Protein 6L8O (pdb70)

Solvent-accessible surface area: 43091 Å² total; per-residue (Å²): 231,105,68,85,30,7,8,31,21,115,27,60,0,76,11,44,123,62,25,126,172,52,13,93,104,60,14,100,2,14,29,103,98,92,128,70,84,0,56,0,43,23,82,108,97,116,134,53,8,0,108,2,35,60,116,24,0,122,38,0,84,20,0,28,75,30,65,114,28,2,35,21,42,0,63,7,68,91,42,129,62,122,117,18,35,129,41,43,66,0,85,1,66,0,4,0,39,1,17,18,53,4,2,82,160,138,213,72,99,19,103,185,73,12,80,30,0,8,8,0,6,13,0,4,72,42,22,104,29,122,18,54,78,87,96,146,160,108,131,18,87,41,8,79,37,94,108,64,33,104,49,69,153,160,64,102,8,48,23,71,54,102,53,6,121,43,6,24,162,78,15,54,72,58,83,84,25,62,113,38,35,80,18,89,19,84,124,78,60,1,103,62,143,16,133,151,13,8,47,14,0,0,3,17,1,0,81,1,2,64,18,138,96,58,29,83,173,136,164,40,70,26,39,27,71,2,130,16,44,110,112,124,131,84,51,0,33,2,5,13,5,19,0,56,1,12,78,134,108,22,77,111,174,62,130,24,46,0,0,0,1,0,1,40,45,46,2,22,23,29,50,2,1,0,0,0,0,3,26,5,13,72,23,64,69,39,63,131,151,112,131,96,152,140,46,38,1,35,62,0,0,0,0,0,0,8,105,40,12,9,115,73,0,33,39,38,6,101,119,0,19,111,37,164,179,19,107,19,62,33,4,98,51,80,75,19,188,80,0,94,55,51,1,52,16,118,105,17,0,12,0,0,0,0,13,11,24,22,0,34,14,2,79,44,110,109,13,97,40,0,0,41,39,0,36,0,0,0,0,0,0,6,18,0,16,58,0,69,78,104,81,51,134,30,0,100,0,0,46,43,2,118,18,45,23,30,0,0,2,0,13,25,3,0,5,53,99,0,23,5,0,0,1,0,0,48,0,6,71,25,108,25,9,14,59,51,56,1,2,96,72,4,0,5,40,12,4,59,34,18,35,117,56,10,0,11,53,0,1,36,9,10,0,86,52,4,18,11,17,2,12,10,72,52,131,35,93,117,56,147,70,29,23,101,53,65,76,60,78,61,86,67,40,108,13,129,16,44,92,43,0,111,170,45,23,104,61,23,37,104,64,0,69,70,3,25,132,100,0,122,80,142,76,76,22,29,146,29,48,106,73,0,60,62,22,1,61,102,1,20,26,0,0,0,6,33,84,23,59,229,155,111,42,92,21,36,90,54,104,21,77,53,16,7,45,81,0,82,113,110,44,73,110,79,189,137,159,74,60,2,103,3,33,73,57,105,49,128,62,4,129,78,53,67,22,2,3,0,0,54,45,16,46,18,0,22,56,73,26,3,34,116,52,10,110,110,25,79,133,121,189,95,90,32,44,1,44,132,36,167,106,101,5,58,63,13,4,6,2,73,11,93,135,111,68,61,107,65,123,22,26,47,5,59,37,62,78,112,85,61,52,0,20,0,0,114,1,0,7,131,42,0,101,70,10,28,58,43,6,24,2,4,4,0,0,0,0,0,4,24,74,60,0,5,59,25,0,38,87,15,0,98,30,52,3,41,118,109,77,1,36,8,26,37,20,67,56,216,59,98,126,160,63,62,62,114,19,19,120,84,0,60,81,67,52,21,40,8,2,12,0,0,0,2,22,0,102,99,6,1,104,72,17,84,0,58,29,5,9,30,0,3,2,0,4,3,57,54,12,10,38,61,4,41,99,0,5,60,68,0,37,117,182,81,33,104,47,20,0,68,1,19,25,0,2,2,41,120,5,5,2,23,30,0,19,89,1,1,108,79,27,127,153,107,31,78,138,111,138,35,106,112,73,104,114,132,118,86,99,42,54,45,5,105,22,11,50,136

Organism: Kluyveromyces lactis (strain ATCC 8585 / CBS 2359 / DSM 70799 / NBRC 1267 / NRRL Y-1140 / WM37) (NCBI:txid284590)

Secondary structure (DSSP, 8-state):
--EEEEEEEEEEEEE-S--SS---TT-B-EEE------EEE-SSS-SEEEE--HHHHHHHHHHGGGTTTEEEEEEE----SS---TT-EEEEEEEEEEETTTTT-----HHHHHHHHHHHHHHHHHHT---B--SSS--PPPP--TT-TT--S---SB--HHHHHHHHHHHTS-S--TTPPPPPPPTTTB-S---HHHHHHHHHHHHHTT-GGGSS----TT-EEEE-------EEEEETTTTEEESS---PPP-SSEEEEEE-TTS-HHHHHHHHHHH--S-HHHHHHHHH---B-TT-EEEEE-GGGHHHHHHHHHHHB--TTS-EEE--TT-STTHHHHHHSTT--SEEEEEHHHHHHHHHTT-TTSSSSSBEEEEEEETGGGGGSTTSHHHHHHHH--EEEEEEE-S-S-SSBTTHHHHHHHHHT-TTTTSHHHHIIIIIHHHHTT-HHHHHHHHHHHHTTTEEEE-TT-B-SSS-BSS---SEEEEEEEE---HHHHHHHHHHHHHHHHHHHHHHHTT-GGGGHHHHHHHHHHHHHHHH-GGG--------HHHHHHHHHHHHHHS---SSPP----TTT--SS-SSGGGEEE-TT--EEEHHHHHHHHHHHHTTT---B-TTT--B--GGG-EEE-SS-BTTTB--EEESS-----HHHHHHHHHHHHHHHHSTT-EEEEEES-HHHHHHHHHHHHHHS-TTTEEEEE--SSS-HHHHHHHHHHHSS--TTSEEEEEEETTTTTTT---TTEEEEEE-S--S-HHHHHHHHHTT--SS-SS-EEEEEEEETTSHHHHHHHHHHHHHHH-S-----HHHHHHHHHHHHHHHH-

InterPro domains:
  IPR000330 SNF2, N-terminal domain [PF00176] (399-792)
  IPR001650 Helicase, C-terminal domain-like [PF00271] (940-1060)
  IPR001650 Helicase, C-terminal domain-like [PS51194] (943-1114)
  IPR001650 Helicase, C-terminal domain-like [SM00490] (971-1060)
  IPR001841 Zinc finger, RING-type [PS50089] (858-906)
  IPR001841 Zinc finger, RING-type [SM00184] (858-905)
  IPR013083 Zinc finger, RING/FYVE/PHD-type [G3DSA:3.30.40.10] (852-929)
  IPR014001 Helicase superfamily 1/2, ATP-binding domain [PS51192] (471-676)
  IPR014001 Helicase superfamily 1/2, ATP-binding domain [SM00487] (392-688)
  IPR014905 HIRAN domain [PF08797] (179-283)
  IPR014905 HIRAN domain [SM00910] (179-287)
  IPR017907 Zinc finger, RING-type, conserved site [PS00518] (877-886)
  IPR018957 Zinc finger, C3HC4 RING-type [PF00097] (858-905)
  IPR027417 P-loop containing nucleoside triphosphate hydrolase [G3DSA:3.40.50.300] (731-851)
  IPR027417 P-loop containing nucleoside triphosphate hydrolase [G3DSA:3.40.50.300] (931-1114)
  IPR027417 P-loop containing nucleoside triphosphate hydrolase [SSF52540] (378-715)
  IPR027417 P-loop containing nucleoside triphosphate hydrolase [SSF52540] (725-1114)
  IPR038718 SNF2-like, N-terminal domain superfamily [G3DSA:3.40.50.10810] (474-728)
  IPR049730 SNF2/RAD5-like, C-terminal helicase domain [cd18793] (938-1071)

Nearest PDB structures (foldseek):
  6l8o-assembly1_A  TM=1.001E+00  e=0.000E+00  Kluyveromyces lactis NRRL Y-1140
  6l8n-assembly1_A  TM=9.981E-01  e=0.000E+00  Kluyveromyces lactis NRRL Y-1140
  7vdt-assembly1_A  TM=4.102E-01  e=1.085E-23  Homo sapiens
  1z3i-assembly1_X  TM=4.005E-01  e=1.436E-23  Danio rerio
  5jxt-assembly1_J  TM=7.830E-01  e=7.182E-11  Thermothelomyces thermophilus ATCC 42464

Radius of gyration: 36.18 Å; Cα contacts (8 Å, |Δi|>4): 1440; chains: 1; bounding box: 103×102×75 Å

B-factor: mean 124.77, std 42.02, range [57.2, 302.4]

GO terms:
  GO:0061630 ubiquitin protein ligase activity (F, IDA)
  GO:0003690 double-stranded DNA binding (F, IDA)
  GO:0003697 single-stranded DNA binding (F, IDA)
  GO:0016887 ATP hydrolysis activity (F, IDA)

Sequence (838 aa):
RWSRYIGSIHTMGFATRPTVKPVPIGSRLGFKKSSHLVRLIDTSQDRELGRMPEDVARILYPLLDYSEQVSLEPYLLINNGKRFSVGDNIYIRIDCYLTSQAFVRIHGMDTRQLHRAGAIMALFDAINIQPVYGDTKNEMIPNYQENTVSSSQFQDEALNINQLKSFYRITQSAASLQNLPETTPDESLFKLQLRRYQKQSLSWMLKREYEYSHLSEKMNPLWKKFRWPSNSDCFFYANLYTGEFSIEKPVIKTIINGGILADEMGLGKTISALALICTASYDEAHEKKIESTDTYAYRTTLIVVPMSLLNQWQSEFEKANKDLKKRCEIYYGNNIKDLRAYVLGPNAPSVIITTYGIIQSEYGRTSTSGLFNVVFFRIILDEGHTIRNRSTRTSKAVIALRSSRKWILTGTPIINRLDDLFSLVQFLNLEPWSHINYWKRYVSVPFEKGNYAQAFDVINAVLEPVLLRRTKNMKDVDGKPLVSLPPKEVIVEKLQLSSSEKRVYQSMLEDAENSVKEGLAKGDLLKNYTNILVHILRLRQVCCHLDLLKPKSSISQDKLDALSANFRDIHSASEQLPSFECAICTTECIEPLSAVSITECLHTFCEPCLAEYIEFQQNKKLSINCPYCRMPISEANVLKLKEPIDAERGYELISFHSHFQSTKIKALLRHLKQIQETSPGEQIIVFSQFSSFLDILEIELRSHLPRDQVIIYKFDGRLDMKERTRILEQFHDKDLSCIKLLLLSLKTGGVGLNLTCASRAFMMDPWWSPGMEDQAIDRIHRIGQQQTVKVVRFIIDNSVEEKMLRIQERKRMLGDIVEGDEAERRQKRIEEIQMLFQ

Structure (mmCIF, N/CA/C/O backbone):
data_6L8O
#
_entry.id   6L8O
#
_cell.length_a   187.635
_cell.length_b   187.635
_cell.length_c   197.544
_cell.angle_alpha   90.00
_cell.angle_beta   90.00
_cell.angle_gamma   120.00
#
_symmetry.space_group_name_H-M   'P 62 2 2'
#
loop_
_entity.id
_entity.type
_entity.pdbx_description
1 polymer 'DNA repair protein RAD5'
2 non-polymer 'MERCURY (II) ION'
3 non-polymer 2-AMINO-2-HYDROXYMETHYL-PROPANE-1,3-DIOL
#
loop_
_atom_site.group_PDB
_atom_site.id
_atom_site.type_symbol
_atom_site.label_atom_id
_atom_site.label_alt_id
_atom_site.label_comp_id
_atom_site.label_asym_id
_atom_site.label_entity_id
_atom_site.label_seq_id
_atom_site.pdbx_PDB_ins_code
_atom_site.Cartn_x
_atom_site.Cartn_y
_atom_site.Cartn_z
_atom_site.occupancy
_atom_site.B_iso_or_equiv
_atom_site.auth_seq_id
_atom_site.auth_comp_id
_atom_site.auth_asym_id
_atom_site.auth_atom_id
_atom_site.pdbx_PDB_model_num
ATOM 1 N N . ARG A 1 12 ? 54.471 129.672 102.789 1.00 178.04 174 ARG A N 1
ATOM 2 C CA . ARG A 1 12 ? 55.248 129.190 101.653 1.00 181.91 174 ARG A CA 1
ATOM 3 C C . ARG A 1 12 ? 56.644 128.752 102.085 1.00 182.20 174 ARG A C 1
ATOM 4 O O . ARG A 1 12 ? 57.319 129.445 102.846 1.00 167.99 174 ARG A O 1
ATOM 12 N N . TRP A 1 13 ? 57.063 127.589 101.595 1.00 189.82 175 TRP A N 1
ATOM 13 C CA . TRP A 1 13 ? 58.391 127.059 101.872 1.00 181.59 175 TRP A CA 1
ATOM 14 C C . TRP A 1 13 ? 58.766 126.105 100.748 1.00 178.22 175 TRP A C 1
ATOM 15 O O . TRP A 1 13 ? 57.938 125.749 99.906 1.00 179.64 175 TRP A O 1
ATOM 26 N N . SER A 1 14 ? 60.028 125.686 100.753 1.00 173.23 176 SER A N 1
ATOM 27 C CA . SER A 1 14 ? 60.538 124.714 99.799 1.00 162.34 176 SER A CA 1
ATOM 28 C C . SER A 1 14 ? 61.353 123.665 100.540 1.00 148.17 176 SER A C 1
ATOM 29 O O . SER A 1 14 ? 61.768 123.868 101.685 1.00 158.30 176 SER A O 1
ATOM 32 N N . ARG A 1 15 ? 61.576 122.533 99.874 1.00 128.74 177 ARG A N 1
ATOM 33 C CA . ARG A 1 15 ? 62.329 121.446 100.482 1.00 139.03 177 ARG A CA 1
ATOM 34 C C . ARG A 1 15 ? 62.761 120.458 99.407 1.00 138.76 177 ARG A C 1
ATOM 35 O O . ARG A 1 15 ? 61.981 120.123 98.513 1.00 123.79 177 ARG A O 1
ATOM 43 N N . TYR A 1 16 ? 64.003 119.990 99.524 1.00 153.58 178 TYR A N 1
ATOM 44 C CA . TYR A 1 16 ? 64.621 119.071 98.578 1.00 157.77 178 TYR A CA 1
ATOM 45 C C . TYR A 1 16 ? 64.249 117.630 98.909 1.00 136.42 178 TYR A C 1
ATOM 46 O O . TYR A 1 16 ? 64.155 117.259 100.083 1.00 108.65 178 TYR A O 1
ATOM 55 N N . ILE A 1 17 ? 64.033 116.822 97.872 1.00 148.15 179 ILE A N 1
ATOM 56 C CA . ILE A 1 17 ? 63.676 115.417 98.070 1.00 137.54 179 ILE A CA 1
ATOM 57 C C . ILE A 1 17 ? 64.591 114.443 97.346 1.00 136.77 179 ILE A C 1
ATOM 58 O O . ILE A 1 17 ? 64.620 113.252 97.712 1.00 128.88 179 ILE A O 1
ATOM 63 N N . GLY A 1 18 ? 65.335 114.849 96.326 1.00 136.85 180 GLY A N 1
ATOM 64 C CA . GLY A 1 18 ? 66.170 113.908 95.604 1.00 126.15 180 GLY A CA 1
ATOM 65 C C . GLY A 1 18 ? 66.836 114.578 94.425 1.00 117.26 180 GLY A C 1
ATOM 66 O O . GLY A 1 18 ? 66.462 115.680 94.011 1.00 138.75 180 GLY A O 1
ATOM 67 N N . SER A 1 19 ? 67.839 113.889 93.884 1.00 101.88 181 SER A N 1
ATOM 68 C CA . SER A 1 19 ? 68.619 114.406 92.772 1.00 111.45 181 SER A CA 1
ATOM 69 C C . SER A 1 19 ? 68.776 113.339 91.696 1.00 112.92 181 SER A C 1
ATOM 70 O O . SER A 1 19 ? 68.685 112.137 91.962 1.00 102.17 181 SER A O 1
ATOM 73 N N . ILE A 1 20 ? 69.010 113.801 90.468 1.00 96.98 182 ILE A N 1
ATOM 74 C CA . ILE A 1 20 ? 69.160 112.939 89.300 1.00 84.91 182 ILE A CA 1
ATOM 75 C C . ILE A 1 20 ? 70.442 113.324 88.574 1.00 105.86 182 ILE A C 1
ATOM 76 O O . ILE A 1 20 ? 70.694 114.512 88.341 1.00 137.07 182 ILE A O 1
ATOM 81 N N . HIS A 1 21 ? 71.245 112.326 88.213 1.00 91.17 183 HIS A N 1
ATOM 82 C CA . HIS A 1 21 ? 72.493 112.532 87.488 1.00 107.13 183 HIS A CA 1
ATOM 83 C C . HIS A 1 21 ? 72.320 112.077 86.047 1.00 114.71 183 HIS A C 1
ATOM 84 O O . HIS A 1 21 ? 71.886 110.948 85.800 1.00 136.01 183 HIS A O 1
ATOM 91 N N . THR A 1 22 ? 72.660 112.953 85.103 1.00 108.25 184 THR A N 1
ATOM 92 C CA . THR A 1 22 ? 72.458 112.675 83.687 1.00 109.46 184 THR A CA 1
ATOM 93 C C . THR A 1 22 ? 73.377 113.575 82.871 1.00 113.88 184 THR A C 1
ATOM 94 O O . THR A 1 22 ? 73.721 114.678 83.299 1.00 119.01 184 THR A O 1
ATOM 98 N N . MET A 1 23 ? 73.775 113.085 81.698 1.00 128.76 185 MET A N 1
ATOM 99 C CA . MET A 1 23 ? 74.546 113.857 80.736 1.00 137.88 185 MET A CA 1
ATOM 100 C C . MET A 1 23 ? 73.622 114.529 79.725 1.00 138.43 185 MET A C 1
ATOM 101 O O . MET A 1 23 ? 72.558 114.007 79.382 1.00 135.77 185 MET A O 1
ATOM 106 N N . GLY A 1 24 ? 74.042 115.702 79.254 1.00 134.21 186 GLY A N 1
ATOM 107 C CA . GLY A 1 24 ? 73.317 116.425 78.227 1.00 109.31 186 GLY A CA 1
ATOM 108 C 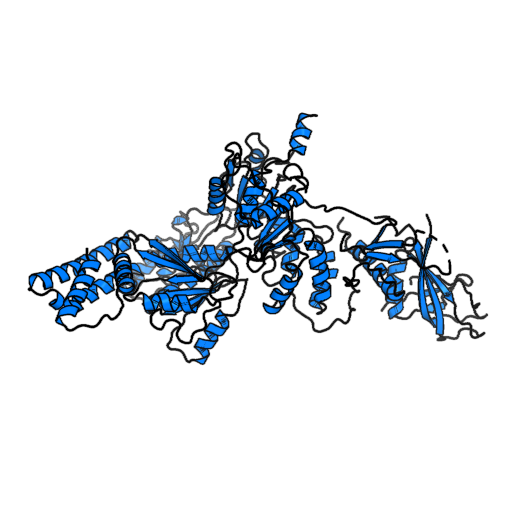C . GLY A 1 24 ? 74.167 116.695 77.001 1.00 131.25 186 GLY A C 1
ATOM 109 O O . GLY A 1 24 ? 75.399 116.730 77.093 1.00 150.78 186 GLY A O 1
ATOM 110 N N . PHE A 1 25 ? 73.531 116.891 75.850 1.00 137.48 187 PHE A N 1
ATOM 111 C CA . PHE A 1 25 ? 74.231 117.085 74.585 1.00 150.86 187 PHE A CA 1
ATOM 112 C C . PHE A 1 25 ? 74.322 118.570 74.263 1.00 159.42 187 PHE A C 1
ATOM 113 O O . PHE A 1 25 ? 73.303 119.264 74.236 1.00 166.58 187 PHE A O 1
ATOM 121 N N . ALA A 1 26 ? 75.537 119.044 73.996 1.00 149.98 188 ALA A N 1
ATOM 122 C CA . ALA A 1 26 ? 75.764 120.467 73.788 1.00 144.16 188 ALA A CA 1
ATOM 123 C C . ALA A 1 26 ? 75.076 120.957 72.520 1.00 156.71 188 ALA A C 1
ATOM 124 O O . ALA A 1 26 ? 75.097 120.290 71.482 1.00 164.69 188 ALA A O 1
ATOM 126 N N . THR A 1 27 ? 74.466 122.139 72.615 1.00 155.79 189 THR A N 1
ATOM 127 C CA . THR A 1 27 ? 73.839 122.801 71.477 1.00 156.73 189 THR A CA 1
ATOM 128 C C . THR A 1 27 ? 74.657 123.982 70.969 1.00 166.17 189 THR A C 1
ATOM 129 O O . THR A 1 27 ? 74.985 124.044 69.781 1.00 158.42 189 THR A O 1
ATOM 133 N N . ARG A 1 28 ? 74.991 124.925 71.850 1.00 170.45 190 ARG A N 1
ATOM 134 C CA . ARG A 1 28 ? 75.748 126.105 71.472 1.00 169.35 190 ARG A CA 1
ATOM 135 C C . ARG A 1 28 ? 77.126 126.088 72.119 1.00 173.37 190 ARG A C 1
ATOM 136 O O . ARG A 1 28 ? 77.252 125.757 73.304 1.00 171.05 190 ARG A O 1
ATOM 144 N N . PRO A 1 29 ? 78.170 126.441 71.374 1.00 180.19 191 PRO A N 1
ATOM 145 C CA . PRO A 1 29 ? 79.511 126.477 71.963 1.00 180.98 191 PRO A CA 1
ATOM 146 C C . PRO A 1 29 ? 79.649 127.607 72.968 1.00 186.32 191 PRO A C 1
ATOM 147 O O . PRO A 1 29 ? 78.959 128.627 72.898 1.00 198.57 191 PRO A O 1
ATOM 151 N N . THR A 1 30 ? 80.558 127.409 73.916 1.00 173.96 192 THR A N 1
ATOM 152 C CA . THR A 1 30 ? 80.840 128.381 74.961 1.00 177.33 192 THR A CA 1
ATOM 153 C C . THR A 1 30 ? 82.235 128.946 74.744 1.00 185.19 192 THR A C 1
ATOM 154 O O . THR A 1 30 ? 83.198 128.187 74.623 1.00 191.43 192 THR A O 1
ATOM 158 N N . VAL A 1 31 ? 82.341 130.274 74.691 1.00 181.06 193 VAL A N 1
ATOM 159 C CA . VAL A 1 31 ? 83.646 130.901 74.498 1.00 197.58 193 VAL A CA 1
ATOM 160 C C . VAL A 1 31 ? 84.527 130.682 75.722 1.00 201.23 193 VAL A C 1
ATOM 161 O O . VAL A 1 31 ? 85.665 130.212 75.613 1.00 181.87 193 VAL A O 1
ATOM 165 N N . LYS A 1 32 ? 84.016 131.016 76.905 1.00 205.49 194 LYS A N 1
ATOM 166 C CA . LYS A 1 32 ? 84.766 130.834 78.143 1.00 201.10 194 LYS A CA 1
ATOM 167 C C . LYS A 1 32 ? 84.152 129.698 78.948 1.00 180.08 194 LYS A C 1
ATOM 168 O O . LYS A 1 32 ? 83.008 129.829 79.416 1.00 170.08 194 LYS A O 1
ATOM 174 N N . PRO A 1 33 ? 84.880 128.578 79.156 1.00 175.27 195 PRO A N 1
ATOM 175 C CA . PRO A 1 33 ? 84.289 127.381 79.781 1.00 158.38 195 PRO A CA 1
ATOM 176 C C . PRO A 1 33 ? 83.431 127.662 81.005 1.00 159.51 195 PRO A C 1
ATOM 177 O O . PRO A 1 33 ? 83.755 128.528 81.823 1.00 162.45 195 PRO A O 1
ATOM 181 N N . VAL A 1 34 ? 82.330 126.933 81.124 1.00 152.93 196 VAL A N 1
ATOM 182 C CA . VAL A 1 34 ? 81.342 127.209 82.172 1.00 148.87 196 VAL A CA 1
ATOM 183 C C . VAL A 1 34 ? 81.913 126.812 83.527 1.00 151.79 196 VAL A C 1
ATOM 184 O O . VAL A 1 34 ? 82.651 125.819 83.610 1.00 128.10 196 VAL A O 1
ATOM 188 N N . PRO A 1 35 ? 81.621 127.554 84.597 1.00 178.27 197 PRO A N 1
ATOM 189 C CA . PRO A 1 35 ? 82.119 127.160 85.920 1.00 183.33 197 PRO A CA 1
ATOM 190 C C . PRO A 1 35 ? 81.563 125.807 86.333 1.00 165.50 197 PRO A C 1
ATOM 191 O O . PRO A 1 35 ? 80.473 125.409 85.918 1.00 168.98 197 PRO A O 1
ATOM 195 N N . ILE A 1 36 ? 82.338 125.093 87.157 1.00 148.02 198 ILE A N 1
ATOM 196 C CA . ILE A 1 36 ? 81.923 123.766 87.607 1.00 147.49 198 ILE A CA 1
ATOM 197 C C . ILE A 1 36 ? 80.605 123.847 88.364 1.00 174.38 198 ILE A C 1
ATOM 198 O O . ILE A 1 36 ? 79.702 123.032 88.152 1.00 185.09 198 ILE A O 1
ATOM 203 N N . GLY A 1 37 ? 80.463 124.833 89.246 1.00 199.75 199 GLY A N 1
ATOM 204 C CA . GLY A 1 37 ? 79.253 124.952 90.036 1.00 208.81 199 GLY A CA 1
ATOM 205 C C . GLY A 1 37 ? 78.194 125.833 89.407 1.00 215.47 199 GLY A C 1
ATOM 206 O O . GLY A 1 37 ? 77.484 126.557 90.112 1.00 225.49 199 GLY A O 1
ATOM 207 N N . SER A 1 38 ? 78.068 125.765 88.082 1.00 208.06 200 SER A N 1
ATOM 208 C CA . SER A 1 38 ? 77.155 126.643 87.360 1.00 199.59 200 SER A CA 1
ATOM 209 C C . SER A 1 38 ? 75.713 126.416 87.793 1.00 195.75 200 SER A C 1
ATOM 210 O O . SER A 1 38 ? 75.233 125.279 87.843 1.00 175.30 200 SER A O 1
ATOM 213 N N . ARG A 1 39 ? 75.023 127.513 88.099 1.00 209.97 201 ARG A N 1
ATOM 214 C CA . ARG A 1 39 ? 73.616 127.481 88.492 1.00 203.55 201 ARG A CA 1
ATOM 215 C C . ARG A 1 39 ? 72.768 127.478 87.221 1.00 175.06 201 ARG A C 1
ATOM 216 O O . ARG A 1 39 ? 72.244 128.502 86.774 1.00 190.63 201 ARG A O 1
ATOM 224 N N . LEU A 1 40 ? 72.641 126.294 86.626 1.00 143.33 202 LEU A N 1
ATOM 225 C CA . LEU A 1 40 ? 71.966 126.147 85.345 1.00 150.17 202 LEU A CA 1
ATOM 226 C C . LEU A 1 40 ? 70.450 126.235 85.515 1.00 156.79 202 LEU A C 1
ATOM 227 O O . LEU A 1 40 ? 69.926 126.496 86.602 1.00 158.68 202 LEU A O 1
ATOM 232 N N . GLY A 1 41 ? 69.735 126.015 84.413 1.00 151.65 203 GLY A N 1
ATOM 233 C CA . GLY A 1 41 ? 68.285 126.074 84.409 1.00 142.42 203 GLY A CA 1
ATOM 234 C C . GLY A 1 41 ? 67.722 125.270 83.259 1.00 130.47 203 GLY A C 1
ATOM 235 O O . GLY A 1 41 ? 68.439 124.855 82.345 1.00 124.64 203 GLY A O 1
ATOM 236 N N . PHE A 1 42 ? 66.409 125.056 83.313 1.00 113.50 204 PHE A N 1
ATOM 237 C CA . PHE A 1 42 ? 65.704 124.241 82.332 1.00 110.29 204 PHE A CA 1
ATOM 238 C C . PHE A 1 42 ? 64.674 125.094 81.606 1.00 137.57 204 PHE A C 1
ATOM 239 O O . PHE A 1 42 ? 63.767 125.652 82.235 1.00 134.10 204 PHE A O 1
ATOM 247 N N . LYS A 1 43 ? 64.814 125.188 80.287 1.00 165.10 205 LYS A N 1
ATOM 248 C CA . LYS A 1 43 ? 63.875 125.902 79.435 1.00 167.08 205 LYS A CA 1
ATOM 249 C C . LYS A 1 43 ? 62.980 124.904 78.713 1.00 149.84 205 LYS A C 1
ATOM 250 O O . LYS A 1 43 ? 63.446 123.861 78.244 1.00 131.66 205 LYS A O 1
ATOM 256 N N . LYS A 1 44 ? 61.691 125.228 78.629 1.00 151.55 206 LYS A N 1
ATOM 257 C CA . LYS A 1 44 ? 60.702 124.372 77.974 1.00 154.00 206 LYS A CA 1
ATOM 258 C C . LYS A 1 44 ? 60.535 124.861 76.539 1.00 168.66 206 LYS A C 1
ATOM 259 O O . LYS A 1 44 ? 59.742 125.761 76.258 1.00 176.69 206 LYS A O 1
ATOM 265 N N . SER A 1 45 ? 61.295 124.255 75.630 1.00 171.08 207 SER A N 1
ATOM 266 C CA . SER A 1 45 ? 61.235 124.567 74.203 1.00 169.50 207 SER A CA 1
ATOM 267 C C . SER A 1 45 ? 61.488 126.048 73.928 1.00 182.34 207 SER A C 1
ATOM 268 O O . SER A 1 45 ? 60.696 126.709 73.257 1.00 181.30 207 SER A O 1
ATOM 271 N N . SER A 1 62 ? 59.019 111.856 70.830 1.00 177.79 224 SER A N 1
ATOM 272 C CA . SER A 1 62 ? 60.129 112.771 70.594 1.00 185.48 224 SER A CA 1
ATOM 273 C C . SER A 1 62 ? 59.875 114.118 71.261 1.00 194.88 224 SER A C 1
ATOM 274 O O . SER A 1 62 ? 59.105 114.935 70.757 1.00 190.89 224 SER A O 1
ATOM 277 N N . HIS A 1 63 ? 60.529 114.344 72.398 1.00 205.15 225 HIS A N 1
ATOM 278 C CA . HIS A 1 63 ? 60.373 115.570 73.166 1.00 207.88 225 HIS A CA 1
ATOM 279 C C . HIS A 1 63 ? 61.739 116.192 73.408 1.00 202.82 225 HIS A C 1
ATOM 280 O O . HIS A 1 63 ? 62.703 115.489 73.730 1.00 200.68 225 HIS A O 1
ATOM 287 N N . LEU A 1 64 ? 61.819 117.511 73.254 1.00 196.15 226 LEU A N 1
ATOM 288 C CA . LEU A 1 64 ? 63.072 118.247 73.404 1.00 180.28 226 LEU A CA 1
ATOM 289 C C . LEU A 1 64 ? 62.879 119.353 74.436 1.00 159.36 226 LEU A C 1
ATOM 290 O O . LEU A 1 64 ? 62.292 120.399 74.137 1.00 119.46 226 LEU A O 1
ATOM 295 N N . VAL A 1 65 ? 63.370 119.114 75.650 1.00 164.61 227 VAL A N 1
ATOM 296 C CA . VAL A 1 65 ? 63.447 120.136 76.687 1.00 162.30 227 VAL A CA 1
ATOM 297 C C . VAL A 1 65 ? 64.860 120.706 76.682 1.00 169.14 227 VAL A C 1
ATOM 298 O O . VAL A 1 65 ? 65.841 119.965 76.536 1.00 163.58 227 VAL A O 1
ATOM 302 N N . ARG A 1 66 ? 64.969 122.023 76.824 1.00 168.18 228 ARG A N 1
ATOM 303 C CA . ARG A 1 66 ? 66.228 122.722 76.615 1.00 157.82 228 ARG A CA 1
ATOM 304 C C . ARG A 1 66 ? 66.949 122.976 77.933 1.00 145.80 228 ARG A C 1
ATOM 305 O O . ARG A 1 66 ? 66.321 123.245 78.962 1.00 143.57 228 ARG A O 1
ATOM 313 N N . LEU A 1 67 ? 68.276 122.893 77.886 1.00 139.48 229 LEU A N 1
ATOM 314 C CA . LEU A 1 67 ? 69.143 123.153 79.030 1.00 128.38 229 LEU A CA 1
ATOM 315 C C . LEU A 1 67 ? 69.833 124.492 78.806 1.00 128.03 229 LEU A C 1
ATOM 316 O O . LEU A 1 67 ? 70.697 124.611 77.931 1.00 121.74 229 LEU A O 1
ATOM 321 N N . ILE A 1 68 ? 69.456 125.491 79.599 1.00 149.20 230 ILE A N 1
ATOM 322 C CA . ILE A 1 68 ? 70.011 126.832 79.494 1.00 159.50 230 ILE A CA 1
ATOM 323 C C . ILE A 1 68 ? 70.761 127.155 80.779 1.00 164.02 230 ILE A C 1
ATOM 324 O O . ILE A 1 68 ? 70.611 126.484 81.803 1.00 177.42 230 ILE A O 1
ATOM 329 N N . ASP A 1 69 ? 71.581 128.198 80.715 1.00 149.60 231 ASP A N 1
ATOM 330 C CA . ASP A 1 69 ? 72.255 128.715 81.894 1.00 160.23 231 ASP A CA 1
ATOM 331 C C . ASP A 1 69 ? 71.587 130.006 82.353 1.00 180.36 231 ASP A C 1
ATOM 332 O O . ASP A 1 69 ? 70.714 130.560 81.683 1.00 179.24 231 ASP A O 1
ATOM 337 N N . THR A 1 70 ? 72.004 130.478 83.526 1.00 189.98 232 THR A N 1
ATOM 338 C CA . THR A 1 70 ? 71.448 131.698 84.094 1.00 191.76 232 THR A CA 1
ATOM 339 C C . THR A 1 70 ? 72.295 132.931 83.824 1.00 185.69 232 THR A C 1
ATOM 340 O O . THR A 1 70 ? 71.781 134.049 83.925 1.00 195.09 232 THR A O 1
ATOM 344 N N . SER A 1 71 ? 73.569 132.757 83.479 1.00 196.03 233 SER A N 1
ATOM 345 C CA . SER A 1 71 ? 74.465 133.888 83.267 1.00 222.42 233 SER A CA 1
ATOM 346 C C . SER A 1 71 ? 74.440 134.362 81.817 1.00 230.39 233 SER A C 1
ATOM 347 O O . SER A 1 71 ? 74.114 135.520 81.539 1.00 238.96 233 SER A O 1
ATOM 350 N N . GLN A 1 72 ? 74.781 133.472 80.883 1.00 219.85 234 GLN A N 1
ATOM 351 C CA . GLN A 1 72 ? 74.864 133.857 79.480 1.00 219.40 234 GLN A CA 1
ATOM 352 C C . GLN A 1 72 ? 73.491 134.095 78.860 1.00 224.46 234 GLN A C 1
ATOM 353 O O . GLN A 1 72 ? 73.402 134.773 77.830 1.00 247.71 234 GLN A O 1
ATOM 359 N N . ASP A 1 73 ? 72.426 133.566 79.469 1.00 206.75 235 ASP A N 1
ATOM 360 C CA . ASP A 1 73 ? 71.062 133.696 78.949 1.00 201.45 235 ASP A CA 1
ATOM 361 C C . ASP A 1 73 ? 70.958 133.160 77.522 1.00 181.14 235 ASP A C 1
ATOM 362 O O . ASP A 1 73 ? 70.282 133.737 76.669 1.00 196.00 235 ASP A O 1
ATOM 367 N N . ARG A 1 74 ? 71.637 132.044 77.264 1.00 154.21 236 ARG A N 1
ATOM 368 C CA . ARG A 1 74 ? 71.600 131.373 75.974 1.00 153.39 236 ARG A CA 1
ATOM 369 C C . ARG A 1 74 ? 71.346 129.886 76.184 1.00 165.04 236 ARG A C 1
ATOM 370 O O . ARG A 1 74 ? 71.401 129.370 77.304 1.00 156.14 236 ARG A O 1
ATOM 378 N N . GLU A 1 75 ? 71.059 129.196 75.084 1.00 184.98 237 GLU A N 1
ATOM 379 C CA . GLU A 1 75 ? 70.784 127.766 75.108 1.00 176.83 237 GLU A CA 1
ATOM 380 C C . GLU A 1 75 ? 72.090 126.986 75.090 1.00 159.40 237 GLU A C 1
ATOM 381 O O . GLU A 1 75 ? 73.029 127.344 74.374 1.00 152.76 237 GLU A O 1
ATOM 387 N N . LEU A 1 76 ? 72.148 125.921 75.880 1.00 159.32 238 LEU A N 1
ATOM 388 C CA . LEU A 1 76 ? 73.365 125.126 75.973 1.00 148.81 238 LEU A CA 1
ATOM 389 C C . LEU A 1 76 ? 73.201 123.693 75.496 1.00 133.95 238 LEU A C 1
ATOM 390 O O . LEU A 1 76 ? 74.115 123.158 74.859 1.00 119.13 238 LEU A O 1
ATOM 395 N N . GLY A 1 77 ? 72.070 123.047 75.777 1.00 123.69 239 GLY A N 1
ATOM 396 C CA . GLY A 1 77 ? 71.966 121.640 75.445 1.00 121.39 239 GLY A CA 1
ATOM 397 C C . GLY A 1 77 ? 70.549 121.129 75.352 1.00 121.34 239 GLY A C 1
ATOM 398 O O . GLY A 1 77 ? 69.604 121.739 75.861 1.00 120.70 239 GLY A O 1
ATOM 399 N N . ARG A 1 78 ? 70.417 119.988 74.677 1.00 128.75 240 ARG A N 1
ATOM 400 C CA . ARG A 1 78 ? 69.183 119.217 74.624 1.00 136.22 240 ARG A CA 1
ATOM 401 C C . ARG A 1 78 ? 69.369 117.945 75.440 1.00 126.89 240 ARG A C 1
ATOM 402 O O . ARG A 1 78 ? 70.372 117.241 75.284 1.00 138.13 240 ARG A O 1
ATOM 410 N N . MET A 1 79 ? 68.416 117.665 76.319 1.00 117.27 241 MET A N 1
ATOM 411 C CA . MET A 1 79 ? 68.501 116.507 77.190 1.00 114.19 241 MET A CA 1
ATOM 412 C C . MET A 1 79 ? 68.147 115.234 76.425 1.00 108.02 241 MET A C 1
ATOM 413 O O . MET A 1 79 ? 67.514 115.289 75.367 1.00 108.87 241 MET A O 1
ATOM 418 N N . PRO A 1 80 ? 68.565 114.072 76.927 1.00 115.20 242 PRO A N 1
ATOM 419 C CA . PRO A 1 80 ? 68.188 112.813 76.277 1.00 109.07 242 PRO A CA 1
ATOM 420 C C . PRO A 1 80 ? 66.690 112.565 76.357 1.00 113.47 242 PRO A C 1
ATOM 421 O O . PRO A 1 80 ? 65.971 113.152 77.169 1.00 107.22 242 PRO A O 1
ATOM 425 N N . GLU A 1 81 ? 66.225 111.665 75.487 1.00 120.30 243 GLU A N 1
ATOM 426 C CA . GLU A 1 81 ? 64.792 111.408 75.368 1.00 121.50 243 GLU A CA 1
ATOM 427 C C . GLU A 1 81 ? 64.217 110.852 76.666 1.00 113.68 243 GLU A C 1
ATOM 428 O O . GLU A 1 81 ? 63.194 111.338 77.162 1.00 120.63 243 GLU A O 1
ATOM 434 N N . ASP A 1 82 ? 64.867 109.835 77.236 1.00 103.65 244 ASP A N 1
ATOM 435 C CA . ASP A 1 82 ? 64.354 109.209 78.450 1.00 107.78 244 ASP A CA 1
ATOM 436 C C . ASP A 1 82 ? 64.358 110.157 79.641 1.00 111.99 244 ASP A C 1
ATOM 437 O O . ASP A 1 82 ? 63.688 109.881 80.642 1.00 107.01 244 ASP A O 1
ATOM 442 N N . VAL A 1 83 ? 65.094 111.263 79.559 1.00 98.28 245 VAL A N 1
ATOM 443 C CA . VAL A 1 83 ? 65.142 112.246 80.634 1.00 100.10 245 VAL A CA 1
ATOM 444 C C . VAL A 1 83 ? 64.217 113.406 80.291 1.00 118.97 245 VAL A C 1
ATOM 445 O O . VAL A 1 83 ? 63.610 114.015 81.179 1.00 128.32 245 VAL A O 1
ATOM 449 N N . ALA A 1 84 ? 64.096 113.715 78.996 1.00 122.21 246 ALA A N 1
ATOM 450 C CA . ALA A 1 84 ? 63.154 114.745 78.573 1.00 124.24 246 ALA A CA 1
ATOM 451 C C . ALA A 1 84 ? 61.720 114.356 78.900 1.00 127.01 246 ALA A C 1
ATOM 452 O O . ALA A 1 84 ? 60.900 115.222 79.225 1.00 127.69 246 ALA A O 1
ATOM 454 N N . ARG A 1 85 ? 61.402 113.061 78.828 1.00 117.75 247 ARG A N 1
ATOM 455 C CA . ARG A 1 85 ? 60.058 112.610 79.166 1.00 113.50 247 ARG A CA 1
ATOM 456 C C . ARG A 1 85 ? 59.752 112.816 80.643 1.00 108.85 247 ARG A C 1
ATOM 457 O O . ARG A 1 85 ? 58.584 112.977 81.016 1.00 109.75 247 ARG A O 1
ATOM 465 N N . ILE A 1 86 ? 60.779 112.815 81.494 1.00 107.68 248 ILE A N 1
ATOM 466 C CA . ILE A 1 86 ? 60.569 113.076 82.913 1.00 96.76 248 ILE A CA 1
ATOM 467 C C . ILE A 1 86 ? 60.462 114.574 83.175 1.00 115.05 248 ILE A C 1
ATOM 468 O O . ILE A 1 86 ? 59.662 115.013 84.008 1.00 127.03 248 ILE A O 1
ATOM 473 N N . LEU A 1 87 ? 61.252 115.383 82.463 1.00 122.08 249 LEU A N 1
ATOM 474 C CA . LEU A 1 87 ? 61.345 116.806 82.774 1.00 132.22 249 LEU A CA 1
ATOM 475 C C . LEU A 1 87 ? 60.222 117.614 82.133 1.00 131.04 249 LEU A C 1
ATOM 476 O O . LEU A 1 87 ? 59.666 118.514 82.774 1.00 132.13 249 LEU A O 1
ATOM 481 N N . TYR A 1 88 ? 59.881 117.312 80.878 1.00 111.26 250 TYR A N 1
ATOM 482 C CA . TYR A 1 88 ? 58.954 118.147 80.113 1.00 119.17 250 TYR A CA 1
ATOM 483 C C . TYR A 1 88 ? 57.621 118.393 80.811 1.00 125.07 250 TYR A C 1
ATOM 484 O O . TYR A 1 88 ? 57.218 119.562 80.916 1.00 136.10 250 TYR A O 1
ATOM 493 N N . PRO A 1 89 ? 56.892 117.382 81.299 1.00 118.59 251 PRO A N 1
ATOM 494 C CA . PRO A 1 89 ? 55.615 117.680 81.963 1.00 119.67 251 PRO A CA 1
ATOM 495 C C . PRO A 1 89 ? 55.777 118.316 83.330 1.00 121.75 251 PRO A C 1
ATOM 496 O O . PRO A 1 89 ? 54.842 118.977 83.798 1.00 141.48 251 PRO A O 1
ATOM 500 N N . LEU A 1 90 ? 56.927 118.142 83.983 1.00 100.88 252 LEU A N 1
ATOM 501 C CA . LEU A 1 90 ? 57.115 118.717 85.311 1.00 106.73 252 LEU A CA 1
ATOM 502 C C . LEU A 1 90 ? 57.295 120.227 85.258 1.00 116.64 252 LEU A C 1
ATOM 503 O O . LEU A 1 90 ? 56.960 120.919 86.226 1.00 125.24 252 LEU A O 1
ATOM 508 N N . LEU A 1 91 ? 57.815 120.754 84.147 1.00 121.40 253 LEU A N 1
ATOM 509 C CA . LEU A 1 91 ? 57.994 122.196 84.011 1.00 130.65 253 LEU A CA 1
ATOM 510 C C . LEU A 1 91 ? 56.671 122.952 84.053 1.00 143.69 253 LEU A C 1
ATOM 511 O O . LEU A 1 91 ? 56.661 124.145 84.375 1.00 163.05 253 LEU A O 1
ATOM 516 N N . ASP A 1 92 ? 55.556 122.285 83.742 1.00 147.70 254 ASP A N 1
ATOM 517 C CA . ASP A 1 92 ? 54.247 122.920 83.864 1.00 152.27 254 ASP A CA 1
ATOM 518 C C . ASP A 1 92 ? 53.890 123.197 85.320 1.00 151.15 254 ASP A C 1
ATOM 519 O O . ASP A 1 92 ? 53.168 124.159 85.609 1.00 182.46 254 ASP A O 1
ATOM 524 N N . TYR A 1 93 ? 54.381 122.374 86.239 1.00 121.75 255 TYR A N 1
ATOM 525 C CA . TYR A 1 93 ? 54.115 122.526 87.669 1.00 122.60 255 TYR A CA 1
ATOM 526 C C . TYR A 1 93 ? 55.294 123.184 88.374 1.00 135.25 255 TYR A C 1
ATOM 527 O O . TYR A 1 93 ? 55.805 122.694 89.383 1.00 128.27 255 TYR A O 1
ATOM 536 N N . SER A 1 94 ? 55.713 124.330 87.826 1.00 150.16 256 SER A N 1
ATOM 537 C CA . SER A 1 94 ? 56.918 125.012 88.290 1.00 147.72 256 SER A CA 1
ATOM 538 C C . SER A 1 94 ? 56.798 125.429 89.749 1.00 136.01 256 SER A C 1
ATOM 539 O O . SER A 1 94 ? 57.708 125.193 90.549 1.00 116.62 256 SER A O 1
ATOM 542 N N . GLU A 1 95 ? 55.684 126.066 90.111 1.00 147.82 257 GLU A N 1
ATOM 543 C CA . GLU A 1 95 ? 55.469 126.436 91.503 1.00 167.29 257 GLU A CA 1
ATOM 544 C C . GLU A 1 95 ? 55.356 125.217 92.403 1.00 146.53 257 GLU A C 1
ATOM 545 O O . GLU A 1 95 ? 55.597 125.321 93.609 1.00 136.91 257 GLU A O 1
ATOM 551 N N . GLN A 1 96 ? 55.012 124.064 91.838 1.00 145.97 258 GLN A N 1
ATOM 552 C CA . GLN A 1 96 ? 54.743 122.863 92.613 1.00 142.74 258 GLN A CA 1
ATOM 553 C C . GLN A 1 96 ? 56.002 122.031 92.830 1.00 145.35 258 GLN A C 1
ATOM 554 O O . GLN A 1 96 ? 56.300 121.632 93.962 1.00 133.27 258 GLN A O 1
ATOM 560 N N . VAL A 1 97 ? 56.751 121.772 91.761 1.00 146.81 259 VAL A N 1
ATOM 561 C CA . VAL A 1 97 ? 58.019 121.051 91.822 1.00 128.84 259 VAL A CA 1
ATOM 562 C C . VAL A 1 97 ? 59.014 121.829 90.973 1.00 116.47 259 VAL A C 1
ATOM 563 O O . VAL A 1 97 ? 58.859 121.909 89.748 1.00 111.97 259 VAL A O 1
ATOM 567 N N . SER A 1 98 ? 60.031 122.399 91.611 1.00 119.62 260 SER A N 1
ATOM 568 C CA . SER A 1 98 ? 61.087 123.110 90.906 1.00 137.56 260 SER A CA 1
ATOM 569 C C . SER A 1 98 ? 62.280 122.188 90.701 1.00 133.66 260 SER A C 1
ATOM 570 O O . SER A 1 98 ? 62.608 121.374 91.570 1.00 113.68 260 SER A O 1
ATOM 573 N N . LEU A 1 99 ? 62.916 122.314 89.542 1.00 130.46 261 LEU A N 1
ATOM 574 C CA . LEU A 1 99 ? 64.090 121.530 89.183 1.00 109.26 261 LEU A CA 1
ATOM 575 C C . LEU A 1 99 ? 65.284 122.468 89.087 1.00 127.62 261 LEU A C 1
ATOM 576 O O . LEU A 1 99 ? 65.308 123.359 88.232 1.00 164.04 261 LEU A O 1
ATOM 581 N N . GLU A 1 100 ? 66.268 122.271 89.966 1.00 111.30 262 GLU A N 1
ATOM 582 C CA . GLU A 1 100 ? 67.469 123.101 90.005 1.00 126.66 262 GLU A CA 1
ATOM 583 C C . GLU A 1 100 ? 68.659 122.275 89.539 1.00 123.32 262 GLU A C 1
ATOM 584 O O . GLU A 1 100 ? 69.314 121.603 90.350 1.00 134.46 262 GLU A O 1
ATOM 590 N N . PRO A 1 101 ? 68.974 122.277 88.246 1.00 112.48 263 PRO A N 1
ATOM 591 C CA . PRO A 1 101 ? 70.120 121.502 87.765 1.00 112.60 263 PRO A CA 1
ATOM 592 C C . PRO A 1 101 ? 71.428 122.256 87.946 1.00 124.88 263 PRO A C 1
ATOM 593 O O . PRO A 1 101 ? 71.530 123.454 87.669 1.00 131.35 263 PRO A O 1
ATOM 597 N N . TYR A 1 102 ? 72.434 121.532 88.423 1.00 122.61 264 TYR A N 1
ATOM 598 C CA . TYR A 1 102 ? 73.773 122.062 88.608 1.00 107.94 264 TYR A CA 1
ATOM 599 C C . TYR A 1 102 ? 74.742 121.289 87.721 1.00 115.12 264 TYR A C 1
ATOM 600 O O . TYR A 1 102 ? 74.519 120.117 87.407 1.00 104.91 264 TYR A O 1
ATOM 609 N N . LEU A 1 103 ? 75.820 121.955 87.318 1.00 132.83 265 LEU A N 1
ATOM 610 C CA . LEU A 1 103 ? 76.836 121.348 86.471 1.00 134.21 265 LEU A CA 1
ATOM 611 C C . LEU A 1 103 ? 77.833 120.544 87.303 1.00 141.43 265 LEU A C 1
ATOM 612 O O . LEU A 1 103 ? 78.183 120.914 88.429 1.00 145.91 265 LEU A O 1
ATOM 617 N N . LEU A 1 104 ? 78.289 119.432 86.726 1.00 140.90 266 LEU A N 1
ATOM 618 C CA . LEU A 1 104 ? 79.067 118.428 87.441 1.00 133.90 266 LEU A CA 1
ATOM 619 C C . LEU A 1 104 ? 80.531 118.349 87.038 1.00 131.11 266 LEU A C 1
ATOM 620 O O . LEU A 1 104 ? 81.387 118.157 87.910 1.00 137.81 266 LEU A O 1
ATOM 625 N N . ILE A 1 105 ? 80.855 118.469 85.751 1.00 123.81 267 ILE A N 1
ATOM 626 C CA . ILE A 1 105 ? 82.229 118.288 85.293 1.00 126.67 267 ILE A CA 1
ATOM 627 C C . ILE A 1 105 ? 82.557 119.341 84.248 1.00 138.74 267 ILE A C 1
ATOM 628 O O . ILE A 1 105 ? 81.814 119.515 83.277 1.00 136.09 267 ILE A O 1
ATOM 633 N N . ASN A 1 106 ? 83.675 120.040 84.451 1.00 150.85 268 ASN A N 1
ATOM 634 C CA . ASN A 1 106 ? 84.205 121.024 83.512 1.00 162.87 268 ASN A CA 1
ATOM 635 C C . ASN A 1 106 ? 85.588 120.547 83.084 1.00 163.53 268 ASN A C 1
ATOM 636 O O . ASN A 1 106 ? 86.537 120.590 83.873 1.00 177.13 268 ASN A O 1
ATOM 641 N N . ASN A 1 107 ? 85.706 120.101 81.838 1.00 158.32 269 ASN A N 1
ATOM 642 C CA . ASN A 1 107 ? 86.981 119.677 81.280 1.00 158.67 269 ASN A CA 1
ATOM 643 C C . ASN A 1 107 ? 87.918 120.846 80.974 1.00 166.92 269 ASN A C 1
ATOM 644 O O . ASN A 1 107 ? 88.887 120.652 80.239 1.00 160.06 269 ASN A O 1
ATOM 649 N N . GLY A 1 108 ? 87.656 122.033 81.522 1.00 184.34 270 GLY A N 1
ATOM 650 C CA . GLY A 1 108 ? 88.493 123.176 81.244 1.00 193.00 270 GLY A CA 1
ATOM 651 C C . GLY A 1 108 ? 88.613 123.465 79.762 1.00 189.77 270 GLY A C 1
ATOM 652 O O . GLY A 1 108 ? 89.718 123.648 79.239 1.00 205.78 270 GLY A O 1
ATOM 653 N N . LYS A 1 109 ? 87.476 123.513 79.074 1.00 181.65 271 LYS A N 1
ATOM 654 C CA . LYS A 1 109 ? 87.487 123.584 77.622 1.00 176.34 271 LYS A CA 1
ATOM 655 C C . LYS A 1 109 ? 86.188 124.204 77.138 1.00 177.78 271 LYS A C 1
ATOM 656 O O . LYS A 1 109 ? 85.146 124.088 77.788 1.00 166.68 271 LYS A O 1
ATOM 662 N N . ARG A 1 110 ? 86.269 124.873 75.991 1.00 208.83 272 ARG A N 1
ATOM 663 C CA . ARG A 1 110 ? 85.077 125.393 75.343 1.00 219.84 272 ARG A CA 1
ATOM 664 C C . ARG A 1 110 ? 84.217 124.235 74.853 1.00 205.33 272 ARG A C 1
ATOM 665 O O . ARG A 1 110 ? 84.703 123.330 74.168 1.00 208.61 272 ARG A O 1
ATOM 673 N N . PHE A 1 111 ? 82.942 124.245 75.238 1.00 180.09 273 PHE A N 1
ATOM 674 C CA . PHE A 1 111 ? 82.025 123.188 74.830 1.00 163.31 273 PHE A CA 1
ATOM 675 C C . PHE A 1 111 ? 81.914 123.141 73.313 1.00 175.53 273 PHE A C 1
ATOM 676 O O . PHE A 1 111 ? 81.463 124.103 72.684 1.00 172.29 273 PHE A O 1
ATOM 684 N N . SER A 1 112 ? 82.331 122.024 72.726 1.00 190.05 274 SER A N 1
ATOM 685 C CA . SER A 1 112 ? 82.250 121.854 71.287 1.00 203.60 274 SER A CA 1
ATOM 686 C C . SER A 1 112 ? 80.828 121.474 70.887 1.00 205.72 274 SER A C 1
ATOM 687 O O . SER A 1 112 ? 79.945 121.273 71.727 1.00 192.50 274 SER A O 1
ATOM 690 N N . VAL A 1 113 ? 80.602 121.374 69.579 1.00 214.06 275 VAL A N 1
ATOM 691 C CA . VAL A 1 113 ? 79.307 120.960 69.049 1.00 202.32 275 VAL A CA 1
ATOM 692 C C . VAL A 1 113 ? 79.207 119.449 69.239 1.00 181.93 275 VAL A C 1
ATOM 693 O O . VAL A 1 113 ? 79.712 118.673 68.426 1.00 189.93 275 VAL A O 1
ATOM 697 N N . GLY A 1 114 ? 78.565 119.029 70.324 1.00 159.98 276 GLY A N 1
ATOM 698 C CA . GLY A 1 114 ? 78.373 117.620 70.618 1.00 164.39 276 GLY A CA 1
ATOM 699 C C . GLY A 1 114 ? 78.999 117.147 71.912 1.00 160.33 276 GLY A C 1
ATOM 700 O O . GLY A 1 114 ? 78.803 115.978 72.278 1.00 134.92 276 GLY A O 1
ATOM 701 N N . ASP A 1 115 ? 79.745 117.993 72.620 1.00 175.54 277 ASP A N 1
ATOM 702 C CA . ASP A 1 115 ? 80.326 117.596 73.894 1.00 168.68 277 ASP A CA 1
ATOM 703 C C . ASP A 1 115 ? 79.232 117.215 74.889 1.00 151.81 277 ASP A C 1
ATOM 704 O O . ASP A 1 115 ? 78.071 117.613 74.766 1.00 131.40 277 ASP A O 1
ATOM 709 N N . ASN A 1 116 ? 79.621 116.431 75.888 1.00 145.44 278 ASN A N 1
ATOM 710 C CA . ASN A 1 116 ? 78.683 115.935 76.882 1.00 132.61 278 ASN A CA 1
ATOM 711 C C . ASN A 1 116 ? 78.660 116.861 78.092 1.00 130.54 278 ASN A C 1
ATOM 712 O O . ASN A 1 116 ? 79.708 117.304 78.573 1.00 140.76 278 ASN A O 1
ATOM 717 N N . ILE A 1 117 ? 77.456 117.152 78.576 1.00 101.93 279 ILE A N 1
ATOM 718 C CA . ILE A 1 117 ? 77.235 118.096 79.666 1.00 112.47 279 ILE A CA 1
ATOM 719 C C . ILE A 1 117 ? 76.705 117.298 80.849 1.00 108.91 279 ILE A C 1
ATOM 720 O O . ILE A 1 117 ? 75.531 116.916 80.876 1.00 120.20 279 ILE A O 1
ATOM 725 N N . TYR A 1 118 ? 77.562 117.056 81.836 1.00 103.82 280 TYR A N 1
ATOM 726 C CA . TYR A 1 118 ? 77.211 116.232 82.985 1.00 102.76 280 TYR A CA 1
ATOM 727 C C . TYR A 1 118 ? 76.529 117.091 84.044 1.00 108.25 280 TYR A C 1
ATOM 728 O O . TYR A 1 118 ? 77.098 118.082 84.513 1.00 130.73 280 TYR A O 1
ATOM 737 N N . ILE A 1 119 ? 75.310 116.705 84.416 1.00 97.77 281 ILE A N 1
ATOM 738 C CA . ILE A 1 119 ? 74.422 117.523 85.229 1.00 92.42 281 ILE A CA 1
ATOM 739 C C . ILE A 1 119 ? 73.913 116.706 86.407 1.00 96.31 281 ILE A C 1
ATOM 740 O O . ILE A 1 119 ? 73.705 115.493 86.304 1.00 87.75 281 ILE A O 1
ATOM 745 N N . ARG A 1 120 ? 73.709 117.383 87.535 1.00 99.71 282 ARG A N 1
ATOM 746 C CA . ARG A 1 120 ? 73.025 116.817 88.694 1.00 103.45 282 ARG A CA 1
ATOM 747 C C . ARG A 1 120 ? 71.772 117.648 88.940 1.00 114.83 282 ARG A C 1
ATOM 748 O O . ARG A 1 120 ? 71.865 118.826 89.303 1.00 137.74 282 ARG A O 1
ATOM 756 N N . ILE A 1 121 ? 70.607 117.038 88.741 1.00 110.37 283 ILE A N 1
ATOM 757 C CA . ILE A 1 121 ? 69.327 117.736 88.822 1.00 100.59 283 ILE A CA 1
ATOM 758 C C . ILE A 1 121 ? 68.801 117.614 90.247 1.00 97.40 283 ILE A C 1
ATOM 759 O O . ILE A 1 121 ? 68.298 116.560 90.638 1.00 103.88 283 ILE A O 1
ATOM 764 N N . ASP A 1 122 ? 68.894 118.695 91.016 1.00 95.70 284 ASP A N 1
ATOM 765 C CA . ASP A 1 122 ? 68.352 118.716 92.370 1.00 102.12 284 ASP A CA 1
ATOM 766 C C . ASP A 1 122 ? 66.863 119.040 92.321 1.00 119.86 284 ASP A C 1
ATOM 767 O O . ASP A 1 122 ? 66.465 120.083 91.789 1.00 133.60 284 ASP A O 1
ATOM 772 N N . CYS A 1 123 ? 66.044 118.151 92.877 1.00 130.01 285 CYS A N 1
ATOM 773 C CA . CYS A 1 123 ? 64.593 118.266 92.826 1.00 126.87 285 CYS A CA 1
ATOM 774 C C . CYS A 1 123 ? 64.060 118.676 94.192 1.00 126.45 285 CYS A C 1
ATOM 775 O O . CYS A 1 123 ? 64.351 118.022 95.200 1.00 128.48 285 CYS A O 1
ATOM 778 N N . TYR A 1 124 ? 63.276 119.750 94.219 1.00 118.09 286 TYR A N 1
ATOM 779 C CA . TYR A 1 124 ? 62.693 120.275 95.443 1.00 119.79 286 TYR A CA 1
ATOM 780 C C . TYR A 1 124 ? 61.175 120.226 95.351 1.00 133.40 286 TYR A C 1
ATOM 781 O O . TYR A 1 124 ? 60.599 120.313 94.262 1.00 122.00 286 TYR A O 1
ATOM 790 N N . LEU A 1 125 ? 60.529 120.090 96.506 1.00 148.91 287 LEU A N 1
ATOM 791 C CA . LEU A 1 125 ? 59.079 120.176 96.615 1.00 139.52 287 LEU A CA 1
ATOM 792 C C . LEU A 1 125 ? 58.706 121.484 97.297 1.00 173.75 287 LEU A C 1
ATOM 793 O O . LEU A 1 125 ? 59.203 121.784 98.388 1.00 197.37 287 LEU A O 1
ATOM 798 N N . THR A 1 126 ? 57.843 122.258 96.651 1.00 176.89 288 THR A N 1
ATOM 799 C CA . THR A 1 126 ? 57.315 123.488 97.218 1.00 164.04 288 THR A CA 1
ATOM 800 C C . THR A 1 126 ? 55.923 123.225 97.777 1.00 154.64 288 THR A C 1
ATOM 801 O O . THR A 1 126 ? 55.194 122.358 97.290 1.00 174.52 288 THR A O 1
ATOM 805 N N . SER A 1 127 ? 55.564 123.975 98.821 1.00 151.90 289 SER A N 1
ATOM 806 C CA . SER A 1 127 ? 54.239 123.864 99.418 1.00 153.77 289 SER A CA 1
ATOM 807 C C . SER A 1 127 ? 53.114 124.182 98.439 1.00 157.13 289 SER A C 1
ATOM 808 O O . SER A 1 127 ? 51.946 124.017 98.799 1.00 149.73 289 SER A O 1
ATOM 811 N N . GLN A 1 128 ? 53.425 124.636 97.222 1.00 172.69 290 GLN A N 1
ATOM 812 C CA . GLN A 1 128 ? 52.381 124.902 96.240 1.00 184.01 290 GLN A CA 1
ATOM 813 C C . GLN A 1 128 ? 51.861 123.630 95.578 1.00 178.95 290 GLN A C 1
ATOM 814 O O . GLN A 1 128 ? 50.751 123.638 95.037 1.00 199.58 290 GLN A O 1
ATOM 820 N N . ALA A 1 129 ? 52.635 122.545 95.602 1.00 159.33 291 ALA A N 1
ATOM 821 C CA . ALA A 1 129 ? 52.105 121.215 95.326 1.00 147.17 291 ALA A CA 1
ATOM 822 C C . ALA A 1 129 ? 51.569 120.571 96.588 1.00 142.46 291 ALA A C 1
ATOM 823 O O . ALA A 1 129 ? 50.516 119.923 96.574 1.00 148.81 291 ALA A O 1
ATOM 825 N N . PHE A 1 130 ? 52.295 120.759 97.678 1.00 146.22 292 PHE A N 1
ATOM 826 C CA . PHE A 1 130 ? 52.025 120.057 98.915 1.00 161.91 292 PHE A CA 1
ATOM 827 C C . PHE A 1 130 ? 50.792 120.644 99.594 1.00 191.21 292 PHE A C 1
ATOM 828 O O . PHE A 1 130 ? 50.638 121.865 99.671 1.00 198.68 292 PHE A O 1
ATOM 836 N N . VAL A 1 131 ? 49.907 119.761 100.063 1.00 219.72 293 VAL A N 1
ATOM 837 C CA . VAL A 1 131 ? 48.682 120.089 100.793 1.00 236.58 293 VAL A CA 1
ATOM 838 C C . VAL A 1 131 ? 47.994 121.328 100.208 1.00 238.44 293 VAL A C 1
ATOM 839 O O . VAL A 1 131 ? 47.623 122.262 100.931 1.00 253.96 293 VAL A O 1
ATOM 843 N N . ARG A 1 132 ? 47.806 121.333 98.881 1.00 217.81 294 ARG A N 1
ATOM 844 C CA . ARG A 1 132 ? 46.984 122.331 98.201 1.00 206.30 294 ARG A CA 1
ATOM 845 C C . ARG A 1 132 ? 45.795 121.675 97.501 1.00 214.13 294 ARG A C 1
ATOM 846 O O . ARG A 1 132 ? 45.256 122.209 96.529 1.00 217.73 294 ARG A O 1
ATOM 854 N N . ILE A 1 133 ? 45.377 120.518 98.001 1.00 211.24 295 ILE A N 1
ATOM 855 C CA . ILE A 1 133 ? 44.308 119.734 97.390 1.00 208.30 295 ILE A CA 1
ATOM 856 C C . ILE A 1 133 ? 42.963 120.453 97.463 1.00 196.45 295 ILE A C 1
ATOM 857 O O . ILE A 1 133 ? 42.744 121.298 98.329 1.00 187.95 295 ILE A O 1
ATOM 862 N N . HIS A 1 147 ? 34.946 119.804 87.107 1.00 204.28 309 HIS A N 1
ATOM 863 C CA . HIS A 1 147 ? 34.529 120.233 85.781 1.00 207.02 309 HIS A CA 1
ATOM 864 C C . HIS A 1 147 ? 34.992 119.240 84.714 1.00 215.13 309 HIS A C 1
ATOM 865 O O . HIS A 1 147 ? 35.148 119.593 83.546 1.00 214.92 309 HIS A O 1
ATOM 872 N N . GLY A 1 148 ? 35.200 117.992 85.130 1.00 218.38 310 GLY A N 1
ATOM 873 C CA . GLY A 1 148 ? 35.718 116.983 84.222 1.00 212.38 310 GLY A CA 1
ATOM 874 C C . GLY A 1 148 ? 37.152 117.276 83.836 1.00 206.74 310 GLY A C 1
ATOM 875 O O . GLY A 1 148 ? 37.490 117.328 82.650 1.00 211.33 310 GLY A O 1
ATOM 876 N N . MET A 1 149 ? 38.002 117.474 84.843 1.00 187.14 311 MET A N 1
ATOM 877 C CA . MET A 1 149 ? 39.392 117.867 84.653 1.00 162.92 311 MET A CA 1
ATOM 878 C C . MET A 1 149 ? 40.348 116.710 84.932 1.00 151.39 311 MET A C 1
ATOM 879 O O . MET A 1 149 ? 41.512 116.930 85.276 1.00 157.08 311 MET A O 1
ATOM 884 N N . ASP A 1 150 ? 39.865 115.474 84.779 1.00 139.97 312 ASP A N 1
ATOM 885 C CA . ASP A 1 150 ? 40.667 114.306 85.131 1.00 114.83 312 ASP A CA 1
ATOM 886 C C . ASP A 1 150 ? 41.989 114.288 84.376 1.00 123.02 312 ASP A C 1
ATOM 887 O O . ASP A 1 150 ? 43.023 113.896 84.931 1.00 124.64 312 ASP A O 1
ATOM 892 N N . THR A 1 151 ? 41.979 114.716 83.112 1.00 140.56 313 THR A N 1
ATOM 893 C CA . THR A 1 151 ? 43.208 114.726 82.327 1.00 154.33 313 THR A CA 1
ATOM 894 C C . THR A 1 151 ? 44.232 115.690 82.916 1.00 153.83 313 THR A C 1
ATOM 895 O O . THR A 1 151 ? 45.424 115.370 82.993 1.00 145.38 313 THR A O 1
ATOM 899 N N . ARG A 1 152 ? 43.784 116.874 83.343 1.00 161.68 314 ARG A N 1
ATOM 900 C CA . ARG A 1 152 ? 44.692 117.819 83.986 1.00 164.06 314 ARG A CA 1
ATOM 901 C C . ARG A 1 152 ? 45.224 117.276 85.306 1.00 156.69 314 ARG A C 1
ATOM 902 O O . ARG A 1 152 ? 46.358 117.582 85.690 1.00 166.61 314 ARG A O 1
ATOM 910 N N . GLN A 1 153 ? 44.428 116.471 86.008 1.00 134.19 315 GLN A N 1
ATOM 911 C CA . GLN A 1 153 ? 44.822 115.952 87.311 1.00 122.35 315 GLN A CA 1
ATOM 912 C C . GLN A 1 153 ? 45.642 114.673 87.213 1.00 114.66 315 GLN A C 1
ATOM 913 O O . GLN A 1 153 ? 46.523 114.449 88.051 1.00 108.78 315 GLN A O 1
ATOM 919 N N . LEU A 1 154 ? 45.374 113.829 86.212 1.00 110.48 316 LEU A N 1
ATOM 920 C CA . LEU A 1 154 ? 46.186 112.633 86.008 1.00 96.81 316 LEU A CA 1
ATOM 921 C C . LEU A 1 154 ? 47.553 112.979 85.432 1.00 101.46 316 LEU A C 1
ATOM 922 O O . LEU A 1 154 ? 48.553 112.340 85.777 1.00 103.86 316 LEU A O 1
ATOM 927 N N . HIS A 1 155 ? 47.610 113.976 84.545 1.00 114.34 317 HIS A N 1
ATOM 928 C CA . HIS A 1 155 ? 48.891 114.416 84.002 1.00 107.56 317 HIS A CA 1
ATOM 929 C C . HIS A 1 155 ? 49.834 114.853 85.115 1.00 103.70 317 HIS A C 1
ATOM 930 O O . HIS A 1 155 ? 51.035 114.560 85.075 1.00 117.98 317 HIS A O 1
ATOM 937 N N . ARG A 1 156 ? 49.304 115.551 86.121 1.00 102.64 318 ARG A N 1
ATOM 938 C CA . ARG A 1 156 ? 50.107 115.928 87.278 1.00 118.00 318 ARG A CA 1
ATOM 939 C C . ARG A 1 156 ? 50.490 114.706 88.100 1.00 120.12 318 ARG A C 1
ATOM 940 O O . ARG A 1 156 ? 51.668 114.506 88.422 1.00 115.07 318 ARG A O 1
ATOM 948 N N . ALA A 1 157 ? 49.502 113.879 88.454 1.00 123.53 319 ALA A N 1
ATOM 949 C CA . ALA A 1 157 ? 49.776 112.712 89.286 1.00 126.06 319 ALA A CA 1
ATOM 950 C C . ALA A 1 157 ? 50.751 111.757 88.611 1.00 115.78 319 ALA A C 1
ATOM 951 O O . ALA A 1 157 ? 51.440 110.991 89.293 1.00 109.56 319 ALA A O 1
ATOM 953 N N . GLY A 1 158 ? 50.825 111.789 87.283 1.00 107.76 320 GLY A N 1
ATOM 954 C CA . GLY A 1 158 ? 51.712 110.908 86.553 1.00 101.83 320 GLY A CA 1
ATOM 955 C C . GLY A 1 158 ? 53.117 111.448 86.409 1.00 104.96 320 GLY A C 1
ATOM 956 O O . GLY A 1 158 ? 54.093 110.725 86.630 1.00 105.91 320 GLY A O 1
ATOM 957 N N . ALA A 1 159 ? 53.232 112.723 86.033 1.00 120.83 321 ALA A N 1
ATOM 958 C CA . ALA A 1 159 ? 54.546 113.349 85.951 1.00 120.17 321 ALA A CA 1
ATOM 959 C C . ALA A 1 159 ? 55.243 113.333 87.305 1.00 104.48 321 ALA A C 1
ATOM 960 O O . ALA A 1 159 ? 56.441 113.039 87.391 1.00 98.23 321 ALA A O 1
ATOM 962 N N . ILE A 1 160 ? 54.504 113.640 88.375 1.00 95.70 322 ILE A N 1
ATOM 963 C CA . ILE A 1 160 ? 55.071 113.578 89.720 1.00 95.51 322 ILE A CA 1
ATOM 964 C C . ILE A 1 160 ? 55.502 112.156 90.047 1.00 92.42 322 ILE A C 1
ATOM 965 O O . ILE A 1 160 ? 56.561 111.931 90.646 1.00 96.83 322 ILE A O 1
ATOM 970 N N . MET A 1 161 ? 54.694 111.175 89.647 1.00 108.76 323 MET A N 1
ATOM 971 C CA . MET A 1 161 ? 55.030 109.780 89.907 1.00 118.30 323 MET A CA 1
ATOM 972 C C . MET A 1 161 ? 56.281 109.361 89.144 1.00 97.38 323 MET A C 1
ATOM 973 O O . MET A 1 161 ? 57.114 108.613 89.668 1.00 92.55 323 MET A O 1
ATOM 978 N N . ALA A 1 162 ? 56.435 109.840 87.906 1.00 106.18 324 ALA A N 1
ATOM 979 C CA . ALA A 1 162 ? 57.651 109.560 87.151 1.00 94.28 324 ALA A CA 1
ATOM 980 C C . ALA A 1 162 ? 58.867 110.232 87.777 1.00 89.27 324 ALA A C 1
ATOM 981 O O . ALA A 1 162 ? 59.974 109.685 87.716 1.00 82.83 324 ALA A O 1
ATOM 983 N N . LEU A 1 163 ? 58.682 111.409 88.380 1.00 107.64 325 LEU A N 1
ATOM 984 C CA . LEU A 1 163 ? 59.789 112.082 89.054 1.00 100.71 325 LEU A CA 1
ATOM 985 C C . LEU A 1 163 ? 60.308 111.247 90.217 1.00 109.69 325 LEU A C 1
ATOM 986 O O . LEU A 1 163 ? 61.522 111.095 90.401 1.00 138.24 325 LEU A O 1
ATOM 991 N N . PHE A 1 164 ? 59.390 110.700 91.018 1.00 87.03 326 PHE A N 1
ATOM 992 C CA . PHE A 1 164 ? 59.780 109.859 92.144 1.00 94.27 326 PHE A CA 1
ATOM 993 C C . PHE A 1 164 ? 60.559 108.637 91.679 1.00 112.32 326 PHE A C 1
ATOM 994 O O . PHE A 1 164 ? 61.535 108.231 92.321 1.00 132.09 326 PHE A O 1
ATOM 1002 N N . ASP A 1 165 ? 60.142 108.036 90.563 1.00 121.72 327 ASP A N 1
ATOM 1003 C CA . ASP A 1 165 ? 60.849 106.873 90.041 1.00 121.23 327 ASP A CA 1
ATOM 1004 C C . ASP A 1 165 ? 62.276 107.230 89.650 1.00 128.62 327 ASP A C 1
ATOM 1005 O O . ASP A 1 165 ? 63.202 106.439 89.862 1.00 155.69 327 ASP A O 1
ATOM 1010 N N . ALA A 1 166 ? 62.476 108.426 89.092 1.00 104.24 328 ALA A N 1
ATOM 1011 C CA . ALA A 1 166 ? 63.813 108.831 88.671 1.00 105.63 328 ALA A CA 1
ATOM 1012 C C . ALA A 1 166 ? 64.734 109.023 89.869 1.00 94.67 328 ALA A C 1
ATOM 1013 O O . ALA A 1 166 ? 65.827 108.451 89.923 1.00 107.78 328 ALA A O 1
ATOM 1015 N N . ILE A 1 167 ? 64.304 109.822 90.848 1.00 103.60 329 ILE A N 1
ATOM 1016 C CA . ILE A 1 167 ? 65.084 109.995 92.067 1.00 103.32 329 ILE A CA 1
ATOM 1017 C C . ILE A 1 167 ? 65.062 108.761 92.956 1.00 93.90 329 ILE A C 1
ATOM 1018 O O . ILE A 1 167 ? 65.793 108.718 93.951 1.00 123.54 329 ILE A O 1
ATOM 1023 N N . ASN A 1 168 ? 64.233 107.767 92.630 1.00 138.10 330 ASN A N 1
ATOM 1024 C CA . ASN A 1 168 ? 64.248 106.462 93.293 1.00 139.24 330 ASN A CA 1
ATOM 1025 C C . ASN A 1 168 ? 63.966 106.591 94.791 1.00 137.44 330 ASN A C 1
ATOM 1026 O O . ASN A 1 168 ? 64.673 106.035 95.635 1.00 137.05 330 ASN A O 1
ATOM 1031 N N . ILE A 1 169 ? 62.917 107.336 95.116 1.00 147.10 331 ILE A N 1
ATOM 1032 C CA . ILE A 1 169 ? 62.459 107.485 96.491 1.00 138.71 331 ILE A CA 1
ATOM 1033 C C . ILE A 1 169 ? 61.374 106.451 96.753 1.00 137.42 331 ILE A C 1
ATOM 1034 O O . ILE A 1 169 ? 60.465 106.263 95.935 1.00 139.11 331 ILE A O 1
ATOM 1039 N N . GLN A 1 170 ? 61.470 105.774 97.893 1.00 140.19 332 GLN A N 1
ATOM 1040 C CA . GLN A 1 170 ? 60.575 104.674 98.203 1.00 140.22 332 GLN A CA 1
ATOM 1041 C C . GLN A 1 170 ? 59.849 104.926 99.517 1.00 139.11 332 GLN A C 1
ATOM 1042 O O . GLN A 1 170 ? 60.373 105.608 100.403 1.00 137.06 332 GLN A O 1
ATOM 1048 N N . PRO A 1 171 ? 58.640 104.393 99.668 1.00 140.93 333 PRO A N 1
ATOM 1049 C CA . PRO A 1 171 ? 57.906 104.569 100.923 1.00 140.74 333 PRO A CA 1
ATOM 1050 C C . PRO A 1 171 ? 58.488 103.712 102.035 1.00 141.32 333 PRO A C 1
ATOM 1051 O O . PRO A 1 171 ? 59.400 102.907 101.841 1.00 143.07 333 PRO A O 1
ATOM 1055 N N . VAL A 1 172 ? 57.929 103.902 103.227 1.00 145.32 334 VAL A N 1
ATOM 1056 C CA . VAL A 1 172 ? 58.299 103.146 104.414 1.00 142.14 334 VAL A CA 1
ATOM 1057 C C . VAL A 1 172 ? 57.161 102.192 104.749 1.00 166.51 334 VAL A C 1
ATOM 1058 O O . VAL A 1 172 ? 55.980 102.553 104.653 1.00 177.97 334 VAL A O 1
ATOM 1062 N N . TYR A 1 173 ? 57.518 100.973 105.148 1.00 168.57 335 TYR A N 1
ATOM 1063 C CA . TYR A 1 173 ? 56.557 99.945 105.519 1.00 181.21 335 TYR A CA 1
ATOM 1064 C C . TYR A 1 173 ? 56.746 99.582 106.985 1.00 178.20 335 TYR A C 1
ATOM 1065 O O . TYR A 1 173 ? 57.861 99.639 107.514 1.00 189.71 335 TYR A O 1
ATOM 1074 N N . GLY A 1 174 ? 55.649 99.202 107.639 1.00 165.20 336 GLY A N 1
ATOM 1075 C CA . GLY A 1 174 ? 55.681 98.976 109.072 1.00 163.95 336 GLY A CA 1
ATOM 1076 C C . GLY A 1 174 ? 55.203 97.613 109.528 1.00 190.99 336 GLY A C 1
ATOM 1077 O O . GLY A 1 174 ? 55.159 97.344 110.732 1.00 199.55 336 GLY A O 1
ATOM 1078 N N . ASP A 1 175 ? 54.850 96.741 108.590 1.00 207.74 337 ASP A N 1
ATOM 1079 C CA . ASP A 1 175 ? 54.351 95.414 108.919 1.00 220.08 337 ASP A CA 1
ATOM 1080 C C . ASP A 1 175 ? 55.445 94.368 108.716 1.00 229.27 337 ASP A C 1
ATOM 1081 O O . ASP A 1 175 ? 56.502 94.637 108.140 1.00 230.17 337 ASP A O 1
ATOM 1086 N N . THR A 1 176 ? 55.177 93.154 109.208 1.00 239.38 338 THR A N 1
ATOM 1087 C CA . THR A 1 176 ? 56.152 92.075 109.074 1.00 234.55 338 THR A CA 1
ATOM 1088 C C . THR A 1 176 ? 56.278 91.620 107.624 1.00 242.97 338 THR A C 1
ATOM 1089 O O . THR A 1 176 ? 57.375 91.274 107.170 1.00 241.77 338 THR A O 1
ATOM 1093 N N . LYS A 1 177 ? 55.171 91.604 106.888 1.00 246.01 339 LYS A N 1
ATOM 1094 C CA . LYS A 1 177 ? 55.177 91.347 105.454 1.00 238.50 339 LYS A CA 1
ATOM 1095 C C . LYS A 1 177 ? 54.848 92.644 104.728 1.00 239.92 339 LYS A C 1
ATOM 1096 O O . LYS A 1 177 ? 53.899 93.345 105.096 1.00 238.30 339 LYS A O 1
ATOM 1102 N N . ASN A 1 178 ? 55.642 92.969 103.712 1.00 243.65 340 ASN A N 1
ATOM 1103 C CA . ASN A 1 178 ? 55.522 94.259 103.048 1.00 234.21 340 ASN A CA 1
ATOM 1104 C C . ASN A 1 178 ? 54.356 94.267 102.065 1.00 227.02 340 ASN A C 1
ATOM 1105 O O . ASN A 1 178 ? 53.997 93.242 101.479 1.00 217.73 340 ASN A O 1
ATOM 1110 N N . GLU A 1 179 ? 53.768 95.449 101.888 1.00 226.62 341 GLU A N 1
ATOM 1111 C CA . GLU A 1 179 ? 52.559 95.598 101.090 1.00 228.83 341 GLU A CA 1
ATOM 1112 C C . GLU A 1 179 ? 52.843 96.012 99.651 1.00 237.98 341 GLU A C 1
ATOM 1113 O O . GLU A 1 179 ? 53.914 95.723 99.105 1.00 235.57 341 GLU A O 1
ATOM 1119 N N . MET A 1 180 ? 51.879 96.695 99.039 1.00 251.74 342 MET A N 1
ATOM 1120 C CA . MET A 1 180 ? 51.893 96.958 97.608 1.00 255.36 342 MET A CA 1
ATOM 1121 C C . MET A 1 180 ? 53.034 97.896 97.221 1.00 261.89 342 MET A C 1
ATOM 1122 O O . MET A 1 180 ? 53.529 98.694 98.022 1.00 262.13 342 MET A O 1
ATOM 1127 N N . ILE A 1 181 ? 53.445 97.783 95.962 1.00 260.66 343 ILE A N 1
ATOM 1128 C CA . ILE A 1 181 ? 54.480 98.626 95.373 1.00 258.71 343 ILE A CA 1
ATOM 1129 C C . ILE A 1 181 ? 53.804 99.808 94.687 1.00 257.60 343 ILE A C 1
ATOM 1130 O O . ILE A 1 181 ? 52.604 99.738 94.380 1.00 267.37 343 ILE A O 1
ATOM 1135 N N . PRO A 1 182 ? 54.515 100.909 94.439 1.00 231.91 344 PRO A N 1
ATOM 1136 C CA . PRO A 1 182 ? 53.909 102.014 93.689 1.00 226.98 344 PRO A CA 1
ATOM 1137 C C . PRO A 1 182 ? 53.607 101.610 92.254 1.00 230.90 344 PRO A C 1
ATOM 1138 O O . PRO A 1 182 ? 54.427 100.984 91.578 1.00 225.13 344 PRO A O 1
ATOM 1142 N N . ASN A 1 183 ? 52.409 101.968 91.797 1.00 234.48 345 ASN A N 1
ATOM 1143 C CA . ASN A 1 183 ? 52.025 101.711 90.416 1.00 235.00 345 ASN A CA 1
ATOM 1144 C C . ASN A 1 183 ? 52.922 102.506 89.476 1.00 238.14 345 ASN A C 1
ATOM 1145 O O . ASN A 1 183 ? 53.262 103.659 89.747 1.00 235.75 345 ASN A O 1
ATOM 1150 N N . TYR A 1 184 ? 53.310 101.881 88.367 1.00 248.57 346 TYR A N 1
ATOM 1151 C CA . TYR A 1 184 ? 54.303 102.459 87.477 1.00 257.26 346 TYR A CA 1
ATOM 1152 C C . TYR A 1 184 ? 53.633 103.287 86.380 1.00 262.36 346 TYR A C 1
ATOM 1153 O O . TYR A 1 184 ? 52.407 103.388 86.294 1.00 259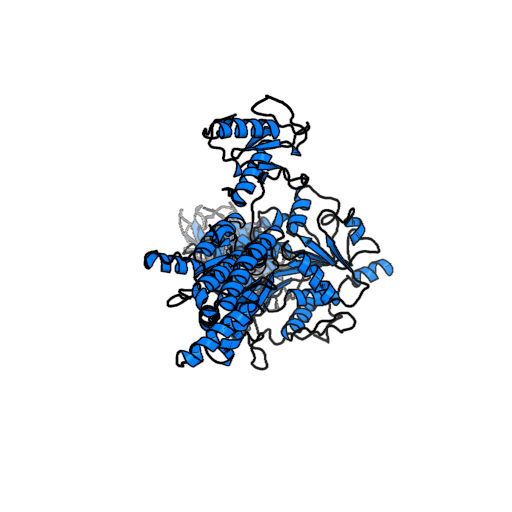.34 346 TYR A O 1
ATOM 1162 N N . GLN A 1 185 ? 54.458 103.878 85.518 1.00 257.93 347 GLN A N 1
ATOM 1163 C CA . GLN A 1 185 ? 53.993 104.823 84.515 1.00 246.47 347 GLN A CA 1
ATOM 1164 C C . GLN A 1 185 ? 53.469 104.089 83.281 1.00 252.22 347 GLN A C 1
ATOM 1165 O O . GLN A 1 185 ? 53.507 102.859 83.187 1.00 262.78 347 GLN A O 1
ATOM 1171 N N . GLU A 1 186 ? 52.971 104.863 82.320 1.00 246.64 348 GLU A N 1
ATOM 1172 C CA . GLU A 1 186 ? 52.457 104.294 81.082 1.00 248.60 348 GLU A CA 1
ATOM 1173 C C . GLU A 1 186 ? 53.600 103.776 80.216 1.00 258.05 348 GLU A C 1
ATOM 1174 O O . GLU A 1 186 ? 54.650 104.415 80.101 1.00 259.14 348 GLU A O 1
ATOM 1180 N N . ASN A 1 187 ? 53.387 102.605 79.606 1.00 252.51 349 ASN A N 1
ATOM 1181 C CA . ASN A 1 187 ? 54.381 101.951 78.753 1.00 242.82 349 ASN A CA 1
ATOM 1182 C C . ASN A 1 187 ? 55.667 101.669 79.532 1.00 247.14 349 ASN A C 1
ATOM 1183 O O . ASN A 1 187 ? 56.779 101.933 79.066 1.00 235.45 349 ASN A O 1
ATOM 1188 N N . THR A 1 188 ? 55.503 101.128 80.733 1.00 278.51 350 THR A N 1
ATOM 1189 C CA . THR A 1 188 ? 56.622 100.747 81.587 1.00 287.05 350 THR A CA 1
ATOM 1190 C C . THR A 1 188 ? 56.204 99.479 82.341 1.00 292.22 350 THR A C 1
ATOM 1191 O O . THR A 1 188 ? 55.357 98.715 81.864 1.00 302.40 350 THR A O 1
ATOM 1195 N N . VAL A 1 189 ? 56.810 99.251 83.511 1.00 277.69 351 VAL A N 1
ATOM 1196 C CA . VAL A 1 189 ? 56.643 98.081 84.381 1.00 258.74 351 VAL A CA 1
ATOM 1197 C C . VAL A 1 189 ? 56.621 96.773 83.587 1.00 253.43 351 VAL A C 1
ATOM 1198 O O . VAL A 1 189 ? 55.781 95.892 83.815 1.00 250.69 351 VAL A O 1
ATOM 1202 N N . SER A 1 190 ? 57.585 96.626 82.679 1.00 247.17 352 SER A N 1
ATOM 1203 C CA . SER A 1 190 ? 57.834 95.366 81.979 1.00 243.17 352 SER A CA 1
ATOM 1204 C C . SER A 1 190 ? 56.578 94.877 81.268 1.00 247.46 352 SER A C 1
ATOM 1205 O O . SER A 1 190 ? 56.162 93.725 81.405 1.00 253.98 352 SER A O 1
ATOM 1208 N N . SER A 1 191 ? 55.963 95.780 80.513 1.00 240.14 353 SER A N 1
ATOM 1209 C CA . SER A 1 191 ? 54.730 95.454 79.814 1.00 230.09 353 SER A CA 1
ATOM 1210 C C . SER A 1 191 ? 54.995 94.389 78.758 1.00 240.84 353 SER A C 1
ATOM 1211 O O . SER A 1 191 ? 55.776 94.603 77.827 1.00 248.48 353 SER A O 1
ATOM 1214 N N . SER A 1 192 ? 54.354 93.235 78.921 1.00 244.32 354 SER A N 1
ATOM 1215 C CA . SER A 1 192 ? 54.502 92.126 77.990 1.00 245.92 354 SER A CA 1
ATOM 1216 C C . SER A 1 192 ? 53.298 91.210 78.140 1.00 240.92 354 SER A C 1
ATOM 1217 O O . SER A 1 192 ? 52.526 91.318 79.097 1.00 239.41 354 SER A O 1
ATOM 1220 N N . GLN A 1 193 ? 53.161 90.295 77.182 1.00 237.83 355 GLN A N 1
ATOM 1221 C CA . GLN A 1 193 ? 52.078 89.316 77.155 1.00 234.20 355 GLN A CA 1
ATOM 1222 C C . GLN A 1 193 ? 50.717 90.004 77.278 1.00 226.01 355 GLN A C 1
ATOM 1223 O O . GLN A 1 193 ? 50.023 89.914 78.291 1.00 210.71 355 GLN A O 1
ATOM 1229 N N . PHE A 1 194 ? 50.371 90.709 76.201 1.00 231.32 356 PHE A N 1
ATOM 1230 C CA . PHE A 1 194 ? 49.112 91.438 76.134 1.00 226.31 356 PHE A CA 1
ATOM 1231 C C . PHE A 1 194 ? 47.940 90.526 76.467 1.00 229.29 356 PHE A C 1
ATOM 1232 O O . PHE A 1 194 ? 47.805 89.435 75.907 1.00 235.59 356 PHE A O 1
ATOM 1240 N N . GLN A 1 195 ? 47.097 90.978 77.390 1.00 222.56 357 GLN A N 1
ATOM 1241 C CA . GLN A 1 195 ? 45.922 90.234 77.817 1.00 213.03 357 GLN A CA 1
ATOM 1242 C C . GLN A 1 195 ? 44.669 91.040 77.508 1.00 217.00 357 GLN A C 1
ATOM 1243 O O . GLN A 1 195 ? 44.670 92.271 77.605 1.00 220.46 357 GLN A O 1
ATOM 1249 N N . ASP A 1 196 ? 43.605 90.337 77.129 1.00 212.06 358 ASP A N 1
ATOM 1250 C CA . ASP A 1 196 ? 42.337 90.969 76.811 1.00 205.28 358 ASP A CA 1
ATOM 1251 C C . ASP A 1 196 ? 41.608 91.370 78.094 1.00 202.09 358 ASP A C 1
ATOM 1252 O O . ASP A 1 196 ? 41.959 90.952 79.200 1.00 204.64 358 ASP A O 1
ATOM 1257 N N . GLU A 1 197 ? 40.579 92.206 77.934 1.00 203.42 359 GLU A N 1
ATOM 1258 C CA . GLU A 1 197 ? 39.757 92.585 79.077 1.00 193.13 359 GLU A CA 1
ATOM 1259 C C . GLU A 1 197 ? 38.884 91.427 79.545 1.00 194.54 359 GLU A C 1
ATOM 1260 O O . GLU A 1 197 ? 38.497 91.379 80.718 1.00 193.34 359 GLU A O 1
ATOM 1266 N N . ALA A 1 198 ? 38.568 90.491 78.652 1.00 201.05 360 ALA A N 1
ATOM 1267 C CA . ALA A 1 198 ? 37.784 89.324 79.028 1.00 198.79 360 ALA A CA 1
ATOM 1268 C C . ALA A 1 198 ? 38.611 88.385 79.899 1.00 198.44 360 ALA A C 1
ATOM 1269 O O . ALA A 1 198 ? 39.828 88.259 79.737 1.00 199.08 360 ALA A O 1
ATOM 1271 N N . LEU A 1 199 ? 37.936 87.719 80.830 1.00 198.75 361 LEU A N 1
ATOM 1272 C CA . LEU A 1 199 ? 38.595 86.916 81.846 1.00 198.45 361 LEU A CA 1
ATOM 1273 C C . LEU A 1 199 ? 38.315 85.432 81.652 1.00 246.25 361 LEU A C 1
ATOM 1274 O O . LEU A 1 199 ? 37.234 85.031 81.211 1.00 203.05 361 LEU A O 1
ATOM 1279 N N . ASN A 1 200 ? 39.318 84.626 81.990 1.00 161.66 362 ASN A N 1
ATOM 1280 C CA . ASN A 1 200 ? 39.218 83.177 82.041 1.00 165.62 362 ASN A CA 1
ATOM 1281 C C . ASN A 1 200 ? 38.588 82.751 83.364 1.00 162.86 362 ASN A C 1
ATOM 1282 O O . ASN A 1 200 ? 38.598 83.490 84.352 1.00 169.41 362 ASN A O 1
ATOM 1287 N N . ILE A 1 201 ? 38.027 81.540 83.373 1.00 157.77 363 ILE A N 1
ATOM 1288 C CA . ILE A 1 201 ? 37.522 80.993 84.627 1.00 154.90 363 ILE A CA 1
ATOM 1289 C C . ILE A 1 201 ? 38.673 80.751 85.598 1.00 158.02 363 ILE A C 1
ATOM 1290 O O . ILE A 1 201 ? 38.491 80.827 86.819 1.00 146.55 363 ILE A O 1
ATOM 1295 N N . ASN A 1 202 ? 39.874 80.474 85.082 1.00 164.99 364 ASN A N 1
ATOM 1296 C CA . ASN A 1 202 ? 41.055 80.438 85.939 1.00 160.14 364 ASN A CA 1
ATOM 1297 C C . ASN A 1 202 ? 41.445 81.842 86.380 1.00 136.00 364 ASN A C 1
ATOM 1298 O O . ASN A 1 202 ? 41.739 82.076 87.558 1.00 133.09 364 ASN A O 1
ATOM 1303 N N . GLN A 1 203 ? 41.457 82.791 85.438 1.00 123.02 365 GLN A N 1
ATOM 1304 C CA . GLN A 1 203 ? 41.756 84.178 85.778 1.00 131.31 365 GLN A CA 1
ATOM 1305 C C . GLN A 1 203 ? 40.764 84.723 86.797 1.00 136.17 365 GLN A C 1
ATOM 1306 O O . GLN A 1 203 ? 41.133 85.513 87.675 1.00 132.23 365 GLN A O 1
ATOM 1312 N N . LEU A 1 204 ? 39.499 84.310 86.699 1.00 134.96 366 LEU A N 1
ATOM 1313 C CA . LEU A 1 204 ? 38.482 84.828 87.607 1.00 117.14 366 LEU A CA 1
ATOM 1314 C C . LEU A 1 204 ? 38.631 84.238 89.003 1.00 122.89 366 LEU A C 1
ATOM 1315 O O . LEU A 1 204 ? 38.512 84.957 90.002 1.00 109.98 366 LEU A O 1
ATOM 1320 N N . LYS A 1 205 ? 38.890 82.931 89.095 1.00 125.99 367 LYS A N 1
ATOM 1321 C CA . LYS A 1 205 ? 39.102 82.319 90.401 1.00 112.33 367 LYS A CA 1
ATOM 1322 C C . LYS A 1 205 ? 40.337 82.874 91.096 1.00 121.00 367 LYS A C 1
ATOM 1323 O O . LYS A 1 205 ? 40.444 82.770 92.323 1.00 125.11 367 LYS A O 1
ATOM 1329 N N . SER A 1 206 ? 41.264 83.470 90.343 1.00 133.79 368 SER A N 1
ATOM 1330 C CA . SER A 1 206 ? 42.410 84.133 90.953 1.00 131.75 368 SER A CA 1
ATOM 1331 C C . SER A 1 206 ? 42.051 85.515 91.486 1.00 142.59 368 SER A C 1
ATOM 1332 O O . SER A 1 206 ? 42.636 85.959 92.479 1.00 158.56 368 SER A O 1
ATOM 1335 N N . PHE A 1 207 ? 41.103 86.206 90.846 1.00 147.08 369 PHE A N 1
ATOM 1336 C CA . PHE A 1 207 ? 40.660 87.497 91.365 1.00 159.10 369 PHE A CA 1
ATOM 1337 C C . PHE A 1 207 ? 39.953 87.333 92.703 1.00 163.97 369 PHE A C 1
ATOM 1338 O O . PHE A 1 207 ? 40.238 88.062 93.661 1.00 172.93 369 PHE A O 1
ATOM 1346 N N . TYR A 1 208 ? 39.008 86.391 92.777 1.00 152.39 370 TYR A N 1
ATOM 1347 C CA . TYR A 1 208 ? 38.306 86.143 94.032 1.00 150.47 370 TYR A CA 1
ATOM 1348 C C . TYR A 1 208 ? 39.281 85.780 95.144 1.00 163.27 370 TYR A C 1
ATOM 1349 O O . TYR A 1 208 ? 39.101 86.191 96.295 1.00 191.53 370 TYR A O 1
ATOM 1358 N N . ARG A 1 209 ? 40.345 85.051 94.807 1.00 146.79 371 ARG A N 1
ATOM 1359 C CA . ARG A 1 209 ? 41.303 84.541 95.781 1.00 155.59 371 ARG A CA 1
ATOM 1360 C C . ARG A 1 209 ? 42.042 85.658 96.512 1.00 173.12 371 ARG A C 1
ATOM 1361 O O . ARG A 1 209 ? 42.889 85.388 97.370 1.00 179.38 371 ARG A O 1
ATOM 1369 N N . ILE A 1 210 ? 41.740 86.916 96.188 1.00 179.45 372 ILE A N 1
ATOM 1370 C CA . ILE A 1 210 ? 42.462 88.035 96.783 1.00 179.87 372 ILE A CA 1
ATOM 1371 C C . ILE A 1 210 ? 41.501 89.044 97.401 1.00 164.59 372 ILE A C 1
ATOM 1372 O O . ILE A 1 210 ? 41.808 89.641 98.439 1.00 149.33 372 ILE A O 1
ATOM 1377 N N . THR A 1 211 ? 40.328 89.238 96.792 1.00 187.41 373 THR A N 1
ATOM 1378 C CA . THR A 1 211 ? 39.373 90.163 97.401 1.00 205.12 373 THR A CA 1
ATOM 1379 C C . THR A 1 211 ? 38.507 89.474 98.453 1.00 221.43 373 THR A C 1
ATOM 1380 O O . THR A 1 211 ? 38.168 90.084 99.472 1.00 223.79 373 THR A O 1
ATOM 1384 N N . GLN A 1 212 ? 38.151 88.206 98.235 1.00 227.98 374 GLN A N 1
ATOM 1385 C CA . GLN A 1 212 ? 37.479 87.426 99.265 1.00 219.46 374 GLN A CA 1
ATOM 1386 C C . GLN A 1 212 ? 38.447 86.942 100.334 1.00 218.33 374 GLN A C 1
ATOM 1387 O O . GLN A 1 21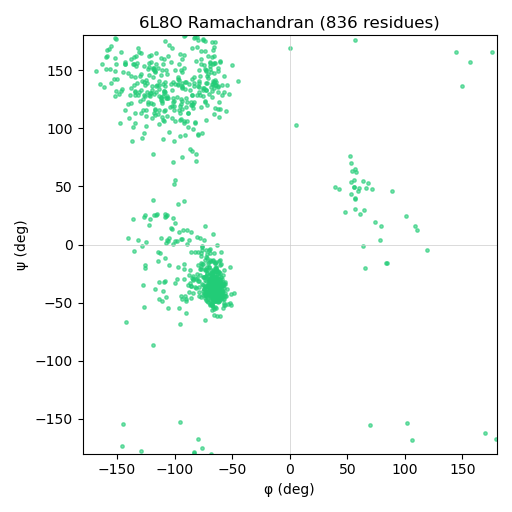2 ? 38.005 86.528 101.412 1.00 221.74 374 GLN A O 1
ATOM 1393 N N . SER A 1 213 ? 39.747 86.990 100.060 1.00 209.63 375 SER A N 1
ATOM 1394 C CA . SER A 1 213 ? 40.772 86.597 101.023 1.00 200.83 375 SER A CA 1
ATOM 1395 C C . SER A 1 213 ? 41.370 87.830 101.697 1.00 209.32 375 SER A C 1
ATOM 1396 O O . SER A 1 213 ? 42.576 88.070 101.675 1.00 217.20 375 SER A O 1
ATOM 1399 N N . ALA A 1 214 ? 40.492 88.627 102.297 1.00 202.64 376 ALA A N 1
ATOM 1400 C CA . ALA A 1 214 ? 40.924 89.769 103.089 1.00 186.87 376 ALA A CA 1
ATOM 1401 C C . ALA A 1 214 ? 41.371 89.268 104.460 1.00 207.55 376 ALA A C 1
ATOM 1402 O O . ALA A 1 214 ? 41.557 88.067 104.678 1.00 214.51 376 ALA A O 1
ATOM 1404 N N . ALA A 1 215 ? 41.548 90.186 105.406 1.00 212.52 377 ALA A N 1
ATOM 1405 C CA . ALA A 1 215 ? 41.918 89.797 106.756 1.00 214.44 377 ALA A CA 1
ATOM 1406 C C . ALA A 1 215 ? 40.795 88.981 107.397 1.00 217.85 377 ALA A C 1
ATOM 1407 O O . ALA A 1 215 ? 39.712 88.805 106.831 1.00 227.06 377 ALA A O 1
ATOM 1409 N N . SER A 1 216 ? 41.071 88.474 108.597 1.00 205.38 378 SER A N 1
ATOM 1410 C CA . SER A 1 216 ? 40.090 87.683 109.330 1.00 184.34 378 SER A CA 1
ATOM 1411 C C . SER A 1 216 ? 38.794 88.462 109.508 1.00 167.73 378 SER A C 1
ATOM 1412 O O . SER A 1 216 ? 38.764 89.495 110.183 1.00 157.78 378 SER A O 1
ATOM 1415 N N . LEU A 1 217 ? 37.724 87.967 108.886 1.00 158.71 379 LEU A N 1
ATOM 1416 C CA . LEU A 1 217 ? 36.409 88.584 108.969 1.00 156.79 379 LEU A CA 1
ATOM 1417 C C . LEU A 1 217 ? 35.481 87.868 109.939 1.00 167.94 379 LEU A C 1
ATOM 1418 O O . LEU A 1 217 ? 34.326 88.281 110.091 1.00 175.77 379 LEU A O 1
ATOM 1423 N N . GLN A 1 218 ? 35.951 86.805 110.592 1.00 163.14 380 GLN A N 1
ATOM 1424 C CA . GLN A 1 218 ? 35.125 86.038 111.516 1.00 163.66 380 GLN A CA 1
ATOM 1425 C C . GLN A 1 218 ? 34.867 86.766 112.828 1.00 159.54 380 GLN A C 1
ATOM 1426 O O . GLN A 1 218 ? 34.114 86.254 113.662 1.00 151.83 380 GLN A O 1
ATOM 1432 N N . ASN A 1 219 ? 35.478 87.931 113.034 1.00 159.68 381 ASN A N 1
ATOM 1433 C CA . ASN A 1 219 ? 35.331 88.687 114.268 1.00 148.19 381 ASN A CA 1
ATOM 1434 C C . ASN A 1 219 ? 34.395 89.877 114.118 1.00 139.98 381 ASN A C 1
ATOM 1435 O O . ASN A 1 219 ? 34.385 90.759 114.983 1.00 143.76 381 ASN A O 1
ATOM 1440 N N . LEU A 1 220 ? 33.619 89.928 113.043 1.00 123.83 382 LEU A N 1
ATOM 1441 C CA . LEU A 1 220 ? 32.629 90.984 112.905 1.00 112.23 382 LEU A CA 1
ATOM 1442 C C . LEU A 1 220 ? 31.536 90.795 113.948 1.00 116.44 382 LEU A C 1
ATOM 1443 O O . LEU A 1 220 ? 31.024 89.679 114.108 1.00 119.01 382 LEU A O 1
ATOM 1448 N N . PRO A 1 221 ? 31.164 91.843 114.678 1.00 116.91 383 PRO A N 1
ATOM 1449 C CA . PRO A 1 221 ? 30.153 91.695 115.727 1.00 114.40 383 PRO A CA 1
ATOM 1450 C C . PRO A 1 221 ? 28.794 91.319 115.160 1.00 115.73 383 PRO A C 1
ATOM 1451 O O . PRO A 1 221 ? 28.472 91.578 113.999 1.00 115.35 383 PRO A O 1
ATOM 1455 N N . GLU A 1 222 ? 27.990 90.693 116.015 1.00 122.63 384 GLU A N 1
ATOM 1456 C CA . GLU A 1 222 ? 26.667 90.210 115.648 1.00 127.73 384 GLU A CA 1
ATOM 1457 C C . GLU A 1 222 ? 25.615 91.171 116.188 1.00 141.81 384 GLU A C 1
ATOM 1458 O O . GLU A 1 222 ? 25.515 91.372 117.404 1.00 153.28 384 GLU A O 1
ATOM 1464 N N . THR A 1 223 ? 24.838 91.762 115.285 1.00 127.54 385 THR A N 1
ATOM 1465 C CA . THR A 1 223 ? 23.720 92.621 115.648 1.00 121.50 385 THR A CA 1
ATOM 1466 C C . THR A 1 223 ? 22.425 91.848 115.440 1.00 117.95 385 THR A C 1
ATOM 1467 O O . THR A 1 223 ? 22.112 91.447 114.314 1.00 102.92 385 THR A O 1
ATOM 1471 N N . THR A 1 224 ? 21.678 91.640 116.524 1.00 128.04 386 THR A N 1
ATOM 1472 C CA . THR A 1 224 ? 20.435 90.889 116.460 1.00 135.46 386 THR A CA 1
ATOM 1473 C C . THR A 1 224 ? 19.261 91.851 116.438 1.00 141.77 386 THR A C 1
ATOM 1474 O O . THR A 1 224 ? 19.095 92.630 117.391 1.00 156.65 386 THR A O 1
ATOM 1478 N N . PRO A 1 225 ? 18.433 91.846 115.392 1.00 127.22 387 PRO A N 1
ATOM 1479 C CA . PRO A 1 225 ? 17.271 92.743 115.362 1.00 126.01 387 PRO A CA 1
ATOM 1480 C C . PRO A 1 225 ? 16.174 92.222 116.280 1.00 130.32 387 PRO A C 1
ATOM 1481 O O . PRO A 1 225 ? 15.844 91.034 116.260 1.00 115.37 387 PRO A O 1
ATOM 1485 N N . ASP A 1 226 ? 15.615 93.117 117.090 1.00 152.99 388 ASP A N 1
ATOM 1486 C CA . ASP A 1 226 ? 14.591 92.721 118.045 1.00 167.26 388 ASP A CA 1
ATOM 1487 C C . ASP A 1 226 ? 13.333 92.251 117.324 1.00 143.10 388 ASP A C 1
ATOM 1488 O O . ASP A 1 226 ? 12.986 92.740 116.245 1.00 145.08 388 ASP A O 1
ATOM 1493 N N . GLU A 1 227 ? 12.645 91.288 117.938 1.00 123.75 389 GLU A N 1
ATOM 1494 C CA . GLU A 1 227 ? 11.459 90.689 117.338 1.00 130.30 389 GLU A CA 1
ATOM 1495 C C . GLU A 1 227 ? 10.274 91.641 117.272 1.00 135.66 389 GLU A C 1
ATOM 1496 O O . GLU A 1 227 ? 9.238 91.267 116.711 1.00 136.43 389 GLU A O 1
ATOM 1502 N N . SER A 1 228 ? 10.393 92.852 117.822 1.00 135.42 390 SER A N 1
ATOM 1503 C CA . SER A 1 228 ? 9.314 93.825 117.703 1.00 144.50 390 SER A CA 1
ATOM 1504 C C . SER A 1 228 ? 9.175 94.339 116.274 1.00 139.92 390 SER A C 1
ATOM 1505 O O . SER A 1 228 ? 8.066 94.676 115.845 1.00 141.01 390 SER A O 1
ATOM 1508 N N . LEU A 1 229 ? 10.282 94.405 115.526 1.00 126.83 391 LEU A N 1
ATOM 1509 C CA . LEU A 1 229 ? 10.275 94.917 114.163 1.00 111.64 391 LEU A CA 1
ATOM 1510 C C . LEU A 1 229 ? 10.619 93.878 113.106 1.00 119.29 391 LEU A C 1
ATOM 1511 O O . LEU A 1 229 ? 10.522 94.185 111.912 1.00 117.39 391 LEU A O 1
ATOM 1516 N N . PHE A 1 230 ? 11.012 92.669 113.500 1.00 83.74 392 PHE A N 1
ATOM 1517 C CA . PHE A 1 230 ? 11.561 91.695 112.565 1.00 95.26 392 PHE A CA 1
ATOM 1518 C C . PHE A 1 230 ? 11.257 90.301 113.091 1.00 106.51 392 PHE A C 1
ATOM 1519 O O . PHE A 1 230 ? 11.557 90.002 114.250 1.00 134.15 392 PHE A O 1
ATOM 1527 N N . LYS A 1 231 ? 10.671 89.452 112.248 1.00 102.03 393 LYS A N 1
ATOM 1528 C CA . LYS A 1 231 ? 10.152 88.160 112.683 1.00 135.88 393 LYS A CA 1
ATOM 1529 C C . LYS A 1 231 ? 10.848 86.995 111.984 1.00 134.16 393 LYS A C 1
ATOM 1530 O O . LYS A 1 231 ? 10.224 85.985 111.652 1.00 151.06 393 LYS A O 1
ATOM 1536 N N . LEU A 1 232 ? 12.155 87.110 111.772 1.00 121.92 394 LEU A N 1
ATOM 1537 C CA . LEU A 1 232 ? 12.960 86.011 111.262 1.00 120.91 394 LEU A CA 1
ATOM 1538 C C . LEU A 1 232 ? 14.172 85.818 112.163 1.00 127.31 394 LEU A C 1
ATOM 1539 O O . LEU A 1 232 ? 14.517 86.682 112.974 1.00 118.95 394 LEU A O 1
ATOM 1544 N N . GLN A 1 233 ? 14.816 84.663 112.015 1.00 132.46 395 GLN A N 1
ATOM 1545 C CA . GLN A 1 233 ? 15.975 84.289 112.819 1.00 134.30 395 GLN A CA 1
ATOM 1546 C C . GLN A 1 233 ? 17.213 84.326 111.932 1.00 125.53 395 GLN A C 1
ATOM 1547 O O . GLN A 1 233 ? 17.408 83.443 111.089 1.00 125.97 395 GLN A O 1
ATOM 1553 N N . LEU A 1 234 ? 18.046 85.344 112.124 1.00 121.71 396 LEU A N 1
ATOM 1554 C CA . LEU A 1 234 ? 19.264 85.469 111.341 1.00 109.24 396 LEU A CA 1
ATOM 1555 C C . LEU A 1 234 ? 20.296 84.438 111.781 1.00 119.47 396 LEU A C 1
ATOM 1556 O O . LEU A 1 234 ? 20.346 84.031 112.945 1.00 113.10 396 LEU A O 1
ATOM 1561 N N . ARG A 1 235 ? 21.125 84.014 110.832 1.00 116.60 397 ARG A N 1
ATOM 1562 C CA . ARG A 1 235 ? 22.247 83.144 111.144 1.00 117.08 397 ARG A CA 1
ATOM 1563 C C . ARG A 1 235 ? 23.361 83.946 111.813 1.00 131.07 397 ARG A C 1
ATOM 1564 O O . ARG A 1 235 ? 23.287 85.171 111.953 1.00 118.43 397 ARG A O 1
ATOM 1572 N N . ARG A 1 236 ? 24.412 83.236 112.227 1.00 149.00 398 ARG A N 1
ATOM 1573 C CA . ARG A 1 236 ? 25.556 83.906 112.837 1.00 146.04 398 ARG A CA 1
ATOM 1574 C C . ARG A 1 236 ? 26.221 84.860 111.854 1.00 131.02 398 ARG A C 1
ATOM 1575 O O . ARG A 1 236 ? 26.589 85.983 112.220 1.00 129.79 398 ARG A O 1
ATOM 1583 N N . TYR A 1 237 ? 26.374 84.436 110.598 1.00 125.73 399 TYR A N 1
ATOM 1584 C CA . TYR A 1 237 ? 26.978 85.307 109.596 1.00 115.34 399 TYR A CA 1
ATOM 1585 C C . TYR A 1 237 ? 26.023 86.409 109.157 1.00 115.41 399 TYR A C 1
ATOM 1586 O O . TYR A 1 237 ? 26.471 87.492 108.763 1.00 105.90 399 TYR A O 1
ATOM 1595 N N . GLN A 1 238 ? 24.712 86.163 109.223 1.00 119.63 400 GLN A N 1
ATOM 1596 C CA . GLN A 1 238 ? 23.753 87.194 108.837 1.00 107.56 400 GLN A CA 1
ATOM 1597 C C . GLN A 1 238 ? 23.720 88.327 109.855 1.00 109.86 400 GLN A C 1
ATOM 1598 O O . GLN A 1 238 ? 23.542 89.494 109.487 1.00 118.53 400 GLN A O 1
ATOM 1604 N N . LYS A 1 239 ? 23.889 88.006 111.139 1.00 103.47 401 LYS A N 1
ATOM 1605 C CA . LYS A 1 239 ? 24.008 89.049 112.150 1.00 108.28 401 LYS A CA 1
ATOM 1606 C C . LYS A 1 239 ? 25.302 89.839 112.002 1.00 114.20 401 LYS A C 1
ATOM 1607 O O . LYS A 1 239 ? 25.365 90.992 112.443 1.00 121.90 401 LYS A O 1
ATOM 1613 N N . GLN A 1 240 ? 26.329 89.246 111.389 1.00 118.62 402 GLN A N 1
ATOM 1614 C CA . GLN A 1 240 ? 27.570 89.966 111.132 1.00 119.40 402 GLN A CA 1
ATOM 1615 C C . GLN A 1 240 ? 27.420 90.936 109.967 1.00 113.73 402 GLN A C 1
ATOM 1616 O O . GLN A 1 240 ? 27.892 92.076 110.039 1.00 116.94 402 GLN A O 1
ATOM 1622 N N . SER A 1 241 ? 26.770 90.500 108.885 1.00 91.62 403 SER A N 1
ATOM 1623 C CA . SER A 1 241 ? 26.574 91.381 107.737 1.00 91.78 403 SER A CA 1
ATOM 1624 C C . SER A 1 241 ? 25.666 92.553 108.087 1.00 100.00 403 SER A C 1
ATOM 1625 O O . SER A 1 241 ? 25.861 93.666 107.586 1.00 105.11 403 SER A O 1
ATOM 1628 N N . LEU A 1 242 ? 24.666 92.322 108.941 1.00 91.34 404 LEU A N 1
ATOM 1629 C CA . LEU A 1 242 ? 23.811 93.414 109.392 1.00 92.37 404 LEU A CA 1
ATOM 1630 C C . LEU A 1 242 ? 24.622 94.462 110.144 1.00 106.99 404 LEU A C 1
ATOM 1631 O O . LEU A 1 242 ? 24.519 95.662 109.866 1.00 86.91 404 LEU A O 1
ATOM 1636 N N . SER A 1 243 ? 25.444 94.020 111.100 1.00 116.45 405 SER A N 1
ATOM 1637 C CA . SER A 1 243 ? 26.289 94.950 111.841 1.00 126.90 405 SER A CA 1
ATOM 1638 C C . SER A 1 243 ? 27.255 95.675 110.914 1.00 119.76 405 SER A C 1
ATOM 1639 O O . SER A 1 243 ? 27.536 96.865 111.101 1.00 120.13 405 SER A O 1
ATOM 1642 N N . TRP A 1 244 ? 27.776 94.972 109.907 1.00 103.63 406 TRP A N 1
ATOM 1643 C CA . TRP A 1 244 ? 28.677 95.612 108.955 1.00 107.52 406 TRP A CA 1
ATOM 1644 C C . TRP A 1 244 ? 27.924 96.578 108.050 1.00 112.56 406 TRP A C 1
ATOM 1645 O O . TRP A 1 244 ? 28.403 97.687 107.784 1.00 98.08 406 TRP A O 1
ATOM 1656 N N . MET A 1 245 ? 26.744 96.177 107.570 1.00 106.06 407 MET A N 1
ATOM 1657 C CA . MET A 1 245 ? 25.953 97.070 106.730 1.00 89.64 407 MET A CA 1
ATOM 1658 C C . MET A 1 245 ? 25.525 98.312 107.500 1.00 100.98 407 MET A C 1
ATOM 1659 O O . MET A 1 245 ? 25.561 99.427 106.964 1.00 99.36 407 MET A O 1
ATOM 1664 N N . LEU A 1 246 ? 25.115 98.141 108.759 1.00 93.31 408 LEU A N 1
ATOM 1665 C CA . LEU A 1 246 ? 24.804 99.296 109.593 1.00 87.26 408 LEU A CA 1
ATOM 1666 C C . LEU A 1 246 ? 26.034 100.171 109.790 1.00 96.23 408 LEU A C 1
ATOM 1667 O O . LEU A 1 246 ? 25.937 101.404 109.779 1.00 109.52 408 LEU A O 1
ATOM 1672 N N . LYS A 1 247 ? 27.203 99.550 109.966 1.00 93.03 409 LYS A N 1
ATOM 1673 C CA . LYS A 1 247 ? 28.439 100.319 110.056 1.00 99.21 409 LYS A CA 1
ATOM 1674 C C . LYS A 1 247 ? 28.700 101.082 108.764 1.00 96.61 409 LYS A C 1
ATOM 1675 O O . LYS A 1 247 ? 29.182 102.220 108.792 1.00 113.05 409 LYS A O 1
ATOM 1681 N N . ARG A 1 248 ? 28.384 100.470 107.620 1.00 87.73 410 ARG A N 1
ATOM 1682 C CA . ARG A 1 248 ? 28.628 101.133 106.344 1.00 91.95 410 ARG A CA 1
ATOM 1683 C C . ARG A 1 248 ? 27.710 102.330 106.149 1.00 99.25 410 ARG A C 1
ATOM 1684 O O . ARG A 1 248 ? 28.102 103.310 105.505 1.00 123.30 410 ARG A O 1
ATOM 1692 N N . GLU A 1 249 ? 26.497 102.276 106.694 1.00 98.66 411 GLU A N 1
ATOM 1693 C CA . GLU A 1 249 ? 25.601 103.422 106.693 1.00 112.45 411 GLU A CA 1
ATOM 1694 C C . GLU A 1 249 ? 25.826 104.336 107.891 1.00 119.90 411 GLU A C 1
ATOM 1695 O O . GLU A 1 249 ? 25.076 105.302 108.064 1.00 130.31 411 GLU A O 1
ATOM 1701 N N . TYR A 1 250 ? 26.834 104.043 108.718 1.00 99.76 412 TYR A N 1
ATOM 1702 C CA . TYR A 1 250 ? 27.171 104.847 109.891 1.00 84.71 412 TYR A CA 1
ATOM 1703 C C . TYR A 1 250 ? 26.018 104.902 110.885 1.00 94.18 412 TYR A C 1
ATOM 1704 O O . TYR A 1 250 ? 25.884 105.861 111.654 1.00 103.20 412 TYR A O 1
ATOM 1713 N N . GLU A 1 251 ? 25.176 103.871 110.860 1.00 98.34 413 GLU A N 1
ATOM 1714 C CA . GLU A 1 251 ? 24.066 103.745 111.801 1.00 117.02 413 GLU A CA 1
ATOM 1715 C C . GLU A 1 251 ? 24.626 103.168 113.099 1.00 137.66 413 GLU A C 1
ATOM 1716 O O . GLU A 1 251 ? 24.494 101.979 113.404 1.00 158.32 413 GLU A O 1
ATOM 1722 N N . TYR A 1 252 ? 25.276 104.035 113.868 1.00 123.15 414 TYR A N 1
ATOM 1723 C CA . TYR A 1 252 ? 25.851 103.629 115.137 1.00 113.42 414 TYR A CA 1
ATOM 1724 C C . TYR A 1 252 ? 24.813 103.498 116.243 1.00 113.84 414 TYR A C 1
ATOM 1725 O O . TYR A 1 252 ? 25.138 102.972 117.314 1.00 111.58 414 TYR A O 1
ATOM 1734 N N . SER A 1 253 ? 23.580 103.946 116.009 1.00 117.01 415 SER A N 1
ATOM 1735 C CA . SER A 1 253 ? 22.531 103.860 117.013 1.00 119.74 415 SER A CA 1
ATOM 1736 C C . SER A 1 253 ? 21.963 102.456 117.161 1.00 122.11 415 SER A C 1
ATOM 1737 O O . SER A 1 253 ? 21.133 102.237 118.049 1.00 129.88 415 SER A O 1
ATOM 1740 N N . HIS A 1 254 ? 22.387 101.505 116.324 1.00 118.50 416 HIS A N 1
ATOM 1741 C CA . HIS A 1 254 ? 21.890 100.134 116.380 1.00 128.77 416 HIS A CA 1
ATOM 1742 C C . HIS A 1 254 ? 23.008 99.125 116.619 1.00 127.43 416 HIS A C 1
ATOM 1743 O O . HIS A 1 254 ? 22.851 97.943 116.291 1.00 119.72 416 HIS A O 1
ATOM 1750 N N . LEU A 1 255 ? 24.131 99.565 117.181 1.00 128.04 417 LEU A N 1
ATOM 1751 C CA . LEU A 1 255 ? 25.264 98.700 117.468 1.00 132.76 417 LEU A CA 1
ATOM 1752 C C . LEU A 1 255 ? 25.587 98.756 118.955 1.00 135.90 417 LEU A C 1
ATOM 1753 O O . LEU A 1 255 ? 25.317 99.757 119.626 1.00 154.36 417 LEU A O 1
ATOM 1758 N N . SER A 1 256 ? 26.170 97.673 119.469 1.00 134.30 418 SER A N 1
ATOM 1759 C CA . SER A 1 256 ? 26.433 97.550 120.903 1.00 162.81 418 SER A CA 1
ATOM 1760 C C . SER A 1 256 ? 27.903 97.847 121.192 1.00 173.44 418 SER A C 1
ATOM 1761 O O . SER A 1 256 ? 28.699 96.965 121.531 1.00 173.90 418 SER A O 1
ATOM 1764 N N . GLU A 1 257 ? 28.239 99.132 121.060 1.00 184.51 419 GLU A N 1
ATOM 1765 C CA . GLU A 1 257 ? 29.598 99.635 121.252 1.00 175.08 419 GLU A CA 1
ATOM 1766 C C . GLU A 1 257 ? 30.600 98.868 120.379 1.00 173.16 419 GLU A C 1
ATOM 1767 O O . GLU A 1 257 ? 31.510 98.184 120.864 1.00 161.58 419 GLU A O 1
ATOM 1773 N N . LYS A 1 258 ? 30.413 98.997 119.066 1.00 173.93 420 LYS A N 1
ATOM 1774 C CA . LYS A 1 258 ? 31.246 98.282 118.097 1.00 154.86 420 LYS A CA 1
ATOM 1775 C C . LYS A 1 258 ? 32.189 99.214 117.331 1.00 145.78 420 LYS A C 1
ATOM 1776 O O . LYS A 1 258 ? 31.911 100.414 117.192 1.00 147.40 420 LYS A O 1
ATOM 1782 N N . MET A 1 269 ? 46.394 102.318 107.723 1.00 213.14 431 MET A N 1
ATOM 1783 C CA . MET A 1 269 ? 45.301 103.242 107.444 1.00 218.38 431 MET A CA 1
ATOM 1784 C C . MET A 1 269 ? 45.381 103.779 106.020 1.00 208.16 431 MET A C 1
ATOM 1785 O O . MET A 1 269 ? 46.468 104.042 105.502 1.00 217.37 431 MET A O 1
ATOM 1790 N N . ASN A 1 270 ? 44.212 103.932 105.403 1.00 192.72 432 ASN A N 1
ATOM 1791 C CA . ASN A 1 270 ? 44.063 104.448 104.045 1.00 184.81 432 ASN A CA 1
ATOM 1792 C C . ASN A 1 270 ? 44.946 103.671 103.076 1.00 190.36 432 ASN A C 1
ATOM 1793 O O . ASN A 1 270 ? 45.989 104.176 102.646 1.00 190.58 432 ASN A O 1
ATOM 1798 N N . PRO A 1 271 ? 44.546 102.447 102.693 1.00 204.77 433 PRO A N 1
ATOM 1799 C CA . PRO A 1 271 ? 45.434 101.568 101.915 1.00 206.83 433 PRO A CA 1
ATOM 1800 C C . PRO A 1 271 ? 46.051 102.180 100.665 1.00 187.39 433 PRO A C 1
ATOM 1801 O O . PRO A 1 271 ? 47.052 101.659 100.162 1.00 170.74 433 PRO A O 1
ATOM 1805 N N . LEU A 1 272 ? 45.481 103.265 100.141 1.00 170.61 434 LEU A N 1
ATOM 1806 C CA . LEU A 1 272 ? 46.029 103.831 98.914 1.00 148.42 434 LEU A CA 1
ATOM 1807 C C . LEU A 1 272 ? 47.167 104.803 99.194 1.00 137.60 434 LEU A C 1
ATOM 1808 O O . LEU A 1 272 ? 48.125 104.874 98.418 1.00 131.44 434 LEU A O 1
ATOM 1813 N N . TRP A 1 273 ? 47.079 105.557 100.286 1.00 137.68 435 TRP A N 1
ATOM 1814 C CA . TRP A 1 273 ? 48.164 106.445 100.668 1.00 135.54 435 TRP A CA 1
ATOM 1815 C C . TRP A 1 273 ? 49.330 105.644 101.241 1.00 134.66 435 TRP A C 1
ATOM 1816 O O . TRP A 1 273 ? 49.166 104.533 101.755 1.00 154.45 435 TRP A O 1
ATOM 1827 N N . LYS A 1 274 ? 50.526 106.219 101.139 1.00 122.95 436 LYS A N 1
ATOM 1828 C CA . LYS A 1 274 ? 51.724 105.585 101.666 1.00 131.32 436 LYS A CA 1
ATOM 1829 C C . LYS A 1 274 ? 52.647 106.645 102.249 1.00 130.64 436 LYS A C 1
ATOM 1830 O O . LYS A 1 274 ? 52.603 107.819 101.873 1.00 119.26 436 LYS A O 1
ATOM 1836 N N . LYS A 1 275 ? 53.488 106.204 103.180 1.00 122.85 437 LYS A N 1
ATOM 1837 C CA . LYS A 1 275 ? 54.306 107.087 104.000 1.00 124.28 437 LYS A CA 1
ATOM 1838 C C . LYS A 1 275 ? 55.724 107.132 103.447 1.00 127.16 437 LYS A C 1
ATOM 1839 O O . LYS A 1 275 ? 56.381 106.093 103.321 1.00 135.43 437 LYS A O 1
ATOM 1845 N N . PHE A 1 276 ? 56.193 108.334 103.131 1.00 120.19 438 PHE A N 1
ATOM 1846 C CA . PHE A 1 276 ? 57.519 108.565 102.579 1.00 116.43 438 PHE A CA 1
ATOM 1847 C C . PHE A 1 276 ? 58.403 109.221 103.636 1.00 127.00 438 PHE A C 1
ATOM 1848 O O . PHE A 1 276 ? 57.954 109.554 104.736 1.00 152.09 438 PHE A O 1
ATOM 1856 N N . ARG A 1 277 ? 59.678 109.405 103.297 1.00 115.29 439 ARG A N 1
ATOM 1857 C CA . ARG A 1 277 ? 60.637 109.999 104.219 1.00 134.13 439 ARG A CA 1
ATOM 1858 C C . ARG A 1 277 ? 61.473 111.048 103.502 1.00 142.88 439 ARG A C 1
ATOM 1859 O O . ARG A 1 277 ? 61.992 110.796 102.409 1.00 153.08 439 ARG A O 1
ATOM 1867 N N . TRP A 1 278 ? 61.605 112.216 104.126 1.00 136.89 440 TRP A N 1
ATOM 1868 C CA . TRP A 1 278 ? 62.397 113.292 103.560 1.00 135.26 440 TRP A CA 1
ATOM 1869 C C . TRP A 1 278 ? 63.878 112.934 103.586 1.00 136.73 440 TRP A C 1
ATOM 1870 O O . TRP A 1 278 ? 64.310 112.102 104.386 1.00 139.40 440 TRP A O 1
ATOM 1881 N N . PRO A 1 279 ? 64.679 113.548 102.713 1.00 142.23 441 PRO A N 1
ATOM 1882 C CA . PRO A 1 279 ? 66.132 113.374 102.806 1.00 154.08 441 PRO A CA 1
ATOM 1883 C C . PRO A 1 279 ? 66.766 114.439 103.684 1.00 157.74 441 PRO A C 1
ATOM 1884 O O . PRO A 1 279 ? 66.075 115.321 104.202 1.00 159.22 441 PRO A O 1
ATOM 1888 N N . SER A 1 280 ? 68.090 114.380 103.844 1.00 160.85 442 SER A N 1
ATOM 1889 C CA . SER A 1 280 ? 68.743 115.257 104.808 1.00 181.75 442 SER A CA 1
ATOM 1890 C C . SER A 1 280 ? 70.025 115.894 104.277 1.00 201.35 442 SER A C 1
ATOM 1891 O O . SER A 1 280 ? 70.866 116.316 105.079 1.00 209.80 442 SER A O 1
ATOM 1894 N N . ASN A 1 281 ? 70.199 115.993 102.961 1.00 232.15 443 ASN A N 1
ATOM 1895 C CA . ASN A 1 281 ? 71.399 116.579 102.378 1.00 250.45 443 ASN A CA 1
ATOM 1896 C C . ASN A 1 281 ? 71.035 117.796 101.535 1.00 250.13 443 ASN A C 1
ATOM 1897 O O . ASN A 1 281 ? 70.100 117.746 100.730 1.00 249.23 443 ASN A O 1
ATOM 1902 N N . SER A 1 282 ? 71.777 118.888 101.726 1.00 238.43 444 SER A N 1
ATOM 1903 C CA . SER A 1 282 ? 71.582 120.135 100.971 1.00 212.88 444 SER A CA 1
ATOM 1904 C C . SER A 1 282 ? 70.116 120.580 100.921 1.00 199.51 444 SER A C 1
ATOM 1905 O O . SER A 1 282 ? 69.554 121.017 101.928 1.00 194.55 444 SER A O 1
ATOM 1908 N N . ASP A 1 292 ? 59.236 117.958 110.957 1.00 186.81 454 ASP A N 1
ATOM 1909 C CA . ASP A 1 292 ? 59.041 116.518 111.074 1.00 179.04 454 ASP A CA 1
ATOM 1910 C C . ASP A 1 292 ? 60.004 115.770 110.153 1.00 174.50 454 ASP A C 1
ATOM 1911 O O . ASP A 1 292 ? 60.660 116.375 109.304 1.00 179.05 454 ASP A O 1
ATOM 1916 N N . CYS A 1 293 ? 60.088 114.453 110.329 1.00 160.71 455 CYS A N 1
ATOM 1917 C CA . CYS A 1 293 ? 60.974 113.609 109.540 1.00 159.06 455 CYS A CA 1
ATOM 1918 C C . CYS A 1 293 ? 60.235 112.795 108.484 1.00 147.38 455 CYS A C 1
ATOM 1919 O O . CYS A 1 293 ? 60.856 111.962 107.816 1.00 154.42 455 CYS A O 1
ATOM 1922 N N . PHE A 1 294 ? 58.934 113.015 108.310 1.00 148.84 456 PHE A N 1
ATOM 1923 C CA . PHE A 1 294 ? 58.146 112.223 107.377 1.00 144.01 456 PHE A CA 1
ATOM 1924 C C . PHE A 1 294 ? 57.103 113.096 106.693 1.00 140.41 456 PHE A C 1
ATOM 1925 O O . PHE A 1 294 ? 56.689 114.136 107.212 1.00 142.70 456 PHE A O 1
ATOM 1933 N N . PHE A 1 295 ? 56.686 112.650 105.508 1.00 136.12 457 PHE A N 1
ATOM 1934 C CA . PHE A 1 295 ? 55.545 113.220 104.807 1.00 119.86 457 PHE A CA 1
ATOM 1935 C C . PHE A 1 295 ? 54.789 112.096 104.115 1.00 111.91 457 PHE A C 1
ATOM 1936 O O . PHE A 1 295 ? 55.341 111.028 103.836 1.00 114.12 457 PHE A O 1
ATOM 1944 N N . TYR A 1 296 ? 53.513 112.349 103.839 1.00 111.37 458 TYR A N 1
ATOM 1945 C CA . TYR A 1 296 ? 52.619 111.362 103.254 1.00 114.53 458 TYR A CA 1
ATOM 1946 C C . TYR A 1 296 ? 52.138 111.840 101.891 1.00 125.28 458 TYR A C 1
ATOM 1947 O O . TYR A 1 296 ? 51.994 113.042 101.652 1.00 132.61 458 TYR A O 1
ATOM 1956 N N . ALA A 1 297 ? 51.882 110.884 101.001 1.00 123.90 459 ALA A N 1
ATOM 1957 C CA . ALA A 1 297 ? 51.447 111.201 99.649 1.00 123.91 459 ALA A CA 1
ATOM 1958 C C . ALA A 1 297 ? 50.591 110.066 99.109 1.00 128.17 459 ALA A C 1
ATOM 1959 O O . ALA A 1 297 ? 50.621 108.940 99.614 1.00 124.19 459 ALA A O 1
ATOM 1961 N N . ASN A 1 298 ? 49.815 110.386 98.075 1.00 127.70 460 ASN A N 1
ATOM 1962 C CA . ASN A 1 298 ? 49.051 109.405 97.305 1.00 114.23 460 ASN A CA 1
ATOM 1963 C C . ASN A 1 298 ? 49.437 109.621 95.847 1.00 113.80 460 ASN A C 1
ATOM 1964 O O . ASN A 1 298 ? 48.876 110.488 95.172 1.00 112.02 460 ASN A O 1
ATOM 1969 N N . LEU A 1 299 ? 50.398 108.828 95.368 1.00 109.69 461 LEU A N 1
ATOM 1970 C CA . LEU A 1 299 ? 50.885 108.965 94.000 1.00 101.75 461 LEU A CA 1
ATOM 1971 C C . LEU A 1 299 ? 49.798 108.728 92.962 1.00 97.65 461 LEU A C 1
ATOM 1972 O O . LEU A 1 299 ? 49.995 109.077 91.793 1.00 97.00 461 LEU A O 1
ATOM 1977 N N . TYR A 1 300 ? 48.661 108.158 93.360 1.00 83.91 462 TYR A N 1
ATOM 1978 C CA . TYR A 1 300 ? 47.590 107.894 92.410 1.00 82.01 462 TYR A CA 1
ATOM 1979 C C . TYR A 1 300 ? 46.883 109.180 91.993 1.00 106.15 462 TYR A C 1
ATOM 1980 O O . TYR A 1 300 ? 46.481 109.323 90.833 1.00 95.73 462 TYR A O 1
ATOM 1989 N N . THR A 1 301 ? 46.739 110.136 92.912 1.00 110.79 463 THR A N 1
ATOM 1990 C CA . THR A 1 301 ? 46.071 111.394 92.614 1.00 105.62 463 THR A CA 1
ATOM 1991 C C . THR A 1 301 ? 47.002 112.597 92.639 1.00 113.10 463 THR A C 1
ATOM 1992 O O . THR A 1 301 ? 46.577 113.692 92.254 1.00 127.35 463 THR A O 1
ATOM 1996 N N . GLY A 1 302 ? 48.252 112.426 93.061 1.00 125.71 464 GLY A N 1
ATOM 1997 C CA . GLY A 1 302 ? 49.172 113.537 93.181 1.00 133.61 464 GLY A CA 1
ATOM 1998 C C . GLY A 1 302 ? 48.985 114.382 94.419 1.00 121.30 464 GLY A C 1
ATOM 1999 O O . GLY A 1 302 ? 49.504 115.502 94.470 1.00 115.81 464 GLY A O 1
ATOM 2000 N N . GLU A 1 303 ? 48.265 113.882 95.419 1.00 99.69 465 GLU A N 1
ATOM 2001 C CA . GLU A 1 303 ? 47.964 114.653 96.615 1.00 116.65 465 GLU A CA 1
ATOM 2002 C C . GLU A 1 303 ? 48.995 114.380 97.703 1.00 136.36 465 GLU A C 1
ATOM 2003 O O . GLU A 1 303 ? 49.417 113.238 97.908 1.00 155.03 465 GLU A O 1
ATOM 2009 N N . PHE A 1 304 ? 49.397 115.441 98.399 1.00 132.49 466 PHE A N 1
ATOM 2010 C CA . PHE A 1 304 ? 50.384 115.367 99.465 1.00 127.41 466 PHE A CA 1
ATOM 2011 C C . PHE A 1 304 ? 49.810 116.001 100.726 1.00 145.01 466 PHE A C 1
ATOM 2012 O O . PHE A 1 304 ? 48.933 116.866 100.660 1.00 173.90 466 PHE A O 1
ATOM 2020 N N . SER A 1 305 ? 50.306 115.561 101.882 1.00 139.07 467 SER A N 1
ATOM 2021 C CA . SER A 1 305 ? 49.803 116.059 103.157 1.00 146.21 467 SER A CA 1
ATOM 2022 C C . SER A 1 305 ? 50.907 116.001 104.202 1.00 146.53 467 SER A C 1
ATOM 2023 O O . SER A 1 305 ? 51.581 114.976 104.337 1.00 134.50 467 SER A O 1
ATOM 2026 N N . ILE A 1 306 ? 51.086 117.103 104.935 1.00 149.87 468 ILE A N 1
ATOM 2027 C CA . ILE A 1 306 ? 52.174 117.183 105.905 1.00 144.15 468 ILE A CA 1
ATOM 2028 C C . ILE A 1 306 ? 51.900 116.273 107.093 1.00 142.05 468 ILE A C 1
ATOM 2029 O O . ILE A 1 306 ? 52.830 115.704 107.680 1.00 126.98 468 ILE A O 1
ATOM 2034 N N . GLU A 1 307 ? 50.634 116.106 107.457 1.00 141.11 469 GLU A N 1
ATOM 2035 C CA . GLU A 1 307 ? 50.223 115.198 108.513 1.00 145.36 469 GLU A CA 1
ATOM 2036 C C . GLU A 1 307 ? 49.575 113.963 107.902 1.00 142.42 469 GLU A C 1
ATOM 2037 O O . GLU A 1 307 ? 49.169 113.960 106.737 1.00 138.50 469 GLU A O 1
ATOM 2043 N N . LYS A 1 308 ? 49.487 112.912 108.702 1.00 150.09 470 LYS A N 1
ATOM 2044 C CA . LYS A 1 308 ? 48.921 111.645 108.258 1.00 144.38 470 LYS A CA 1
ATOM 2045 C C . LYS A 1 308 ? 47.439 111.806 107.942 1.00 152.89 470 LYS A C 1
ATOM 2046 O O . LYS A 1 308 ? 46.644 112.032 108.864 1.00 152.25 470 LYS A O 1
ATOM 2052 N N . PRO A 1 309 ? 47.021 111.700 106.678 1.00 158.96 471 PRO A N 1
ATOM 2053 C CA . PRO A 1 309 ? 45.610 111.931 106.347 1.00 170.00 471 PRO A CA 1
ATOM 2054 C C . PRO A 1 309 ? 44.732 110.731 106.663 1.00 186.31 471 PRO A C 1
ATOM 2055 O O . PRO A 1 309 ? 44.603 109.810 105.850 1.00 200.50 471 PRO A O 1
ATOM 2059 N N . VAL A 1 310 ? 44.123 110.731 107.845 1.00 197.53 472 VAL A N 1
ATOM 2060 C CA . VAL A 1 310 ? 43.216 109.641 108.243 1.00 211.69 472 VAL A CA 1
ATOM 2061 C C . VAL A 1 310 ? 41.813 110.103 107.865 1.00 223.14 472 VAL A C 1
ATOM 2062 O O . VAL A 1 310 ? 40.999 110.511 108.698 1.00 224.23 472 VAL A O 1
ATOM 2066 N N . ILE A 1 311 ? 41.529 110.050 106.568 1.00 230.98 473 ILE A N 1
ATOM 2067 C CA . ILE A 1 311 ? 40.200 110.370 106.059 1.00 219.17 473 ILE A CA 1
ATOM 2068 C C . ILE A 1 311 ? 39.335 109.120 106.165 1.00 203.31 473 ILE A C 1
ATOM 2069 O O . ILE A 1 311 ? 39.632 108.094 105.544 1.00 181.37 473 ILE A O 1
ATOM 2074 N N . LYS A 1 312 ? 38.269 109.204 106.957 1.00 203.89 474 LYS A N 1
ATOM 2075 C CA . LYS A 1 312 ? 37.395 108.062 107.162 1.00 213.57 474 LYS A CA 1
ATOM 2076 C C . LYS A 1 312 ? 36.680 107.695 105.862 1.00 220.32 474 LYS A C 1
ATOM 2077 O O . LYS A 1 312 ? 36.733 108.414 104.861 1.00 223.32 474 LYS A O 1
ATOM 2083 N N . THR A 1 313 ? 36.011 106.544 105.888 1.00 214.67 475 THR A N 1
ATOM 2084 C CA . THR A 1 313 ? 35.168 106.149 104.769 1.00 185.17 475 THR A CA 1
ATOM 2085 C C . THR A 1 313 ? 34.125 107.225 104.503 1.00 174.04 475 THR A C 1
ATOM 2086 O O . THR A 1 313 ? 33.628 107.873 105.428 1.00 182.58 475 THR A O 1
ATOM 2090 N N . ILE A 1 314 ? 33.793 107.414 103.232 1.00 153.01 476 ILE A N 1
ATOM 2091 C CA . ILE A 1 314 ? 33.010 108.556 102.784 1.00 140.02 476 ILE A CA 1
ATOM 2092 C C . ILE A 1 314 ? 31.641 108.134 102.257 1.00 134.92 476 ILE A C 1
ATOM 2093 O O . ILE A 1 314 ? 30.622 108.722 102.621 1.00 132.62 476 ILE A O 1
ATOM 2098 N N . ILE A 1 315 ? 31.592 107.115 101.404 1.00 118.83 477 ILE A N 1
ATOM 2099 C CA . ILE A 1 315 ? 30.330 106.748 100.769 1.00 107.36 477 ILE A CA 1
ATOM 2100 C C . ILE A 1 315 ? 29.463 105.967 101.750 1.00 107.28 477 ILE A C 1
ATOM 2101 O O . ILE A 1 315 ? 29.966 105.192 102.570 1.00 82.53 477 ILE A O 1
ATOM 2106 N N . ASN A 1 316 ? 28.149 106.173 101.669 1.00 123.92 478 ASN A N 1
ATOM 2107 C CA . ASN A 1 316 ? 27.194 105.459 102.508 1.00 112.85 478 ASN A CA 1
ATOM 2108 C C . ASN A 1 316 ? 26.768 104.180 101.802 1.00 93.44 478 ASN A C 1
ATOM 2109 O O . ASN A 1 316 ? 26.315 104.221 100.654 1.00 102.97 478 ASN A O 1
ATOM 2114 N N . GLY A 1 317 ? 26.906 103.055 102.488 1.00 93.41 479 GLY A N 1
ATOM 2115 C CA . GLY A 1 317 ? 26.573 101.765 101.926 1.00 95.58 479 GLY A CA 1
ATOM 2116 C C . GLY A 1 317 ? 27.796 100.993 101.472 1.00 89.98 479 GLY A C 1
ATOM 2117 O O . GLY A 1 317 ? 28.913 101.182 101.966 1.00 95.65 479 GLY A O 1
ATOM 2118 N N . GLY A 1 318 ? 27.575 100.116 100.497 1.00 80.63 480 GLY A N 1
ATOM 2119 C CA . GLY A 1 318 ? 28.679 99.356 99.938 1.00 71.38 480 GLY A CA 1
ATOM 2120 C C . GLY A 1 318 ? 28.176 98.245 99.036 1.00 82.57 480 GLY A C 1
ATOM 2121 O O . GLY A 1 318 ? 27.032 98.266 98.574 1.00 110.74 480 GLY A O 1
ATOM 2122 N N . ILE A 1 319 ? 29.060 97.283 98.787 1.00 90.50 481 ILE A N 1
ATOM 2123 C CA . ILE A 1 319 ? 28.760 96.100 97.985 1.00 81.33 481 ILE A CA 1
ATOM 2124 C C . ILE A 1 319 ? 28.776 94.892 98.907 1.00 77.57 481 ILE A C 1
ATOM 2125 O O . ILE A 1 319 ? 29.771 94.647 99.599 1.00 86.90 481 ILE A O 1
ATOM 2130 N N . LEU A 1 320 ? 27.678 94.145 98.928 1.00 70.58 482 LEU A N 1
ATOM 2131 C CA . LEU A 1 320 ? 27.600 92.894 99.676 1.00 77.29 482 LEU A CA 1
ATOM 2132 C C . LEU A 1 320 ? 27.680 91.758 98.664 1.00 80.12 482 LEU A C 1
ATOM 2133 O O . LEU A 1 320 ? 26.679 91.389 98.046 1.00 87.14 482 LEU A O 1
ATOM 2138 N N . ALA A 1 321 ? 28.879 91.216 98.486 1.00 80.57 483 ALA A N 1
ATOM 2139 C CA . ALA A 1 321 ? 29.099 90.071 97.617 1.00 83.96 483 ALA A CA 1
ATOM 2140 C C . ALA A 1 321 ? 29.221 88.824 98.476 1.00 89.69 483 ALA A C 1
ATOM 2141 O O . ALA A 1 321 ? 30.015 88.792 99.416 1.00 113.37 483 ALA A O 1
ATOM 2143 N N . ASP A 1 322 ? 28.420 87.812 98.170 1.00 92.60 484 ASP A N 1
ATOM 2144 C CA . ASP A 1 322 ? 28.434 86.584 98.947 1.00 88.91 484 ASP A CA 1
ATOM 2145 C C . ASP A 1 322 ? 28.063 85.433 98.031 1.00 120.22 484 ASP A C 1
ATOM 2146 O O . ASP A 1 322 ? 27.220 85.589 97.144 1.00 154.37 484 ASP A O 1
ATOM 2151 N N . GLU A 1 323 ? 28.706 84.288 98.242 1.00 103.34 485 GLU A N 1
ATOM 2152 C CA . GLU A 1 323 ? 28.298 83.079 97.545 1.00 113.25 485 GLU A CA 1
ATOM 2153 C C . GLU A 1 323 ? 26.818 82.821 97.786 1.00 134.14 485 GLU A C 1
ATOM 2154 O O . GLU A 1 323 ? 26.318 82.985 98.903 1.00 132.63 485 GLU A O 1
ATOM 2160 N N . MET A 1 324 ? 26.112 82.443 96.722 1.00 141.60 486 MET A N 1
ATOM 2161 C CA . MET A 1 324 ? 24.689 82.158 96.839 1.00 138.99 486 MET A CA 1
ATOM 2162 C C . MET A 1 324 ? 24.462 81.074 97.882 1.00 127.91 486 MET A C 1
ATOM 2163 O O . MET A 1 324 ? 25.122 80.031 97.868 1.00 114.93 486 MET A O 1
ATOM 2168 N N . GLY A 1 325 ? 23.533 81.331 98.794 1.00 118.54 487 GLY A N 1
ATOM 2169 C CA . GLY A 1 325 ? 23.301 80.458 99.923 1.00 120.93 487 GLY A CA 1
ATOM 2170 C C . GLY A 1 325 ? 23.709 81.028 101.262 1.00 122.36 487 GLY A C 1
ATOM 2171 O O . GLY A 1 325 ? 23.776 80.275 102.240 1.00 129.32 487 GLY A O 1
ATOM 2172 N N . LEU A 1 326 ? 23.995 82.326 101.336 1.00 122.09 488 LEU A N 1
ATOM 2173 C CA . LEU A 1 326 ? 24.320 82.992 102.588 1.00 127.55 488 LEU A CA 1
ATOM 2174 C C . LEU A 1 326 ? 23.243 83.972 103.028 1.00 137.53 488 LEU A C 1
ATOM 2175 O O . LEU A 1 326 ? 23.438 84.683 104.018 1.00 150.92 488 LEU A O 1
ATOM 2180 N N . GLY A 1 327 ? 22.117 84.033 102.322 1.00 134.45 489 GLY A N 1
ATOM 2181 C CA . GLY A 1 327 ? 21.011 84.870 102.741 1.00 142.04 489 GLY A CA 1
ATOM 2182 C C . GLY A 1 327 ? 21.253 86.356 102.580 1.00 139.70 489 GLY A C 1
ATOM 2183 O O . GLY A 1 327 ? 20.992 87.131 103.506 1.00 151.92 489 GLY A O 1
ATOM 2184 N N . LYS A 1 328 ? 21.748 86.769 101.410 1.00 120.72 490 LYS A N 1
ATOM 2185 C CA . LYS A 1 328 ? 21.928 88.194 101.150 1.00 103.86 490 LYS A CA 1
ATOM 2186 C C . LYS A 1 328 ? 20.600 88.936 101.212 1.00 99.11 490 LYS A C 1
ATOM 2187 O O . LYS A 1 328 ? 20.517 90.033 101.778 1.00 97.34 490 LYS A O 1
ATOM 2193 N N . THR A 1 329 ? 19.547 88.347 100.639 1.00 102.60 491 THR A N 1
ATOM 2194 C CA . THR A 1 329 ? 18.237 88.989 100.636 1.00 95.16 491 THR A CA 1
ATOM 2195 C C . THR A 1 329 ? 17.730 89.224 102.053 1.00 103.88 491 THR A C 1
ATOM 2196 O O . THR A 1 329 ? 17.186 90.292 102.357 1.00 100.26 491 THR A O 1
ATOM 2200 N N . ILE A 1 330 ? 17.902 88.237 102.934 1.00 117.43 492 ILE A N 1
ATOM 2201 C CA . ILE A 1 330 ? 17.415 88.370 104.303 1.00 115.26 492 ILE A CA 1
ATOM 2202 C C . ILE A 1 330 ? 18.224 89.416 105.061 1.00 115.62 492 ILE A C 1
ATOM 2203 O O . ILE A 1 330 ? 17.685 90.151 105.897 1.00 102.22 492 ILE A O 1
ATOM 2208 N N . SER A 1 331 ? 19.526 89.504 104.780 1.00 112.80 493 SER A N 1
ATOM 2209 C CA . SER A 1 331 ? 20.355 90.510 105.436 1.00 94.36 493 SER A CA 1
ATOM 2210 C C . SER A 1 331 ? 19.933 91.918 105.036 1.00 91.80 493 SER A C 1
ATOM 2211 O O . SER A 1 331 ? 19.870 92.818 105.881 1.00 101.04 493 SER A O 1
ATOM 2214 N N . ALA A 1 332 ? 19.634 92.126 103.750 1.00 87.09 494 ALA A N 1
ATOM 2215 C CA . ALA A 1 332 ? 19.177 93.436 103.300 1.00 83.63 494 ALA A CA 1
ATOM 2216 C C . ALA A 1 332 ? 17.859 93.815 103.961 1.00 83.40 494 ALA A C 1
ATOM 2217 O O . ALA A 1 332 ? 17.655 94.976 104.333 1.00 90.46 494 ALA A O 1
ATOM 2219 N N . LEU A 1 333 ? 16.953 92.847 104.117 1.00 79.73 495 LEU A N 1
ATOM 2220 C CA . LEU A 1 333 ? 15.677 93.132 104.765 1.00 75.75 495 LEU A CA 1
ATOM 2221 C C . LEU A 1 333 ? 15.874 93.503 106.229 1.00 83.98 495 LEU A C 1
ATOM 2222 O O . LEU A 1 333 ? 15.210 94.412 106.740 1.00 88.59 495 LEU A O 1
ATOM 2227 N N . ALA A 1 334 ? 16.784 92.811 106.919 1.00 88.52 496 ALA A N 1
ATOM 2228 C CA . ALA A 1 334 ? 17.092 93.169 108.300 1.00 94.68 496 ALA A CA 1
ATOM 2229 C C . ALA A 1 334 ? 17.648 94.585 108.389 1.00 88.53 496 ALA A C 1
ATOM 2230 O O . ALA A 1 334 ? 17.378 95.306 109.357 1.00 77.10 496 ALA A O 1
ATOM 2232 N N . LEU A 1 335 ? 18.428 94.998 107.388 1.00 86.08 497 LEU A N 1
ATOM 2233 C CA . LEU A 1 335 ? 18.913 96.373 107.339 1.00 83.29 497 LEU A CA 1
ATOM 2234 C C . LEU A 1 335 ? 17.760 97.361 107.228 1.00 95.47 497 LEU A C 1
ATOM 2235 O O . LEU A 1 335 ? 17.747 98.393 107.910 1.00 97.75 497 LEU A O 1
ATOM 2240 N N . ILE A 1 336 ? 16.778 97.060 106.376 1.00 94.76 498 ILE A N 1
ATOM 2241 C CA . ILE A 1 336 ? 15.663 97.979 106.173 1.00 94.02 498 ILE A CA 1
ATOM 2242 C C . ILE A 1 336 ? 14.796 98.058 107.422 1.00 95.52 498 ILE A C 1
ATOM 2243 O O . ILE A 1 336 ? 14.400 99.149 107.850 1.00 90.92 498 ILE A O 1
ATOM 2248 N N . CYS A 1 337 ? 14.490 96.910 108.031 1.00 98.99 499 CYS A N 1
ATOM 2249 C CA . CYS A 1 337 ? 13.671 96.891 109.237 1.00 98.16 499 CYS A CA 1
ATOM 2250 C C . CYS A 1 337 ? 14.375 97.508 110.437 1.00 104.48 499 CYS A C 1
ATOM 2251 O O . CYS A 1 337 ? 13.714 97.793 111.442 1.00 118.64 499 CYS A O 1
ATOM 2254 N N . THR A 1 338 ? 15.689 97.719 110.360 1.00 86.16 500 THR A N 1
ATOM 2255 C CA . THR A 1 338 ? 16.431 98.379 111.426 1.00 83.27 500 THR A CA 1
ATOM 2256 C C . THR A 1 338 ? 16.502 99.888 111.218 1.00 90.60 500 THR A C 1
ATOM 2257 O O . THR A 1 338 ? 16.289 100.655 112.165 1.00 121.22 500 THR A O 1
ATOM 2261 N N . ALA A 1 339 ? 16.781 100.329 109.991 1.00 83.64 501 ALA A N 1
ATOM 2262 C CA . ALA A 1 339 ? 16.843 101.753 109.661 1.00 105.12 501 ALA A CA 1
ATOM 2263 C C . ALA A 1 339 ? 16.115 101.951 108.335 1.00 98.64 501 ALA A C 1
ATOM 2264 O O . ALA A 1 339 ? 16.671 101.670 107.269 1.00 90.27 501 ALA A O 1
ATOM 2266 N N . SER A 1 340 ? 14.875 102.433 108.406 1.00 89.33 502 SER A N 1
ATOM 2267 C CA . SER A 1 340 ? 14.058 102.654 107.222 1.00 101.93 502 SER A CA 1
ATOM 2268 C C . SER A 1 340 ? 13.897 104.125 106.870 1.00 107.25 502 SER A C 1
ATOM 2269 O O . SER A 1 340 ? 13.168 104.441 105.924 1.00 124.57 502 SER A O 1
ATOM 2272 N N . TYR A 1 341 ? 14.547 105.031 107.598 1.00 96.08 503 TYR A N 1
ATOM 2273 C CA . TYR A 1 341 ? 14.439 106.448 107.280 1.00 92.16 503 TYR A CA 1
ATOM 2274 C C . TYR A 1 341 ? 15.630 107.195 107.862 1.00 98.46 503 TYR A C 1
ATOM 2275 O O . TYR A 1 341 ? 16.332 106.700 108.748 1.00 97.33 503 TYR A O 1
ATOM 2284 N N . ASP A 1 342 ? 15.845 108.402 107.341 1.00 102.43 504 ASP A N 1
ATOM 2285 C CA . ASP A 1 342 ? 16.945 109.268 107.760 1.00 95.87 504 ASP A CA 1
ATOM 2286 C C . ASP A 1 342 ? 16.503 110.037 108.999 1.00 106.27 504 ASP A C 1
ATOM 2287 O O . ASP A 1 342 ? 15.792 111.039 108.902 1.00 114.42 504 ASP A O 1
ATOM 2292 N N . GLU A 1 343 ? 16.923 109.562 110.174 1.00 104.04 505 GLU A N 1
ATOM 2293 C CA . GLU A 1 343 ? 16.528 110.214 111.418 1.00 116.42 505 GLU A CA 1
ATOM 2294 C C . GLU A 1 343 ? 17.088 111.628 111.507 1.00 124.14 505 GLU A C 1
ATOM 2295 O O . GLU A 1 343 ? 16.412 112.541 111.996 1.00 130.91 505 GLU A O 1
ATOM 2301 N N . ALA A 1 344 ? 18.325 111.827 111.042 1.00 112.47 506 ALA A N 1
ATOM 2302 C CA . ALA A 1 344 ? 18.937 113.150 111.103 1.00 114.16 506 ALA A CA 1
ATOM 2303 C C . ALA A 1 344 ? 18.162 114.166 110.276 1.00 131.40 506 ALA A C 1
ATOM 2304 O O . ALA A 1 344 ? 18.071 115.338 110.658 1.00 163.61 506 ALA A O 1
ATOM 2306 N N . HIS A 1 345 ? 17.594 113.737 109.146 1.00 113.47 507 HIS A N 1
ATOM 2307 C CA . HIS A 1 345 ? 16.811 114.651 108.321 1.00 107.18 507 HIS A CA 1
ATOM 2308 C C . HIS A 1 345 ? 15.475 114.978 108.976 1.00 119.69 507 HIS A C 1
ATOM 2309 O O . HIS A 1 345 ? 15.005 116.120 108.904 1.00 136.38 507 HIS A O 1
ATOM 2316 N N . GLU A 1 346 ? 14.851 113.989 109.619 1.00 116.78 508 GLU A N 1
ATOM 2317 C CA . GLU A 1 346 ? 13.559 114.214 110.260 1.00 117.06 508 GLU A CA 1
ATOM 2318 C C . GLU A 1 346 ? 13.673 115.253 111.368 1.00 144.75 508 GLU A C 1
ATOM 2319 O O . GLU A 1 346 ? 12.841 116.161 111.475 1.00 157.00 508 GLU A O 1
ATOM 2325 N N . LYS A 1 347 ? 14.705 115.135 112.207 1.00 147.27 509 LYS A N 1
ATOM 2326 C CA . LYS A 1 347 ? 14.913 116.125 113.256 1.00 150.01 509 LYS A CA 1
ATOM 2327 C C . LYS A 1 347 ? 15.288 117.483 112.676 1.00 150.60 509 LYS A C 1
ATOM 2328 O O . LYS A 1 347 ? 14.917 118.517 113.240 1.00 173.42 509 LYS A O 1
ATOM 2334 N N . LYS A 1 348 ? 16.009 117.499 111.552 1.00 132.19 510 LYS A N 1
ATOM 2335 C CA . LYS A 1 348 ? 16.435 118.764 110.960 1.00 141.88 510 LYS A CA 1
ATOM 2336 C C . LYS A 1 348 ? 15.247 119.580 110.465 1.00 147.70 510 LYS A C 1
ATOM 2337 O O . LYS A 1 348 ? 15.236 120.810 110.595 1.00 157.08 510 LYS A O 1
ATOM 2343 N N . ILE A 1 349 ? 14.237 118.917 109.899 1.00 136.42 511 ILE A N 1
ATOM 2344 C CA . ILE A 1 349 ? 13.146 119.649 109.263 1.00 146.22 511 ILE A CA 1
ATOM 2345 C C . ILE A 1 349 ? 12.138 120.162 110.291 1.00 160.70 511 ILE A C 1
ATOM 2346 O O . ILE A 1 349 ? 11.458 121.167 110.045 1.00 173.96 511 ILE A O 1
ATOM 2351 N N . GLU A 1 350 ? 12.027 119.513 111.451 1.00 170.34 512 GLU A N 1
ATOM 2352 C CA . GLU A 1 350 ? 11.064 119.930 112.465 1.00 186.13 512 GLU A CA 1
ATOM 2353 C C . GLU A 1 350 ? 11.672 120.793 113.563 1.00 198.10 512 GLU A C 1
ATOM 2354 O O . GLU A 1 350 ? 10.964 121.629 114.135 1.00 197.44 512 GLU A O 1
ATOM 2360 N N . SER A 1 351 ? 12.959 120.616 113.875 1.00 217.30 513 SER A N 1
ATOM 2361 C CA . SER A 1 351 ? 13.587 121.458 114.889 1.00 223.44 513 SER A CA 1
ATOM 2362 C C . SER A 1 351 ? 13.680 122.907 114.429 1.00 230.86 513 SER A C 1
ATOM 2363 O O . SER A 1 351 ? 13.672 123.822 115.260 1.00 241.95 513 SER A O 1
ATOM 2366 N N . THR A 1 352 ? 13.763 123.132 113.122 1.00 218.38 514 THR A N 1
ATOM 2367 C CA . THR A 1 352 ? 13.821 124.480 112.576 1.00 210.83 514 THR A CA 1
ATOM 2368 C C . THR A 1 352 ? 13.031 124.569 111.275 1.00 199.15 514 THR A C 1
ATOM 2369 O O . THR A 1 352 ? 12.184 125.447 111.111 1.00 203.03 514 THR A O 1
ATOM 2373 N N . ASP A 1 377 ? 11.784 120.748 98.047 1.00 112.85 539 ASP A N 1
ATOM 2374 C CA . ASP A 1 377 ? 12.547 119.606 98.542 1.00 133.82 539 ASP A CA 1
ATOM 2375 C C . ASP A 1 377 ? 12.201 118.342 97.763 1.00 122.61 539 ASP A C 1
ATOM 2376 O O . ASP A 1 377 ? 11.031 118.066 97.500 1.00 122.78 539 ASP A O 1
ATOM 2381 N N . THR A 1 378 ? 13.231 117.569 97.403 1.00 115.00 540 THR A N 1
ATOM 2382 C CA . THR A 1 378 ? 13.052 116.349 96.622 1.00 115.46 540 THR A CA 1
ATOM 2383 C C . THR A 1 378 ? 13.697 115.139 97.290 1.00 109.14 540 THR A C 1
ATOM 2384 O O . THR A 1 378 ? 14.022 114.162 96.607 1.00 95.35 540 THR A O 1
ATOM 2388 N N . TYR A 1 379 ? 13.888 115.178 98.604 1.00 102.24 541 TYR A N 1
ATOM 2389 C CA . TYR A 1 379 ? 14.508 114.076 99.329 1.00 81.86 541 TYR A CA 1
ATOM 2390 C C . TYR A 1 379 ? 13.427 113.151 99.874 1.00 83.53 541 TYR A C 1
ATOM 2391 O O . TYR A 1 379 ? 12.612 113.564 100.705 1.00 112.42 541 TYR A O 1
ATOM 2400 N N . ALA A 1 380 ? 13.421 111.905 99.400 1.00 86.41 542 ALA A N 1
ATOM 2401 C CA . ALA A 1 380 ? 12.567 110.855 99.957 1.00 86.27 542 ALA A CA 1
ATOM 2402 C C . ALA A 1 380 ? 13.313 110.221 101.122 1.00 93.77 542 ALA A C 1
ATOM 2403 O O . ALA A 1 380 ? 13.941 109.171 100.987 1.00 103.27 542 ALA A O 1
ATOM 2405 N N . TYR A 1 381 ? 13.234 110.862 102.287 1.00 78.10 543 TYR A N 1
ATOM 2406 C CA . TYR A 1 381 ? 13.987 110.449 103.464 1.00 69.77 543 TYR A CA 1
ATOM 2407 C C . TYR A 1 381 ? 13.385 109.240 104.174 1.00 109.69 543 TYR A C 1
ATOM 2408 O O . TYR A 1 381 ? 13.878 108.867 105.244 1.00 103.35 543 TYR A O 1
ATOM 2417 N N . ARG A 1 382 ? 12.345 108.620 103.613 1.00 104.33 544 ARG A N 1
ATOM 2418 C CA . ARG A 1 382 ? 11.671 107.507 104.264 1.00 102.62 544 ARG A CA 1
ATOM 2419 C C . ARG A 1 382 ? 11.452 106.304 103.359 1.00 99.38 544 ARG A C 1
ATOM 2420 O O . ARG A 1 382 ? 10.822 105.335 103.798 1.00 86.23 544 ARG A O 1
ATOM 2428 N N . THR A 1 383 ? 11.942 106.330 102.123 1.00 88.34 545 THR A N 1
ATOM 2429 C CA . THR A 1 383 ? 11.660 105.287 101.150 1.00 76.20 545 THR A CA 1
ATOM 2430 C C . THR A 1 383 ? 12.953 104.620 100.703 1.00 85.91 545 THR A C 1
ATOM 2431 O O . THR A 1 383 ? 13.954 105.295 100.441 1.00 101.50 545 THR A O 1
ATOM 2435 N N . THR A 1 384 ? 12.924 103.292 100.611 1.00 88.93 546 THR A N 1
ATOM 2436 C CA . THR A 1 384 ? 14.064 102.497 100.164 1.00 79.21 546 THR A CA 1
ATOM 2437 C C . THR A 1 384 ? 13.699 101.829 98.845 1.00 80.47 546 THR A C 1
ATOM 2438 O O . THR A 1 384 ? 12.833 100.948 98.808 1.00 83.21 546 THR A O 1
ATOM 2442 N N . LEU A 1 385 ? 14.354 102.248 97.765 1.00 82.89 547 LEU A N 1
ATOM 2443 C CA . LEU A 1 385 ? 14.108 101.673 96.450 1.00 74.97 547 LEU A CA 1
ATOM 2444 C C . LEU A 1 385 ? 14.951 100.418 96.265 1.00 71.75 547 LEU A C 1
ATOM 2445 O O . LEU A 1 385 ? 16.164 100.437 96.494 1.00 94.21 547 LEU A O 1
ATOM 2450 N N . ILE A 1 386 ? 14.308 99.329 95.857 1.00 62.01 548 ILE A N 1
ATOM 2451 C CA . ILE A 1 386 ? 14.981 98.066 95.574 1.00 65.48 548 ILE A CA 1
ATOM 2452 C C . ILE A 1 386 ? 14.781 97.764 94.096 1.00 73.68 548 ILE A C 1
ATOM 2453 O O . ILE A 1 386 ? 13.657 97.479 93.660 1.00 70.41 548 ILE A O 1
ATOM 2458 N N . VAL A 1 387 ? 15.860 97.829 93.324 1.00 67.91 549 VAL A N 1
ATOM 2459 C CA . VAL A 1 387 ? 15.828 97.470 91.911 1.00 58.57 549 VAL A CA 1
ATOM 2460 C C . VAL A 1 387 ? 16.249 96.010 91.795 1.00 66.95 549 VAL A C 1
ATOM 2461 O O . VAL A 1 387 ? 17.322 95.625 92.271 1.00 74.13 549 VAL A O 1
ATOM 2465 N N . VAL A 1 388 ? 15.403 95.200 91.163 1.00 66.90 550 VAL A N 1
ATOM 2466 C CA . VAL A 1 388 ? 15.541 93.742 91.202 1.00 68.09 550 VAL A CA 1
ATOM 2467 C C . VAL A 1 388 ? 15.121 93.165 89.862 1.00 71.83 550 VAL A C 1
ATOM 2468 O O . VAL A 1 388 ? 14.289 93.741 89.147 1.00 80.08 550 VAL A O 1
ATOM 2472 N N . PRO A 1 389 ? 15.737 92.046 89.460 1.00 71.50 551 PRO A N 1
ATOM 2473 C CA . PRO A 1 389 ? 15.289 91.352 88.248 1.00 60.12 551 PRO A CA 1
ATOM 2474 C C . PRO A 1 389 ? 13.786 91.112 88.221 1.00 85.85 551 PRO A C 1
ATOM 2475 O O . PRO A 1 389 ? 13.126 91.037 89.259 1.00 108.17 551 PRO A O 1
ATOM 2479 N N . MET A 1 390 ? 13.249 90.998 87.003 1.00 81.07 552 MET A N 1
ATOM 2480 C CA . MET A 1 390 ? 11.821 90.746 86.827 1.00 76.03 552 MET A CA 1
ATOM 2481 C C . MET A 1 390 ? 11.412 89.416 87.443 1.00 82.21 552 MET A C 1
ATOM 2482 O O . MET A 1 390 ? 10.376 89.324 88.111 1.00 95.31 552 MET A O 1
ATOM 2487 N N . SER A 1 391 ? 12.218 88.374 87.233 1.00 95.31 553 SER A N 1
ATOM 2488 C CA . SER A 1 391 ? 11.902 87.038 87.720 1.00 78.49 553 SER A CA 1
ATOM 2489 C C . SER A 1 391 ? 11.898 86.946 89.238 1.00 77.70 553 SER A C 1
ATOM 2490 O O . SER A 1 391 ? 11.522 85.898 89.774 1.00 95.77 553 SER A O 1
ATOM 2493 N N . LEU A 1 392 ? 12.313 88.003 89.940 1.00 82.08 554 LEU A N 1
ATOM 2494 C CA . LEU A 1 392 ? 12.337 88.024 91.398 1.00 83.85 554 LEU A CA 1
ATOM 2495 C C . LEU A 1 392 ? 11.500 89.167 91.962 1.00 95.40 554 LEU A C 1
ATOM 2496 O O . LEU A 1 392 ? 11.651 89.520 93.137 1.00 84.40 554 LEU A O 1
ATOM 2501 N N . LEU A 1 393 ? 10.619 89.752 91.146 1.00 105.00 555 LEU A N 1
ATOM 2502 C CA . LEU A 1 393 ? 9.860 90.920 91.584 1.00 84.93 555 LEU A CA 1
ATOM 2503 C C . LEU A 1 393 ? 8.852 90.555 92.666 1.00 88.69 555 LEU A C 1
ATOM 2504 O O . LEU A 1 393 ? 8.654 91.318 93.619 1.00 86.59 555 LEU A O 1
ATOM 2509 N N . ASN A 1 394 ? 8.215 89.390 92.545 1.00 99.56 556 ASN A N 1
ATOM 2510 C CA . ASN A 1 394 ? 7.210 88.993 93.524 1.00 91.05 556 ASN A CA 1
ATOM 2511 C C . ASN A 1 394 ? 7.827 88.331 94.750 1.00 88.39 556 ASN A C 1
ATOM 2512 O O . ASN A 1 394 ? 7.238 88.386 95.836 1.00 107.37 556 ASN A O 1
ATOM 2517 N N . GLN A 1 395 ? 8.998 87.703 94.606 1.00 77.65 557 GLN A N 1
ATOM 2518 C CA . GLN A 1 395 ? 9.648 87.100 95.766 1.00 82.54 557 GLN A CA 1
ATOM 2519 C C . GLN A 1 395 ? 10.076 88.162 96.771 1.00 85.10 557 GLN A C 1
ATOM 2520 O O . GLN A 1 395 ? 9.994 87.944 97.986 1.00 104.15 557 GLN A O 1
ATOM 2526 N N . TRP A 1 396 ? 10.532 89.317 96.285 1.00 68.79 558 TRP A N 1
ATOM 2527 C CA . TRP A 1 396 ? 10.982 90.368 97.191 1.00 76.19 558 TRP A CA 1
ATOM 2528 C C . TRP A 1 396 ? 9.821 90.932 97.998 1.00 85.80 558 TRP A C 1
ATOM 2529 O O . TRP A 1 396 ? 9.928 91.107 99.217 1.00 89.18 558 TRP A O 1
ATOM 2540 N N . GLN A 1 397 ? 8.702 91.225 97.332 1.00 87.38 559 GLN A N 1
ATOM 2541 C CA . GLN A 1 397 ? 7.499 91.618 98.054 1.00 81.91 559 GLN A CA 1
ATOM 2542 C C . GLN A 1 397 ? 7.105 90.551 99.065 1.00 80.03 559 GLN A C 1
ATOM 2543 O O . GLN A 1 397 ? 6.733 90.864 100.202 1.00 83.92 559 GLN A O 1
ATOM 2549 N N . SER A 1 398 ? 7.201 89.281 98.669 1.00 82.78 560 SER A N 1
ATOM 2550 C CA . SER A 1 398 ? 6.875 88.182 99.571 1.00 90.82 560 SER A CA 1
ATOM 2551 C C . SER A 1 398 ? 7.827 88.145 100.760 1.00 92.83 560 SER A C 1
ATOM 2552 O O . SER A 1 398 ? 7.397 88.173 101.918 1.00 86.64 560 SER A O 1
ATOM 2555 N N . GLU A 1 399 ? 9.133 88.089 100.486 1.00 98.90 561 GLU A N 1
ATOM 2556 C CA . GLU A 1 399 ? 10.112 87.948 101.559 1.00 93.51 561 GLU A CA 1
ATOM 2557 C C . GLU A 1 399 ? 10.081 89.130 102.516 1.00 88.61 561 GLU A C 1
ATOM 2558 O O . GLU A 1 399 ? 10.383 88.970 103.704 1.00 89.94 561 GLU A O 1
ATOM 2564 N N . PHE A 1 400 ? 9.720 90.319 102.027 1.00 83.21 562 PHE A N 1
ATOM 2565 C CA . PHE A 1 400 ? 9.583 91.457 102.930 1.00 81.65 562 PHE A CA 1
ATOM 2566 C C . PHE A 1 400 ? 8.419 91.254 103.888 1.00 82.00 562 PHE A C 1
ATOM 2567 O O . PHE A 1 400 ? 8.542 91.519 105.090 1.00 100.77 562 PHE A O 1
ATOM 2575 N N . GLU A 1 401 ? 7.278 90.791 103.373 1.00 76.02 563 GLU A N 1
ATOM 2576 C CA . GLU A 1 401 ? 6.115 90.578 104.226 1.00 90.11 563 GLU A CA 1
ATOM 2577 C C . GLU A 1 401 ? 6.354 89.458 105.229 1.00 101.47 563 GLU A C 1
ATOM 2578 O O . GLU A 1 401 ? 5.844 89.517 106.354 1.00 113.50 563 GLU A O 1
ATOM 2584 N N . LYS A 1 402 ? 7.131 88.439 104.850 1.00 97.52 564 LYS A N 1
ATOM 2585 C CA . LYS A 1 402 ? 7.445 87.353 105.770 1.00 93.98 564 LYS A CA 1
ATOM 2586 C C . LYS A 1 402 ? 8.384 87.788 106.885 1.00 100.36 564 LYS A C 1
ATOM 2587 O O . LYS A 1 402 ? 8.454 87.112 107.916 1.00 128.14 564 LYS A O 1
ATOM 2593 N N . ALA A 1 403 ? 9.108 88.892 106.704 1.00 88.81 565 ALA A N 1
ATOM 2594 C CA . ALA A 1 403 ? 10.103 89.332 107.673 1.00 93.79 565 ALA A CA 1
ATOM 2595 C C . ALA A 1 403 ? 9.703 90.572 108.455 1.00 107.73 565 ALA A C 1
ATOM 2596 O O . ALA A 1 403 ? 10.100 90.703 109.615 1.00 124.96 565 ALA A O 1
ATOM 2598 N N . ASN A 1 404 ? 8.937 91.481 107.860 1.00 108.09 566 ASN A N 1
ATOM 2599 C CA . ASN A 1 404 ? 8.593 92.729 108.527 1.00 104.64 566 ASN A CA 1
ATOM 2600 C C . ASN A 1 404 ? 7.472 92.512 109.533 1.00 98.58 566 ASN A C 1
ATOM 2601 O O . ASN A 1 404 ? 6.480 91.836 109.248 1.00 100.21 566 ASN A O 1
ATOM 2606 N N . LYS A 1 405 ? 7.640 93.095 110.719 1.00 107.91 567 LYS A N 1
ATOM 2607 C CA . LYS A 1 405 ? 6.627 93.075 111.765 1.00 115.10 567 LYS A CA 1
ATOM 2608 C C . LYS A 1 405 ? 5.979 94.430 111.993 1.00 114.24 567 LYS A C 1
ATOM 2609 O O . LYS A 1 405 ? 4.796 94.486 112.334 1.00 140.70 567 LYS A O 1
ATOM 2615 N N . ASP A 1 406 ? 6.720 95.518 111.799 1.00 111.95 568 ASP A N 1
ATOM 2616 C CA . ASP A 1 406 ? 6.183 96.862 111.978 1.00 123.19 568 ASP A CA 1
ATOM 2617 C C . ASP A 1 406 ? 5.233 97.180 110.831 1.00 107.62 568 ASP A C 1
ATOM 2618 O O . ASP A 1 406 ? 5.668 97.406 109.698 1.00 105.42 568 ASP A O 1
ATOM 2623 N N . LEU A 1 407 ? 3.931 97.199 111.126 1.00 110.08 569 LEU A N 1
ATOM 2624 C CA . LEU A 1 407 ? 2.931 97.501 110.109 1.00 103.82 569 LEU A CA 1
ATOM 2625 C C . LEU A 1 407 ? 3.036 98.930 109.598 1.00 110.78 569 LEU A C 1
ATOM 2626 O O . LEU A 1 407 ? 2.580 99.212 108.485 1.00 113.64 569 LEU A O 1
ATOM 2631 N N . LYS A 1 408 ? 3.630 99.834 110.384 1.00 108.69 570 LYS A N 1
ATOM 2632 C CA . LYS A 1 408 ? 3.680 101.241 110.002 1.00 103.79 570 LYS A CA 1
ATOM 2633 C C . LYS A 1 408 ? 4.485 101.455 108.727 1.00 103.91 570 LYS A C 1
ATOM 2634 O O . LYS A 1 408 ? 4.228 102.411 107.987 1.00 122.89 570 LYS A O 1
ATOM 2640 N N . LYS A 1 409 ? 5.456 100.585 108.448 1.00 77.65 571 LYS A N 1
ATOM 2641 C CA . LYS A 1 409 ? 6.284 100.701 107.252 1.00 107.60 571 LYS A CA 1
ATOM 2642 C C . LYS A 1 409 ? 5.777 99.718 106.202 1.00 102.45 571 LYS A C 1
ATOM 2643 O O . LYS A 1 409 ? 5.839 98.501 106.397 1.00 85.98 571 LYS A O 1
ATOM 2649 N N . ARG A 1 410 ? 5.283 100.255 105.090 1.00 113.35 572 ARG A N 1
ATOM 2650 C CA . ARG A 1 410 ? 4.648 99.482 104.033 1.00 72.57 572 ARG A CA 1
ATOM 2651 C C . ARG A 1 410 ? 5.590 99.304 102.845 1.00 89.23 572 ARG A C 1
ATOM 2652 O O . ARG A 1 410 ? 6.525 100.081 102.634 1.00 105.61 572 ARG A O 1
ATOM 2660 N N . CYS A 1 411 ? 5.318 98.263 102.060 1.00 71.03 573 CYS A N 1
ATOM 2661 C CA . CYS A 1 411 ? 6.150 97.885 100.924 1.00 78.51 573 CYS A CA 1
ATOM 2662 C C . CYS A 1 411 ? 5.265 97.600 99.722 1.00 78.93 573 CYS A C 1
ATOM 2663 O O . CYS A 1 411 ? 4.324 96.806 99.815 1.00 79.11 573 CYS A O 1
ATOM 2666 N N . GLU A 1 412 ? 5.581 98.229 98.592 1.00 73.10 574 GLU A N 1
ATOM 2667 C CA . GLU A 1 412 ? 4.747 98.157 97.403 1.00 78.76 574 GLU A CA 1
ATOM 2668 C C . GLU A 1 412 ? 5.631 97.950 96.179 1.00 89.41 574 GLU A C 1
ATOM 2669 O O . GLU A 1 412 ? 6.811 98.307 96.172 1.00 96.01 574 GLU A O 1
ATOM 2675 N N . ILE A 1 413 ? 5.043 97.367 95.138 1.00 81.65 575 ILE A N 1
ATOM 2676 C CA . ILE A 1 413 ? 5.738 97.088 93.887 1.00 64.03 575 ILE A CA 1
ATOM 2677 C C . ILE A 1 413 ? 5.342 98.145 92.867 1.00 78.38 575 ILE A C 1
ATOM 2678 O O . ILE A 1 413 ? 4.154 98.315 92.566 1.00 93.72 575 ILE A O 1
ATOM 2683 N N . TYR A 1 414 ? 6.331 98.855 92.330 1.00 92.97 576 TYR A N 1
ATOM 2684 C CA . TYR A 1 414 ? 6.104 99.822 91.261 1.00 80.19 576 TYR A CA 1
ATOM 2685 C C . TYR A 1 414 ? 6.287 99.107 89.929 1.00 87.12 576 TYR A C 1
ATOM 2686 O O . TYR A 1 414 ? 7.416 98.803 89.531 1.00 94.20 576 TYR A O 1
ATOM 2695 N N . TYR A 1 415 ? 5.178 98.836 89.244 1.00 89.76 577 TYR A N 1
ATOM 2696 C CA . TYR A 1 415 ? 5.214 98.085 87.999 1.00 81.86 577 TYR A CA 1
ATOM 2697 C C . TYR A 1 415 ? 3.994 98.448 87.167 1.00 94.90 577 TYR A C 1
ATOM 2698 O O . TYR A 1 415 ? 2.890 98.579 87.702 1.00 110.35 577 TYR A O 1
ATOM 2707 N N . GLY A 1 416 ? 4.201 98.606 85.861 1.00 103.95 578 GLY A N 1
ATOM 2708 C CA . GLY A 1 416 ? 3.104 98.906 84.958 1.00 102.33 578 GLY A CA 1
ATOM 2709 C C . GLY A 1 416 ? 2.436 100.243 85.188 1.00 103.60 578 GLY A C 1
ATOM 2710 O O . GLY A 1 416 ? 1.238 100.379 84.919 1.00 93.07 578 GLY A O 1
ATOM 2711 N N . ASN A 1 417 ? 3.181 101.234 85.684 1.00 111.43 579 ASN A N 1
ATOM 2712 C CA . ASN A 1 417 ? 2.663 102.586 85.911 1.00 96.94 579 ASN A CA 1
ATOM 2713 C C . ASN A 1 417 ? 1.445 102.572 86.833 1.00 86.85 579 ASN A C 1
ATOM 2714 O O . ASN A 1 417 ? 0.484 103.316 86.634 1.00 95.23 579 ASN A O 1
ATOM 2719 N N . ASN A 1 418 ? 1.491 101.719 87.860 1.00 86.75 580 ASN A N 1
ATOM 2720 C CA . ASN A 1 418 ? 0.377 101.617 88.796 1.00 82.21 580 ASN A CA 1
ATOM 2721 C C . ASN A 1 418 ? 0.290 102.831 89.712 1.00 82.79 580 ASN A C 1
ATOM 2722 O O . ASN A 1 418 ? -0.810 103.214 90.128 1.00 97.68 580 ASN A O 1
ATOM 2727 N N . ILE A 1 419 ? 1.425 103.439 90.041 1.00 70.00 581 ILE A N 1
ATOM 2728 C CA . ILE A 1 419 ? 1.474 104.636 90.873 1.00 80.86 581 ILE A CA 1
ATOM 2729 C C . ILE A 1 419 ? 1.545 105.837 89.939 1.00 97.15 581 ILE A C 1
ATOM 2730 O O . ILE A 1 419 ? 2.526 106.013 89.207 1.00 115.13 581 ILE A O 1
ATOM 2735 N N . LYS A 1 420 ? 0.503 106.671 89.969 1.00 83.58 582 LYS A N 1
ATOM 2736 C CA . LYS A 1 420 ? 0.369 107.748 88.993 1.00 86.33 582 LYS A CA 1
ATOM 2737 C C . LYS A 1 420 ? 1.479 108.782 89.150 1.00 96.55 582 LYS A C 1
ATOM 2738 O O . LYS A 1 420 ? 2.215 109.075 88.201 1.00 120.83 582 LYS A O 1
ATOM 2744 N N . ASP A 1 421 ? 1.617 109.343 90.348 1.00 70.06 583 ASP A N 1
ATOM 2745 C CA . ASP A 1 421 ? 2.612 110.374 90.641 1.00 90.26 583 ASP A CA 1
ATOM 2746 C C . ASP A 1 421 ? 3.538 109.836 91.727 1.00 89.77 583 ASP A C 1
ATOM 2747 O O . ASP A 1 421 ? 3.412 110.196 92.899 1.00 90.57 583 ASP A O 1
ATOM 2752 N N . LEU A 1 422 ? 4.476 108.969 91.329 1.00 82.00 584 LEU A N 1
ATOM 2753 C CA . LEU A 1 422 ? 5.380 108.369 92.308 1.00 86.54 584 LEU A CA 1
ATOM 2754 C C . LEU A 1 422 ? 6.260 109.415 92.980 1.00 89.77 584 LEU A C 1
ATOM 2755 O O . LEU A 1 422 ? 6.648 109.239 94.141 1.00 79.61 584 LEU A O 1
ATOM 2760 N N . ARG A 1 423 ? 6.596 110.496 92.271 1.00 90.70 585 ARG A N 1
ATOM 2761 C CA . ARG A 1 423 ? 7.344 111.585 92.891 1.00 86.69 585 ARG A CA 1
ATOM 2762 C C . ARG A 1 423 ? 6.614 112.114 94.118 1.00 99.92 585 ARG A C 1
ATOM 2763 O O . ARG A 1 423 ? 7.190 112.208 95.207 1.00 101.97 585 ARG A O 1
ATOM 2771 N N . ALA A 1 424 ? 5.333 112.454 93.960 1.00 95.09 586 ALA A N 1
ATOM 2772 C CA . ALA A 1 424 ? 4.555 112.945 95.090 1.00 88.23 586 ALA A CA 1
ATOM 2773 C C . ALA A 1 424 ? 4.331 111.860 96.132 1.00 88.33 586 ALA A C 1
ATOM 2774 O O . ALA A 1 424 ? 4.181 112.166 97.320 1.00 106.36 586 ALA A O 1
ATOM 2776 N N . TYR A 1 425 ? 4.311 110.593 95.711 1.00 84.44 587 TYR A N 1
ATOM 2777 C CA . TYR A 1 425 ? 4.055 109.499 96.643 1.00 84.26 587 TYR A CA 1
ATOM 2778 C C . TYR A 1 425 ? 5.193 109.352 97.646 1.00 92.21 587 TYR A C 1
ATOM 2779 O O . TYR A 1 425 ? 4.967 109.359 98.860 1.00 96.13 587 TYR A O 1
ATOM 2788 N N . VAL A 1 426 ? 6.428 109.228 97.156 1.00 97.73 588 VAL A N 1
ATOM 2789 C CA . VAL A 1 426 ? 7.561 108.998 98.045 1.00 92.81 588 VAL A CA 1
ATOM 2790 C C . VAL A 1 426 ? 7.938 110.249 98.825 1.00 96.70 588 VAL A C 1
ATOM 2791 O O . VAL A 1 426 ? 8.586 110.148 99.873 1.00 112.99 588 VAL A O 1
ATOM 2795 N N . LEU A 1 427 ? 7.564 111.431 98.340 1.00 87.88 589 LEU A N 1
ATOM 2796 C CA . LEU A 1 427 ? 7.797 112.655 99.091 1.00 71.47 589 LEU A CA 1
ATOM 2797 C C . LEU A 1 427 ? 6.624 113.027 99.983 1.00 83.08 589 LEU A C 1
ATOM 2798 O O . LEU A 1 427 ? 6.796 113.831 100.907 1.00 102.53 589 LEU A O 1
ATOM 2803 N N . GLY A 1 428 ? 5.446 112.452 99.738 1.00 93.23 590 GLY A N 1
ATOM 2804 C CA . GLY A 1 428 ? 4.260 112.801 100.480 1.00 84.95 590 GLY A CA 1
ATOM 2805 C C . GLY A 1 428 ? 4.247 112.209 101.872 1.00 93.85 590 GLY A C 1
ATOM 2806 O O . GLY A 1 428 ? 5.133 111.444 102.279 1.00 102.30 590 GLY A O 1
ATOM 2807 N N . PRO A 1 429 ? 3.204 112.562 102.630 1.00 91.65 591 PRO A N 1
ATOM 2808 C CA . PRO A 1 429 ? 3.125 112.116 104.030 1.00 88.11 591 PRO A CA 1
ATOM 2809 C C . PRO A 1 429 ? 2.893 110.625 104.186 1.00 93.44 591 PRO A C 1
ATOM 2810 O O . PRO A 1 429 ? 3.266 110.066 105.224 1.00 102.66 591 PRO A O 1
ATOM 2814 N N . ASN A 1 430 ? 2.286 109.965 103.199 1.00 100.71 592 ASN A N 1
ATOM 2815 C CA . ASN A 1 430 ? 2.088 108.521 103.216 1.00 104.87 592 ASN A CA 1
ATOM 2816 C C . ASN A 1 430 ? 3.162 107.790 102.422 1.00 103.48 592 ASN A C 1
ATOM 2817 O O . ASN A 1 430 ? 2.875 106.769 101.785 1.00 93.36 592 ASN A O 1
ATOM 2822 N N . ALA A 1 431 ? 4.389 108.301 102.443 1.00 102.38 593 ALA A N 1
ATOM 2823 C CA . ALA A 1 431 ? 5.477 107.693 101.692 1.00 78.07 593 ALA A CA 1
ATOM 2824 C C . ALA A 1 431 ? 5.684 106.252 102.145 1.00 84.55 593 ALA A C 1
ATOM 2825 O O . ALA A 1 431 ? 5.800 105.999 103.352 1.00 89.65 593 ALA A O 1
ATOM 2827 N N . PRO A 1 432 ? 5.723 105.287 101.228 1.00 89.38 594 PRO A N 1
ATOM 2828 C CA . PRO A 1 432 ? 5.997 103.906 101.632 1.00 89.57 594 PRO A CA 1
ATOM 2829 C C . PRO A 1 432 ? 7.462 103.726 101.987 1.00 78.90 594 PRO A C 1
ATOM 2830 O O . PRO A 1 432 ? 8.340 104.420 101.469 1.00 87.02 594 PRO A O 1
ATOM 2834 N N . SER A 1 433 ? 7.724 102.785 102.896 1.00 80.95 595 SER A N 1
ATOM 2835 C CA . SER A 1 433 ? 9.098 102.583 103.341 1.00 95.25 595 SER A CA 1
ATOM 2836 C C . SER A 1 433 ? 9.933 101.846 102.304 1.00 98.36 595 SER A C 1
ATOM 2837 O O . SER A 1 433 ? 11.154 102.031 102.254 1.00 101.28 595 SER A O 1
ATOM 2840 N N . VAL A 1 434 ? 9.307 101.014 101.477 1.00 94.71 596 VAL A N 1
ATOM 2841 C CA . VAL A 1 434 ? 10.017 100.209 100.490 1.00 88.47 596 VAL A CA 1
ATOM 2842 C C . VAL A 1 434 ? 9.239 100.239 99.182 1.00 91.78 596 VAL A C 1
ATOM 2843 O O . VAL A 1 434 ? 8.014 100.078 99.178 1.00 96.46 596 VAL A O 1
ATOM 2847 N N . ILE A 1 435 ? 9.948 100.445 98.074 1.00 76.67 597 ILE A N 1
ATOM 2848 C CA . ILE A 1 435 ? 9.379 100.322 96.738 1.00 80.10 597 ILE A CA 1
ATOM 2849 C C . ILE A 1 435 ? 10.264 99.389 95.927 1.00 87.23 597 ILE A C 1
ATOM 2850 O O . ILE A 1 435 ? 11.477 99.606 95.825 1.00 85.14 597 ILE A O 1
ATOM 2855 N N . ILE A 1 436 ? 9.660 98.349 95.360 1.00 93.45 598 ILE A N 1
ATOM 2856 C CA . ILE A 1 436 ? 10.363 97.346 94.572 1.00 78.22 598 ILE A CA 1
ATOM 2857 C C . ILE A 1 436 ? 9.987 97.535 93.111 1.00 81.95 598 ILE A C 1
ATOM 2858 O O . ILE A 1 436 ? 8.814 97.751 92.787 1.00 100.86 598 ILE A O 1
ATOM 2863 N N . THR A 1 437 ? 10.981 97.466 92.228 1.00 67.03 599 THR A N 1
ATOM 2864 C CA . THR A 1 437 ? 10.739 97.655 90.804 1.00 59.75 599 THR A CA 1
ATOM 2865 C C . THR A 1 437 ? 11.787 96.881 90.012 1.00 60.11 599 THR A C 1
ATOM 2866 O O . THR A 1 437 ? 12.687 96.254 90.576 1.00 76.23 599 THR A O 1
ATOM 2870 N N . THR A 1 438 ? 11.657 96.930 88.689 1.00 74.14 600 THR A N 1
ATOM 2871 C CA . THR A 1 438 ? 12.474 96.163 87.762 1.00 72.70 600 THR A CA 1
ATOM 2872 C C . THR A 1 438 ? 13.477 97.073 87.064 1.00 90.42 600 THR A C 1
ATOM 2873 O O . THR A 1 438 ? 13.207 98.255 86.832 1.00 97.51 600 THR A O 1
ATOM 2877 N N . TYR A 1 439 ? 14.654 96.515 86.759 1.00 82.86 601 TYR A N 1
ATOM 2878 C CA . TYR A 1 439 ? 15.608 97.206 85.897 1.00 70.86 601 TYR A CA 1
ATOM 2879 C C . TYR A 1 439 ? 14.940 97.680 84.614 1.00 67.58 601 TYR A C 1
ATOM 2880 O O . TYR A 1 439 ? 15.170 98.808 84.162 1.00 80.32 601 TYR A O 1
ATOM 2889 N N . GLY A 1 440 ? 14.102 96.829 84.018 1.00 74.81 602 GLY A N 1
ATOM 2890 C CA . GLY A 1 440 ? 13.388 97.219 82.816 1.00 85.78 602 GLY A CA 1
ATOM 2891 C C . GLY A 1 440 ? 12.485 98.418 83.020 1.00 79.43 602 GLY A C 1
ATOM 2892 O O . GLY A 1 440 ? 12.248 99.185 82.084 1.00 107.12 602 GLY A O 1
ATOM 2893 N N . ILE A 1 441 ? 11.963 98.593 84.236 1.00 82.98 603 ILE A N 1
ATOM 2894 C CA . ILE A 1 441 ? 11.209 99.805 84.542 1.00 78.05 603 ILE A CA 1
ATOM 2895 C C . ILE A 1 441 ? 12.156 100.992 84.664 1.00 86.63 603 ILE A C 1
ATOM 2896 O O . ILE A 1 441 ? 11.888 102.076 84.130 1.00 77.94 603 ILE A O 1
ATOM 2901 N N . ILE A 1 442 ? 13.279 100.806 85.366 1.00 76.87 604 ILE A N 1
ATOM 2902 C CA . ILE A 1 442 ? 14.294 101.852 85.455 1.00 63.73 604 ILE A CA 1
ATOM 2903 C C . ILE A 1 442 ? 14.806 102.210 84.066 1.00 75.19 604 ILE A C 1
ATOM 2904 O O . ILE A 1 442 ? 15.019 103.387 83.748 1.00 82.58 604 ILE A O 1
ATOM 2909 N N . GLN A 1 443 ? 15.003 101.200 83.217 1.00 75.04 605 GLN A N 1
ATOM 2910 C CA . GLN A 1 443 ? 15.485 101.444 81.862 1.00 62.80 605 GLN A CA 1
ATOM 2911 C C . GLN A 1 443 ? 14.439 102.176 81.031 1.00 72.50 605 GLN A C 1
ATOM 2912 O O . GLN A 1 443 ? 14.760 103.134 80.318 1.00 90.79 605 GLN A O 1
ATOM 2918 N N . SER A 1 444 ? 13.178 101.742 81.119 1.00 87.99 606 SER A N 1
ATOM 2919 C CA . SER A 1 444 ? 12.131 102.317 80.281 1.00 62.37 606 SER A CA 1
ATOM 2920 C C . SER A 1 444 ? 11.885 103.781 80.616 1.00 76.59 606 SER A C 1
ATOM 2921 O O . SER A 1 444 ? 11.701 104.607 79.715 1.00 102.99 606 SER A O 1
ATOM 2924 N N . GLU A 1 445 ? 11.874 104.125 81.905 1.00 65.18 607 GLU A N 1
ATOM 2925 C CA . GLU A 1 445 ? 11.586 105.504 82.281 1.00 70.09 607 GLU A CA 1
ATOM 2926 C C . GLU A 1 445 ? 12.765 106.426 81.998 1.00 87.05 607 GLU A C 1
ATOM 2927 O O . GLU A 1 445 ? 12.571 107.621 81.755 1.00 104.80 607 GLU A O 1
ATOM 2933 N N . TYR A 1 446 ? 13.987 105.892 82.017 1.00 84.81 608 TYR A N 1
ATOM 2934 C CA . TYR A 1 446 ? 15.159 106.695 81.682 1.00 67.14 608 TYR A CA 1
ATOM 2935 C C . TYR A 1 446 ? 15.163 107.085 80.209 1.00 76.30 608 TYR A C 1
ATOM 2936 O O . TYR A 1 446 ? 15.559 108.202 79.858 1.00 86.84 608 TYR A O 1
ATOM 2945 N N . GLY A 1 447 ? 14.717 106.182 79.336 1.00 80.80 609 GLY A N 1
ATOM 2946 C CA . GLY A 1 447 ? 14.814 106.434 77.907 1.00 78.54 609 GLY A CA 1
ATOM 2947 C C . GLY A 1 447 ? 13.863 107.512 77.420 1.00 92.63 609 GLY A C 1
ATOM 2948 O O . GLY A 1 447 ? 14.244 108.369 76.618 1.00 113.18 609 GLY A O 1
ATOM 2949 N N . ARG A 1 448 ? 12.616 107.481 77.882 1.00 91.96 610 ARG A N 1
ATOM 2950 C CA . ARG A 1 448 ? 11.603 108.418 77.419 1.00 110.76 610 ARG A CA 1
ATOM 2951 C C . ARG A 1 448 ? 11.506 109.666 78.288 1.00 105.49 610 ARG A C 1
ATOM 2952 O O . ARG A 1 448 ? 10.548 110.433 78.142 1.00 102.62 610 ARG A O 1
ATOM 2960 N N . THR A 1 449 ? 12.477 109.885 79.178 1.00 91.88 611 THR A N 1
ATOM 2961 C CA . THR A 1 449 ? 12.518 111.058 80.052 1.00 90.94 611 THR A CA 1
ATOM 2962 C C . THR A 1 449 ? 11.238 111.156 80.888 1.00 77.25 611 THR A C 1
ATOM 2963 O O . THR A 1 449 ? 10.437 112.082 80.752 1.00 92.05 611 THR A O 1
ATOM 2967 N N . SER A 1 450 ? 11.059 110.166 81.761 1.00 74.41 612 SER A N 1
ATOM 2968 C CA . SER A 1 450 ? 9.855 110.064 82.583 1.00 67.90 612 SER A CA 1
ATOM 2969 C C . SER A 1 450 ? 10.008 110.964 83.802 1.00 87.93 612 SER A C 1
ATOM 2970 O O . SER A 1 450 ? 10.730 110.638 84.747 1.00 87.53 612 SER A O 1
ATOM 2973 N N . THR A 1 451 ? 9.318 112.100 83.782 1.00 84.38 613 THR A N 1
ATOM 2974 C CA . THR A 1 451 ? 9.321 113.045 84.888 1.00 92.21 613 THR A CA 1
ATOM 2975 C C . THR A 1 451 ? 8.286 112.709 85.956 1.00 119.39 613 THR A C 1
ATOM 2976 O O . THR A 1 451 ? 8.049 113.528 86.850 1.00 125.87 613 THR A O 1
ATOM 2980 N N . SER A 1 452 ? 7.670 111.526 85.884 1.00 125.16 614 SER A N 1
ATOM 2981 C CA . SER A 1 452 ? 6.673 111.145 86.880 1.00 119.17 614 SER A CA 1
ATOM 2982 C C . SER A 1 452 ? 7.324 110.790 88.211 1.00 104.97 614 SER A C 1
ATOM 2983 O O . SER A 1 452 ? 6.765 111.068 89.277 1.00 111.16 614 SER A O 1
ATOM 2986 N N . GLY A 1 453 ? 8.497 110.175 88.167 1.00 106.94 615 GLY A N 1
ATOM 2987 C CA . GLY A 1 453 ? 9.184 109.792 89.382 1.00 113.82 615 GLY A CA 1
ATOM 2988 C C . GLY A 1 453 ? 10.485 109.097 89.053 1.00 127.68 615 GLY A C 1
ATOM 2989 O O . GLY A 1 453 ? 10.961 109.138 87.917 1.00 161.47 615 GLY A O 1
ATOM 2990 N N . LEU A 1 454 ? 11.066 108.474 90.081 1.00 83.97 616 LEU A N 1
ATOM 2991 C CA . LEU A 1 454 ? 12.293 107.686 89.972 1.00 80.40 616 LEU A CA 1
ATOM 2992 C C . LEU A 1 454 ? 13.518 108.513 89.596 1.00 82.58 616 LEU A C 1
ATOM 2993 O O . LEU A 1 454 ? 14.649 108.076 89.826 1.00 95.98 616 LEU A O 1
ATOM 2998 N N . PHE A 1 455 ? 13.319 109.701 89.020 1.00 86.79 617 PHE A N 1
ATOM 2999 C CA . PHE A 1 455 ? 14.437 110.519 88.564 1.00 89.88 617 PHE A CA 1
ATOM 3000 C C . PHE A 1 455 ? 14.329 111.991 88.929 1.00 106.48 617 PHE A C 1
ATOM 3001 O O . PHE A 1 455 ? 15.279 112.736 88.668 1.00 121.34 617 PHE A O 1
ATOM 3009 N N . ASN A 1 456 ? 13.217 112.435 89.512 1.00 90.75 618 ASN A N 1
ATOM 3010 C CA . ASN A 1 456 ? 13.109 113.763 90.099 1.00 86.78 618 ASN A CA 1
ATOM 3011 C C . ASN A 1 456 ? 13.071 113.685 91.622 1.00 95.45 618 ASN A C 1
ATOM 3012 O O . ASN A 1 456 ? 12.558 114.587 92.286 1.00 127.61 618 ASN A O 1
ATOM 3017 N N . VAL A 1 457 ? 13.610 112.602 92.178 1.00 75.04 619 VAL A N 1
ATOM 3018 C CA . VAL A 1 457 ? 13.568 112.335 93.612 1.00 74.16 619 VAL A CA 1
ATOM 3019 C C . VAL A 1 457 ? 14.863 111.636 94.008 1.00 81.22 619 VAL A C 1
ATOM 3020 O O . VAL A 1 457 ? 15.311 110.708 93.327 1.00 103.03 619 VAL A O 1
ATOM 3024 N N . VAL A 1 458 ? 15.472 112.094 95.098 1.00 85.45 620 VAL A N 1
ATOM 3025 C CA . VAL A 1 458 ? 16.656 111.462 95.670 1.00 82.35 620 VAL A CA 1
ATOM 3026 C C . VAL A 1 458 ? 16.179 110.518 96.765 1.00 88.43 620 VAL A C 1
ATOM 3027 O O . VAL A 1 458 ? 15.664 110.961 97.798 1.00 90.57 620 VAL A O 1
ATOM 3031 N N . PHE A 1 459 ? 16.350 109.217 96.545 1.00 84.90 621 PHE A N 1
ATOM 3032 C CA . PHE A 1 459 ? 15.856 108.226 97.486 1.00 81.42 621 PHE A CA 1
ATOM 3033 C C . PHE A 1 459 ? 16.722 108.192 98.745 1.00 88.40 621 PHE A C 1
ATOM 3034 O O . PHE A 1 459 ? 17.821 108.750 98.803 1.00 94.37 621 PHE A O 1
ATOM 3042 N N . PHE A 1 460 ? 16.195 107.529 99.775 1.00 78.11 622 PHE A N 1
ATOM 3043 C CA . PHE A 1 460 ? 16.959 107.332 101.000 1.00 69.47 622 PHE A CA 1
ATOM 3044 C C . PHE A 1 460 ? 17.971 106.207 100.843 1.00 74.26 622 PHE A C 1
ATOM 3045 O O . PHE A 1 460 ? 19.130 106.350 101.245 1.00 109.39 622 PHE A O 1
ATOM 3053 N N . ARG A 1 461 ? 17.556 105.088 100.254 1.00 86.53 623 ARG A N 1
ATOM 3054 C CA . ARG A 1 461 ? 18.445 103.953 100.054 1.00 85.27 623 ARG A CA 1
ATOM 3055 C C . ARG A 1 461 ? 18.045 103.219 98.784 1.00 84.03 623 ARG A C 1
ATOM 3056 O O . ARG A 1 461 ? 16.870 102.892 98.601 1.00 98.41 623 ARG A O 1
ATOM 3064 N N . ILE A 1 462 ? 19.018 102.962 97.914 1.00 68.56 624 ILE A N 1
ATOM 3065 C CA . ILE A 1 462 ? 18.826 102.123 96.737 1.00 62.69 624 ILE A CA 1
ATOM 3066 C C . ILE A 1 462 ? 19.568 100.815 96.959 1.00 69.22 624 ILE A C 1
ATOM 3067 O O . ILE A 1 462 ? 20.735 100.816 97.370 1.00 83.61 624 ILE A O 1
ATOM 3072 N N . ILE A 1 463 ? 18.890 99.701 96.698 1.00 69.62 625 ILE A N 1
ATOM 3073 C CA . ILE A 1 463 ? 19.467 98.370 96.834 1.00 68.07 625 ILE A CA 1
ATOM 3074 C C . ILE A 1 463 ? 19.297 97.650 95.507 1.00 73.66 625 ILE A C 1
ATOM 3075 O O . ILE A 1 463 ? 18.167 97.389 95.080 1.00 82.05 625 ILE A O 1
ATOM 3080 N N . LEU A 1 464 ? 20.411 97.332 94.857 1.00 72.34 626 LEU A N 1
ATOM 3081 C CA . LEU A 1 464 ? 20.409 96.599 93.598 1.00 61.67 626 LEU A CA 1
ATOM 3082 C C . LEU A 1 464 ? 20.618 95.118 93.886 1.00 63.15 626 LEU A C 1
ATOM 3083 O O . LEU A 1 464 ? 21.652 94.732 94.441 1.00 83.81 626 LEU A O 1
ATOM 3088 N N . ASP A 1 465 ? 19.643 94.294 93.515 1.00 65.06 627 ASP A N 1
ATOM 3089 C CA . ASP A 1 465 ? 19.763 92.849 93.633 1.00 66.63 627 ASP A CA 1
ATOM 3090 C C . ASP A 1 465 ? 20.269 92.279 92.317 1.00 70.08 627 ASP A C 1
ATOM 3091 O O . ASP A 1 465 ? 19.786 92.653 91.244 1.00 76.33 627 ASP A O 1
ATOM 3096 N N . GLU A 1 466 ? 21.233 91.362 92.409 1.00 81.39 628 GLU A N 1
ATOM 3097 C CA . GLU A 1 466 ? 21.969 90.873 91.246 1.00 79.93 628 GLU A CA 1
ATOM 3098 C C . GLU A 1 466 ? 22.544 92.048 90.458 1.00 85.56 628 GLU A C 1
ATOM 3099 O O . GLU A 1 466 ? 22.331 92.192 89.252 1.00 73.72 628 GLU A O 1
ATOM 3105 N N . GLY A 1 467 ? 23.285 92.898 91.171 1.00 94.23 629 GLY A N 1
ATOM 3106 C CA . GLY A 1 467 ? 23.794 94.151 90.637 1.00 83.16 629 GLY A CA 1
ATOM 3107 C C . GLY A 1 467 ? 24.711 94.008 89.441 1.00 71.19 629 GLY A C 1
ATOM 3108 O O . GLY A 1 467 ? 24.986 95.013 88.774 1.00 66.31 629 GLY A O 1
ATOM 3109 N N . HIS A 1 468 ? 25.185 92.798 89.145 1.00 69.58 630 HIS A N 1
ATOM 3110 C CA . HIS A 1 468 ? 25.986 92.588 87.940 1.00 81.39 630 HIS A CA 1
ATOM 3111 C C . HIS A 1 468 ? 25.186 92.785 86.646 1.00 81.42 630 HIS A C 1
ATOM 3112 O O . HIS A 1 468 ? 25.704 92.455 85.571 1.00 85.93 630 HIS A O 1
ATOM 3119 N N . THR A 1 469 ? 23.953 93.294 86.727 1.00 68.54 631 THR A N 1
ATOM 3120 C CA . THR A 1 469 ? 23.200 93.626 85.523 1.00 78.42 631 THR A CA 1
ATOM 3121 C C . THR A 1 469 ? 23.739 94.886 84.862 1.00 88.32 631 THR A C 1
ATOM 3122 O O . THR A 1 469 ? 23.677 95.017 83.633 1.00 95.27 631 THR A O 1
ATOM 3126 N N . ILE A 1 470 ? 24.277 95.811 85.655 1.00 61.95 632 ILE A N 1
ATOM 3127 C CA . ILE A 1 470 ? 24.729 97.104 85.154 1.00 80.28 632 ILE A CA 1
ATOM 3128 C C . ILE A 1 470 ? 26.186 97.014 84.723 1.00 97.00 632 ILE A C 1
ATOM 3129 O O . ILE A 1 470 ? 26.830 98.037 84.464 1.00 100.13 632 ILE A O 1
ATOM 3134 N N . ARG A 1 471 ? 26.710 95.790 84.624 1.00 90.88 633 ARG A N 1
ATOM 3135 C CA . ARG A 1 471 ? 28.135 95.601 84.378 1.00 89.60 633 ARG A CA 1
ATOM 3136 C C . ARG A 1 471 ? 28.570 96.094 83.003 1.00 89.95 633 ARG A C 1
ATOM 3137 O O . ARG A 1 471 ? 29.759 96.374 82.812 1.00 103.90 633 ARG A O 1
ATOM 3145 N N . ASN A 1 472 ? 27.652 96.205 82.044 1.00 77.99 634 ASN A N 1
ATOM 3146 C CA . ASN A 1 472 ? 27.966 96.793 80.746 1.00 84.83 634 ASN A CA 1
ATOM 3147 C C . ASN A 1 472 ? 27.726 98.294 80.841 1.00 96.59 634 ASN A C 1
ATOM 3148 O O . ASN A 1 472 ? 26.577 98.747 80.859 1.00 121.67 634 ASN A O 1
ATOM 3153 N N . ARG A 1 473 ? 28.817 99.061 80.893 1.00 92.31 635 ARG A N 1
ATOM 3154 C CA . ARG A 1 473 ? 28.734 100.507 81.074 1.00 74.10 635 ARG A CA 1
ATOM 3155 C C . ARG A 1 473 ? 27.905 101.178 79.983 1.00 91.19 635 ARG A C 1
ATOM 3156 O O . ARG A 1 473 ? 27.311 102.237 80.218 1.00 114.69 635 ARG A O 1
ATOM 3164 N N . SER A 1 474 ? 27.825 100.570 78.800 1.00 85.47 636 SER A N 1
ATOM 3165 C CA . SER A 1 474 ? 27.295 101.234 77.617 1.00 104.91 636 SER A CA 1
ATOM 3166 C C . SER A 1 474 ? 25.835 100.909 77.322 1.00 100.80 636 SER A C 1
ATOM 3167 O O . SER A 1 474 ? 25.310 101.376 76.307 1.00 110.40 636 SER A O 1
ATOM 3170 N N . THR A 1 475 ? 25.165 100.129 78.164 1.00 99.87 637 THR A N 1
ATOM 3171 C CA . THR A 1 475 ? 23.775 99.783 77.910 1.00 89.05 637 THR A CA 1
ATOM 3172 C C . THR A 1 475 ? 22.841 100.777 78.592 1.00 95.53 637 THR A C 1
ATOM 3173 O O . THR A 1 475 ? 23.177 101.376 79.618 1.00 99.20 637 THR A O 1
ATOM 3177 N N . ARG A 1 476 ? 21.652 100.944 78.004 1.00 92.01 638 ARG A N 1
ATOM 3178 C CA . ARG A 1 476 ? 20.673 101.880 78.550 1.00 84.38 638 ARG A CA 1
ATOM 3179 C C . ARG A 1 476 ? 20.302 101.530 79.987 1.00 79.04 638 ARG A C 1
ATOM 3180 O O . ARG A 1 476 ? 19.983 102.423 80.781 1.00 77.80 638 ARG A O 1
ATOM 3188 N N . THR A 1 477 ? 20.360 100.246 80.346 1.00 85.33 639 THR A N 1
ATOM 3189 C CA . THR A 1 477 ? 20.013 99.840 81.704 1.00 69.81 639 THR A CA 1
ATOM 3190 C C . THR A 1 477 ? 21.039 100.344 82.715 1.00 75.45 639 THR A C 1
ATOM 3191 O O . THR A 1 477 ? 20.669 100.824 83.793 1.00 81.31 639 THR A O 1
ATOM 3195 N N . SER A 1 478 ? 22.330 100.245 82.388 1.00 72.69 640 SER A N 1
ATOM 3196 C CA . SER A 1 478 ? 23.362 100.754 83.287 1.00 78.83 640 SER A CA 1
ATOM 3197 C C . SER A 1 478 ? 23.260 102.266 83.432 1.00 92.02 640 SER A C 1
ATOM 3198 O O . SER A 1 478 ? 23.290 102.797 84.549 1.00 95.72 640 SER A O 1
ATOM 3201 N N . LYS A 1 479 ? 23.148 102.975 82.305 1.00 81.05 641 LYS A N 1
ATOM 3202 C CA . LYS A 1 479 ? 23.029 104.429 82.344 1.00 84.53 641 LYS A CA 1
ATOM 3203 C C . LYS A 1 479 ? 21.835 104.862 83.185 1.00 88.21 641 LYS A C 1
ATOM 3204 O O . LYS A 1 479 ? 21.883 105.899 83.856 1.00 101.11 641 LYS A O 1
ATOM 3210 N N . ALA A 1 480 ? 20.756 104.077 83.160 1.00 94.19 642 ALA A N 1
ATOM 3211 C CA . ALA A 1 480 ? 19.583 104.392 83.967 1.00 84.38 642 ALA A CA 1
ATOM 3212 C C . ALA A 1 480 ? 19.890 104.261 85.453 1.00 99.89 642 ALA A C 1
ATOM 3213 O O . ALA A 1 480 ? 19.589 105.164 86.243 1.00 109.78 642 ALA A O 1
ATOM 3215 N N . VAL A 1 481 ? 20.492 103.136 85.850 1.00 76.03 643 VAL A N 1
ATOM 3216 C CA . VAL A 1 481 ? 20.755 102.885 87.264 1.00 72.07 643 VAL A CA 1
ATOM 3217 C C . VAL A 1 481 ? 21.714 103.927 87.825 1.00 91.15 643 VAL A C 1
ATOM 3218 O O . VAL A 1 481 ? 21.520 104.438 88.935 1.00 90.65 643 VAL A O 1
ATOM 3222 N N . ILE A 1 482 ? 22.758 104.265 87.065 1.00 90.97 644 ILE A N 1
ATOM 3223 C CA . ILE A 1 482 ? 23.735 105.245 87.529 1.00 94.66 644 ILE A CA 1
ATOM 3224 C C . ILE A 1 482 ? 23.092 106.617 87.690 1.00 97.73 644 ILE A C 1
ATOM 3225 O O . ILE A 1 482 ? 23.521 107.421 88.529 1.00 100.35 644 ILE A O 1
ATOM 3230 N N . ALA A 1 483 ? 22.044 106.902 86.916 1.00 81.42 645 ALA A N 1
ATOM 3231 C CA . ALA A 1 483 ? 21.340 108.173 87.030 1.00 84.32 645 ALA A CA 1
ATOM 3232 C C . ALA A 1 483 ? 20.481 108.271 88.283 1.00 88.01 645 ALA A C 1
ATOM 3233 O O . ALA A 1 483 ? 20.033 109.373 88.621 1.00 82.48 645 ALA A O 1
ATOM 3235 N N . LEU A 1 484 ? 20.241 107.162 88.977 1.00 74.80 646 LEU A N 1
ATOM 3236 C CA . LEU A 1 484 ? 19.440 107.199 90.193 1.00 83.81 646 LEU A CA 1
ATOM 3237 C C . LEU A 1 484 ? 20.223 107.850 91.327 1.00 86.85 646 LEU A C 1
ATOM 3238 O O . LEU A 1 484 ? 21.391 107.521 91.558 1.00 113.03 646 LEU A O 1
ATOM 3243 N N . ARG A 1 485 ? 19.579 108.772 92.036 1.00 82.72 647 ARG A N 1
ATOM 3244 C CA . ARG A 1 485 ? 20.174 109.441 93.184 1.00 82.87 647 ARG A CA 1
ATOM 3245 C C . ARG A 1 485 ? 19.652 108.825 94.476 1.00 78.09 647 ARG A C 1
ATOM 3246 O O . ARG A 1 485 ? 18.465 108.501 94.584 1.00 87.42 647 ARG A O 1
ATOM 3254 N N . SER A 1 486 ? 20.541 108.667 95.454 1.00 82.77 648 SER A N 1
ATOM 3255 C CA . SER A 1 486 ? 20.128 108.234 96.782 1.00 89.16 648 SER A CA 1
ATOM 3256 C C . SER A 1 486 ? 21.231 108.547 97.779 1.00 93.81 648 SER A C 1
ATOM 3257 O O . SER A 1 486 ? 22.407 108.657 97.425 1.00 107.67 648 SER A O 1
ATOM 3260 N N . SER A 1 487 ? 20.824 108.683 99.042 1.00 87.64 649 SER A N 1
ATOM 3261 C CA . SER A 1 487 ? 21.777 108.953 100.112 1.00 88.37 649 SER A CA 1
ATOM 3262 C C . SER A 1 487 ? 22.638 107.737 100.418 1.00 81.22 649 SER A C 1
ATOM 3263 O O . SER A 1 487 ? 23.814 107.884 100.770 1.00 113.48 649 SER A O 1
ATOM 3266 N N . ARG A 1 488 ? 22.078 106.537 100.296 1.00 82.32 650 ARG A N 1
ATOM 3267 C CA . ARG A 1 488 ? 22.772 105.303 100.639 1.00 85.84 650 ARG A CA 1
ATOM 3268 C C . ARG A 1 488 ? 22.555 104.289 99.528 1.00 85.14 650 ARG A C 1
ATOM 3269 O O . ARG A 1 488 ? 21.421 104.084 99.086 1.00 102.24 650 ARG A O 1
ATOM 3277 N N . LYS A 1 489 ? 23.636 103.661 99.076 1.00 65.58 651 LYS A N 1
ATOM 3278 C CA . LYS A 1 489 ? 23.589 102.740 97.951 1.00 69.79 651 LYS A CA 1
ATOM 3279 C C . LYS A 1 489 ? 24.142 101.380 98.351 1.00 76.13 651 LYS A C 1
ATOM 3280 O O . LYS A 1 489 ? 25.145 101.289 99.066 1.00 68.77 651 LYS A O 1
ATOM 3286 N N . TRP A 1 490 ? 23.481 100.325 97.883 1.00 73.21 652 TRP A N 1
ATOM 3287 C CA . TRP A 1 490 ? 23.894 98.959 98.163 1.00 61.70 652 TRP A CA 1
ATOM 3288 C C . TRP A 1 490 ? 23.848 98.142 96.884 1.00 78.56 652 TRP A C 1
ATOM 3289 O O . TRP A 1 490 ? 22.971 98.342 96.039 1.00 90.83 652 TRP A O 1
ATOM 3300 N N . ILE A 1 491 ? 24.801 97.225 96.745 1.00 88.72 653 ILE A N 1
ATOM 3301 C CA . ILE A 1 491 ? 24.867 96.317 95.607 1.00 70.54 653 ILE A CA 1
ATOM 3302 C C . ILE A 1 491 ? 24.910 94.900 96.157 1.00 77.65 653 ILE A C 1
ATOM 3303 O O . ILE A 1 491 ? 25.907 94.497 96.769 1.00 95.14 653 ILE A O 1
ATOM 3308 N N . LEU A 1 492 ? 23.833 94.151 95.953 1.00 77.96 654 LEU A N 1
ATOM 3309 C CA . LEU A 1 492 ? 23.758 92.748 96.342 1.00 70.83 654 LEU A CA 1
ATOM 3310 C C . LEU A 1 492 ? 24.009 91.902 95.098 1.00 78.51 654 LEU A C 1
ATOM 3311 O O . LEU A 1 492 ? 23.142 91.800 94.225 1.00 93.58 654 LEU A O 1
ATOM 3316 N N . THR A 1 493 ? 25.191 91.299 95.012 1.00 69.75 655 THR A N 1
ATOM 3317 C CA . THR A 1 493 ? 25.499 90.414 93.895 1.00 98.94 655 THR A CA 1
ATOM 3318 C C . THR A 1 493 ? 26.408 89.299 94.383 1.00 94.38 655 THR A C 1
ATOM 3319 O O . THR A 1 493 ? 27.378 89.552 95.101 1.00 67.61 655 THR A O 1
ATOM 3323 N N . GLY A 1 494 ? 26.067 88.060 94.021 1.00 105.47 656 GLY A N 1
ATOM 3324 C CA . GLY A 1 494 ? 26.942 86.944 94.331 1.00 102.54 656 GLY A CA 1
ATOM 3325 C C . GLY A 1 494 ? 28.140 86.845 93.418 1.00 95.38 656 GLY A C 1
ATOM 3326 O O . GLY A 1 494 ? 29.129 86.198 93.771 1.00 87.40 656 GLY A O 1
ATOM 3327 N N . THR A 1 495 ? 28.076 87.482 92.250 1.00 80.47 657 THR A N 1
ATOM 3328 C CA . THR A 1 495 ? 29.160 87.448 91.272 1.00 91.78 657 THR A CA 1
ATOM 3329 C C . THR A 1 495 ? 29.358 88.852 90.726 1.00 85.98 657 THR A C 1
ATOM 3330 O O . THR A 1 495 ? 28.745 89.234 89.722 1.00 89.87 657 THR A O 1
ATOM 3334 N N . PRO A 1 496 ? 30.207 89.658 91.371 1.00 85.16 658 PRO A N 1
ATOM 3335 C CA . PRO A 1 496 ? 30.433 91.023 90.870 1.00 90.23 658 PRO A CA 1
ATOM 3336 C C . PRO A 1 496 ? 31.124 91.059 89.519 1.00 97.12 658 PRO A C 1
ATOM 3337 O O . PRO A 1 496 ? 30.893 91.994 88.740 1.00 117.01 658 PRO A O 1
ATOM 3341 N N . ILE A 1 497 ? 31.970 90.077 89.223 1.00 76.38 659 ILE A N 1
ATOM 3342 C CA . ILE A 1 497 ? 32.661 89.974 87.944 1.00 85.61 659 ILE A CA 1
ATOM 3343 C C . ILE A 1 497 ? 32.081 88.778 87.205 1.00 87.41 659 ILE A C 1
ATOM 3344 O O . ILE A 1 497 ? 32.081 87.656 87.728 1.00 89.75 659 ILE A O 1
ATOM 3349 N N . ILE A 1 498 ? 31.583 89.011 85.994 1.00 64.64 660 ILE A N 1
ATOM 3350 C CA . ILE A 1 498 ? 31.013 87.926 85.204 1.00 81.03 660 ILE A CA 1
ATOM 3351 C C . ILE A 1 498 ? 32.076 87.382 84.261 1.00 84.07 660 ILE A C 1
ATOM 3352 O O . ILE A 1 498 ? 32.543 86.249 84.423 1.00 106.81 660 ILE A O 1
ATOM 3357 N N . ASN A 1 499 ? 32.473 88.185 83.272 1.00 69.82 661 ASN A N 1
ATOM 3358 C CA . ASN A 1 499 ? 33.479 87.744 82.315 1.00 68.99 661 ASN A CA 1
ATOM 3359 C C . ASN A 1 499 ? 34.463 88.842 81.934 1.00 80.36 661 ASN A C 1
ATOM 3360 O O . ASN A 1 499 ? 35.289 88.622 81.040 1.00 109.36 661 ASN A O 1
ATOM 3365 N N . ARG A 1 500 ? 34.400 90.012 82.566 1.00 84.28 662 ARG A N 1
ATOM 3366 C CA . ARG A 1 500 ? 35.320 91.101 82.277 1.00 80.44 662 ARG A CA 1
ATOM 3367 C C . ARG A 1 500 ? 35.705 91.786 83.580 1.00 90.91 662 ARG A C 1
ATOM 3368 O O . ARG A 1 500 ? 34.908 91.863 84.519 1.00 114.76 662 ARG A O 1
ATOM 3376 N N . LEU A 1 501 ? 36.942 92.284 83.627 1.00 92.82 663 LEU A N 1
ATOM 3377 C CA . LEU A 1 501 ? 37.426 92.926 84.844 1.00 92.23 663 LEU A CA 1
ATOM 3378 C C . LEU A 1 501 ? 36.720 94.254 85.086 1.00 96.47 663 LEU A C 1
ATOM 3379 O O . LEU A 1 501 ? 36.417 94.601 86.234 1.00 99.96 663 LEU A O 1
ATOM 3384 N N . ASP A 1 502 ? 36.438 95.004 84.020 1.00 94.05 664 ASP A N 1
ATOM 3385 C CA . ASP A 1 502 ? 35.788 96.302 84.146 1.00 94.23 664 ASP A CA 1
ATOM 3386 C C . ASP A 1 502 ? 34.302 96.195 84.469 1.00 102.70 664 ASP A C 1
ATOM 3387 O O . ASP A 1 502 ? 33.623 97.227 84.521 1.00 115.92 664 ASP A O 1
ATOM 3392 N N . ASP A 1 503 ? 33.778 94.985 84.682 1.00 96.59 665 ASP A N 1
ATOM 3393 C CA . ASP A 1 503 ? 32.430 94.861 85.224 1.00 91.26 665 ASP A CA 1
ATOM 3394 C C . ASP A 1 503 ? 32.337 95.487 86.608 1.00 92.05 665 ASP A C 1
ATOM 3395 O O . ASP A 1 503 ? 31.249 95.880 87.040 1.00 106.19 665 ASP A O 1
ATOM 3400 N N . LEU A 1 504 ? 33.468 95.587 87.311 1.00 79.05 666 LEU A N 1
ATOM 3401 C CA . LEU A 1 504 ? 33.504 96.259 88.603 1.00 82.74 666 LEU A CA 1
ATOM 3402 C C . LEU A 1 504 ? 33.367 97.769 88.481 1.00 91.03 666 LEU A C 1
ATOM 3403 O O . LEU A 1 504 ? 32.982 98.421 89.457 1.00 90.82 666 LEU A O 1
ATOM 3408 N N . PHE A 1 505 ? 33.677 98.338 87.314 1.00 93.95 667 PHE A N 1
ATOM 3409 C CA . PHE A 1 505 ? 33.708 99.792 87.194 1.00 100.24 667 PHE A CA 1
ATOM 3410 C C . PHE A 1 505 ? 32.329 100.395 87.417 1.00 105.47 667 PHE A C 1
ATOM 3411 O O . PHE A 1 505 ? 32.175 101.356 88.180 1.00 104.30 667 PHE A O 1
ATOM 3419 N N . SER A 1 506 ? 31.309 99.845 86.754 1.00 94.42 668 SER A N 1
ATOM 3420 C CA . SER A 1 506 ? 29.956 100.354 86.944 1.00 83.09 668 SER A CA 1
ATOM 3421 C C . SER A 1 506 ? 29.475 100.143 88.373 1.00 79.03 668 SER A C 1
ATOM 3422 O O . SER A 1 506 ? 28.692 100.951 88.886 1.00 113.12 668 SER A O 1
ATOM 3425 N N . LEU A 1 507 ? 29.924 99.070 89.030 1.00 71.54 669 LEU A N 1
ATOM 3426 C CA . LEU A 1 507 ? 29.667 98.924 90.459 1.00 75.66 669 LEU A CA 1
ATOM 3427 C C . LEU A 1 507 ? 30.282 100.082 91.238 1.00 88.36 669 LEU A C 1
ATOM 3428 O O . LEU A 1 507 ? 29.675 100.602 92.182 1.00 79.29 669 LEU A O 1
ATOM 3433 N N . VAL A 1 508 ? 31.490 100.501 90.852 1.00 85.19 670 VAL A N 1
ATOM 3434 C CA . VAL A 1 508 ? 32.114 101.658 91.483 1.00 84.67 670 VAL A CA 1
ATOM 3435 C C . VAL A 1 508 ? 31.413 102.938 91.053 1.00 90.25 670 VAL A C 1
ATOM 3436 O O . VAL A 1 508 ? 31.179 103.840 91.868 1.00 96.25 670 VAL A O 1
ATOM 3440 N N . GLN A 1 509 ? 31.064 103.033 89.768 1.00 91.66 671 GLN A N 1
ATOM 3441 C CA . GLN A 1 509 ? 30.394 104.225 89.259 1.00 93.24 671 GLN A CA 1
ATOM 3442 C C . GLN A 1 509 ? 29.038 104.422 89.925 1.00 83.07 671 GLN A C 1
ATOM 3443 O O . GLN A 1 509 ? 28.614 105.559 90.164 1.00 78.08 671 GLN A O 1
ATOM 3449 N N . PHE A 1 510 ? 28.346 103.323 90.234 1.00 84.78 672 PHE A N 1
ATOM 3450 C CA . PHE A 1 510 ? 27.099 103.417 90.984 1.00 85.24 672 PHE A CA 1
ATOM 3451 C C . PHE A 1 510 ? 27.351 103.958 92.386 1.00 79.44 672 PHE A C 1
ATOM 3452 O O . PHE A 1 510 ? 26.739 104.948 92.800 1.00 92.78 672 PHE A O 1
ATOM 3460 N N . LEU A 1 511 ? 28.268 103.328 93.125 1.00 72.02 673 LEU A N 1
ATOM 3461 C CA . LEU A 1 511 ? 28.621 103.805 94.457 1.00 76.07 673 LEU A CA 1
ATOM 3462 C C . LEU A 1 511 ? 29.289 105.173 94.431 1.00 90.21 673 LEU A C 1
ATOM 3463 O O . LEU A 1 511 ? 29.382 105.821 95.480 1.00 80.55 673 LEU A O 1
ATOM 3468 N N . ASN A 1 512 ? 29.762 105.617 93.265 1.00 100.14 674 ASN A N 1
ATOM 3469 C CA . ASN A 1 512 ? 30.396 106.924 93.095 1.00 107.56 674 ASN A CA 1
ATOM 3470 C C . ASN A 1 512 ? 31.604 107.068 94.024 1.00 110.30 674 ASN A C 1
ATOM 3471 O O . ASN A 1 512 ? 31.653 107.923 94.910 1.00 106.93 674 ASN A O 1
ATOM 3476 N N . LEU A 1 513 ? 32.586 106.196 93.805 1.00 118.58 675 LEU A N 1
ATOM 3477 C CA . LEU A 1 513 ? 33.821 106.196 94.587 1.00 113.80 675 LEU A CA 1
ATOM 3478 C C . LEU A 1 513 ? 34.832 107.084 93.876 1.00 119.10 675 LEU A C 1
ATOM 3479 O O . LEU A 1 513 ? 35.547 106.649 92.973 1.00 120.63 675 LEU A O 1
ATOM 3484 N N . GLU A 1 514 ? 34.880 108.348 94.281 1.00 118.35 676 GLU A N 1
ATOM 3485 C CA . GLU A 1 514 ? 35.889 109.255 93.761 1.00 111.01 676 GLU A CA 1
ATOM 3486 C C . GLU A 1 514 ? 37.276 108.747 94.145 1.00 104.82 676 GLU A C 1
ATOM 3487 O O . GLU A 1 514 ? 37.484 108.315 95.285 1.00 110.81 676 GLU A O 1
ATOM 3493 N N . PRO A 1 515 ? 38.250 108.774 93.224 1.00 97.57 677 PRO A N 1
ATOM 3494 C CA . PRO A 1 515 ? 38.120 109.207 91.832 1.00 96.40 677 PRO A CA 1
ATOM 3495 C C . PRO A 1 515 ? 37.898 108.038 90.884 1.00 105.55 677 PRO A C 1
ATOM 3496 O O . PRO A 1 515 ? 37.967 108.202 89.667 1.00 96.82 677 PRO A O 1
ATOM 3500 N N . TRP A 1 516 ? 37.639 106.859 91.449 1.00 104.81 678 TRP A N 1
ATOM 3501 C CA . TRP A 1 516 ? 37.516 105.647 90.652 1.00 95.56 678 TRP A CA 1
ATOM 3502 C C . TRP A 1 516 ? 36.190 105.562 89.915 1.00 97.73 678 TRP A C 1
ATOM 3503 O O . TRP A 1 516 ? 36.071 104.773 88.972 1.00 86.45 678 TRP A O 1
ATOM 3514 N N . SER A 1 517 ? 35.195 106.353 90.324 1.00 99.89 679 SER A N 1
ATOM 3515 C CA . SER A 1 517 ? 34.008 106.525 89.497 1.00 80.92 679 SER A CA 1
ATOM 3516 C C . SER A 1 517 ? 34.376 107.104 88.136 1.00 86.20 679 SER A C 1
ATOM 3517 O O . SER A 1 517 ? 33.744 106.782 87.123 1.00 102.79 679 SER A O 1
ATOM 3520 N N . HIS A 1 518 ? 35.402 107.951 88.093 1.00 81.21 680 HIS A N 1
ATOM 3521 C CA . HIS A 1 518 ? 35.848 108.538 86.838 1.00 95.26 680 HIS A CA 1
ATOM 3522 C C . HIS A 1 518 ? 36.566 107.491 85.996 1.00 81.73 680 HIS A C 1
ATOM 3523 O O . HIS A 1 518 ? 37.436 106.770 86.492 1.00 73.81 680 HIS A O 1
ATOM 3530 N N . ILE A 1 519 ? 36.203 107.417 84.713 1.00 90.07 681 ILE A N 1
ATOM 3531 C CA . ILE A 1 519 ? 36.686 106.333 83.862 1.00 80.50 681 ILE A CA 1
ATOM 3532 C C . ILE A 1 519 ? 38.179 106.481 83.583 1.00 98.79 681 ILE A C 1
ATOM 3533 O O . ILE A 1 519 ? 38.911 105.485 83.517 1.00 89.88 681 ILE A O 1
ATOM 3538 N N . ASN A 1 520 ? 38.657 107.718 83.424 1.00 111.29 682 ASN A N 1
ATOM 3539 C CA . ASN A 1 520 ? 40.073 107.930 83.141 1.00 110.80 682 ASN A CA 1
ATOM 3540 C C . ASN A 1 520 ? 40.947 107.383 84.261 1.00 103.44 682 ASN A C 1
ATOM 3541 O O . ASN A 1 520 ? 41.992 106.775 84.003 1.00 113.68 682 ASN A O 1
ATOM 3546 N N . TYR A 1 521 ? 40.532 107.588 85.515 1.00 92.86 683 TYR A N 1
ATOM 3547 C CA . TYR A 1 521 ? 41.259 107.011 86.640 1.00 91.37 683 TYR A CA 1
ATOM 3548 C C . TYR A 1 521 ? 41.234 105.490 86.603 1.00 93.80 683 TYR A C 1
ATOM 3549 O O . TYR A 1 521 ? 42.190 104.842 87.045 1.00 107.27 683 TYR A O 1
ATOM 3558 N N . TRP A 1 522 ? 40.157 104.901 86.082 1.00 79.91 684 TRP A N 1
ATOM 3559 C CA . TRP A 1 522 ? 40.070 103.446 86.037 1.00 93.41 684 TRP A CA 1
ATOM 3560 C C . TRP A 1 522 ? 40.921 102.868 84.916 1.00 99.04 684 TRP A C 1
ATOM 3561 O O . TRP A 1 522 ? 41.644 101.887 85.124 1.00 96.62 684 TRP A O 1
ATOM 3572 N N . LYS A 1 523 ? 40.847 103.455 83.720 1.00 99.70 685 LYS A N 1
ATOM 3573 C CA . LYS A 1 523 ? 41.589 102.908 82.592 1.00 99.02 685 LYS A CA 1
ATOM 3574 C C . LYS A 1 523 ? 43.081 103.176 82.688 1.00 108.19 685 LYS A C 1
ATOM 3575 O O . LYS A 1 523 ? 43.862 102.466 82.050 1.00 130.99 685 LYS A O 1
ATOM 3581 N N . ARG A 1 524 ? 43.498 104.175 83.460 1.00 109.09 686 ARG A N 1
ATOM 3582 C CA . ARG A 1 524 ? 44.917 104.472 83.578 1.00 121.51 686 ARG A CA 1
ATOM 3583 C C . ARG A 1 524 ? 45.600 103.659 84.672 1.00 102.96 686 ARG A C 1
ATOM 3584 O O . ARG A 1 524 ? 46.802 103.389 84.566 1.00 113.96 686 ARG A O 1
ATOM 3592 N N . TYR A 1 525 ? 44.863 103.222 85.695 1.00 90.70 687 TYR A N 1
ATOM 3593 C CA . TYR A 1 525 ? 45.467 102.532 86.826 1.00 105.13 687 TYR A CA 1
ATOM 3594 C C . TYR A 1 525 ? 45.059 101.074 86.975 1.00 115.69 687 TYR A C 1
ATOM 3595 O O . TYR A 1 525 ? 45.711 100.353 87.738 1.00 103.35 687 TYR A O 1
ATOM 3604 N N . VAL A 1 526 ? 44.015 100.617 86.282 1.00 113.66 688 VAL A N 1
ATOM 3605 C CA . VAL A 1 526 ? 43.536 99.243 86.381 1.00 87.07 688 VAL A CA 1
ATOM 3606 C C . VAL A 1 526 ? 43.431 98.584 85.010 1.00 76.95 688 VAL A C 1
ATOM 3607 O O . VAL A 1 526 ? 43.988 97.505 84.785 1.00 89.58 688 VAL A O 1
ATOM 3611 N N . SER A 1 527 ? 42.715 99.218 84.080 1.00 74.17 689 SER A N 1
ATOM 3612 C CA . SER A 1 527 ? 42.490 98.604 82.774 1.00 93.21 689 SER A CA 1
ATOM 3613 C C . SER A 1 527 ? 43.795 98.460 81.996 1.00 102.67 689 SER A C 1
ATOM 3614 O O . SER A 1 527 ? 44.212 97.346 81.664 1.00 94.18 689 SER A O 1
ATOM 3617 N N . VAL A 1 528 ? 44.459 99.583 81.706 1.00 106.82 690 VAL A N 1
ATOM 3618 C CA . VAL A 1 528 ? 45.688 99.530 80.906 1.00 104.59 690 VAL A CA 1
ATOM 3619 C C . VAL A 1 528 ? 46.750 98.637 81.533 1.00 95.01 690 VAL A C 1
ATOM 3620 O O . VAL A 1 528 ? 47.342 97.820 80.798 1.00 106.65 690 VAL A O 1
ATOM 3624 N N . PRO A 1 529 ? 47.054 98.716 82.834 1.00 91.95 691 PRO A N 1
ATOM 3625 C CA . PRO A 1 529 ? 48.032 97.766 83.394 1.00 102.91 691 PRO A CA 1
ATOM 3626 C C . PRO A 1 529 ? 47.599 96.317 83.268 1.00 111.88 691 PRO A C 1
ATOM 3627 O O . PRO A 1 529 ? 48.441 95.440 83.040 1.00 129.01 691 PRO A O 1
ATOM 3631 N N . PHE A 1 530 ? 46.303 96.037 83.411 1.00 108.87 692 PHE A N 1
ATOM 3632 C CA . PHE A 1 530 ? 45.818 94.676 83.211 1.00 112.57 692 PHE A CA 1
ATOM 3633 C C . PHE A 1 530 ? 45.909 94.276 81.744 1.00 112.77 692 PHE A C 1
ATOM 3634 O O . PHE A 1 530 ? 46.380 93.181 81.418 1.00 114.97 692 PHE A O 1
ATOM 3642 N N . GLU A 1 531 ? 45.465 95.158 80.844 1.00 110.20 693 GLU A N 1
ATOM 3643 C CA . GLU A 1 531 ? 45.485 94.852 79.418 1.00 114.66 693 GLU A CA 1
ATOM 3644 C C . GLU A 1 531 ? 46.898 94.668 78.881 1.00 121.37 693 GLU A C 1
ATOM 3645 O O . GLU A 1 531 ? 47.071 94.066 77.816 1.00 125.07 693 GLU A O 1
ATOM 3651 N N . LYS A 1 532 ? 47.911 95.172 79.586 1.00 137.99 694 LYS A N 1
ATOM 3652 C CA . LYS A 1 532 ? 49.302 94.960 79.213 1.00 142.41 694 LYS A CA 1
ATOM 3653 C C . LYS A 1 532 ? 49.969 93.875 80.053 1.00 140.18 694 LYS A C 1
ATOM 3654 O O . LYS A 1 532 ? 51.198 93.861 80.177 1.00 179.58 694 LYS A O 1
ATOM 3660 N N . GLY A 1 533 ? 49.183 92.969 80.635 1.00 97.35 695 GLY A N 1
ATOM 3661 C CA . GLY A 1 533 ? 49.718 91.807 81.306 1.00 108.28 695 GLY A CA 1
ATOM 3662 C C . GLY A 1 533 ? 50.161 92.017 82.735 1.00 125.61 695 GLY A C 1
ATOM 3663 O O . GLY A 1 533 ? 50.361 91.028 83.453 1.00 136.47 695 GLY A O 1
ATOM 3664 N N . ASN A 1 534 ? 50.333 93.261 83.178 1.00 134.04 696 ASN A N 1
ATOM 3665 C CA . ASN A 1 534 ? 50.711 93.538 84.563 1.00 154.79 696 ASN A CA 1
ATOM 3666 C C . ASN A 1 534 ? 49.452 93.483 85.428 1.00 159.83 696 ASN A C 1
ATOM 3667 O O . ASN A 1 534 ? 48.931 94.492 85.905 1.00 175.29 696 ASN A O 1
ATOM 3672 N N . TYR A 1 535 ? 48.960 92.256 85.620 1.00 148.02 697 TYR A N 1
ATOM 3673 C CA . TYR A 1 535 ? 47.660 92.052 86.251 1.00 144.65 697 TYR A CA 1
ATOM 3674 C C . TYR A 1 535 ? 47.723 92.194 87.769 1.00 133.52 697 TYR A C 1
ATOM 3675 O O . TYR A 1 535 ? 46.818 92.783 88.371 1.00 132.97 697 TYR A O 1
ATOM 3684 N N . ALA A 1 536 ? 48.770 91.660 88.405 1.00 124.20 698 ALA A N 1
ATOM 3685 C CA . ALA A 1 536 ? 48.904 91.806 89.852 1.00 118.58 698 ALA A CA 1
ATOM 3686 C C . ALA A 1 536 ? 48.920 93.271 90.260 1.00 121.59 698 ALA A C 1
ATOM 3687 O O . ALA A 1 536 ? 48.445 93.621 91.347 1.00 106.58 698 ALA A O 1
ATOM 3689 N N . GLN A 1 537 ? 49.454 94.137 89.398 1.00 136.11 699 GLN A N 1
ATOM 3690 C CA . GLN A 1 537 ? 49.405 95.571 89.650 1.00 131.57 699 GLN A CA 1
ATOM 3691 C C . GLN A 1 537 ? 47.966 96.063 89.725 1.00 136.25 699 GLN A C 1
ATOM 3692 O O . GLN A 1 537 ? 47.599 96.814 90.635 1.00 157.37 699 GLN A O 1
ATOM 3698 N N . ALA A 1 538 ? 47.132 95.641 88.770 1.00 132.90 700 ALA A N 1
ATOM 3699 C CA . ALA A 1 538 ? 45.748 96.103 88.739 1.00 117.82 700 ALA A CA 1
ATOM 3700 C C . ALA A 1 538 ? 44.933 95.493 89.871 1.00 121.87 700 ALA A C 1
ATOM 3701 O O . ALA A 1 538 ? 44.043 96.149 90.424 1.00 121.95 700 ALA A O 1
ATOM 3703 N N . PHE A 1 539 ? 45.224 94.242 90.234 1.00 117.00 701 PHE A N 1
ATOM 3704 C CA . PHE A 1 539 ? 44.458 93.583 91.287 1.00 100.94 701 PHE A CA 1
ATOM 3705 C C . PHE A 1 539 ? 44.708 94.225 92.645 1.00 116.53 701 PHE A C 1
ATOM 3706 O O . PHE A 1 539 ? 43.803 94.261 93.485 1.00 130.43 701 PHE A O 1
ATOM 3714 N N . ASP A 1 540 ? 45.920 94.735 92.878 1.00 120.63 702 ASP A N 1
ATOM 3715 C CA . ASP A 1 540 ? 46.187 95.457 94.117 1.00 132.61 702 ASP A CA 1
ATOM 3716 C C . ASP A 1 540 ? 45.403 96.762 94.173 1.00 112.98 702 ASP A C 1
ATOM 3717 O O . ASP A 1 540 ? 44.905 97.146 95.237 1.00 107.09 702 ASP A O 1
ATOM 3722 N N . VAL A 1 541 ? 45.281 97.457 93.040 1.00 100.57 703 VAL A N 1
ATOM 3723 C CA . VAL A 1 541 ? 44.497 98.689 93.005 1.00 86.18 703 VAL A CA 1
ATOM 3724 C C . VAL A 1 541 ? 43.021 98.385 93.229 1.00 93.34 703 VAL A C 1
ATOM 3725 O O . VAL A 1 541 ? 42.348 99.045 94.029 1.00 89.55 703 VAL A O 1
ATOM 3729 N N . ILE A 1 542 ? 42.497 97.382 92.521 1.00 95.26 704 ILE A N 1
ATOM 3730 C CA . ILE A 1 542 ? 41.110 96.967 92.713 1.00 76.50 704 ILE A CA 1
ATOM 3731 C C . ILE A 1 542 ? 40.868 96.583 94.167 1.00 77.01 704 ILE A C 1
ATOM 3732 O O . ILE A 1 542 ? 39.937 97.078 94.813 1.00 86.62 704 ILE A O 1
ATOM 3737 N N . ASN A 1 543 ? 41.712 95.698 94.703 1.00 95.26 705 ASN A N 1
ATOM 3738 C CA . ASN A 1 543 ? 41.556 95.256 96.083 1.00 114.72 705 ASN A CA 1
ATOM 3739 C C . ASN A 1 543 ? 41.715 96.399 97.075 1.00 105.44 705 ASN A C 1
ATOM 3740 O O . ASN A 1 543 ? 41.213 96.301 98.199 1.00 112.50 705 ASN A O 1
ATOM 3745 N N . ALA A 1 544 ? 42.392 97.480 96.687 1.00 89.59 706 ALA A N 1
ATOM 3746 C CA . ALA A 1 544 ? 42.588 98.593 97.609 1.00 105.11 706 ALA A CA 1
ATOM 3747 C C . ALA A 1 544 ? 41.343 99.464 97.717 1.00 107.65 706 ALA A C 1
ATOM 3748 O O . ALA A 1 544 ? 41.031 99.970 98.801 1.00 114.61 706 ALA A O 1
ATOM 3750 N N . VAL A 1 545 ? 40.617 99.650 96.613 1.00 106.27 707 VAL A N 1
ATOM 3751 C CA . VAL A 1 545 ? 39.465 100.544 96.650 1.00 107.35 707 VAL A CA 1
ATOM 3752 C C . VAL A 1 545 ? 38.221 99.827 97.167 1.00 102.20 707 VAL A C 1
ATOM 3753 O O . VAL A 1 545 ? 37.362 100.453 97.797 1.00 120.60 707 VAL A O 1
ATOM 3757 N N . LEU A 1 546 ? 38.104 98.519 96.937 1.00 90.59 708 LEU A N 1
ATOM 3758 C CA . LEU A 1 546 ? 36.897 97.791 97.302 1.00 90.22 708 LEU A CA 1
ATOM 3759 C C . LEU A 1 546 ? 36.956 97.188 98.699 1.00 97.64 708 LEU A C 1
ATOM 3760 O O . LEU A 1 546 ? 35.900 96.906 99.277 1.00 107.36 708 LEU A O 1
ATOM 3765 N N . GLU A 1 547 ? 38.155 96.988 99.249 1.00 95.44 709 GLU A N 1
ATOM 3766 C CA . GLU A 1 547 ? 38.295 96.444 100.601 1.00 103.47 709 GLU A CA 1
ATOM 3767 C C . GLU A 1 547 ? 37.465 97.182 101.644 1.00 99.09 709 GLU A C 1
ATOM 3768 O O . GLU A 1 547 ? 36.708 96.520 102.374 1.00 97.18 709 GLU A O 1
ATOM 3774 N N . PRO A 1 548 ? 37.534 98.513 101.772 1.00 102.44 710 PRO A N 1
ATOM 3775 C CA . PRO A 1 548 ? 36.731 99.174 102.812 1.00 114.65 710 PRO A CA 1
ATOM 3776 C C . PRO A 1 548 ? 35.244 99.137 102.539 1.00 103.76 710 PRO A C 1
ATOM 3777 O O . PRO A 1 548 ? 34.450 99.411 103.448 1.00 114.08 710 PRO A O 1
ATOM 3781 N N . VAL A 1 549 ? 34.840 98.792 101.321 1.00 99.55 711 VAL A N 1
ATOM 3782 C CA . VAL A 1 549 ? 33.454 98.910 100.910 1.00 89.97 711 VAL A CA 1
ATOM 3783 C C . VAL A 1 549 ? 32.799 97.554 100.653 1.00 92.66 711 VAL A C 1
ATOM 3784 O O . VAL A 1 549 ? 31.603 97.394 100.926 1.00 87.95 711 VAL A O 1
ATOM 3788 N N . LEU A 1 550 ? 33.552 96.566 100.186 1.00 93.87 712 LEU A N 1
ATOM 3789 C CA . LEU A 1 550 ? 33.012 95.252 99.870 1.00 73.44 712 LEU A CA 1
ATOM 3790 C C . LEU A 1 550 ? 33.233 94.285 101.027 1.00 82.41 712 LEU A C 1
ATOM 3791 O O . LEU A 1 550 ? 34.312 94.248 101.625 1.00 106.45 712 LEU A O 1
ATOM 3796 N N . LEU A 1 551 ? 32.201 93.500 101.332 1.00 80.97 713 LEU A N 1
ATOM 3797 C CA . LEU A 1 551 ? 32.282 92.388 102.271 1.00 90.47 713 LEU A CA 1
ATOM 3798 C C . LEU A 1 551 ? 31.903 91.112 101.537 1.00 87.77 713 LEU A C 1
ATOM 3799 O O . LEU A 1 551 ? 30.871 91.067 100.860 1.00 100.55 713 LEU A O 1
ATOM 3804 N N . ARG A 1 552 ? 32.737 90.081 101.664 1.00 87.42 714 ARG A N 1
ATOM 3805 C CA . ARG A 1 552 ? 32.526 88.834 100.941 1.00 74.75 714 ARG A CA 1
ATOM 3806 C C . ARG A 1 552 ? 32.854 87.653 101.834 1.00 91.42 714 ARG A C 1
ATOM 3807 O O . ARG A 1 552 ? 33.984 87.529 102.314 1.00 119.06 714 ARG A O 1
ATOM 3815 N N . ARG A 1 553 ? 31.868 86.787 102.042 1.00 90.57 715 ARG A N 1
ATOM 3816 C CA . ARG A 1 553 ? 32.043 85.544 102.773 1.00 99.07 715 ARG A CA 1
ATOM 3817 C C . ARG A 1 553 ? 31.695 84.375 101.864 1.00 111.78 715 ARG A C 1
ATOM 3818 O O . ARG A 1 553 ? 30.961 84.519 100.884 1.00 127.18 715 ARG A O 1
ATOM 3826 N N . THR A 1 554 ? 32.233 83.210 102.207 1.00 117.21 716 THR A N 1
ATOM 3827 C CA . THR A 1 554 ? 32.116 82.018 101.385 1.00 118.38 716 THR A CA 1
ATOM 3828 C C . THR A 1 554 ? 31.593 80.873 102.238 1.00 135.99 716 THR A C 1
ATOM 3829 O O . THR A 1 554 ? 31.968 80.739 103.406 1.00 154.61 716 THR A O 1
ATOM 3833 N N . LYS A 1 555 ? 30.714 80.055 101.651 1.00 127.86 717 LYS A N 1
ATOM 3834 C CA . LYS A 1 555 ? 30.186 78.893 102.356 1.00 129.42 717 LYS A CA 1
ATOM 3835 C C . LYS A 1 555 ? 31.280 77.910 102.758 1.00 148.38 717 LYS A C 1
ATOM 3836 O O . LYS A 1 555 ? 31.044 77.059 103.623 1.00 146.56 717 LYS A O 1
ATOM 3842 N N . ASN A 1 556 ? 32.464 78.005 102.152 1.00 166.92 718 ASN A N 1
ATOM 3843 C CA . ASN A 1 556 ? 33.601 77.167 102.512 1.00 156.20 718 ASN A CA 1
ATOM 3844 C C . ASN A 1 556 ? 34.417 77.728 103.668 1.00 135.33 718 ASN A C 1
ATOM 3845 O O . ASN A 1 556 ? 35.340 77.054 104.137 1.00 132.66 718 ASN A O 1
ATOM 3850 N N . MET A 1 557 ? 34.108 78.933 104.135 1.00 133.35 719 MET A N 1
ATOM 3851 C CA . MET A 1 557 ? 34.884 79.537 105.207 1.00 127.34 719 MET A CA 1
ATOM 3852 C C . MET A 1 557 ? 34.589 78.861 106.541 1.00 139.53 719 MET A C 1
ATOM 3853 O O . MET A 1 557 ? 33.493 78.348 106.777 1.00 137.41 719 MET A O 1
ATOM 3858 N N . LYS A 1 558 ? 35.590 78.865 107.416 1.00 160.26 720 LYS A N 1
ATOM 3859 C CA . LYS A 1 558 ? 35.476 78.283 108.745 1.00 168.15 720 LYS A CA 1
ATOM 3860 C C . LYS A 1 558 ? 35.140 79.368 109.759 1.00 168.30 720 LYS A C 1
ATOM 3861 O O . LYS A 1 558 ? 35.644 80.491 109.671 1.00 161.70 720 LYS A O 1
ATOM 3867 N N . ASP A 1 559 ? 34.290 79.026 110.723 1.00 178.09 721 ASP A N 1
ATOM 3868 C CA . ASP A 1 559 ? 33.959 79.942 111.801 1.00 178.89 721 ASP A CA 1
ATOM 3869 C C . ASP A 1 559 ? 35.034 79.869 112.887 1.00 185.70 721 ASP A C 1
ATOM 3870 O O . ASP A 1 559 ? 36.015 79.128 112.779 1.00 183.13 721 ASP A O 1
ATOM 3875 N N . VAL A 1 560 ? 34.854 80.655 113.950 1.00 185.83 722 VAL A N 1
ATOM 3876 C CA . VAL A 1 560 ? 35.821 80.638 115.044 1.00 187.40 722 VAL A CA 1
ATOM 3877 C C . VAL A 1 560 ? 35.735 79.323 115.809 1.00 193.08 722 VAL A C 1
ATOM 3878 O O . VAL A 1 560 ? 36.751 78.788 116.269 1.00 202.40 722 VAL A O 1
ATOM 3882 N N . ASP A 1 561 ? 34.523 78.779 115.952 1.00 197.59 723 ASP A N 1
ATOM 3883 C CA . ASP A 1 561 ? 34.352 77.500 116.630 1.00 203.03 723 ASP A CA 1
ATOM 3884 C C . ASP A 1 561 ? 35.009 76.352 115.876 1.00 197.89 723 ASP A C 1
ATOM 3885 O O . ASP A 1 561 ? 35.330 75.328 116.489 1.00 208.72 723 ASP A O 1
ATOM 3890 N N . GLY A 1 562 ? 35.217 76.496 114.577 1.00 174.23 724 GLY A N 1
ATOM 3891 C CA . GLY A 1 562 ? 35.777 75.450 113.757 1.00 169.59 724 GLY A CA 1
ATOM 3892 C C . GLY A 1 562 ? 34.810 74.788 112.795 1.00 165.58 724 GLY A C 1
ATOM 3893 O O . GLY A 1 562 ? 35.120 73.700 112.290 1.00 172.67 724 GLY A O 1
ATOM 3894 N N . LYS A 1 563 ? 33.660 75.399 112.529 1.00 159.06 725 LYS A N 1
ATOM 3895 C CA . LYS A 1 563 ? 32.667 74.849 111.626 1.00 161.92 725 LYS A CA 1
ATOM 3896 C C . LYS A 1 563 ? 32.570 75.687 110.357 1.00 160.23 725 LYS A C 1
ATOM 3897 O O . LYS A 1 563 ? 32.828 76.894 110.381 1.00 168.49 725 LYS A O 1
ATOM 3903 N N . PRO A 1 564 ? 32.212 75.075 109.230 1.00 150.51 726 PRO A N 1
ATOM 3904 C CA . PRO A 1 564 ? 31.901 75.868 108.038 1.00 146.15 726 PRO A CA 1
ATOM 3905 C C . PRO A 1 564 ? 30.698 76.761 108.296 1.00 138.31 726 PRO A C 1
ATOM 3906 O O . PRO A 1 564 ? 29.811 76.428 109.085 1.00 136.87 726 PRO A O 1
ATOM 3910 N N . LEU A 1 565 ? 30.685 77.919 107.630 1.00 127.79 727 LEU A N 1
ATOM 3911 C CA . LEU A 1 565 ? 29.563 78.840 107.784 1.00 115.38 727 LEU A CA 1
ATOM 3912 C C . LEU A 1 565 ? 28.245 78.162 107.439 1.00 122.76 727 LEU A C 1
ATOM 3913 O O . LEU A 1 565 ? 27.256 78.302 108.168 1.00 132.16 727 LEU A O 1
ATOM 3918 N N . VAL A 1 566 ? 28.216 77.412 106.341 1.00 125.31 728 VAL A N 1
ATOM 3919 C CA . VAL A 1 566 ? 27.028 76.695 105.898 1.00 125.88 728 VAL A CA 1
ATOM 3920 C C . VAL A 1 566 ? 27.363 75.212 105.824 1.00 132.61 728 VAL A C 1
ATOM 3921 O O . VAL A 1 566 ? 28.358 74.826 105.199 1.00 120.53 728 VAL A O 1
ATOM 3925 N N . SER A 1 567 ? 26.538 74.388 106.465 1.00 148.20 729 SER A N 1
ATOM 3926 C CA . SER A 1 567 ? 26.652 72.939 106.349 1.00 159.09 729 SER A CA 1
ATOM 3927 C C . SER A 1 567 ? 25.949 72.509 105.068 1.00 144.63 729 SER A C 1
ATOM 3928 O O . SER A 1 567 ? 24.716 72.497 105.000 1.00 129.92 729 SER A O 1
ATOM 3931 N N . LEU A 1 568 ? 26.732 72.163 104.048 1.00 157.87 730 LEU A N 1
ATOM 3932 C CA . LEU A 1 568 ? 26.185 71.838 102.738 1.00 147.80 730 LEU A CA 1
ATOM 3933 C C . LEU A 1 568 ? 25.841 70.356 102.683 1.00 131.66 730 LEU A C 1
ATOM 3934 O O . LEU A 1 568 ? 26.756 69.519 102.714 1.00 154.93 730 LEU A O 1
ATOM 3939 N N . PRO A 1 569 ? 24.568 69.983 102.594 1.00 117.43 731 PRO A N 1
ATOM 3940 C CA . PRO A 1 569 ? 24.219 68.574 102.414 1.00 109.80 731 PRO A CA 1
ATOM 3941 C C . PRO A 1 569 ? 24.586 68.108 101.018 1.00 108.94 731 PRO A C 1
ATOM 3942 O O . PRO A 1 569 ? 24.800 68.934 100.118 1.00 131.83 731 PRO A O 1
ATOM 3946 N N . PRO A 1 570 ? 24.686 66.795 100.795 1.00 102.67 732 PRO A N 1
ATOM 3947 C CA . PRO A 1 570 ? 24.987 66.323 99.435 1.00 94.66 732 PRO A CA 1
ATOM 3948 C C . PRO A 1 570 ? 23.912 66.682 98.425 1.00 97.70 732 PRO A C 1
ATOM 3949 O O . PRO A 1 570 ? 24.235 67.140 97.322 1.00 97.43 732 PRO A O 1
ATOM 3953 N N . LYS A 1 571 ? 22.639 66.503 98.772 1.00 99.48 733 LYS A N 1
ATOM 3954 C CA . LYS A 1 571 ? 21.560 66.810 97.846 1.00 97.44 733 LYS A CA 1
ATOM 3955 C C . LYS A 1 571 ? 20.312 67.214 98.617 1.00 103.83 733 LYS A C 1
ATOM 3956 O O . LYS A 1 571 ? 20.126 66.850 99.781 1.00 117.03 733 LYS A O 1
ATOM 3962 N N . GLU A 1 572 ? 19.459 67.979 97.939 1.00 77.29 734 GLU A N 1
ATOM 3963 C CA . GLU A 1 572 ? 18.135 68.348 98.427 1.00 82.71 734 GLU A CA 1
ATOM 3964 C C . GLU A 1 572 ? 17.146 68.032 97.314 1.00 79.22 734 GLU A C 1
ATOM 3965 O O . GLU A 1 572 ? 17.187 68.659 96.251 1.00 95.39 734 GLU A O 1
ATOM 3971 N N . VAL A 1 573 ? 16.270 67.058 97.549 1.00 86.83 735 VAL A N 1
ATOM 3972 C CA . VAL A 1 573 ? 15.314 66.596 96.549 1.00 88.23 735 VAL A CA 1
ATOM 3973 C C . VAL A 1 573 ? 13.924 67.065 96.955 1.00 83.34 735 VAL A C 1
ATOM 3974 O O . VAL A 1 573 ? 13.509 66.884 98.106 1.00 83.65 735 VAL A O 1
ATOM 3978 N N . ILE A 1 574 ? 13.207 67.664 96.007 1.00 77.20 736 ILE A N 1
ATOM 3979 C CA . ILE A 1 574 ? 11.908 68.275 96.257 1.00 77.28 736 ILE A CA 1
ATOM 3980 C C . ILE A 1 574 ? 10.934 67.786 95.196 1.00 84.93 736 ILE A C 1
ATOM 3981 O O . ILE A 1 574 ? 11.248 67.807 94.001 1.00 79.61 736 ILE A O 1
ATOM 3986 N N . VAL A 1 575 ? 9.760 67.341 95.632 1.00 79.87 737 VAL A N 1
ATOM 3987 C CA . VAL A 1 575 ? 8.698 66.928 94.723 1.00 63.82 737 VAL A CA 1
ATOM 3988 C C . VAL A 1 575 ? 7.789 68.125 94.481 1.00 81.13 737 VAL A C 1
ATOM 3989 O O . VAL A 1 575 ? 7.251 68.709 95.428 1.00 106.24 737 VAL A O 1
ATOM 3993 N N . GLU A 1 576 ? 7.620 68.496 93.215 1.00 67.13 738 GLU A N 1
ATOM 3994 C CA . GLU A 1 576 ? 6.748 69.600 92.829 1.00 76.50 738 GLU A CA 1
ATOM 3995 C C . GLU A 1 576 ? 5.536 69.018 92.112 1.00 87.48 738 GLU A C 1
ATOM 3996 O O . GLU A 1 576 ? 5.644 68.557 90.970 1.00 77.53 738 GLU A O 1
ATOM 4002 N N . LYS A 1 577 ? 4.389 69.033 92.786 1.00 82.61 739 LYS A N 1
ATOM 4003 C CA . LYS A 1 577 ? 3.163 68.509 92.201 1.00 75.50 739 LYS A CA 1
ATOM 4004 C C . LYS A 1 577 ? 2.564 69.527 91.240 1.00 72.52 739 LYS A C 1
ATOM 4005 O O . LYS A 1 577 ? 2.417 70.705 91.579 1.00 80.46 739 LYS A O 1
ATOM 4011 N N . LEU A 1 578 ? 2.218 69.066 90.041 1.00 74.75 740 LEU A N 1
ATOM 4012 C CA . LEU A 1 578 ? 1.605 69.897 89.018 1.00 81.97 740 LEU A CA 1
ATOM 4013 C C . LEU A 1 578 ? 0.229 69.346 88.670 1.00 102.19 740 LEU A C 1
ATOM 4014 O O . LEU A 1 578 ? -0.026 68.144 88.795 1.00 113.42 740 LEU A O 1
ATOM 4019 N N . GLN A 1 579 ? -0.656 70.235 88.234 1.00 90.77 741 GLN A N 1
ATOM 4020 C CA . GLN A 1 579 ? -1.988 69.863 87.782 1.00 86.31 741 GLN A CA 1
ATOM 4021 C C . GLN A 1 579 ? -2.080 70.051 86.274 1.00 87.60 741 GLN A C 1
ATOM 4022 O O . GLN A 1 579 ? -1.577 71.040 85.732 1.00 108.11 741 GLN A O 1
ATOM 4028 N N . LEU A 1 580 ? -2.718 69.096 85.605 1.00 79.62 742 LEU A N 1
ATOM 4029 C CA . LEU A 1 580 ? -2.788 69.113 84.153 1.00 82.13 742 LEU A CA 1
ATOM 4030 C C . LEU A 1 580 ? -3.667 70.258 83.661 1.00 106.26 742 LEU A C 1
ATOM 4031 O O . LEU A 1 580 ? -4.548 70.757 84.367 1.00 102.92 742 LEU A O 1
ATOM 4036 N N . SER A 1 581 ? -3.414 70.672 82.422 1.00 111.09 743 SER A N 1
ATOM 4037 C CA . SER A 1 581 ? -4.230 71.692 81.790 1.00 105.48 743 SER A CA 1
ATOM 4038 C C . SER A 1 581 ? -5.641 71.161 81.547 1.00 118.63 743 SER A C 1
ATOM 4039 O O . SER A 1 581 ? -5.916 69.963 81.660 1.00 104.76 743 SER A O 1
ATOM 4042 N N . SER A 1 582 ? -6.548 72.084 81.219 1.00 141.28 744 SER A N 1
ATOM 4043 C CA . SER A 1 582 ? -7.917 71.700 80.890 1.00 135.41 744 SER A CA 1
ATOM 4044 C C . SER A 1 582 ? -7.939 70.672 79.766 1.00 124.00 744 SER A C 1
ATOM 4045 O O . SER A 1 582 ? -8.662 69.671 79.834 1.00 113.11 744 SER A O 1
ATOM 4048 N N . SER A 1 583 ? -7.137 70.900 78.725 1.00 143.52 745 SER A N 1
ATOM 4049 C CA . SER A 1 583 ? -7.094 69.963 77.607 1.00 133.45 745 SER A CA 1
ATOM 4050 C C . SER A 1 583 ? -6.404 68.663 77.996 1.00 118.83 745 SER A C 1
ATOM 4051 O O . SER A 1 583 ? -6.803 67.585 77.542 1.00 117.36 745 SER A O 1
ATOM 4054 N N . GLU A 1 584 ? -5.372 68.741 78.841 1.00 120.01 746 GLU A N 1
ATOM 4055 C CA . GLU A 1 584 ? -4.619 67.543 79.200 1.00 108.22 746 GLU A CA 1
ATOM 4056 C C . GLU A 1 584 ? -5.432 66.598 80.075 1.00 110.12 746 GLU A C 1
ATOM 4057 O O . GLU A 1 584 ? -5.215 65.382 80.032 1.00 98.79 746 GLU A O 1
ATOM 4063 N N . LYS A 1 585 ? -6.357 67.129 80.879 1.00 108.94 747 LYS A N 1
ATOM 4064 C CA . LYS A 1 585 ? -7.158 66.267 81.743 1.00 103.52 747 LYS A CA 1
ATOM 4065 C C . LYS A 1 585 ? -8.129 65.423 80.931 1.00 116.52 747 LYS A C 1
ATOM 4066 O O . LYS A 1 585 ? -8.326 64.238 81.224 1.00 121.10 747 LYS A O 1
ATOM 4072 N N . ARG A 1 586 ? -8.751 66.019 79.911 1.00 125.07 748 ARG A N 1
ATOM 4073 C CA . ARG A 1 586 ? -9.695 65.279 79.082 1.00 133.97 748 ARG A CA 1
ATOM 4074 C C . ARG A 1 586 ? -9.014 64.120 78.366 1.00 119.43 748 ARG A C 1
ATOM 4075 O O . ARG A 1 586 ? -9.618 63.059 78.174 1.00 120.04 748 ARG A O 1
ATOM 4083 N N . VAL A 1 587 ? -7.751 64.297 77.979 1.00 110.25 749 VAL A N 1
ATOM 4084 C CA . VAL A 1 587 ? -7.005 63.205 77.362 1.00 105.58 749 VAL A CA 1
ATOM 4085 C C . VAL A 1 587 ? -6.654 62.148 78.403 1.00 115.25 749 VAL A C 1
ATOM 4086 O O . VAL A 1 587 ? -6.856 60.948 78.186 1.00 107.71 749 VAL A O 1
ATOM 4090 N N . TYR A 1 588 ? -6.117 62.580 79.549 1.00 121.67 750 TYR A N 1
ATOM 4091 C CA . TYR A 1 588 ? -5.746 61.638 80.601 1.00 109.13 750 TYR A CA 1
ATOM 4092 C C . TYR A 1 588 ? -6.950 60.852 81.102 1.00 119.60 750 TYR A C 1
ATOM 4093 O O . TYR A 1 588 ? -6.821 59.672 81.448 1.00 113.02 750 TYR A O 1
ATOM 4102 N N . GLN A 1 589 ? -8.124 61.485 81.158 1.00 131.07 751 GLN A N 1
ATOM 4103 C CA . GLN A 1 589 ? -9.314 60.779 81.621 1.00 118.54 751 GLN A CA 1
ATOM 4104 C C . GLN A 1 589 ? -9.756 59.728 80.610 1.00 115.59 751 GLN A C 1
ATOM 4105 O O . GLN A 1 589 ? -10.215 58.645 80.992 1.00 107.94 751 GLN A O 1
ATOM 4111 N N . SER A 1 590 ? -9.617 60.028 79.316 1.00 121.64 752 SER A N 1
ATOM 4112 C CA . SER A 1 590 ? -9.959 59.051 78.288 1.00 121.25 752 SER A CA 1
ATOM 4113 C C . SER A 1 590 ? -9.037 57.840 78.350 1.00 114.57 752 SER A C 1
ATOM 4114 O O . SER A 1 590 ? -9.493 56.696 78.243 1.00 118.61 752 SER A O 1
ATOM 4117 N N . MET A 1 591 ? -7.734 58.071 78.517 1.00 118.78 753 MET A N 1
ATOM 4118 C CA . MET A 1 591 ? -6.801 56.958 78.622 1.00 128.11 753 MET A CA 1
ATOM 4119 C C . MET A 1 591 ? -6.993 56.164 79.907 1.00 120.25 753 MET A C 1
ATOM 4120 O O . MET A 1 591 ? -6.588 54.998 79.966 1.00 117.82 753 MET A O 1
ATOM 4125 N N . LEU A 1 592 ? -7.597 56.766 80.933 1.00 109.94 754 LEU A N 1
ATOM 4126 C CA . LEU A 1 592 ? -7.843 56.043 82.174 1.00 105.09 754 LEU A CA 1
ATOM 4127 C C . LEU A 1 592 ? -9.010 55.073 82.041 1.00 126.96 754 LEU A C 1
ATOM 4128 O O . LEU A 1 592 ? -8.994 54.004 82.663 1.00 136.39 754 LEU A O 1
ATOM 4133 N N . GLU A 1 593 ? -10.023 55.424 81.245 1.00 130.60 755 GLU A N 1
ATOM 4134 C CA . GLU A 1 593 ? -11.112 54.493 80.967 1.00 124.74 755 GLU A CA 1
ATOM 4135 C C . GLU A 1 593 ? -10.580 53.209 80.343 1.00 114.19 755 GLU A C 1
ATOM 4136 O O . GLU A 1 593 ? -10.833 52.107 80.843 1.00 123.13 755 GLU A O 1
ATOM 4142 N N . ASP A 1 594 ? -9.835 53.340 79.241 1.00 120.46 756 ASP A N 1
ATOM 4143 C CA . ASP A 1 594 ? -9.251 52.174 78.586 1.00 133.17 756 ASP A CA 1
ATOM 4144 C C . ASP A 1 594 ? -8.376 51.373 79.540 1.00 131.59 756 ASP A C 1
ATOM 4145 O O . ASP A 1 594 ? -8.309 50.143 79.439 1.00 132.74 756 ASP A O 1
ATOM 4150 N N . ALA A 1 595 ? -7.702 52.050 80.473 1.00 124.25 757 ALA A N 1
ATOM 4151 C CA . ALA A 1 595 ? -6.929 51.343 81.488 1.00 111.01 757 ALA A CA 1
ATOM 4152 C C . ALA A 1 595 ? -7.846 50.611 82.459 1.00 113.63 757 ALA A C 1
ATOM 4153 O O . ALA A 1 595 ? -7.677 49.410 82.703 1.00 114.22 757 ALA A O 1
ATOM 4155 N N . GLU A 1 596 ? -8.830 51.319 83.021 1.00 114.35 758 GLU A N 1
ATOM 4156 C CA . GLU A 1 596 ? -9.754 50.686 83.958 1.00 117.75 758 GLU A CA 1
ATOM 4157 C C . GLU A 1 596 ? -10.571 49.595 83.278 1.00 125.29 758 GLU A C 1
ATOM 4158 O O . GLU A 1 596 ? -10.853 48.554 83.883 1.00 121.43 758 GLU A O 1
ATOM 4164 N N . ASN A 1 597 ? -10.960 49.814 82.019 1.00 131.35 759 ASN A N 1
ATOM 4165 C CA . ASN A 1 597 ? -11.745 48.811 81.306 1.00 133.12 759 ASN A CA 1
ATOM 4166 C C . ASN A 1 597 ? -10.943 47.535 81.085 1.00 128.02 759 ASN A C 1
ATOM 4167 O O . ASN A 1 597 ? -11.495 46.431 81.146 1.00 147.27 759 ASN A O 1
ATOM 4172 N N . SER A 1 598 ? -9.638 47.664 80.831 1.00 116.26 760 SER A N 1
ATOM 4173 C CA . SER A 1 598 ? -8.805 46.477 80.665 1.00 125.76 760 SER A CA 1
ATOM 4174 C C . SER A 1 598 ? -8.640 45.724 81.978 1.00 116.50 760 SER A C 1
ATOM 4175 O O . SER A 1 598 ? -8.473 44.499 81.972 1.00 114.27 760 SER A O 1
ATOM 4178 N N . VAL A 1 599 ? -8.677 46.433 83.108 1.00 123.49 761 VAL A N 1
ATOM 4179 C CA . VAL A 1 599 ? -8.657 45.762 84.403 1.00 124.20 761 VAL A CA 1
ATOM 4180 C C . VAL A 1 599 ? -9.961 45.009 84.630 1.00 135.68 761 VAL A C 1
ATOM 4181 O O . VAL A 1 599 ? -9.962 43.877 85.128 1.00 139.12 761 VAL A O 1
ATOM 4185 N N . LYS A 1 600 ? -11.091 45.619 84.260 1.00 148.28 762 LYS A N 1
ATOM 4186 C CA . LYS A 1 600 ? -12.379 44.954 84.422 1.00 150.75 762 LYS A CA 1
ATOM 4187 C C . LYS A 1 600 ? -12.485 43.713 83.546 1.00 148.90 762 LYS A C 1
ATOM 4188 O O . LYS A 1 600 ? -13.181 42.759 83.909 1.00 150.24 762 LYS A O 1
ATOM 4194 N N . GLU A 1 601 ? -11.807 43.705 82.397 1.00 144.19 763 GLU A N 1
ATOM 4195 C CA . GLU A 1 601 ? -11.842 42.537 81.521 1.00 150.39 763 GLU A CA 1
ATOM 4196 C C . GLU A 1 601 ? -11.138 41.350 82.166 1.00 161.71 763 GLU A C 1
ATOM 4197 O O . GLU A 1 601 ? -11.727 40.275 82.329 1.00 186.15 763 GLU A O 1
ATOM 4203 N N . GLY A 1 602 ? -9.870 41.528 82.542 1.00 144.23 764 GLY A N 1
ATOM 4204 C CA . GLY A 1 602 ? -9.129 40.436 83.151 1.00 137.88 764 GLY A CA 1
ATOM 4205 C C . GLY A 1 602 ? -9.726 39.980 84.468 1.00 139.28 764 GLY A C 1
ATOM 4206 O O . GLY A 1 602 ? -9.736 38.786 84.776 1.00 141.01 764 GLY A O 1
ATOM 4207 N N . LEU A 1 603 ? -10.235 40.924 85.263 1.00 136.73 765 LEU A N 1
ATOM 4208 C CA . LEU A 1 603 ? -10.844 40.559 86.538 1.00 135.85 765 LEU A CA 1
ATOM 4209 C C . LEU A 1 603 ? -12.160 39.818 86.335 1.00 150.25 765 LEU A C 1
ATOM 4210 O O . LEU A 1 603 ? -12.526 38.972 87.159 1.00 142.29 765 LEU A O 1
ATOM 4215 N N . ALA A 1 604 ? -12.879 40.113 85.251 1.00 154.20 766 ALA A N 1
ATOM 4216 C CA . ALA A 1 604 ? -14.088 39.370 84.924 1.00 162.87 766 ALA A CA 1
ATOM 4217 C C . ALA A 1 604 ? -13.796 38.037 84.250 1.00 174.88 766 ALA A C 1
ATOM 4218 O O . ALA A 1 604 ? -14.729 37.258 84.026 1.00 186.83 766 ALA A O 1
ATOM 4220 N N . LYS A 1 605 ? -12.537 37.758 83.920 1.00 171.71 767 LYS A N 1
ATOM 4221 C CA . LYS A 1 605 ? -12.143 36.485 83.333 1.00 177.62 767 LYS A CA 1
ATOM 4222 C C . LYS A 1 605 ? -11.487 35.554 84.344 1.00 176.11 767 LYS A C 1
ATOM 4223 O O . LYS A 1 605 ? -10.875 34.557 83.947 1.00 179.83 767 LYS A O 1
ATOM 4229 N N . GLY A 1 606 ? -11.597 35.855 85.638 1.00 170.68 768 GLY A N 1
ATOM 4230 C CA . GLY A 1 606 ? -11.089 34.987 86.679 1.00 160.12 768 GLY A CA 1
ATOM 4231 C C . GLY A 1 606 ? -9.625 35.155 87.017 1.00 159.39 768 GLY A C 1
ATOM 4232 O O . GLY A 1 606 ? -9.194 34.671 88.073 1.00 168.12 768 GLY A O 1
ATOM 4233 N N . ASP A 1 607 ? -8.844 35.819 86.168 1.00 159.10 769 ASP A N 1
ATOM 4234 C CA . ASP A 1 607 ? -7.416 36.003 86.401 1.00 165.09 769 ASP A CA 1
ATOM 4235 C C . ASP A 1 607 ? -7.023 37.386 85.907 1.00 157.42 769 ASP A C 1
ATOM 4236 O O . ASP A 1 607 ? -7.104 37.661 84.706 1.00 168.36 769 ASP A O 1
ATOM 4241 N N . LEU A 1 608 ? -6.596 38.251 86.831 1.00 135.00 770 LEU A N 1
ATOM 4242 C CA . LEU A 1 608 ? -6.240 39.616 86.458 1.00 123.00 770 LEU A CA 1
ATOM 4243 C C . LEU A 1 608 ? -5.024 39.646 85.540 1.00 134.11 770 LEU A C 1
ATOM 4244 O O . LEU A 1 608 ? -4.965 40.454 84.605 1.00 137.17 770 LEU A O 1
ATOM 4249 N N . LEU A 1 609 ? -4.049 38.770 85.784 1.00 144.54 771 LEU A N 1
ATOM 4250 C CA . LEU A 1 609 ? -2.806 38.792 85.022 1.00 146.71 771 LEU A CA 1
ATOM 4251 C C . LEU A 1 609 ? -2.987 38.367 83.570 1.00 151.29 771 LEU A C 1
ATOM 4252 O O . LEU A 1 609 ? -2.032 38.473 82.794 1.00 150.55 771 LEU A O 1
ATOM 4257 N N . LYS A 1 610 ? -4.175 37.894 83.184 1.00 150.35 772 LYS A N 1
ATOM 4258 C CA . LYS A 1 610 ? -4.415 37.547 81.788 1.00 155.20 772 LYS A CA 1
ATOM 4259 C C . LYS A 1 610 ? -4.328 38.765 80.876 1.00 149.64 772 LYS A C 1
ATOM 4260 O O . LYS A 1 610 ? -4.114 38.611 79.668 1.00 168.23 772 LYS A O 1
ATOM 4266 N N . ASN A 1 611 ? -4.482 39.971 81.425 1.00 144.16 773 ASN A N 1
ATOM 4267 C CA . ASN A 1 611 ? -4.334 41.211 80.674 1.00 142.64 773 ASN A CA 1
ATOM 4268 C C . ASN A 1 611 ? -3.156 42.036 81.185 1.00 144.10 773 ASN A C 1
ATOM 4269 O O . ASN A 1 611 ? -3.138 43.258 81.032 1.00 142.67 773 ASN A O 1
ATOM 4274 N N . TYR A 1 612 ? -2.163 41.375 81.787 1.00 138.73 774 TYR A N 1
ATOM 4275 C CA . TYR A 1 612 ? -1.054 42.096 82.408 1.00 117.37 774 TYR A CA 1
ATOM 4276 C C . TYR A 1 612 ? -0.306 42.947 81.390 1.00 116.44 774 TYR A C 1
ATOM 4277 O O . TYR A 1 612 ? -0.008 44.120 81.644 1.00 125.31 774 TYR A O 1
ATOM 4286 N N . THR A 1 613 ? 0.011 42.371 80.228 1.00 119.55 775 THR A N 1
ATOM 4287 C CA . THR A 1 613 ? 0.665 43.146 79.178 1.00 119.28 775 THR A CA 1
ATOM 4288 C C . THR A 1 613 ? -0.245 44.255 78.667 1.00 126.46 775 THR A C 1
ATOM 4289 O O . THR A 1 613 ? 0.205 45.385 78.443 1.00 123.57 775 THR A O 1
ATOM 4293 N N . ASN A 1 614 ? -1.534 43.954 78.487 1.00 132.97 776 ASN A N 1
ATOM 4294 C CA . ASN A 1 614 ? -2.466 44.956 77.983 1.00 127.52 776 ASN A CA 1
ATOM 4295 C C . ASN A 1 614 ? -2.694 46.074 78.994 1.00 116.97 776 ASN A C 1
ATOM 4296 O O . ASN A 1 614 ? -2.982 47.211 78.603 1.00 119.91 776 ASN A O 1
ATOM 4301 N N . ILE A 1 615 ? -2.564 45.778 80.289 1.00 102.46 777 ILE A N 1
ATOM 4302 C CA . ILE A 1 615 ? -2.744 46.807 81.309 1.00 96.67 777 ILE A CA 1
ATOM 4303 C C . ILE A 1 615 ? -1.557 47.762 81.319 1.00 106.28 777 ILE A C 1
ATOM 4304 O O . ILE A 1 615 ? -1.725 48.988 81.322 1.00 124.33 777 ILE A O 1
ATOM 4309 N N . LEU A 1 616 ? -0.337 47.215 81.322 1.00 102.71 778 LEU A N 1
ATOM 4310 C CA . LEU A 1 616 ? 0.853 48.058 81.379 1.00 98.99 778 LEU A CA 1
ATOM 4311 C C . LEU A 1 616 ? 0.948 48.984 80.174 1.00 114.16 778 LEU A C 1
ATOM 4312 O O . LEU A 1 616 ? 1.546 50.062 80.267 1.00 127.38 778 LEU A O 1
ATOM 4317 N N . VAL A 1 617 ? 0.372 48.583 79.038 1.00 110.31 779 VAL A N 1
ATOM 4318 C CA . VAL A 1 617 ? 0.343 49.457 77.869 1.00 102.82 779 VAL A CA 1
ATOM 4319 C C . VAL A 1 617 ? -0.452 50.720 78.175 1.00 107.35 779 VAL A C 1
ATOM 4320 O O . VAL A 1 617 ? 0.005 51.842 77.925 1.00 120.70 779 VAL A O 1
ATOM 4324 N N . HIS A 1 618 ? -1.654 50.554 78.732 1.00 95.38 780 HIS A N 1
ATOM 4325 C CA . HIS A 1 618 ? -2.478 51.711 79.064 1.00 119.79 780 HIS A CA 1
ATOM 4326 C C . HIS A 1 618 ? -1.870 52.516 80.206 1.00 123.12 780 HIS A C 1
ATOM 4327 O O . HIS A 1 618 ? -1.974 53.748 80.225 1.00 139.53 780 HIS A O 1
ATOM 4334 N N . ILE A 1 619 ? -1.236 51.840 81.169 1.00 102.53 781 ILE A N 1
ATOM 4335 C CA . ILE A 1 619 ? -0.511 52.552 82.220 1.00 92.04 781 ILE A CA 1
ATOM 4336 C C . ILE A 1 619 ? 0.594 53.406 81.611 1.00 109.32 781 ILE A C 1
ATOM 4337 O O . ILE A 1 619 ? 0.802 54.559 82.011 1.00 127.96 781 ILE A O 1
ATOM 4342 N N . LEU A 1 620 ? 1.311 52.860 80.626 1.00 113.52 782 LEU A N 1
ATOM 4343 C CA . LEU A 1 620 ? 2.363 53.621 79.961 1.00 111.69 782 LEU A CA 1
ATOM 4344 C C . LEU A 1 620 ? 1.796 54.855 79.271 1.00 111.53 782 LEU A C 1
ATOM 4345 O O . LEU A 1 620 ? 2.352 55.954 79.384 1.00 109.30 782 LEU A O 1
ATOM 4350 N N . ARG A 1 621 ? 0.684 54.691 78.550 1.00 103.59 783 ARG A N 1
ATOM 4351 C CA . ARG A 1 621 ? 0.088 55.822 77.845 1.00 101.55 783 ARG A CA 1
ATOM 4352 C C . ARG A 1 621 ? -0.353 56.908 78.818 1.00 97.28 783 ARG A C 1
ATOM 4353 O O . ARG A 1 621 ? -0.265 58.102 78.508 1.00 108.31 783 ARG A O 1
ATOM 4361 N N . LEU A 1 622 ? -0.828 56.513 80.002 1.00 84.99 784 LEU A N 1
ATOM 4362 C CA . LEU A 1 622 ? -1.133 57.494 81.038 1.00 86.34 784 LEU A CA 1
ATOM 4363 C C . LEU A 1 622 ? 0.127 58.228 81.481 1.00 96.02 784 LEU A C 1
ATOM 4364 O O . LEU A 1 622 ? 0.106 59.448 81.681 1.00 96.58 784 LEU A O 1
ATOM 4369 N N . ARG A 1 623 ? 1.235 57.498 81.637 1.00 98.45 785 ARG A N 1
ATOM 4370 C CA . ARG A 1 623 ? 2.496 58.126 82.017 1.00 89.52 785 ARG A CA 1
ATOM 4371 C C . ARG A 1 623 ? 2.967 59.103 80.948 1.00 89.26 785 ARG A C 1
ATOM 4372 O O . ARG A 1 623 ? 3.546 60.149 81.263 1.00 102.53 785 ARG A O 1
ATOM 4380 N N . GLN A 1 624 ? 2.728 58.778 79.676 1.00 95.91 786 GLN A N 1
ATOM 4381 C CA . GLN A 1 624 ? 3.140 59.667 78.595 1.00 92.22 786 GLN A CA 1
ATOM 4382 C C . GLN A 1 624 ? 2.296 60.936 78.573 1.00 91.16 786 GLN A C 1
ATOM 4383 O O . GLN A 1 624 ? 2.816 62.028 78.318 1.00 97.90 786 GLN A O 1
ATOM 4389 N N . VAL A 1 625 ? 0.994 60.809 78.847 1.00 92.10 787 VAL A N 1
ATOM 4390 C CA . VAL A 1 625 ? 0.107 61.970 78.883 1.00 94.81 787 VAL A CA 1
ATOM 4391 C C . VAL A 1 625 ? 0.575 62.974 79.928 1.00 95.61 787 VAL A C 1
ATOM 4392 O O . VAL A 1 625 ? 0.467 64.192 79.728 1.00 99.17 787 VAL A O 1
ATOM 4396 N N . CYS A 1 626 ? 1.117 62.488 81.047 1.00 89.26 788 CYS A N 1
ATOM 4397 C CA . CYS A 1 626 ? 1.623 63.386 82.081 1.00 85.68 788 CYS A CA 1
ATOM 4398 C C . CYS A 1 626 ? 2.785 64.225 81.565 1.00 99.00 788 CYS A C 1
ATOM 4399 O O . CYS A 1 626 ? 2.866 65.429 81.841 1.00 116.72 788 CYS A O 1
ATOM 4402 N N . CYS A 1 627 ? 3.691 63.610 80.808 1.00 97.67 789 CYS A N 1
ATOM 4403 C CA . CYS A 1 627 ? 4.861 64.312 80.293 1.00 98.07 789 CYS A CA 1
ATOM 4404 C C . CYS A 1 627 ? 4.481 65.259 79.162 1.00 107.61 789 CYS A C 1
ATOM 4405 O O . CYS A 1 627 ? 4.615 66.479 79.302 1.00 112.99 789 CYS A O 1
ATOM 4408 N N . HIS A 1 628 ? 4.008 64.713 78.042 1.00 91.07 790 HIS A N 1
ATOM 4409 C CA . HIS A 1 628 ? 3.594 65.532 76.909 1.00 84.94 790 HIS A CA 1
ATOM 4410 C C . HIS A 1 628 ? 2.692 64.700 76.009 1.00 92.27 790 HIS A C 1
ATOM 4411 O O . HIS A 1 628 ? 2.999 63.539 75.724 1.00 94.89 790 HIS A O 1
ATOM 4418 N N . LEU A 1 629 ? 1.589 65.302 75.556 1.00 100.41 791 LEU A N 1
ATOM 4419 C CA . LEU A 1 629 ? 0.596 64.577 74.767 1.00 96.85 791 LEU A CA 1
ATOM 4420 C C . LEU A 1 629 ? 1.147 64.067 73.441 1.00 92.52 791 LEU A C 1
ATOM 4421 O O . LEU A 1 629 ? 0.623 63.084 72.905 1.00 105.07 791 LEU A O 1
ATOM 4426 N N . ASP A 1 630 ? 2.186 64.705 72.895 1.00 85.56 792 ASP A N 1
ATOM 4427 C CA . ASP A 1 630 ? 2.723 64.282 71.605 1.00 96.76 792 ASP A CA 1
ATOM 4428 C C . ASP A 1 630 ? 3.442 62.943 71.668 1.00 108.18 792 ASP A C 1
ATOM 4429 O O . ASP A 1 630 ? 3.869 62.443 70.622 1.00 116.64 792 ASP A O 1
ATOM 4434 N N . LEU A 1 631 ? 3.587 62.356 72.855 1.00 99.84 793 LEU A N 1
ATOM 4435 C CA . LEU A 1 631 ? 4.225 61.055 73.009 1.00 113.17 793 LEU A CA 1
ATOM 4436 C C . LEU A 1 631 ? 3.291 59.891 72.690 1.00 120.65 793 LEU A C 1
ATOM 4437 O O . LEU A 1 631 ? 3.676 58.734 72.892 1.00 127.45 793 LEU A O 1
ATOM 4442 N N . LEU A 1 632 ? 2.081 60.168 72.201 1.00 104.22 794 LEU A N 1
ATOM 4443 C CA . LEU A 1 632 ? 1.093 59.136 71.913 1.00 111.61 794 LEU A CA 1
ATOM 4444 C C . LEU A 1 632 ? 1.142 58.661 70.466 1.00 130.56 794 LEU A C 1
ATOM 4445 O O . LEU A 1 632 ? 1.135 57.453 70.210 1.00 138.44 794 LEU A O 1
ATOM 4450 N N . LYS A 1 633 ? 1.187 59.582 69.510 1.00 152.29 795 LYS A N 1
ATOM 4451 C CA . LYS A 1 633 ? 1.268 59.212 68.101 1.00 177.45 795 LYS A CA 1
ATOM 4452 C C . LYS A 1 633 ? 2.552 59.742 67.471 1.00 167.23 795 LYS A C 1
ATOM 4453 O O . LYS A 1 633 ? 3.268 60.540 68.076 1.00 153.50 795 LYS A O 1
ATOM 4459 N N . PRO A 1 665 ? -0.333 71.787 63.566 1.00 187.67 827 PRO A N 1
ATOM 4460 C CA . PRO A 1 665 ? 1.090 71.893 63.227 1.00 187.18 827 PRO A CA 1
ATOM 4461 C C . PRO A 1 665 ? 1.851 72.792 64.194 1.00 193.27 827 PRO A C 1
ATOM 4462 O O . PRO A 1 665 ? 1.273 73.725 64.752 1.00 195.69 827 PRO A O 1
ATOM 4466 N N . LYS A 1 666 ? 3.136 72.511 64.385 1.00 200.88 828 LYS A N 1
ATOM 4467 C CA . LYS A 1 666 ? 3.965 73.269 65.311 1.00 201.87 828 LYS A CA 1
ATOM 4468 C C . LYS A 1 666 ? 4.634 74.436 64.595 1.00 188.73 828 LYS A C 1
ATOM 4469 O O . LYS A 1 666 ? 5.076 74.309 63.449 1.00 180.22 828 LYS A O 1
ATOM 4475 N N . SER A 1 667 ? 4.695 75.577 65.277 1.00 178.03 829 SER A N 1
ATOM 4476 C CA . SER A 1 667 ? 5.347 76.751 64.717 1.00 163.76 829 SER A CA 1
ATOM 4477 C C . SER A 1 667 ? 6.858 76.559 64.703 1.00 170.09 829 SER A C 1
ATOM 4478 O O . SER A 1 667 ? 7.439 75.943 65.600 1.00 182.76 829 SER A O 1
ATOM 4481 N N . SER A 1 668 ? 7.498 77.096 63.663 1.00 163.62 830 SER A N 1
ATOM 4482 C CA . SER A 1 668 ? 8.931 76.933 63.455 1.00 169.26 830 SER A CA 1
ATOM 4483 C C . SER A 1 668 ? 9.712 78.212 63.736 1.00 164.42 830 SER A C 1
ATOM 4484 O O . SER A 1 668 ? 10.813 78.391 63.205 1.00 177.59 830 SER A O 1
ATOM 4487 N N . ILE A 1 669 ? 9.168 79.103 64.560 1.00 140.34 831 ILE A N 1
ATOM 4488 C CA . ILE A 1 669 ? 9.803 80.375 64.883 1.00 120.41 831 ILE A CA 1
ATOM 4489 C C . ILE A 1 669 ? 10.023 80.428 66.387 1.00 117.82 831 ILE A C 1
ATOM 4490 O O . ILE A 1 669 ? 9.067 80.311 67.164 1.00 116.45 831 ILE A O 1
ATOM 4495 N N . SER A 1 670 ? 11.277 80.601 66.794 1.00 114.09 832 SER A N 1
ATOM 4496 C CA . SER A 1 670 ? 11.612 80.714 68.203 1.00 103.74 832 SER A CA 1
ATOM 4497 C C . SER A 1 670 ? 11.330 82.127 68.704 1.00 100.77 832 SER A C 1
ATOM 4498 O O . SER A 1 670 ? 11.059 83.051 67.932 1.00 97.29 832 SER A O 1
ATOM 4501 N N . GLN A 1 671 ? 11.395 82.291 70.028 1.00 102.65 833 GLN A N 1
ATOM 4502 C CA . GLN A 1 671 ? 11.175 83.609 70.613 1.00 100.44 833 GLN A CA 1
ATOM 4503 C C . GLN A 1 671 ? 12.277 84.583 70.219 1.00 109.03 833 GLN A C 1
ATOM 4504 O O . GLN A 1 671 ? 12.017 85.783 70.074 1.00 101.87 833 GLN A O 1
ATOM 4510 N N . ASP A 1 672 ? 13.505 84.090 70.037 1.00 113.68 834 ASP A N 1
ATOM 4511 C CA . ASP A 1 672 ? 14.577 84.947 69.542 1.00 102.74 834 ASP A CA 1
ATOM 4512 C C . ASP A 1 672 ? 14.236 85.511 68.169 1.00 104.36 834 ASP A C 1
ATOM 4513 O O . ASP A 1 672 ? 14.477 86.692 67.896 1.00 111.13 834 ASP A O 1
ATOM 4518 N N . LYS A 1 673 ? 13.671 84.677 67.293 1.00 96.65 835 LYS A N 1
ATOM 4519 C CA . LYS A 1 673 ? 13.288 85.142 65.964 1.00 93.87 835 LYS A CA 1
ATOM 4520 C C . LYS A 1 673 ? 12.149 86.150 66.042 1.00 93.79 835 LYS A C 1
ATOM 4521 O O . LYS A 1 673 ? 12.164 87.166 65.336 1.00 118.53 835 LYS A O 1
ATOM 4527 N N . LEU A 1 674 ? 11.153 85.887 66.893 1.00 90.75 836 LEU A N 1
ATOM 4528 C CA . LEU A 1 674 ? 10.046 86.825 67.060 1.00 88.43 836 LEU A CA 1
ATOM 4529 C C . LEU A 1 674 ? 10.550 88.190 67.508 1.00 97.43 836 LEU A C 1
ATOM 4530 O O . LEU A 1 674 ? 10.115 89.225 66.990 1.00 92.27 836 LEU A O 1
ATOM 4535 N N . ASP A 1 675 ? 11.468 88.209 68.479 1.00 89.25 837 ASP A N 1
ATOM 4536 C CA . ASP A 1 675 ? 12.066 89.469 68.905 1.00 88.65 837 ASP A CA 1
ATOM 4537 C C . ASP A 1 675 ? 12.752 90.167 67.740 1.00 94.39 837 ASP A C 1
ATOM 4538 O O . ASP A 1 675 ? 12.666 91.393 67.601 1.00 85.85 837 ASP A O 1
ATOM 4543 N N . ALA A 1 676 ? 13.430 89.399 66.884 1.00 88.41 838 ALA A N 1
ATOM 4544 C CA . ALA A 1 676 ? 14.078 89.986 65.718 1.00 87.87 838 ALA A CA 1
ATOM 4545 C C . ALA A 1 676 ? 13.052 90.451 64.693 1.00 96.24 838 ALA A C 1
ATOM 4546 O O . ALA A 1 676 ? 13.211 91.516 64.086 1.00 107.88 838 ALA A O 1
ATOM 4548 N N . LEU A 1 677 ? 11.991 89.666 64.488 1.00 93.74 839 LEU A N 1
ATOM 4549 C CA . LEU A 1 677 ? 10.944 90.074 63.557 1.00 87.92 839 LEU A CA 1
ATOM 4550 C C . LEU A 1 677 ? 10.178 91.279 64.086 1.00 89.12 839 LEU A C 1
ATOM 4551 O O . LEU A 1 677 ? 9.805 92.171 63.315 1.00 102.27 839 LEU A O 1
ATOM 4556 N N . SER A 1 678 ? 9.932 91.322 65.398 1.00 81.96 840 SER A N 1
ATOM 4557 C CA . SER A 1 678 ? 9.272 92.483 65.985 1.00 81.14 840 SER A CA 1
ATOM 4558 C C . SER A 1 678 ? 10.137 93.729 65.853 1.00 87.04 840 SER A C 1
ATOM 4559 O O . SER A 1 678 ? 9.626 94.827 65.603 1.00 99.49 840 SER A O 1
ATOM 4562 N N . ALA A 1 679 ? 11.453 93.576 66.016 1.00 82.00 841 ALA A N 1
ATOM 4563 C CA . ALA A 1 679 ? 12.360 94.705 65.850 1.00 82.27 841 ALA A CA 1
ATOM 4564 C C . ALA A 1 679 ? 12.288 95.259 64.434 1.00 81.71 841 ALA A C 1
ATOM 4565 O O . ALA A 1 679 ? 12.178 96.474 64.235 1.00 94.39 841 ALA A O 1
ATOM 4567 N N . ASN A 1 680 ? 12.352 94.375 63.434 1.00 82.24 842 ASN A N 1
ATOM 4568 C CA . ASN A 1 680 ? 12.237 94.815 62.048 1.00 81.93 842 ASN A CA 1
ATOM 4569 C C . ASN A 1 680 ? 10.887 95.470 61.788 1.00 81.72 842 ASN A C 1
ATOM 4570 O O . ASN A 1 680 ? 10.807 96.489 61.092 1.00 89.19 842 ASN A O 1
ATOM 4575 N N . PHE A 1 681 ? 9.812 94.899 62.341 1.00 83.29 843 PHE A N 1
ATOM 4576 C CA . PHE A 1 681 ? 8.477 95.438 62.101 1.00 79.28 843 PHE A CA 1
ATOM 4577 C C . PHE A 1 681 ? 8.349 96.854 62.648 1.00 91.41 843 PHE A C 1
ATOM 4578 O O . PHE A 1 681 ? 7.773 97.731 61.994 1.00 107.75 843 PHE A O 1
ATOM 4586 N N . ARG A 1 682 ? 8.888 97.098 63.845 1.00 79.45 844 ARG A N 1
ATOM 4587 C CA . ARG A 1 682 ? 8.890 98.451 64.388 1.00 79.83 844 ARG A CA 1
ATOM 4588 C C . ARG A 1 682 ? 9.812 99.370 63.599 1.00 86.24 844 ARG A C 1
ATOM 4589 O O . ARG A 1 682 ? 9.603 100.589 63.582 1.00 99.20 844 ARG A O 1
ATOM 4597 N N . ASP A 1 683 ? 10.834 98.812 62.946 1.00 81.03 845 ASP A N 1
ATOM 4598 C CA . ASP A 1 683 ? 11.727 99.633 62.136 1.00 82.42 845 ASP A CA 1
ATOM 4599 C C . ASP A 1 683 ? 11.057 100.043 60.831 1.00 86.67 845 ASP A C 1
ATOM 4600 O O . ASP A 1 683 ? 11.228 101.177 60.367 1.00 98.85 845 ASP A O 1
ATOM 4605 N N . ILE A 1 684 ? 10.290 99.134 60.228 1.00 82.30 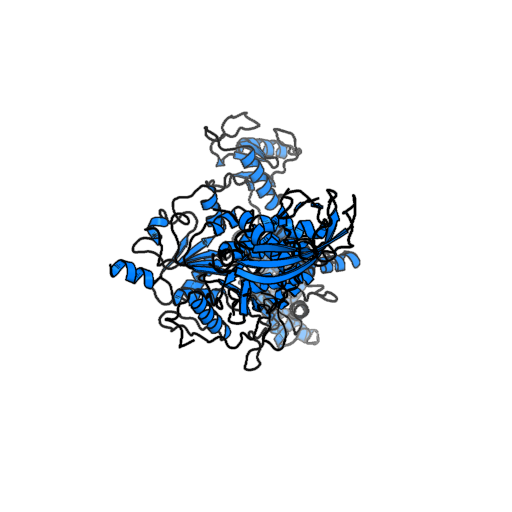846 ILE A N 1
ATOM 4606 C CA . ILE A 1 684 ? 9.578 99.452 58.995 1.00 83.20 846 ILE A CA 1
ATOM 4607 C C . ILE A 1 684 ? 8.489 100.481 59.263 1.00 101.00 846 ILE A C 1
ATOM 4608 O O . ILE A 1 684 ? 8.405 101.514 58.589 1.00 126.36 846 ILE A O 1
ATOM 4613 N N . HIS A 1 685 ? 7.639 100.213 60.251 1.00 90.12 847 HIS A N 1
ATOM 4614 C CA . HIS A 1 685 ? 6.523 101.089 60.597 1.00 92.78 847 HIS A CA 1
ATOM 4615 C C . HIS A 1 685 ? 6.932 101.907 61.817 1.00 85.27 847 HIS A C 1
ATOM 4616 O O . HIS A 1 685 ? 6.701 101.515 62.961 1.00 84.13 847 HIS A O 1
ATOM 4623 N N . SER A 1 686 ? 7.548 103.055 61.561 1.00 84.36 848 SER A N 1
ATOM 4624 C CA . SER A 1 686 ? 8.027 103.943 62.607 1.00 91.87 848 SER A CA 1
ATOM 4625 C C . SER A 1 686 ? 7.010 105.041 62.884 1.00 96.54 848 SER A C 1
ATOM 4626 O O . SER A 1 686 ? 6.190 105.394 62.033 1.00 111.95 848 SER A O 1
ATOM 4629 N N . ALA A 1 687 ? 7.078 105.580 64.097 1.00 89.39 849 ALA A N 1
ATOM 4630 C CA . ALA A 1 687 ? 6.206 106.680 64.475 1.00 88.53 849 ALA A CA 1
ATOM 4631 C C . ALA A 1 687 ? 6.559 107.930 63.682 1.00 99.41 849 ALA A C 1
ATOM 4632 O O . ALA A 1 687 ? 7.733 108.247 63.475 1.00 107.14 849 ALA A O 1
ATOM 4634 N N . SER A 1 688 ? 5.528 108.639 63.230 1.00 99.44 850 SER A N 1
ATOM 4635 C CA . SER A 1 688 ? 5.704 109.877 62.488 1.00 119.07 850 SER A CA 1
ATOM 4636 C C . SER A 1 688 ? 4.556 110.814 62.839 1.00 115.36 850 SER A C 1
ATOM 4637 O O . SER A 1 688 ? 3.742 110.527 63.722 1.00 117.18 850 SER A O 1
ATOM 4640 N N . GLU A 1 689 ? 4.499 111.946 62.130 1.00 109.30 851 GLU A N 1
ATOM 4641 C CA . GLU A 1 689 ? 3.471 112.951 62.388 1.00 108.14 851 GLU A CA 1
ATOM 4642 C C . GLU A 1 689 ? 2.071 112.354 62.318 1.00 110.25 851 GLU A C 1
ATOM 4643 O O . GLU A 1 689 ? 1.192 112.713 63.110 1.00 125.74 851 GLU A O 1
ATOM 4649 N N . GLN A 1 690 ? 1.847 111.438 61.385 1.00 120.65 852 GLN A N 1
ATOM 4650 C CA . GLN A 1 690 ? 0.537 110.850 61.161 1.00 139.55 852 GLN A CA 1
ATOM 4651 C C . GLN A 1 690 ? 0.393 109.531 61.912 1.00 131.58 852 GLN A C 1
ATOM 4652 O O . GLN A 1 690 ? 1.372 108.927 62.356 1.00 112.58 852 GLN A O 1
ATOM 4658 N N . LEU A 1 691 ? -0.861 109.092 62.043 1.00 158.39 853 LEU A N 1
ATOM 4659 C CA . LEU A 1 691 ? -1.167 107.817 62.670 1.00 158.98 853 LEU A CA 1
ATOM 4660 C C . LEU A 1 691 ? -0.515 106.673 61.895 1.00 150.20 853 LEU A C 1
ATOM 4661 O O . LEU A 1 691 ? -0.202 106.812 60.710 1.00 160.64 853 LEU A O 1
ATOM 4666 N N . PRO A 1 692 ? -0.296 105.531 62.543 1.00 145.88 854 PRO A N 1
ATOM 4667 C CA . PRO A 1 692 ? 0.260 104.380 61.822 1.00 156.16 854 PRO A CA 1
ATOM 4668 C C . PRO A 1 692 ? -0.801 103.661 61.002 1.00 148.88 854 PRO A C 1
ATOM 4669 O O . PRO A 1 692 ? -1.936 103.465 61.443 1.00 149.85 854 PRO A O 1
ATOM 4673 N N . SER A 1 693 ? -0.413 103.261 59.792 1.00 130.88 855 SER A N 1
ATOM 4674 C CA . SER A 1 693 ? -1.310 102.593 58.862 1.00 124.82 855 SER A CA 1
ATOM 4675 C C . SER A 1 693 ? -0.618 101.377 58.262 1.00 116.29 855 SER A C 1
ATOM 4676 O O . SER A 1 693 ? 0.612 101.329 58.161 1.00 135.24 855 SER A O 1
ATOM 4679 N N . PHE A 1 694 ? -1.424 100.396 57.860 1.00 97.21 856 PHE A N 1
ATOM 4680 C CA . PHE A 1 694 ? -0.927 99.146 57.297 1.00 91.50 856 PHE A CA 1
ATOM 4681 C C . PHE A 1 694 ? -1.689 98.828 56.021 1.00 92.32 856 PHE A C 1
ATOM 4682 O O . PHE A 1 694 ? -2.923 98.833 56.016 1.00 101.53 856 PHE A O 1
ATOM 4690 N N . GLU A 1 695 ? -0.956 98.552 54.946 1.00 110.42 857 GLU A N 1
ATOM 4691 C CA . GLU A 1 695 ? -1.562 98.151 53.688 1.00 94.31 857 GLU A CA 1
ATOM 4692 C C . GLU A 1 695 ? -1.827 96.647 53.682 1.00 93.00 857 GLU A C 1
ATOM 4693 O O . GLU A 1 695 ? -1.372 95.906 54.555 1.00 110.96 857 GLU A O 1
ATOM 4699 N N . CYS A 1 696 ? -2.580 96.200 52.678 1.00 95.20 858 CYS A N 1
ATOM 4700 C CA . CYS A 1 696 ? -2.892 94.788 52.496 1.00 108.13 858 CYS A CA 1
ATOM 4701 C C . CYS A 1 696 ? -2.511 94.370 51.085 1.00 105.26 858 CYS A C 1
ATOM 4702 O O . CYS A 1 696 ? -2.928 95.007 50.112 1.00 98.86 858 CYS A O 1
ATOM 4705 N N . ALA A 1 697 ? -1.740 93.285 50.974 1.00 96.27 859 ALA A N 1
ATOM 4706 C CA . ALA A 1 697 ? -1.165 92.907 49.688 1.00 95.45 859 ALA A CA 1
ATOM 4707 C C . ALA A 1 697 ? -2.201 92.384 48.704 1.00 102.55 859 ALA A C 1
ATOM 4708 O O . ALA A 1 697 ? -1.911 92.308 47.505 1.00 124.12 859 ALA A O 1
ATOM 4710 N N . ILE A 1 698 ? -3.393 92.028 49.169 1.00 98.80 860 ILE A N 1
ATOM 4711 C CA . ILE A 1 698 ? -4.411 91.420 48.316 1.00 101.70 860 ILE A CA 1
ATOM 4712 C C . ILE A 1 698 ? -5.402 92.453 47.797 1.00 123.79 860 ILE A C 1
ATOM 4713 O O . ILE A 1 698 ? -5.614 92.566 46.589 1.00 149.46 860 ILE A O 1
ATOM 4718 N N . CYS A 1 699 ? -6.022 93.220 48.693 1.00 113.11 861 CYS A N 1
ATOM 4719 C CA . CYS A 1 699 ? -7.055 94.174 48.313 1.00 117.70 861 CYS A CA 1
ATOM 4720 C C . CYS A 1 699 ? -6.546 95.606 48.215 1.00 110.45 861 CYS A C 1
ATOM 4721 O O . CYS A 1 699 ? -7.344 96.512 47.958 1.00 121.06 861 CYS A O 1
ATOM 4724 N N . THR A 1 700 ? -5.245 95.830 48.413 1.00 107.49 862 THR A N 1
ATOM 4725 C CA . THR A 1 700 ? -4.627 97.154 48.298 1.00 108.37 862 THR A CA 1
ATOM 4726 C C . THR A 1 700 ? -5.279 98.179 49.226 1.00 109.30 862 THR A C 1
ATOM 4727 O O . THR A 1 700 ? -5.317 99.373 48.917 1.00 136.58 862 THR A O 1
ATOM 4731 N N . THR A 1 701 ? -5.795 97.729 50.366 1.00 107.44 863 THR A N 1
ATOM 4732 C CA . THR A 1 701 ? -6.375 98.644 51.341 1.00 108.46 863 THR A CA 1
ATOM 4733 C C . THR A 1 701 ? -5.268 99.440 52.019 1.00 105.96 863 THR A C 1
ATOM 4734 O O . THR A 1 701 ? -4.382 98.863 52.655 1.00 124.38 863 THR A O 1
ATOM 4738 N N . GLU A 1 702 ? -5.319 100.767 51.882 1.00 115.82 864 GLU A N 1
ATOM 4739 C CA . GLU A 1 702 ? -4.275 101.613 52.453 1.00 127.19 864 GLU A CA 1
ATOM 4740 C C . GLU A 1 702 ? -4.246 101.534 53.976 1.00 117.73 864 GLU A C 1
ATOM 4741 O O . GLU A 1 702 ? -3.184 101.712 54.583 1.00 112.67 864 GLU A O 1
ATOM 4747 N N . CYS A 1 703 ? -5.388 101.270 54.609 1.00 117.18 865 CYS A N 1
ATOM 4748 C CA . CYS A 1 703 ? -5.495 101.313 56.067 1.00 115.61 865 CYS A CA 1
ATOM 4749 C C . CYS A 1 703 ? -6.357 100.152 56.542 1.00 108.52 865 CYS A C 1
ATOM 4750 O O . CYS A 1 703 ? -7.575 100.161 56.345 1.00 125.90 865 CYS A O 1
ATOM 4753 N N . ILE A 1 704 ? -5.731 99.170 57.185 1.00 106.95 866 ILE A N 1
ATOM 4754 C CA . ILE A 1 704 ? -6.437 98.022 57.743 1.00 99.91 866 ILE A CA 1
ATOM 4755 C C . ILE A 1 704 ? -6.962 98.387 59.125 1.00 111.58 866 ILE A C 1
ATOM 4756 O O . ILE A 1 704 ? -6.210 98.874 59.977 1.00 112.54 866 ILE A O 1
ATOM 4761 N N . GLU A 1 705 ? -8.254 98.148 59.351 1.00 108.75 867 GLU A N 1
ATOM 4762 C CA . GLU A 1 705 ? -8.870 98.388 60.646 1.00 125.58 867 GLU A CA 1
ATOM 4763 C C . GLU A 1 705 ? -9.711 97.187 61.056 1.00 131.03 867 GLU A C 1
ATOM 4764 O O . GLU A 1 705 ? -10.401 96.594 60.216 1.00 130.59 867 GLU A O 1
ATOM 4770 N N . PRO A 1 706 ? -9.668 96.793 62.338 1.00 122.75 868 PRO A N 1
ATOM 4771 C CA . PRO A 1 706 ? -8.812 97.384 63.371 1.00 119.55 868 PRO A CA 1
ATOM 4772 C C . PRO A 1 706 ? -7.407 96.801 63.324 1.00 138.81 868 PRO A C 1
ATOM 4773 O O . PRO A 1 706 ? -7.132 95.967 62.461 1.00 159.34 868 PRO A O 1
ATOM 4777 N N . LEU A 1 707 ? -6.530 97.226 64.236 1.00 137.64 869 LEU A N 1
ATOM 4778 C CA . LEU A 1 707 ? -5.186 96.662 64.268 1.00 121.07 869 LEU A CA 1
ATOM 4779 C C . LEU A 1 707 ? -5.188 95.195 64.675 1.00 103.78 869 LEU A C 1
ATOM 4780 O O . LEU A 1 707 ? -4.257 94.466 64.317 1.00 91.72 869 LEU A O 1
ATOM 4785 N N . SER A 1 708 ? -6.213 94.742 65.401 1.00 106.39 870 SER A N 1
ATOM 4786 C CA . SER A 1 708 ? -6.323 93.331 65.747 1.00 105.53 870 SER A CA 1
ATOM 4787 C C . SER A 1 708 ? -6.686 92.464 64.549 1.00 103.04 870 SER A C 1
ATOM 4788 O O . SER A 1 708 ? -6.607 91.235 64.648 1.00 109.24 870 SER A O 1
ATOM 4791 N N . ALA A 1 709 ? -7.086 93.068 63.432 1.00 106.73 871 ALA A N 1
ATOM 4792 C CA . ALA A 1 709 ? -7.365 92.344 62.202 1.00 121.21 871 ALA A CA 1
ATOM 4793 C C . ALA A 1 709 ? -6.164 92.305 61.268 1.00 111.63 871 ALA A C 1
ATOM 4794 O O . ALA A 1 709 ? -6.281 91.806 60.143 1.00 94.65 871 ALA A O 1
ATOM 4796 N N . VAL A 1 710 ? -5.020 92.822 61.703 1.00 111.37 872 VAL A N 1
ATOM 4797 C CA . VAL A 1 710 ? -3.807 92.790 60.894 1.00 111.15 872 VAL A CA 1
ATOM 4798 C C . VAL A 1 710 ? -3.200 91.397 60.968 1.00 103.33 872 VAL A C 1
ATOM 4799 O O . VAL A 1 710 ? -3.008 90.846 62.059 1.00 116.61 872 VAL A O 1
ATOM 4803 N N . SER A 1 711 ? -2.905 90.820 59.805 1.00 91.71 873 SER A N 1
ATOM 4804 C CA . SER A 1 711 ? -2.284 89.505 59.704 1.00 95.5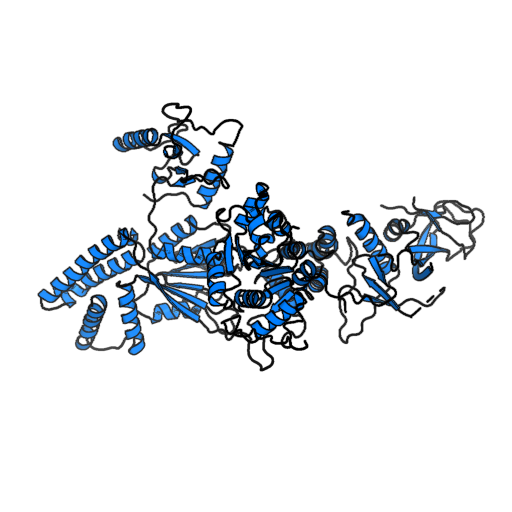9 873 SER A CA 1
ATOM 4805 C C . SER A 1 711 ? -0.924 89.669 59.041 1.00 96.77 873 SER A C 1
ATOM 4806 O O . SER A 1 711 ? -0.842 90.074 57.876 1.00 94.91 873 SER A O 1
ATOM 4809 N N . ILE A 1 712 ? 0.137 89.354 59.779 1.00 87.05 874 ILE A N 1
ATOM 4810 C CA . ILE A 1 712 ? 1.510 89.574 59.340 1.00 82.41 874 ILE A CA 1
ATOM 4811 C C . ILE A 1 712 ? 2.156 88.223 59.072 1.00 86.61 874 ILE A C 1
ATOM 4812 O O . ILE A 1 712 ? 2.126 87.332 59.929 1.00 93.63 874 ILE A O 1
ATOM 4817 N N . THR A 1 713 ? 2.737 88.069 57.884 1.00 82.74 875 THR A N 1
ATOM 4818 C CA . THR A 1 713 ? 3.326 86.793 57.511 1.00 90.12 875 THR A CA 1
ATOM 4819 C C . THR A 1 713 ? 4.733 86.665 58.090 1.00 92.85 875 THR A C 1
ATOM 4820 O O . THR A 1 713 ? 5.260 87.571 58.742 1.00 90.69 875 THR A O 1
ATOM 4824 N N . GLU A 1 714 ? 5.347 85.509 57.826 1.00 115.23 876 GLU A N 1
ATOM 4825 C CA . GLU A 1 714 ? 6.697 85.225 58.303 1.00 115.00 876 GLU A CA 1
ATOM 4826 C C . GLU A 1 714 ? 7.714 86.236 57.783 1.00 84.52 876 GLU A C 1
ATOM 4827 O O . GLU A 1 714 ? 8.731 86.485 58.438 1.00 84.72 876 GLU A O 1
ATOM 4833 N N . CYS A 1 715 ? 7.461 86.830 56.620 1.00 84.42 877 CYS A N 1
ATOM 4834 C CA . CYS A 1 715 ? 8.386 87.770 56.005 1.00 105.36 877 CYS A CA 1
ATOM 4835 C C . CYS A 1 715 ? 7.986 89.221 56.243 1.00 95.90 877 CYS A C 1
ATOM 4836 O O . CYS A 1 715 ? 8.423 90.106 55.500 1.00 83.95 877 CYS A O 1
ATOM 4839 N N . LEU A 1 716 ? 7.135 89.473 57.241 1.00 99.51 878 LEU A N 1
ATOM 4840 C CA . LEU A 1 716 ? 6.745 90.824 57.656 1.00 81.20 878 LEU A CA 1
ATOM 4841 C C . LEU A 1 716 ? 5.991 91.569 56.555 1.00 91.33 878 LEU A C 1
ATOM 4842 O O . LEU A 1 716 ? 6.356 92.679 56.167 1.00 103.00 878 LEU A O 1
ATOM 4847 N N . HIS A 1 717 ? 4.918 90.962 56.066 1.00 93.99 879 HIS A N 1
ATOM 4848 C CA . HIS A 1 717 ? 4.039 91.602 55.099 1.00 96.15 879 HIS A CA 1
ATOM 4849 C C . HIS A 1 717 ? 2.619 91.602 55.643 1.00 105.85 879 HIS A C 1
ATOM 4850 O O . HIS A 1 717 ? 2.121 90.569 56.102 1.00 104.92 879 HIS A O 1
ATOM 4857 N N . THR A 1 718 ? 1.979 92.765 55.595 1.00 91.93 880 THR A N 1
ATOM 4858 C CA . THR A 1 718 ? 0.714 92.981 56.279 1.00 84.45 880 THR A CA 1
ATOM 4859 C C . THR A 1 718 ? -0.459 92.571 55.400 1.00 103.94 880 THR A C 1
ATOM 4860 O O . THR A 1 718 ? -0.474 92.833 54.195 1.00 87.72 880 THR A O 1
ATOM 4864 N N . PHE A 1 719 ? -1.437 91.917 56.020 1.00 119.59 881 PHE A N 1
ATOM 4865 C CA . PHE A 1 719 ? -2.653 91.490 55.348 1.00 92.06 881 PHE A CA 1
ATOM 4866 C C . PHE A 1 719 ? -3.845 91.766 56.250 1.00 98.67 881 PHE A C 1
ATOM 4867 O O . PHE A 1 719 ? -3.710 91.915 57.467 1.00 124.77 881 PHE A O 1
ATOM 4875 N N . CYS A 1 720 ? -5.023 91.837 55.639 1.00 105.69 882 CYS A N 1
ATOM 4876 C CA . CYS A 1 720 ? -6.257 91.720 56.399 1.00 103.48 882 CYS A CA 1
ATOM 4877 C C . CYS A 1 720 ? -6.451 90.256 56.766 1.00 110.00 882 CYS A C 1
ATOM 4878 O O . CYS A 1 720 ? -6.378 89.381 55.898 1.00 111.39 882 CYS A O 1
ATOM 4881 N N . GLU A 1 721 ? -6.670 89.992 58.053 1.00 117.27 883 GLU A N 1
ATOM 4882 C CA . GLU A 1 721 ? -6.835 88.616 58.516 1.00 122.55 883 GLU A CA 1
ATOM 4883 C C . GLU A 1 721 ? -7.819 87.807 57.678 1.00 118.06 883 GLU A C 1
ATOM 4884 O O . GLU A 1 721 ? -7.516 86.638 57.386 1.00 119.20 883 GLU A O 1
ATOM 4890 N N . PRO A 1 722 ? -8.975 88.334 57.254 1.00 115.92 884 PRO A N 1
ATOM 4891 C CA . PRO A 1 722 ? -9.825 87.532 56.358 1.00 109.58 884 PRO A CA 1
ATOM 4892 C C . PRO A 1 722 ? -9.220 87.328 54.980 1.00 103.27 884 PRO A C 1
ATOM 4893 O O . PRO A 1 722 ? -9.385 86.251 54.394 1.00 104.20 884 PRO A O 1
ATOM 4897 N N . CYS A 1 723 ? -8.518 88.329 54.443 1.00 101.65 885 CYS A N 1
ATOM 4898 C CA . CYS A 1 723 ? -7.973 88.203 53.093 1.00 112.16 885 CYS A CA 1
ATOM 4899 C C . CYS A 1 723 ? -6.910 87.114 53.016 1.00 110.92 885 CYS A C 1
ATOM 4900 O O . CYS A 1 723 ? -6.917 86.299 52.086 1.00 99.90 885 CYS A O 1
ATOM 4903 N N . LEU A 1 724 ? -5.987 87.086 53.980 1.00 110.48 886 LEU A N 1
ATOM 4904 C CA . LEU A 1 724 ? -4.952 86.058 53.975 1.00 106.59 886 LEU A CA 1
ATOM 4905 C C . LEU A 1 724 ? -5.544 84.681 54.252 1.00 109.80 886 LEU A C 1
ATOM 4906 O O . LEU A 1 724 ? -5.122 83.686 53.651 1.00 96.33 886 LEU A O 1
ATOM 4911 N N . ALA A 1 725 ? -6.528 84.607 55.152 1.00 105.04 887 ALA A N 1
ATOM 4912 C CA . ALA A 1 725 ? -7.166 83.328 55.445 1.00 105.41 887 ALA A CA 1
ATOM 4913 C C . ALA A 1 725 ? -7.921 82.799 54.233 1.00 110.78 887 ALA A C 1
ATOM 4914 O O . ALA A 1 725 ? -7.900 81.594 53.958 1.00 120.79 887 ALA A O 1
ATOM 4916 N N . GLU A 1 726 ? -8.600 83.686 53.499 1.00 111.64 888 GLU A N 1
ATOM 4917 C CA . GLU A 1 726 ? -9.262 83.273 52.266 1.00 122.22 888 GLU A CA 1
ATOM 4918 C C . GLU A 1 726 ? -8.263 82.693 51.274 1.00 119.61 888 GLU A C 1
ATOM 4919 O O . GLU A 1 726 ? -8.554 81.702 50.594 1.00 125.85 888 GLU A O 1
ATOM 4925 N N . TYR A 1 727 ? -7.076 83.297 51.181 1.00 112.09 889 TYR A N 1
ATOM 4926 C CA . TYR A 1 727 ? -6.055 82.789 50.270 1.00 111.61 889 TYR A CA 1
ATOM 4927 C C . TYR A 1 727 ? -5.591 81.400 50.686 1.00 114.04 889 TYR A C 1
ATOM 4928 O O . TYR A 1 727 ? -5.477 80.497 49.849 1.00 128.89 889 TYR A O 1
ATOM 4937 N N . ILE A 1 728 ? -5.307 81.213 51.976 1.00 118.19 890 ILE A N 1
ATOM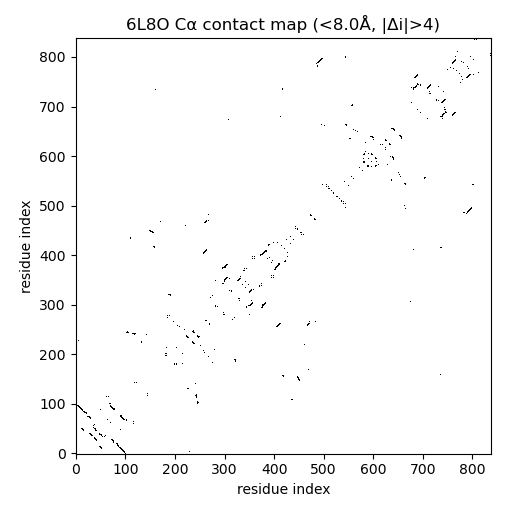 4938 C CA . ILE A 1 728 ? -4.798 79.927 52.441 1.00 121.21 890 ILE A CA 1
ATOM 4939 C C . ILE A 1 728 ? -5.858 78.843 52.283 1.00 130.50 890 ILE A C 1
ATOM 4940 O O . ILE A 1 728 ? -5.558 77.726 51.846 1.00 125.43 890 ILE A O 1
ATOM 4945 N N . GLU A 1 729 ? -7.112 79.155 52.620 1.00 145.45 891 GLU A N 1
ATOM 4946 C CA . GLU A 1 729 ? -8.188 78.185 52.437 1.00 143.47 891 GLU A CA 1
ATOM 4947 C C . GLU A 1 729 ? -8.354 77.815 50.968 1.00 140.79 891 GLU A C 1
ATOM 4948 O O . GLU A 1 729 ? -8.556 76.642 50.636 1.00 146.70 891 GLU A O 1
ATOM 4954 N N . PHE A 1 730 ? -8.269 78.804 50.074 1.00 139.91 892 PHE A N 1
ATOM 4955 C CA . PHE A 1 730 ? -8.422 78.525 48.650 1.00 148.48 892 PHE A CA 1
ATOM 4956 C C . PHE A 1 730 ? -7.255 77.710 48.107 1.00 143.95 892 PHE A C 1
ATOM 4957 O O . PHE A 1 730 ? -7.449 76.863 47.227 1.00 150.22 892 PHE A O 1
ATOM 4965 N N . GLN A 1 731 ? -6.044 77.946 48.612 1.00 138.23 893 GLN A N 1
ATOM 4966 C CA . GLN A 1 731 ? -4.890 77.184 48.150 1.00 136.44 893 GLN A CA 1
ATOM 4967 C C . GLN A 1 731 ? -4.822 75.804 48.793 1.00 133.49 893 GLN A C 1
ATOM 4968 O O . GLN A 1 731 ? -4.330 74.858 48.168 1.00 141.43 893 GLN A O 1
ATOM 4974 N N . GLN A 1 732 ? -5.308 75.666 50.030 1.00 124.30 894 GLN A N 1
ATOM 4975 C CA . GLN A 1 732 ? -5.336 74.360 50.679 1.00 131.02 894 GLN A CA 1
ATOM 4976 C C . GLN A 1 732 ? -6.448 73.475 50.132 1.00 148.41 894 GLN A C 1
ATOM 4977 O O . GLN A 1 732 ? -6.273 72.254 50.043 1.00 144.67 894 GLN A O 1
ATOM 4983 N N . ASN A 1 733 ? -7.590 74.062 49.762 1.00 168.76 895 ASN A N 1
ATOM 4984 C CA . ASN A 1 733 ? -8.666 73.281 49.161 1.00 170.36 895 ASN A CA 1
ATOM 4985 C C . ASN A 1 733 ? -8.272 72.707 47.808 1.00 159.65 895 ASN A C 1
ATOM 4986 O O . ASN A 1 733 ? -8.900 71.747 47.347 1.00 171.81 895 ASN A O 1
ATOM 4991 N N . LYS A 1 734 ? -7.256 73.274 47.161 1.00 146.95 896 LYS A N 1
ATOM 4992 C CA . LYS A 1 734 ? -6.707 72.724 45.931 1.00 149.62 896 LYS A CA 1
ATOM 4993 C C . LYS A 1 734 ? -5.357 72.054 46.141 1.00 154.46 896 LYS A C 1
ATOM 4994 O O . LYS A 1 734 ? -4.749 71.598 45.166 1.00 160.41 896 LYS A O 1
ATOM 5000 N N . LYS A 1 735 ? -4.874 71.987 47.383 1.00 148.33 897 LYS A N 1
ATOM 5001 C CA . LYS A 1 735 ? -3.629 71.302 47.734 1.00 150.17 897 LYS A CA 1
ATOM 5002 C C . LYS A 1 735 ? -2.451 71.835 46.914 1.00 151.54 897 LYS A C 1
ATOM 5003 O O . LYS A 1 735 ? -1.739 71.095 46.234 1.00 157.71 897 LYS A O 1
ATOM 5009 N N . LEU A 1 736 ? -2.257 73.148 46.995 1.00 148.46 898 LEU A N 1
ATOM 5010 C CA . LEU A 1 736 ? -1.151 73.825 46.337 1.00 144.15 898 LEU A CA 1
ATOM 5011 C C . LEU A 1 736 ? -0.270 74.485 47.389 1.00 147.78 898 LEU A C 1
ATOM 5012 O O . LEU A 1 736 ? -0.746 74.885 48.455 1.00 161.40 898 LEU A O 1
ATOM 5017 N N . SER A 1 737 ? 1.022 74.587 47.081 1.00 144.77 899 SER A N 1
ATOM 5018 C CA . SER A 1 737 ? 1.977 75.129 48.039 1.00 147.68 899 SER A CA 1
ATOM 5019 C C . SER A 1 737 ? 1.638 76.574 48.382 1.00 134.29 899 SER A C 1
ATOM 5020 O O . SER A 1 737 ? 1.324 77.384 47.504 1.00 133.97 899 SER A O 1
ATOM 5023 N N . ILE A 1 738 ? 1.701 76.892 49.671 1.00 120.21 900 ILE A N 1
ATOM 5024 C CA . ILE A 1 738 ? 1.327 78.216 50.155 1.00 113.76 900 ILE A CA 1
ATOM 5025 C C . ILE A 1 738 ? 2.486 79.176 49.930 1.00 116.17 900 ILE A C 1
ATOM 5026 O O . ILE A 1 738 ? 3.626 78.895 50.317 1.00 110.13 900 ILE A O 1
ATOM 5031 N N . ASN A 1 739 ? 2.199 80.312 49.301 1.00 107.17 901 ASN A N 1
ATOM 5032 C CA . ASN A 1 739 ? 3.196 81.347 49.081 1.00 106.20 901 ASN A CA 1
ATOM 5033 C C . ASN A 1 739 ? 2.605 82.707 49.408 1.00 116.76 901 ASN A C 1
ATOM 5034 O O . ASN A 1 739 ? 1.389 82.904 49.346 1.00 129.58 901 ASN A O 1
ATOM 5039 N N . CYS A 1 740 ? 3.475 83.644 49.748 1.00 93.06 902 CYS A N 1
ATOM 5040 C CA . CYS A 1 740 ? 3.003 84.968 50.107 1.00 91.61 902 CYS A CA 1
ATOM 5041 C C . CYS A 1 740 ? 2.457 85.681 48.877 1.00 106.72 902 CYS A C 1
ATOM 5042 O O . CYS A 1 740 ? 3.134 85.733 47.844 1.00 103.87 902 CYS A O 1
ATOM 5045 N N . PRO A 1 741 ? 1.251 86.245 48.949 1.00 106.79 903 PRO A N 1
ATOM 5046 C CA . PRO A 1 741 ? 0.706 86.969 47.792 1.00 95.58 903 PRO A CA 1
ATOM 5047 C C . PRO A 1 741 ? 1.550 88.150 47.349 1.00 95.99 903 PRO A C 1
ATOM 5048 O O . PRO A 1 741 ? 1.372 88.624 46.220 1.00 117.87 903 PRO A O 1
ATOM 5052 N N . TYR A 1 742 ? 2.463 88.639 48.187 1.00 93.99 904 TYR A N 1
ATOM 5053 C CA . TYR A 1 742 ? 3.202 89.856 47.871 1.00 97.60 904 TYR A CA 1
ATOM 5054 C C . TYR A 1 742 ? 4.546 89.573 47.205 1.00 115.93 904 TYR A C 1
ATOM 5055 O O . TYR A 1 742 ? 4.905 90.233 46.225 1.00 125.75 904 TYR A O 1
ATOM 5064 N N . CYS A 1 743 ? 5.303 88.606 47.718 1.00 113.68 905 CYS A N 1
ATOM 5065 C CA . CYS A 1 743 ? 6.637 88.351 47.201 1.00 109.56 905 CYS A CA 1
ATOM 5066 C C . CYS A 1 743 ? 6.891 86.896 46.836 1.00 102.94 905 CYS A C 1
ATOM 5067 O O . CYS A 1 743 ? 7.999 86.579 46.391 1.00 107.54 905 CYS A O 1
ATOM 5070 N N . ARG A 1 744 ? 5.920 86.005 47.039 1.00 97.20 906 ARG A N 1
ATOM 5071 C CA . ARG A 1 744 ? 6.009 84.620 46.576 1.00 108.62 906 ARG A CA 1
ATOM 5072 C C . ARG A 1 744 ? 7.113 83.850 47.301 1.00 116.86 906 ARG A C 1
ATOM 5073 O O . ARG A 1 744 ? 7.936 83.171 46.685 1.00 137.27 906 ARG A O 1
ATOM 5081 N N . MET A 1 745 ? 7.123 83.952 48.621 1.00 96.15 907 MET A N 1
ATOM 5082 C CA . MET A 1 745 ? 8.051 83.187 49.429 1.00 96.28 907 MET A CA 1
ATOM 5083 C C . MET A 1 745 ? 7.301 82.119 50.215 1.00 115.61 907 MET A C 1
ATOM 5084 O O . MET A 1 745 ? 6.102 82.266 50.469 1.00 132.59 907 MET A O 1
ATOM 5089 N N . PRO A 1 746 ? 7.965 81.026 50.604 1.00 107.22 908 PRO A N 1
ATOM 5090 C CA . PRO A 1 746 ? 7.278 80.009 51.410 1.00 100.82 908 PRO A CA 1
ATOM 5091 C C . PRO A 1 746 ? 6.793 80.561 52.740 1.00 112.17 908 PRO A C 1
ATOM 5092 O O . PRO A 1 746 ? 7.599 80.870 53.623 1.00 141.91 908 PRO A O 1
ATOM 5096 N N . ILE A 1 747 ? 5.481 80.711 52.893 1.00 107.95 909 ILE A N 1
ATOM 5097 C CA . ILE A 1 747 ? 4.890 81.120 54.161 1.00 111.84 909 ILE A CA 1
ATOM 5098 C C . ILE A 1 747 ? 4.125 79.927 54.716 1.00 116.15 909 ILE A C 1
ATOM 5099 O O . ILE A 1 747 ? 3.236 79.381 54.053 1.00 107.80 909 ILE A O 1
ATOM 5104 N N . SER A 1 748 ? 4.503 79.497 55.914 1.00 124.95 910 SER A N 1
ATOM 5105 C CA . SER A 1 748 ? 3.832 78.394 56.579 1.00 111.56 910 SER A CA 1
ATOM 5106 C C . SER A 1 748 ? 2.695 78.936 57.433 1.00 106.80 910 SER A C 1
ATOM 5107 O O . SER A 1 748 ? 2.828 79.984 58.073 1.00 138.11 910 SER A O 1
ATOM 5110 N N . GLU A 1 749 ? 1.568 78.221 57.424 1.00 95.62 911 GLU A N 1
ATOM 5111 C CA . GLU A 1 749 ? 0.375 78.704 58.113 1.00 100.10 911 GLU A CA 1
ATOM 5112 C C . GLU A 1 749 ? 0.635 78.906 59.601 1.00 110.46 911 GLU A C 1
ATOM 5113 O O . GLU A 1 749 ? 0.106 79.844 60.210 1.00 107.61 911 GLU A O 1
ATOM 5119 N N . ALA A 1 750 ? 1.452 78.040 60.204 1.00 110.71 912 ALA A N 1
ATOM 5120 C CA . ALA A 1 750 ? 1.782 78.197 61.614 1.00 112.18 912 ALA A CA 1
ATOM 5121 C C . ALA A 1 750 ? 2.679 79.401 61.867 1.00 116.80 912 ALA A C 1
ATOM 5122 O O . ALA A 1 750 ? 2.809 79.830 63.018 1.00 115.78 912 ALA A O 1
ATOM 5124 N N . ASN A 1 751 ? 3.295 79.953 60.825 1.00 124.27 913 ASN A N 1
ATOM 5125 C CA . ASN A 1 751 ? 4.167 81.112 60.961 1.00 116.12 913 ASN A CA 1
ATOM 5126 C C . ASN A 1 751 ? 3.444 82.433 60.738 1.00 99.20 913 ASN A C 1
ATOM 5127 O O . ASN A 1 751 ? 4.095 83.482 60.730 1.00 104.31 913 ASN A O 1
ATOM 5132 N N . VAL A 1 752 ? 2.123 82.409 60.545 1.00 104.15 914 VAL A N 1
ATOM 5133 C CA . VAL A 1 752 ? 1.369 83.654 60.487 1.00 106.33 914 VAL A CA 1
ATOM 5134 C C . VAL A 1 752 ? 1.450 84.340 61.842 1.00 110.29 914 VAL A C 1
ATOM 5135 O O . VAL A 1 752 ? 1.359 83.696 62.895 1.00 113.45 914 VAL A O 1
ATOM 5139 N N . LEU A 1 753 ? 1.649 85.655 61.823 1.00 94.99 915 LEU A N 1
ATOM 5140 C CA . LEU A 1 753 ? 1.857 86.426 63.036 1.00 96.85 915 LEU A CA 1
ATOM 5141 C C . LEU A 1 753 ? 0.784 87.497 63.172 1.00 100.67 915 LEU A C 1
ATOM 5142 O O . LEU A 1 753 ? 0.095 87.847 62.210 1.00 95.47 915 LEU A O 1
ATOM 5147 N N . LYS A 1 754 ? 0.654 88.017 64.389 1.00 85.77 916 LYS A N 1
ATOM 5148 C CA . LYS A 1 754 ? -0.261 89.111 64.664 1.00 86.19 916 LYS A CA 1
ATOM 5149 C C . LYS A 1 754 ? 0.343 89.979 65.756 1.00 87.69 916 LYS A C 1
ATOM 5150 O O . LYS A 1 754 ? 1.295 89.587 66.435 1.00 93.42 916 LYS A O 1
ATOM 5156 N N . LEU A 1 755 ? -0.221 91.171 65.916 1.00 91.45 917 LEU A N 1
ATOM 5157 C CA . LEU A 1 755 ? 0.224 92.086 66.953 1.00 86.28 917 LEU A CA 1
ATOM 5158 C C . LEU A 1 755 ? -0.349 91.671 68.301 1.00 88.80 917 LEU A C 1
ATOM 5159 O O . LEU A 1 755 ? -1.501 91.242 68.399 1.00 97.32 917 LEU A O 1
ATOM 5164 N N . LYS A 1 756 ? 0.470 91.791 69.341 1.00 95.84 918 LYS A N 1
ATOM 5165 C CA . LYS A 1 756 ? 0.004 91.513 70.691 1.00 102.39 918 LYS A CA 1
ATOM 5166 C C . LYS A 1 756 ? -1.006 92.570 71.117 1.00 116.26 918 LYS A C 1
ATOM 5167 O O . LYS A 1 756 ? -0.813 93.766 70.885 1.00 123.92 918 LYS A O 1
ATOM 5173 N N . GLU A 1 757 ? -2.098 92.120 71.731 1.00 118.63 919 GLU A N 1
ATOM 5174 C CA . GLU A 1 757 ? -3.167 93.009 72.149 1.00 125.08 919 GLU A CA 1
ATOM 5175 C C . GLU A 1 757 ? -3.249 93.042 73.666 1.00 130.19 919 GLU A C 1
ATOM 5176 O O . GLU A 1 757 ? -3.319 91.978 74.296 1.00 144.62 919 GLU A O 1
ATOM 5182 N N . PRO A 1 758 ? -3.234 94.229 74.294 1.00 117.89 920 PRO A N 1
ATOM 5183 C CA . PRO A 1 758 ? -3.132 95.527 73.623 1.00 106.76 920 PRO A CA 1
ATOM 5184 C C . PRO A 1 758 ? -1.699 95.867 73.238 1.00 103.33 920 PRO A C 1
ATOM 5185 O O . PRO A 1 758 ? -0.792 95.087 73.528 1.00 123.03 920 PRO A O 1
ATOM 5189 N N . ILE A 1 759 ? -1.501 97.016 72.600 1.00 95.70 921 ILE A N 1
ATOM 5190 C CA . ILE A 1 759 ? -0.177 97.453 72.175 1.00 102.46 921 ILE A CA 1
ATOM 5191 C C . ILE A 1 759 ? 0.461 98.253 73.304 1.00 122.31 921 ILE A C 1
ATOM 5192 O O . ILE A 1 759 ? -0.098 99.257 73.759 1.00 147.97 921 ILE A O 1
ATOM 5197 N N . ASP A 1 760 ? 1.630 97.806 73.759 1.00 92.43 922 ASP A N 1
ATOM 5198 C CA . ASP A 1 760 ? 2.349 98.491 74.825 1.00 96.03 922 ASP A CA 1
ATOM 5199 C C . ASP A 1 760 ? 2.962 99.771 74.271 1.00 112.43 922 ASP A C 1
ATOM 5200 O O . ASP A 1 760 ? 3.725 99.731 73.300 1.00 125.87 922 ASP A O 1
ATOM 5205 N N . ALA A 1 761 ? 2.630 100.904 74.893 1.00 118.60 923 ALA A N 1
ATOM 5206 C CA . ALA A 1 761 ? 3.142 102.186 74.422 1.00 124.88 923 ALA A CA 1
ATOM 5207 C C . ALA A 1 761 ? 4.640 102.319 74.658 1.00 130.25 923 ALA A C 1
ATOM 5208 O O . ALA A 1 761 ? 5.335 102.968 73.868 1.00 152.07 923 ALA A O 1
ATOM 5210 N N . GLU A 1 762 ? 5.155 101.717 75.731 1.00 107.61 924 GLU A N 1
ATOM 5211 C CA . GLU A 1 762 ? 6.576 101.805 76.036 1.00 109.92 924 GLU A CA 1
ATOM 5212 C C . GLU A 1 762 ? 7.423 100.852 75.203 1.00 112.62 924 GLU A C 1
ATOM 5213 O O . GLU A 1 762 ? 8.641 101.045 75.118 1.00 131.63 924 GLU A O 1
ATOM 5219 N N . ARG A 1 763 ? 6.815 99.839 74.587 1.00 92.48 925 ARG A N 1
ATOM 5220 C CA . ARG A 1 763 ? 7.550 98.806 73.867 1.00 101.58 925 ARG A CA 1
ATOM 5221 C C . ARG A 1 763 ? 7.419 98.912 72.356 1.00 92.44 925 ARG A C 1
ATOM 5222 O O . ARG A 1 763 ? 8.418 98.794 71.641 1.00 107.76 925 ARG A O 1
ATOM 5230 N N . GLY A 1 764 ? 6.216 99.126 71.849 1.00 85.18 926 GLY A N 1
ATOM 5231 C CA . GLY A 1 764 ? 5.959 99.130 70.423 1.00 83.71 926 GLY A CA 1
ATOM 5232 C C . GLY A 1 764 ? 5.233 97.867 69.996 1.00 92.63 926 GLY A C 1
ATOM 5233 O O . GLY A 1 764 ? 4.733 97.091 70.816 1.00 120.19 926 GLY A O 1
ATOM 5234 N N . TYR A 1 765 ? 5.181 97.666 68.680 1.00 85.59 927 TYR A N 1
ATOM 5235 C CA . TYR A 1 765 ? 4.540 96.472 68.145 1.00 86.64 927 TYR A CA 1
ATOM 5236 C C . TYR A 1 765 ? 5.298 95.224 68.576 1.00 88.66 927 TYR A C 1
ATOM 5237 O O . TYR A 1 765 ? 6.531 95.185 68.557 1.00 84.70 927 TYR A O 1
ATOM 5246 N N . GLU A 1 766 ? 4.549 94.199 68.968 1.00 93.40 928 GLU A N 1
ATOM 5247 C CA . GLU A 1 766 ? 5.111 92.912 69.351 1.00 83.91 928 GLU A CA 1
ATOM 5248 C C . GLU A 1 766 ? 4.479 91.838 68.481 1.00 89.83 928 GLU A C 1
ATOM 5249 O O . GLU A 1 766 ? 3.251 91.696 68.457 1.00 104.32 928 GLU A O 1
ATOM 5255 N N . LEU A 1 767 ? 5.313 91.093 67.764 1.00 83.23 929 LEU A N 1
ATOM 5256 C CA . LEU A 1 767 ? 4.844 90.011 66.911 1.00 83.39 929 LEU A CA 1
ATOM 5257 C C . LEU A 1 767 ? 4.713 88.737 67.735 1.00 85.56 929 LEU A C 1
ATOM 5258 O O . LEU A 1 767 ? 5.695 88.259 68.313 1.00 96.43 929 LEU A O 1
ATOM 5263 N N . ILE A 1 768 ? 3.498 88.200 67.796 1.00 98.47 930 ILE A N 1
ATOM 5264 C CA . ILE A 1 768 ? 3.239 86.910 68.416 1.00 101.06 930 ILE A CA 1
ATOM 5265 C C . ILE A 1 768 ? 2.601 86.011 67.367 1.00 101.26 930 ILE A C 1
ATOM 5266 O O . ILE A 1 768 ? 2.102 86.472 66.337 1.00 87.99 930 ILE A O 1
ATOM 5271 N N . SER A 1 769 ? 2.637 84.709 67.634 1.00 98.94 931 SER A N 1
ATOM 5272 C CA . SER A 1 769 ? 2.092 83.742 66.691 1.00 92.40 931 SER A CA 1
ATOM 5273 C C . SER A 1 769 ? 0.584 83.912 66.571 1.00 108.68 931 SER A C 1
ATOM 5274 O O . SER A 1 769 ? -0.111 84.150 67.564 1.00 130.88 931 SER A O 1
ATOM 5277 N N . PHE A 1 770 ? 0.080 83.801 65.340 1.00 112.98 932 PHE A N 1
ATOM 5278 C CA . PHE A 1 770 ? -1.357 83.913 65.110 1.00 111.95 932 PHE A CA 1
ATOM 5279 C C . PHE A 1 770 ? -2.109 82.797 65.823 1.00 99.77 932 PHE A C 1
ATOM 5280 O O . PHE A 1 770 ? -2.940 83.051 66.704 1.00 103.61 932 PHE A O 1
ATOM 5288 N N . HIS A 1 771 ? -1.833 81.551 65.452 1.00 102.96 933 HIS A N 1
ATOM 5289 C CA . HIS A 1 771 ? -2.368 80.421 66.191 1.00 109.22 933 HIS A CA 1
ATOM 5290 C C . HIS A 1 771 ? -1.573 80.216 67.477 1.00 105.50 933 HIS A C 1
ATOM 5291 O O . HIS A 1 771 ? -0.409 80.611 67.589 1.00 141.63 933 HIS A O 1
ATOM 5298 N N . SER A 1 772 ? -2.216 79.594 68.456 1.00 107.89 934 SER A N 1
ATOM 5299 C CA . SER A 1 772 ? -1.541 79.228 69.690 1.00 110.38 934 SER A CA 1
ATOM 5300 C C . SER A 1 772 ? -1.036 77.797 69.591 1.00 127.94 934 SER A C 1
ATOM 5301 O O . SER A 1 772 ? -1.619 76.960 68.898 1.00 151.97 934 SER A O 1
ATOM 5304 N N . HIS A 1 773 ? 0.066 77.522 70.283 1.00 127.54 935 HIS A N 1
ATOM 5305 C CA . HIS A 1 773 ? 0.634 76.185 70.323 1.00 143.27 935 HIS A CA 1
ATOM 5306 C C . HIS A 1 773 ? 0.583 75.646 71.746 1.00 144.29 935 HIS A C 1
ATOM 5307 O O . HIS A 1 773 ? 0.544 76.403 72.720 1.00 158.61 935 HIS A O 1
ATOM 5314 N N . PHE A 1 774 ? 0.584 74.321 71.850 1.00 90.10 936 PHE A N 1
ATOM 5315 C CA . PHE A 1 774 ? 0.400 73.641 73.124 1.00 86.50 936 PHE A CA 1
ATOM 5316 C C . PHE A 1 774 ? 1.740 73.375 73.796 1.00 114.10 936 PHE A C 1
ATOM 5317 O O . PHE A 1 774 ? 2.686 72.903 73.155 1.00 122.45 936 PHE A O 1
ATOM 5325 N N . GLN A 1 775 ? 1.813 73.685 75.086 1.00 115.47 937 GLN A N 1
ATOM 5326 C CA . GLN A 1 775 ? 2.945 73.338 75.931 1.00 124.80 937 GLN A CA 1
ATOM 5327 C C . GLN A 1 775 ? 2.430 72.483 77.077 1.00 111.85 937 GLN A C 1
ATOM 5328 O O . GLN A 1 775 ? 1.445 72.845 77.729 1.00 92.09 937 GLN A O 1
ATOM 5334 N N . SER A 1 776 ? 3.084 71.352 77.315 1.00 104.00 938 SER A N 1
ATOM 5335 C CA . SER A 1 776 ? 2.650 70.473 78.386 1.00 88.67 938 SER A CA 1
ATOM 5336 C C . SER A 1 776 ? 2.879 71.132 79.744 1.00 95.82 938 SER A C 1
ATOM 5337 O O . SER A 1 776 ? 3.651 72.085 79.882 1.00 109.15 938 SER A O 1
ATOM 5340 N N . THR A 1 777 ? 2.187 70.606 80.757 1.00 91.21 939 THR A N 1
ATOM 5341 C CA . THR A 1 777 ? 2.285 71.177 82.096 1.00 88.69 939 THR A CA 1
ATOM 5342 C C . THR A 1 777 ? 3.702 71.086 82.644 1.00 98.61 939 THR A C 1
ATOM 5343 O O . THR A 1 777 ? 4.155 71.995 83.350 1.00 112.64 939 THR A O 1
ATOM 5347 N N . LYS A 1 778 ? 4.424 70.011 82.322 1.00 90.88 940 LYS A N 1
ATOM 5348 C CA . LYS A 1 778 ? 5.771 69.849 82.858 1.00 95.60 940 LYS A CA 1
ATOM 5349 C C . LYS A 1 778 ? 6.761 70.794 82.189 1.00 94.50 940 LYS A C 1
ATOM 5350 O O . LYS A 1 778 ? 7.602 71.396 82.866 1.00 110.90 940 LYS A O 1
ATOM 5356 N N . ILE A 1 779 ? 6.684 70.934 80.865 1.00 85.11 941 ILE A N 1
ATOM 5357 C CA . ILE A 1 779 ? 7.572 71.860 80.167 1.00 77.20 941 ILE A CA 1
ATOM 5358 C C . ILE A 1 779 ? 7.281 73.295 80.593 1.00 91.01 941 ILE A C 1
ATOM 5359 O O . ILE A 1 779 ? 8.197 74.115 80.734 1.00 95.70 941 ILE A O 1
ATOM 5364 N N . LYS A 1 780 ? 6.005 73.618 80.816 1.00 87.13 942 LYS A N 1
ATOM 5365 C CA . LYS A 1 780 ? 5.658 74.938 81.332 1.00 83.23 942 LYS A CA 1
ATOM 5366 C C . LYS A 1 780 ? 6.274 75.173 82.705 1.00 92.05 942 LYS A C 1
ATOM 5367 O O . LYS A 1 780 ? 6.707 76.289 83.016 1.00 111.75 942 LYS A O 1
ATOM 5373 N N . ALA A 1 781 ? 6.327 74.132 83.539 1.00 80.72 943 ALA A N 1
ATOM 5374 C CA . ALA A 1 781 ? 6.901 74.288 84.872 1.00 79.12 943 ALA A CA 1
ATOM 5375 C C . ALA A 1 781 ? 8.419 74.391 84.814 1.00 82.05 943 ALA A C 1
ATOM 5376 O O . ALA A 1 781 ? 9.017 75.205 85.526 1.00 93.46 943 ALA A O 1
ATOM 5378 N N . LEU A 1 782 ? 9.057 73.570 83.977 1.00 84.95 944 LEU A N 1
ATOM 5379 C CA . LEU A 1 782 ? 10.511 73.616 83.856 1.00 86.65 944 LEU A CA 1
ATOM 5380 C C . LEU A 1 782 ? 10.971 74.982 83.367 1.00 78.93 944 LEU A C 1
ATOM 5381 O O . LEU A 1 782 ? 11.920 75.561 83.907 1.00 80.32 944 LEU A O 1
ATOM 5386 N N . LEU A 1 783 ? 10.301 75.514 82.341 1.00 77.68 945 LEU A N 1
ATOM 5387 C CA . LEU A 1 783 ? 10.617 76.856 81.867 1.00 64.08 945 LEU A CA 1
ATOM 5388 C C . LEU A 1 783 ? 10.426 77.887 82.969 1.00 65.36 945 LEU A C 1
ATOM 5389 O O . LEU A 1 783 ? 11.178 78.864 83.049 1.00 86.50 945 LEU A O 1
ATOM 5394 N N . ARG A 1 784 ? 9.425 77.684 83.829 1.00 70.34 946 ARG A N 1
ATOM 5395 C CA . ARG A 1 784 ? 9.214 78.596 84.946 1.00 85.13 946 ARG A CA 1
ATOM 5396 C C . ARG A 1 784 ? 10.405 78.582 85.896 1.00 81.07 946 ARG A C 1
ATOM 5397 O O . ARG A 1 784 ? 10.785 79.623 86.442 1.00 89.77 946 ARG A O 1
ATOM 5405 N N . HIS A 1 785 ? 11.012 77.411 86.098 1.00 67.15 947 HIS A N 1
ATOM 5406 C CA . HIS A 1 785 ? 12.216 77.332 86.920 1.00 84.34 947 HIS A CA 1
ATOM 5407 C C . HIS A 1 785 ? 13.407 77.965 86.212 1.00 89.08 947 HIS A C 1
ATOM 5408 O O . HIS A 1 785 ? 14.120 78.793 86.791 1.00 86.95 947 HIS A O 1
ATOM 5415 N N . LEU A 1 786 ? 13.634 77.587 84.952 1.00 81.57 948 LEU A N 1
ATOM 5416 C CA . LEU A 1 786 ? 14.832 78.025 84.242 1.00 78.53 948 LEU A CA 1
ATOM 5417 C C . LEU A 1 786 ? 14.862 79.539 84.082 1.00 85.27 948 LEU A C 1
ATOM 5418 O O . LEU A 1 786 ? 15.894 80.178 84.321 1.00 70.61 948 LEU A O 1
ATOM 5423 N N . LYS A 1 787 ? 13.736 80.133 83.679 1.00 80.89 949 LYS A N 1
ATOM 5424 C CA . LYS A 1 787 ? 13.665 81.585 83.556 1.00 83.76 949 LYS A CA 1
ATOM 5425 C C . LYS A 1 787 ? 14.005 82.288 84.863 1.00 81.48 949 LYS A C 1
ATOM 5426 O O . LYS A 1 787 ? 14.392 83.462 84.841 1.00 95.03 949 LYS A O 1
ATOM 5432 N N . GLN A 1 788 ? 13.879 81.597 85.995 1.00 77.96 950 GLN A N 1
ATOM 5433 C CA . GLN A 1 788 ? 14.235 82.164 87.288 1.00 84.92 950 GLN A CA 1
ATOM 5434 C C . GLN A 1 788 ? 15.679 81.875 87.676 1.00 85.66 950 GLN A C 1
ATOM 5435 O O . GLN A 1 788 ? 16.295 82.681 88.382 1.00 115.28 950 GLN A O 1
ATOM 5441 N N . ILE A 1 789 ? 16.239 80.753 87.218 1.00 75.22 951 ILE A N 1
ATOM 5442 C CA . ILE A 1 789 ? 17.618 80.417 87.560 1.00 88.74 951 ILE A CA 1
ATOM 5443 C C . ILE A 1 789 ? 18.600 81.314 86.813 1.00 89.31 951 ILE A C 1
ATOM 5444 O O . ILE A 1 789 ? 19.712 81.563 87.299 1.00 98.55 951 ILE A O 1
ATOM 5449 N N . GLN A 1 790 ? 18.211 81.817 85.637 1.00 80.72 952 GLN A N 1
ATOM 5450 C CA . GLN A 1 790 ? 19.076 82.715 84.874 1.00 81.51 952 GLN A CA 1
ATOM 5451 C C . GLN A 1 790 ? 19.568 83.871 85.736 1.00 100.38 952 GLN A C 1
ATOM 5452 O O . GLN A 1 790 ? 20.769 84.159 85.788 1.00 140.71 952 GLN A O 1
ATOM 5458 N N . GLU A 1 791 ? 18.646 84.543 86.425 1.00 82.55 953 GLU A N 1
ATOM 5459 C CA . GLU A 1 791 ? 19.004 85.651 87.299 1.00 93.02 953 GLU A CA 1
ATOM 5460 C C . GLU A 1 791 ? 19.373 85.209 88.708 1.00 108.83 953 GLU A C 1
ATOM 5461 O O . GLU A 1 791 ? 20.071 85.950 89.409 1.00 128.33 953 GLU A O 1
ATOM 5467 N N . THR A 1 792 ? 18.929 84.026 89.139 1.00 102.16 954 THR A N 1
ATOM 5468 C CA . THR A 1 792 ? 19.249 83.564 90.486 1.00 106.47 954 THR A CA 1
ATOM 5469 C C . THR A 1 792 ? 20.737 83.268 90.625 1.00 99.11 954 THR A C 1
ATOM 5470 O O . THR A 1 792 ? 21.386 83.724 91.574 1.00 109.82 954 THR A O 1
ATOM 5474 N N . SER A 1 793 ? 21.294 82.515 89.681 1.00 79.95 955 SER A N 1
ATOM 5475 C CA . SER A 1 793 ? 22.660 82.005 89.796 1.00 96.59 955 SER A CA 1
ATOM 5476 C C . SER A 1 793 ? 23.284 81.910 88.407 1.00 84.51 955 SER A C 1
ATOM 5477 O O . SER A 1 793 ? 22.966 80.995 87.634 1.00 77.60 955 SER A O 1
ATOM 5480 N N . PRO A 1 794 ? 24.184 82.828 88.064 1.00 76.89 956 PRO A N 1
ATOM 5481 C CA . PRO A 1 794 ? 24.830 82.763 86.748 1.00 78.81 956 PRO A CA 1
ATOM 5482 C C . PRO A 1 794 ? 25.751 81.559 86.634 1.00 82.70 956 PRO A C 1
ATOM 5483 O O . PRO A 1 794 ? 26.337 81.096 87.615 1.00 104.31 956 PRO A O 1
ATOM 5487 N N . GLY A 1 795 ? 25.862 81.042 85.411 1.00 90.65 957 GLY A N 1
ATOM 5488 C CA . GLY A 1 795 ? 26.823 80.007 85.090 1.00 92.27 957 GLY A CA 1
ATOM 5489 C C . GLY A 1 795 ? 26.458 78.601 85.514 1.00 91.72 957 GLY A C 1
ATOM 5490 O O . GLY A 1 795 ? 27.273 77.689 85.324 1.00 100.34 957 GLY A O 1
ATOM 5491 N N . GLU A 1 796 ? 25.266 78.384 86.065 1.00 83.29 958 GLU A N 1
ATOM 5492 C CA . GLU A 1 796 ? 24.939 77.086 86.639 1.00 99.87 958 GLU A CA 1
ATOM 5493 C C . GLU A 1 796 ? 24.722 76.035 85.559 1.00 86.34 958 GLU A C 1
ATOM 5494 O O . GLU A 1 796 ? 24.096 76.295 84.528 1.00 71.13 958 GLU A O 1
ATOM 5500 N N . GLN A 1 797 ? 25.242 74.836 85.808 1.00 91.07 959 GLN A N 1
ATOM 5501 C CA . GLN A 1 797 ? 25.021 73.683 84.946 1.00 73.78 959 GLN A CA 1
ATOM 5502 C C . GLN A 1 797 ? 23.844 72.881 85.487 1.00 78.78 959 GLN A C 1
ATOM 5503 O O . GLN A 1 797 ? 23.879 72.417 86.631 1.00 88.61 959 GLN A O 1
ATOM 5509 N N . ILE A 1 798 ? 22.811 72.722 84.666 1.00 90.27 960 ILE A N 1
ATOM 5510 C CA . ILE A 1 798 ? 21.593 72.019 85.047 1.00 74.66 960 ILE A CA 1
ATOM 5511 C C . ILE A 1 798 ? 21.491 70.746 84.220 1.00 75.15 960 ILE A C 1
ATOM 5512 O O . ILE A 1 798 ? 21.825 70.740 83.030 1.00 81.57 960 ILE A O 1
ATOM 5517 N N . ILE A 1 799 ? 21.038 69.668 84.855 1.00 83.28 961 ILE A N 1
ATOM 5518 C CA . ILE A 1 799 ? 20.823 68.385 84.196 1.00 78.58 961 ILE A CA 1
ATOM 5519 C C . ILE A 1 799 ? 19.330 68.091 84.201 1.00 85.09 961 ILE A C 1
ATOM 5520 O O . ILE A 1 799 ? 18.664 68.245 85.231 1.00 82.38 961 ILE A O 1
ATOM 5525 N N . VAL A 1 800 ? 18.808 67.673 83.050 1.00 80.59 962 VAL A N 1
ATOM 5526 C CA . VAL A 1 800 ? 17.393 67.360 82.881 1.00 77.84 962 VAL A CA 1
ATOM 5527 C C . VAL A 1 800 ? 17.277 65.882 82.535 1.00 84.59 962 VAL A C 1
ATOM 5528 O O . VAL A 1 800 ? 17.754 65.447 81.479 1.00 100.33 962 VAL A O 1
ATOM 5532 N N . PHE A 1 801 ? 16.652 65.113 83.423 1.00 79.55 963 PHE A N 1
ATOM 5533 C CA . PHE A 1 801 ? 16.474 63.679 83.245 1.00 82.13 963 PHE A CA 1
ATOM 5534 C C . PHE A 1 801 ? 15.076 63.369 82.729 1.00 81.17 963 PHE A C 1
ATOM 5535 O O . PHE A 1 801 ? 14.089 63.950 83.187 1.00 87.49 963 PHE A O 1
ATOM 5543 N N . SER A 1 802 ? 14.997 62.436 81.784 1.00 83.90 964 SER A N 1
ATOM 5544 C CA . SER A 1 802 ? 13.728 61.824 81.421 1.00 89.46 964 SER A CA 1
ATOM 5545 C C . SER A 1 802 ? 13.998 60.421 80.906 1.00 91.74 964 SER A C 1
ATOM 5546 O O . SER A 1 802 ? 15.057 60.146 80.335 1.00 107.03 964 SER A O 1
ATOM 5549 N N . GLN A 1 803 ? 13.030 59.531 81.121 1.00 88.51 965 GLN A N 1
ATOM 5550 C CA . GLN A 1 803 ? 13.177 58.159 80.654 1.00 79.40 965 GLN A CA 1
ATOM 5551 C C . GLN A 1 803 ? 12.780 58.014 79.191 1.00 88.25 965 GLN A C 1
ATOM 5552 O O . GLN A 1 803 ? 13.330 57.160 78.486 1.00 103.79 965 GLN A O 1
ATOM 5558 N N . PHE A 1 804 ? 11.848 58.837 78.717 1.00 76.05 966 PHE A N 1
ATOM 5559 C CA . PHE A 1 804 ? 11.401 58.796 77.332 1.00 94.51 966 PHE A CA 1
ATOM 5560 C C . PHE A 1 804 ? 12.355 59.616 76.472 1.00 93.36 966 PHE A C 1
ATOM 5561 O O . PHE A 1 804 ? 12.530 60.817 76.704 1.00 81.38 966 PHE A O 1
ATOM 5569 N N . SER A 1 805 ? 12.965 58.966 75.479 1.00 92.73 967 SER A N 1
ATOM 5570 C CA . SER A 1 805 ? 13.899 59.666 74.604 1.00 92.15 967 SER A CA 1
ATOM 5571 C C . SER A 1 805 ? 13.187 60.717 73.762 1.00 100.48 967 SER A C 1
ATOM 5572 O O . SER A 1 805 ? 13.704 61.825 73.574 1.00 93.11 967 SER A O 1
ATOM 5575 N N . SER A 1 806 ? 11.997 60.390 73.251 1.00 110.60 968 SER A N 1
ATOM 5576 C CA . SER A 1 806 ? 11.248 61.350 72.447 1.00 108.12 968 SER A CA 1
ATOM 5577 C C . SER A 1 806 ? 10.818 62.559 73.269 1.00 105.69 968 SER A C 1
ATOM 5578 O O . SER A 1 806 ? 10.650 63.652 72.716 1.00 123.50 968 SER A O 1
ATOM 5581 N N . PHE A 1 807 ? 10.637 62.388 74.581 1.00 90.06 969 PHE A N 1
ATOM 5582 C CA . PHE A 1 807 ? 10.361 63.538 75.437 1.00 96.25 969 PHE A CA 1
ATOM 5583 C C . PHE A 1 807 ? 11.569 64.462 75.511 1.00 100.19 969 PHE A C 1
ATOM 5584 O O . PHE A 1 807 ? 11.419 65.689 75.540 1.00 101.53 969 PHE A O 1
ATOM 5592 N N . LEU A 1 808 ? 12.777 63.890 75.541 1.00 85.39 970 LEU A N 1
ATOM 5593 C CA . LEU A 1 808 ? 13.984 64.708 75.497 1.00 72.07 970 LEU A CA 1
ATOM 5594 C C . LEU A 1 808 ? 14.078 65.471 74.183 1.00 84.99 970 LEU A C 1
ATOM 5595 O O . LEU A 1 808 ? 14.507 66.631 74.159 1.00 96.34 970 LEU A O 1
ATOM 5600 N N . ASP A 1 809 ? 13.690 64.831 73.077 1.00 79.82 971 ASP A N 1
ATOM 5601 C CA . ASP A 1 809 ? 13.653 65.527 71.795 1.00 98.36 971 ASP A CA 1
ATOM 5602 C C . ASP A 1 809 ? 12.664 66.686 71.831 1.00 94.91 971 ASP A C 1
ATOM 5603 O O . ASP A 1 809 ? 12.941 67.765 71.294 1.00 93.26 971 ASP A O 1
ATOM 5608 N N . ILE A 1 810 ? 11.506 66.480 72.461 1.00 90.50 972 ILE A N 1
ATOM 5609 C CA . ILE A 1 810 ? 10.531 67.557 72.602 1.00 88.16 972 ILE A CA 1
ATOM 5610 C C . ILE A 1 810 ? 11.086 68.663 73.489 1.00 90.61 972 ILE A C 1
ATOM 5611 O O . ILE A 1 810 ? 10.953 69.853 73.182 1.00 96.86 972 ILE A O 1
ATOM 5616 N N . LEU A 1 811 ? 11.720 68.283 74.601 1.00 92.56 973 LEU A N 1
ATOM 5617 C CA . LEU A 1 811 ? 12.259 69.271 75.529 1.00 84.80 973 LEU A CA 1
ATOM 5618 C C . LEU A 1 811 ? 13.298 70.156 74.851 1.00 82.29 973 LEU A C 1
ATOM 5619 O O . LEU A 1 811 ? 13.279 71.381 75.010 1.00 82.75 973 LEU A O 1
ATOM 5624 N N . GLU A 1 812 ? 14.201 69.556 74.072 1.00 69.04 974 GLU A N 1
ATOM 5625 C CA . GLU A 1 812 ? 15.201 70.345 73.358 1.00 79.91 974 GLU A CA 1
ATOM 5626 C C . GLU A 1 812 ? 14.541 71.383 72.459 1.00 87.10 974 GLU A C 1
ATOM 5627 O O . GLU A 1 812 ? 14.930 72.557 72.455 1.00 107.83 974 GLU A O 1
ATOM 5633 N N . ILE A 1 813 ? 13.530 70.967 71.695 1.00 77.98 975 ILE A N 1
ATOM 5634 C CA . ILE A 1 813 ? 12.879 71.881 70.763 1.00 90.01 975 ILE A CA 1
ATOM 5635 C C . ILE A 1 813 ? 12.139 72.978 71.516 1.00 100.07 975 ILE A C 1
ATOM 5636 O O . ILE A 1 813 ? 12.195 74.155 71.140 1.00 104.18 975 ILE A O 1
ATOM 5641 N N . GLU A 1 814 ? 11.447 72.618 72.599 1.00 96.29 976 GLU A N 1
ATOM 5642 C CA . GLU A 1 814 ? 10.657 73.603 73.331 1.00 87.01 976 GLU A CA 1
ATOM 5643 C C . GLU A 1 814 ? 11.544 74.557 74.120 1.00 86.38 976 GLU A C 1
ATOM 5644 O O . GLU A 1 814 ? 11.277 75.764 74.165 1.00 98.31 976 GLU A O 1
ATOM 5650 N N . LEU A 1 815 ? 12.601 74.039 74.749 1.00 84.34 977 LEU A N 1
ATOM 5651 C CA . LEU A 1 815 ? 13.477 74.895 75.544 1.00 85.38 977 LEU A CA 1
ATOM 5652 C C . LEU A 1 815 ? 14.234 75.883 74.666 1.00 90.78 977 LEU A C 1
ATOM 5653 O O . LEU A 1 815 ? 14.339 77.067 75.006 1.00 106.04 977 LEU A O 1
ATOM 5658 N N . ARG A 1 816 ? 14.759 75.423 73.528 1.00 81.38 978 ARG A N 1
ATOM 5659 C CA . ARG A 1 816 ? 15.474 76.325 72.634 1.00 100.20 978 ARG A CA 1
ATOM 5660 C C . ARG A 1 816 ? 14.542 77.320 71.955 1.00 104.94 978 ARG A C 1
ATOM 5661 O O . ARG A 1 816 ? 15.009 78.355 71.468 1.00 126.17 978 ARG A O 1
ATOM 5669 N N . SER A 1 817 ? 13.241 77.037 71.919 1.00 93.13 979 SER A N 1
ATOM 5670 C CA . SER A 1 817 ? 12.280 77.953 71.318 1.00 79.75 979 SER A CA 1
ATOM 5671 C C . SER A 1 817 ? 11.815 79.034 72.283 1.00 106.40 979 SER A C 1
ATOM 5672 O O . SER A 1 817 ? 11.467 80.137 71.843 1.00 121.89 979 SER A O 1
ATOM 5675 N N . HIS A 1 818 ? 11.804 78.751 73.585 1.00 91.13 980 HIS A N 1
ATOM 5676 C CA . HIS A 1 818 ? 11.301 79.689 74.580 1.00 106.65 980 HIS A CA 1
ATOM 5677 C C . HIS A 1 818 ? 12.398 80.333 75.415 1.00 107.70 980 HIS A C 1
ATOM 5678 O O . HIS A 1 818 ? 12.088 81.136 76.301 1.00 123.72 980 HIS A O 1
ATOM 5685 N N . LEU A 1 819 ? 13.664 80.015 75.161 1.00 100.66 981 LEU A N 1
ATOM 5686 C CA . LEU A 1 819 ? 14.738 80.598 75.941 1.00 97.98 981 LEU A CA 1
ATOM 5687 C C . LEU A 1 819 ? 15.745 81.286 75.027 1.00 102.47 981 LEU A C 1
ATOM 5688 O O . LEU A 1 819 ? 16.028 80.788 73.931 1.00 107.90 981 LEU A O 1
ATOM 5693 N N . PRO A 1 820 ? 16.288 82.430 75.439 1.00 85.09 982 PRO A N 1
ATOM 5694 C CA . PRO A 1 820 ? 17.256 83.133 74.588 1.00 96.41 982 PRO A CA 1
ATOM 5695 C C . PRO A 1 820 ? 18.542 82.337 74.431 1.00 102.77 982 PRO A C 1
ATOM 5696 O O . PRO A 1 820 ? 19.039 81.725 75.379 1.00 91.51 982 PRO A O 1
ATOM 5700 N N . ARG A 1 821 ? 19.084 82.359 73.211 1.00 86.46 983 ARG A N 1
ATOM 5701 C CA . ARG A 1 821 ? 20.271 81.564 72.919 1.00 87.26 983 ARG A CA 1
ATOM 5702 C C . ARG A 1 821 ? 21.495 82.099 73.652 1.00 89.25 983 ARG A C 1
ATOM 5703 O O . ARG A 1 821 ? 22.329 81.319 74.127 1.00 111.45 983 ARG A O 1
ATOM 5711 N N . ASP A 1 822 ? 21.619 83.422 73.765 1.00 97.78 984 ASP A N 1
ATOM 5712 C CA . ASP A 1 822 ? 22.806 84.006 74.378 1.00 107.11 984 ASP A CA 1
ATOM 5713 C C . ASP A 1 822 ? 22.813 83.890 75.895 1.00 97.27 984 ASP A C 1
ATOM 5714 O O . ASP A 1 822 ? 23.793 84.309 76.522 1.00 128.29 984 ASP A O 1
ATOM 5719 N N . GLN A 1 823 ? 21.761 83.335 76.500 1.00 83.47 985 GLN A N 1
ATOM 5720 C CA . GLN A 1 823 ? 21.678 83.201 77.946 1.00 92.81 985 GLN A CA 1
ATOM 5721 C C . GLN A 1 823 ? 21.421 81.781 78.425 1.00 87.87 985 GLN A C 1
ATOM 5722 O O . GLN A 1 823 ? 21.650 81.501 79.606 1.00 77.48 985 GLN A O 1
ATOM 5728 N N . VAL A 1 824 ? 20.945 80.886 77.560 1.00 93.02 986 VAL A N 1
ATOM 5729 C CA . VAL A 1 824 ? 20.691 79.494 77.920 1.00 79.07 986 VAL A CA 1
ATOM 5730 C C . VAL A 1 824 ? 21.182 78.613 76.780 1.00 77.24 986 VAL A C 1
ATOM 5731 O O . VAL A 1 824 ? 20.723 78.758 75.641 1.00 104.36 986 VAL A O 1
ATOM 5735 N N . ILE A 1 825 ? 22.104 77.702 77.079 1.00 74.59 987 ILE A N 1
ATOM 5736 C CA . ILE A 1 825 ? 22.668 76.786 76.094 1.00 88.23 987 ILE A CA 1
ATOM 5737 C C . ILE A 1 825 ? 22.192 75.377 76.419 1.00 93.71 987 ILE A C 1
ATOM 5738 O O . ILE A 1 825 ? 22.363 74.900 77.548 1.00 88.23 987 ILE A O 1
ATOM 5743 N N . ILE A 1 826 ? 21.598 74.711 75.431 1.00 92.68 988 ILE A N 1
ATOM 5744 C CA . ILE A 1 826 ? 20.998 73.392 75.604 1.00 84.62 988 ILE A CA 1
ATOM 5745 C C . ILE A 1 826 ? 21.905 72.351 74.962 1.00 84.01 988 ILE A C 1
ATOM 5746 O O . ILE A 1 826 ? 22.260 72.470 73.782 1.00 108.44 988 ILE A O 1
ATOM 5751 N N . TYR A 1 827 ? 22.282 71.337 75.739 1.00 74.89 989 TYR A N 1
ATOM 5752 C CA . TYR A 1 827 ? 23.012 70.177 75.246 1.00 93.74 989 TYR A CA 1
ATOM 5753 C C . TYR A 1 827 ? 22.142 68.943 75.437 1.00 99.64 989 TYR A C 1
ATOM 5754 O O . TYR A 1 827 ? 21.595 68.732 76.525 1.00 114.90 989 TYR A O 1
ATOM 5763 N N . LYS A 1 828 ? 22.012 68.134 74.388 1.00 98.51 990 LYS A N 1
ATOM 5764 C CA . LYS A 1 828 ? 21.232 66.903 74.440 1.00 97.02 990 LYS A CA 1
ATOM 5765 C C . LYS A 1 828 ? 22.117 65.725 74.067 1.00 109.42 990 LYS A C 1
ATOM 5766 O O . LYS A 1 828 ? 22.783 65.746 73.026 1.00 112.50 990 LYS A O 1
ATOM 5772 N N . PHE A 1 829 ? 22.117 64.701 74.917 1.00 119.79 991 PHE A N 1
ATOM 5773 C CA . PHE A 1 829 ? 22.907 63.493 74.692 1.00 113.99 991 PHE A CA 1
ATOM 5774 C C . PHE A 1 829 ? 22.066 62.529 73.869 1.00 133.16 991 PHE A C 1
ATOM 5775 O O . PHE A 1 829 ? 21.178 61.855 74.398 1.00 132.94 991 PHE A O 1
ATOM 5783 N N . ASP A 1 830 ? 22.347 62.463 72.566 1.00 156.81 992 ASP A N 1
ATOM 5784 C CA . ASP A 1 830 ? 21.606 61.557 71.696 1.00 178.77 992 ASP A CA 1
ATOM 5785 C C . ASP A 1 830 ? 21.858 60.102 72.064 1.00 177.10 992 ASP A C 1
ATOM 5786 O O . ASP A 1 830 ? 21.014 59.235 71.805 1.00 181.54 992 ASP A O 1
ATOM 5791 N N . GLY A 1 831 ? 23.005 59.817 72.677 1.00 168.09 993 GLY A N 1
ATOM 5792 C CA . GLY A 1 831 ? 23.410 58.449 72.932 1.00 166.64 993 GLY A CA 1
ATOM 5793 C C . GLY A 1 831 ? 23.655 57.614 71.694 1.00 187.02 993 GLY A C 1
ATOM 5794 O O . GLY A 1 831 ? 24.015 56.440 71.820 1.00 196.80 993 GLY A O 1
ATOM 5795 N N . ARG A 1 832 ? 23.463 58.176 70.502 1.00 177.86 994 ARG A N 1
ATOM 5796 C CA . ARG A 1 832 ? 23.715 57.485 69.244 1.00 181.15 994 ARG A CA 1
ATOM 5797 C C . ARG A 1 832 ? 24.823 58.161 68.452 1.00 185.27 994 ARG A C 1
ATOM 5798 O O . ARG A 1 832 ? 24.864 58.046 67.223 1.00 199.51 994 ARG A O 1
ATOM 5806 N N . LEU A 1 833 ? 25.722 58.861 69.136 1.00 168.90 995 LEU A N 1
ATOM 5807 C CA . LEU A 1 833 ? 26.830 59.578 68.529 1.00 159.69 995 LEU A CA 1
ATOM 5808 C C . LEU A 1 833 ? 28.142 58.908 68.914 1.00 149.04 995 LEU A C 1
ATOM 5809 O O . LEU A 1 833 ? 28.214 58.160 69.894 1.00 139.66 995 LEU A O 1
ATOM 5814 N N . ASP A 1 834 ? 29.186 59.185 68.133 1.00 146.77 996 ASP A N 1
ATOM 5815 C CA . ASP A 1 834 ? 30.489 58.612 68.434 1.00 162.54 996 ASP A CA 1
ATOM 5816 C C . ASP A 1 834 ? 31.008 59.162 69.759 1.00 170.69 996 ASP A C 1
ATOM 5817 O O . ASP A 1 834 ? 30.599 60.229 70.226 1.00 172.95 996 ASP A O 1
ATOM 5822 N N . MET A 1 835 ? 31.905 58.397 70.382 1.00 187.02 997 MET A N 1
ATOM 5823 C CA . MET A 1 835 ? 32.318 58.711 71.746 1.00 190.19 997 MET A CA 1
ATOM 5824 C C . MET A 1 835 ? 32.992 60.074 71.831 1.00 196.52 997 MET A C 1
ATOM 5825 O O . MET A 1 835 ? 32.827 60.793 72.823 1.00 208.73 997 MET A O 1
ATOM 5830 N N . LYS A 1 836 ? 33.741 60.456 70.793 1.00 185.93 998 LYS A N 1
ATOM 5831 C CA . LYS A 1 836 ? 34.461 61.724 70.830 1.00 172.59 998 LYS A CA 1
ATOM 5832 C C . LYS A 1 836 ? 33.507 62.912 70.873 1.00 157.31 998 LYS A C 1
ATOM 5833 O O . LYS A 1 836 ? 33.799 63.922 71.523 1.00 169.83 998 LYS A O 1
ATOM 5839 N N . GLU A 1 837 ? 32.362 62.816 70.193 1.00 138.08 999 GLU A N 1
ATOM 5840 C CA . GLU A 1 837 ? 31.398 63.913 70.231 1.00 155.26 999 GLU A CA 1
ATOM 5841 C C . GLU A 1 837 ? 30.665 63.958 71.565 1.00 150.01 999 GLU A C 1
ATOM 5842 O O . GLU A 1 837 ? 30.379 65.043 72.085 1.00 164.96 999 GLU A O 1
ATOM 5848 N N . ARG A 1 838 ? 30.343 62.791 72.128 1.00 129.72 1000 ARG A N 1
ATOM 5849 C CA . ARG A 1 838 ? 29.686 62.754 73.431 1.00 124.32 1000 ARG A CA 1
ATOM 5850 C C . ARG A 1 838 ? 30.556 63.403 74.499 1.00 137.92 1000 ARG A C 1
ATOM 5851 O O . ARG A 1 838 ? 30.073 64.202 75.310 1.00 134.93 1000 ARG A O 1
ATOM 5859 N N . THR A 1 839 ? 31.850 63.075 74.510 1.00 146.06 1001 THR A N 1
ATOM 5860 C CA . THR A 1 839 ? 32.759 63.726 75.446 1.00 143.73 1001 THR A CA 1
ATOM 5861 C C . THR A 1 839 ? 32.984 65.187 75.081 1.00 137.92 1001 THR A C 1
ATOM 5862 O O . THR A 1 839 ? 33.245 66.008 75.966 1.00 156.42 1001 THR A O 1
ATOM 5866 N N . ARG A 1 840 ? 32.885 65.533 73.793 1.00 106.46 1002 ARG 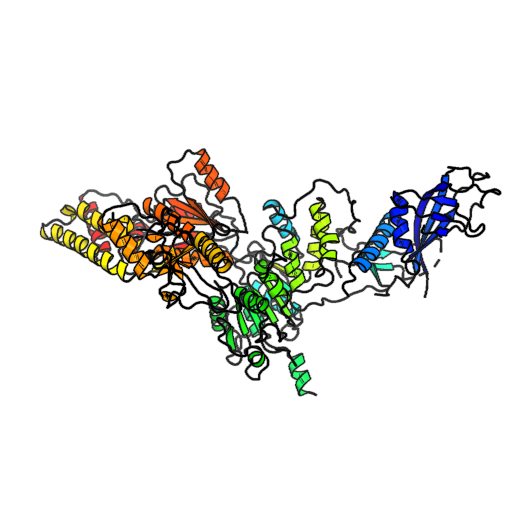A N 1
ATOM 5867 C CA . ARG A 1 840 ? 32.973 66.938 73.409 1.00 120.12 1002 ARG A CA 1
ATOM 5868 C C . ARG A 1 840 ? 31.767 67.725 73.905 1.00 131.14 1002 ARG A C 1
ATOM 5869 O O . ARG A 1 840 ? 31.877 68.928 74.165 1.00 143.93 1002 ARG A O 1
ATOM 5877 N N . ILE A 1 841 ? 30.612 67.070 74.037 1.00 125.90 1003 ILE A N 1
ATOM 5878 C CA . ILE A 1 841 ? 29.451 67.726 74.630 1.00 112.34 1003 ILE A CA 1
ATOM 5879 C C . ILE A 1 841 ? 29.685 67.967 76.116 1.00 109.09 1003 ILE A C 1
ATOM 5880 O O . ILE A 1 841 ? 29.521 69.088 76.613 1.00 128.97 1003 ILE A O 1
ATOM 5885 N N . LEU A 1 842 ? 30.068 66.916 76.848 1.00 83.99 1004 LEU A N 1
ATOM 5886 C CA . LEU A 1 842 ? 30.451 67.086 78.247 1.00 85.65 1004 LEU A CA 1
ATOM 5887 C C . LEU A 1 842 ? 31.600 68.076 78.383 1.00 95.93 1004 LEU A C 1
ATOM 5888 O O . LEU A 1 842 ? 31.682 68.812 79.373 1.00 87.60 1004 LEU A O 1
ATOM 5893 N N . GLU A 1 843 ? 32.498 68.099 77.395 1.00 91.99 1005 GLU A N 1
ATOM 5894 C CA . GLU A 1 843 ? 33.568 69.089 77.370 1.00 108.43 1005 GLU A CA 1
ATOM 5895 C C . GLU A 1 843 ? 33.002 70.503 77.408 1.00 113.12 1005 GLU A C 1
ATOM 5896 O O . GLU A 1 843 ? 33.417 71.329 78.227 1.00 131.90 1005 GLU A O 1
ATOM 5902 N N . GLN A 1 844 ? 32.040 70.797 76.529 1.00 100.56 1006 GLN A N 1
ATOM 5903 C CA . GLN A 1 844 ? 31.430 72.120 76.519 1.00 106.85 1006 GLN A CA 1
ATOM 5904 C C . GLN A 1 844 ? 30.453 72.316 77.670 1.00 107.66 1006 GLN A C 1
ATOM 5905 O O . GLN A 1 844 ? 30.100 73.458 77.978 1.00 125.50 1006 GLN A O 1
ATOM 5911 N N . PHE A 1 845 ? 30.014 71.235 78.315 1.00 98.85 1007 PHE A N 1
ATOM 5912 C CA . PHE A 1 845 ? 29.063 71.360 79.415 1.00 88.36 1007 PHE A CA 1
ATOM 5913 C C . PHE A 1 845 ? 29.761 71.702 80.726 1.00 100.89 1007 PHE A C 1
ATOM 5914 O O . PHE A 1 845 ? 29.222 72.465 81.537 1.00 107.60 1007 PHE A O 1
ATOM 5922 N N . HIS A 1 846 ? 30.953 71.151 80.955 1.00 88.10 1008 HIS A N 1
ATOM 5923 C CA . HIS A 1 846 ? 31.760 71.534 82.106 1.00 89.55 1008 HIS A CA 1
ATOM 5924 C C . HIS A 1 846 ? 32.446 72.879 81.922 1.00 103.70 1008 HIS A C 1
ATOM 5925 O O . HIS A 1 846 ? 33.153 73.325 82.833 1.00 126.40 1008 HIS A O 1
ATOM 5932 N N . ASP A 1 847 ? 32.269 73.526 80.775 1.00 94.09 1009 ASP A N 1
ATOM 5933 C CA . ASP A 1 847 ? 32.889 74.822 80.511 1.00 110.12 1009 ASP A CA 1
ATOM 5934 C C . ASP A 1 847 ? 32.056 75.892 81.208 1.00 106.94 1009 ASP A C 1
ATOM 5935 O O . ASP A 1 847 ? 31.070 76.395 80.669 1.00 116.20 1009 ASP A O 1
ATOM 5940 N N . LYS A 1 848 ? 32.459 76.237 82.429 1.00 103.35 1010 LYS A N 1
ATOM 5941 C CA . LYS A 1 848 ? 31.739 77.230 83.214 1.00 97.32 1010 LYS A CA 1
ATOM 5942 C C . LYS A 1 848 ? 31.750 78.577 82.500 1.00 102.81 1010 LYS A C 1
ATOM 5943 O O . LYS A 1 848 ? 32.815 79.118 82.189 1.00 116.53 1010 LYS A O 1
ATOM 5949 N N . ASP A 1 849 ? 30.559 79.110 82.233 1.00 90.73 1011 ASP A N 1
ATOM 5950 C CA . ASP A 1 849 ? 30.390 80.407 81.584 1.00 79.39 1011 ASP A CA 1
ATOM 5951 C C . ASP A 1 849 ? 29.331 81.174 82.360 1.00 84.51 1011 ASP A C 1
ATOM 5952 O O . ASP A 1 849 ? 28.138 80.885 82.234 1.00 115.56 1011 ASP A O 1
ATOM 5957 N N . LEU A 1 850 ? 29.763 82.151 83.161 1.00 80.75 1012 LEU A N 1
ATOM 5958 C CA . LEU A 1 850 ? 28.833 82.914 83.988 1.00 87.37 1012 LEU A CA 1
ATOM 5959 C C . LEU A 1 850 ? 27.880 83.776 83.169 1.00 80.16 1012 LEU A C 1
ATOM 5960 O O . LEU A 1 850 ? 26.894 84.273 83.723 1.00 99.87 1012 LEU A O 1
ATOM 5965 N N . SER A 1 851 ? 28.141 83.963 81.874 1.00 81.14 1013 SER A N 1
ATOM 5966 C CA . SER A 1 851 ? 27.256 84.747 81.023 1.00 81.92 1013 SER A CA 1
ATOM 5967 C C . SER A 1 851 ? 26.004 83.987 80.611 1.00 89.38 1013 SER A C 1
ATOM 5968 O O . SER A 1 851 ? 25.108 84.586 80.008 1.00 99.43 1013 SER A O 1
ATOM 5971 N N . CYS A 1 852 ? 25.923 82.694 80.917 1.00 83.73 1014 CYS A N 1
ATOM 5972 C CA . CYS A 1 852 ? 24.801 81.867 80.499 1.00 87.78 1014 CYS A CA 1
ATOM 5973 C C . CYS A 1 852 ? 24.612 80.750 81.516 1.00 77.77 1014 CYS A C 1
ATOM 5974 O O . CYS A 1 852 ? 25.374 80.622 82.476 1.00 101.01 1014 CYS A O 1
ATOM 5977 N N . ILE A 1 853 ? 23.577 79.942 81.304 1.00 71.34 1015 ILE A N 1
ATOM 5978 C CA . ILE A 1 853 ? 23.390 78.697 82.037 1.00 70.08 1015 ILE A CA 1
ATOM 5979 C C . ILE A 1 853 ? 23.314 77.570 81.020 1.00 76.17 1015 ILE A C 1
ATOM 5980 O O . ILE A 1 853 ? 22.813 77.749 79.905 1.00 91.43 1015 ILE A O 1
ATOM 5985 N N . LYS A 1 854 ? 23.827 76.406 81.404 1.00 69.97 1016 LYS A N 1
ATOM 5986 C CA . LYS A 1 854 ? 23.961 75.279 80.494 1.00 70.60 1016 LYS A CA 1
ATOM 5987 C C . LYS A 1 854 ? 23.087 74.122 80.953 1.00 81.03 1016 LYS A C 1
ATOM 5988 O O . LYS A 1 854 ? 23.039 73.798 82.144 1.00 80.01 1016 LYS A O 1
ATOM 5994 N N . LEU A 1 855 ? 22.396 73.509 79.997 1.00 80.14 1017 LEU A N 1
ATOM 5995 C CA . LEU A 1 855 ? 21.462 72.424 80.255 1.00 63.92 1017 LEU A CA 1
ATOM 5996 C C . LEU A 1 855 ? 21.942 71.165 79.553 1.00 85.34 1017 LEU A C 1
ATOM 5997 O O . LEU A 1 855 ? 22.247 71.194 78.356 1.00 102.35 1017 LEU A O 1
ATOM 6002 N N . LEU A 1 856 ? 21.999 70.063 80.295 1.00 74.16 1018 LEU A N 1
ATOM 6003 C CA . LEU A 1 856 ? 22.337 68.755 79.747 1.00 70.16 1018 LEU A CA 1
ATOM 6004 C C . LEU A 1 856 ? 21.087 67.887 79.796 1.00 80.02 1018 LEU A C 1
ATOM 6005 O O . LEU A 1 856 ? 20.633 67.501 80.879 1.00 81.82 1018 LEU A O 1
ATOM 6010 N N . LEU A 1 857 ? 20.524 67.601 78.625 1.00 95.77 1019 LEU A N 1
ATOM 6011 C CA . LEU A 1 857 ? 19.379 66.707 78.495 1.00 86.40 1019 LEU A CA 1
ATOM 6012 C C . LEU A 1 857 ? 19.907 65.312 78.186 1.00 92.86 1019 LEU A C 1
ATOM 6013 O O . LEU A 1 857 ? 20.400 65.061 77.082 1.00 116.09 1019 LEU A O 1
ATOM 6018 N N . LEU A 1 858 ? 19.816 64.405 79.154 1.00 79.81 1020 LEU A N 1
ATOM 6019 C CA . LEU A 1 858 ? 20.236 63.031 78.935 1.00 87.90 1020 LEU A CA 1
ATOM 6020 C C . LEU A 1 858 ? 19.198 62.077 79.513 1.00 85.05 1020 LEU A C 1
ATOM 6021 O O . LEU A 1 858 ? 18.365 62.452 80.343 1.00 65.59 1020 LEU A O 1
ATOM 6026 N N . SER A 1 859 ? 19.255 60.833 79.046 1.00 81.87 1021 SER A N 1
ATOM 6027 C CA . SER A 1 859 ? 18.240 59.842 79.378 1.00 69.34 1021 SER A CA 1
ATOM 6028 C C . SER A 1 859 ? 18.472 59.244 80.760 1.00 73.61 1021 SER A C 1
ATOM 6029 O O . SER A 1 859 ? 19.599 58.902 81.129 1.00 93.05 1021 SER A O 1
ATOM 6032 N N . LEU A 1 860 ? 17.385 59.108 81.521 1.00 82.46 1022 LEU A N 1
ATOM 6033 C CA . LEU A 1 860 ? 17.466 58.472 82.830 1.00 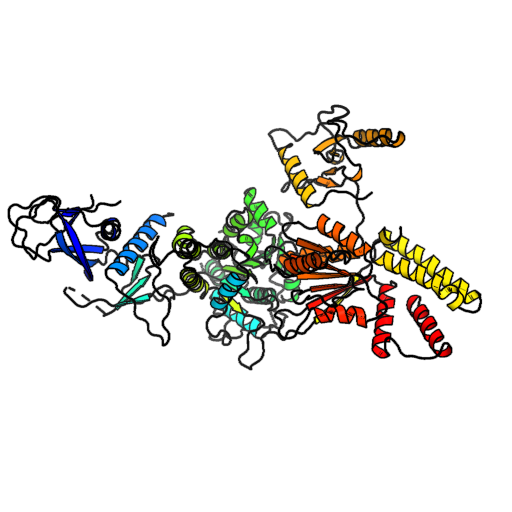75.63 1022 LEU A CA 1
ATOM 6034 C C . LEU A 1 860 ? 17.791 56.989 82.712 1.00 75.14 1022 LEU A C 1
ATOM 6035 O O . LEU A 1 860 ? 18.358 56.408 83.644 1.00 75.91 1022 LEU A O 1
ATOM 6040 N N . LYS A 1 861 ? 17.437 56.369 81.584 1.00 91.95 1023 LYS A N 1
ATOM 6041 C CA . LYS A 1 861 ? 17.652 54.937 81.400 1.00 92.06 1023 LYS A CA 1
ATOM 6042 C C . LYS A 1 861 ? 19.134 54.591 81.486 1.00 102.05 1023 LYS A C 1
ATOM 6043 O O . LYS A 1 861 ? 19.561 53.831 82.362 1.00 95.59 1023 LYS A O 1
ATOM 6049 N N . THR A 1 862 ? 19.937 55.145 80.573 1.00 120.18 1024 THR A N 1
ATOM 6050 C CA . THR A 1 862 ? 21.378 54.931 80.617 1.00 137.99 1024 THR A CA 1
ATOM 6051 C C . THR A 1 862 ? 21.998 55.485 81.892 1.00 141.54 1024 THR A C 1
ATOM 6052 O O . THR A 1 862 ? 23.059 55.009 82.312 1.00 172.61 1024 THR A O 1
ATOM 6056 N N . GLY A 1 863 ? 21.362 56.475 82.518 1.00 109.71 1025 GLY A N 1
ATOM 6057 C CA . GLY A 1 863 ? 21.919 57.056 83.721 1.00 106.45 1025 GLY A CA 1
ATOM 6058 C C . GLY A 1 863 ? 23.168 57.865 83.420 1.00 124.17 1025 GLY A C 1
ATOM 6059 O O . GLY A 1 863 ? 23.375 58.361 82.307 1.00 128.18 1025 GLY A O 1
ATOM 6060 N N . GLY A 1 864 ? 24.015 58.001 84.436 1.00 142.06 1026 GLY A N 1
ATOM 6061 C CA . GLY A 1 864 ? 25.273 58.703 84.270 1.00 143.88 1026 GLY A CA 1
ATOM 6062 C C . GLY A 1 864 ? 26.459 57.764 84.285 1.00 153.13 1026 GLY A C 1
ATOM 6063 O O . GLY A 1 864 ? 27.570 58.169 84.637 1.00 188.05 1026 GLY A O 1
ATOM 6064 N N . VAL A 1 865 ? 26.232 56.505 83.902 1.00 112.01 1027 VAL A N 1
ATOM 6065 C CA . VAL A 1 865 ? 27.299 55.510 83.917 1.00 103.70 1027 VAL A CA 1
ATOM 6066 C C . VAL A 1 865 ? 28.394 55.942 82.955 1.00 104.44 1027 VAL A C 1
ATOM 6067 O O . VAL A 1 865 ? 28.173 56.040 81.742 1.00 119.39 1027 VAL A O 1
ATOM 6071 N N . GLY A 1 866 ? 29.583 56.206 83.493 1.00 97.90 1028 GLY A N 1
ATOM 6072 C CA . GLY A 1 866 ? 30.677 56.681 82.673 1.00 112.22 1028 GLY A CA 1
ATOM 6073 C C . GLY A 1 866 ? 30.556 58.122 82.241 1.00 121.86 1028 GLY A C 1
ATOM 6074 O O . GLY A 1 866 ? 31.203 58.525 81.271 1.00 149.21 1028 GLY A O 1
ATOM 6075 N N . LEU A 1 867 ? 29.738 58.913 82.932 1.00 108.00 1029 LEU A N 1
ATOM 6076 C CA . LEU A 1 867 ? 29.538 60.322 82.617 1.00 107.17 1029 LEU A CA 1
ATOM 6077 C C . LEU A 1 867 ? 29.862 61.152 83.849 1.00 119.90 1029 LEU A C 1
ATOM 6078 O O . LEU A 1 867 ? 29.242 60.972 84.904 1.00 122.82 1029 LEU A O 1
ATOM 6083 N N . ASN A 1 868 ? 30.834 62.050 83.717 1.00 115.71 1030 ASN A N 1
ATOM 6084 C CA . ASN A 1 868 ? 31.143 63.000 84.776 1.00 111.58 1030 ASN A CA 1
ATOM 6085 C C . ASN A 1 868 ? 30.090 64.099 84.762 1.00 98.78 1030 ASN A C 1
ATOM 6086 O O . ASN A 1 868 ? 29.939 64.810 83.763 1.00 106.33 1030 ASN A O 1
ATOM 6091 N N . LEU A 1 869 ? 29.351 64.223 85.862 1.00 95.38 1031 LEU A N 1
ATOM 6092 C CA . LEU A 1 869 ? 28.291 65.214 85.992 1.00 93.57 1031 LEU A CA 1
ATOM 6093 C C . LEU A 1 869 ? 28.495 66.072 87.236 1.00 103.14 1031 LEU A C 1
ATOM 6094 O O . LEU A 1 869 ? 27.539 66.625 87.785 1.00 113.33 1031 LEU A O 1
ATOM 6099 N N . THR A 1 870 ? 29.749 66.192 87.686 1.00 87.66 1032 THR A N 1
ATOM 6100 C CA . THR A 1 870 ? 30.037 66.890 88.934 1.00 80.98 1032 THR A CA 1
ATOM 6101 C C . THR A 1 870 ? 29.771 68.386 88.825 1.00 99.59 1032 THR A C 1
ATOM 6102 O O . THR A 1 870 ? 29.404 69.020 89.821 1.00 118.01 1032 THR A O 1
ATOM 6106 N N . CYS A 1 871 ? 29.938 68.964 87.633 1.00 73.45 1033 CYS A N 1
ATOM 6107 C CA . CYS A 1 871 ? 29.724 70.397 87.467 1.00 87.70 1033 CYS A CA 1
ATOM 6108 C C . CYS A 1 871 ? 28.279 70.804 87.715 1.00 84.05 1033 CYS A C 1
ATOM 6109 O O . CYS A 1 871 ? 28.005 71.997 87.883 1.00 104.62 1033 CYS A O 1
ATOM 6112 N N . ALA A 1 872 ? 27.353 69.847 87.735 1.00 72.51 1034 ALA A N 1
ATOM 6113 C CA . ALA A 1 872 ? 25.939 70.171 87.863 1.00 75.79 1034 ALA A CA 1
ATOM 6114 C C . ALA A 1 872 ? 25.607 70.585 89.290 1.00 77.07 1034 ALA A C 1
ATOM 6115 O O . ALA A 1 872 ? 26.036 69.943 90.254 1.00 89.37 1034 ALA A O 1
ATOM 6117 N N . SER A 1 873 ? 24.847 71.673 89.420 1.00 67.15 1035 SER A N 1
ATOM 6118 C CA . SER A 1 873 ? 24.331 72.112 90.707 1.00 78.62 1035 SER A CA 1
ATOM 6119 C C . SER A 1 873 ? 22.849 71.817 90.879 1.00 76.58 1035 SER A C 1
ATOM 6120 O O . SER A 1 873 ? 22.359 71.829 92.013 1.00 80.08 1035 SER A O 1
ATOM 6123 N N . ARG A 1 874 ? 22.131 71.562 89.787 1.00 67.34 1036 ARG A N 1
ATOM 6124 C CA . ARG A 1 874 ? 20.695 71.332 89.834 1.00 76.59 1036 ARG A CA 1
ATOM 6125 C C . ARG A 1 874 ? 20.324 70.184 88.910 1.00 76.53 1036 ARG A C 1
ATOM 6126 O O . ARG A 1 874 ? 20.926 70.007 87.847 1.00 81.78 1036 ARG A O 1
ATOM 6134 N N . ALA A 1 875 ? 19.324 69.411 89.323 1.00 79.84 1037 ALA A N 1
ATOM 6135 C CA . ALA A 1 875 ? 18.798 68.315 88.527 1.00 71.96 1037 ALA A CA 1
ATOM 6136 C C . ALA A 1 875 ? 17.284 68.437 88.452 1.00 93.59 1037 ALA A C 1
ATOM 6137 O O . ALA A 1 875 ? 16.633 68.871 89.407 1.00 102.36 1037 ALA A O 1
ATOM 6139 N N . PHE A 1 876 ? 16.728 68.056 87.304 1.00 77.67 1038 PHE A N 1
ATOM 6140 C CA . PHE A 1 876 ? 15.288 68.094 87.079 1.00 62.68 1038 PHE A CA 1
ATOM 6141 C C . PHE A 1 876 ? 14.829 66.728 86.597 1.00 82.13 1038 PHE A C 1
ATOM 6142 O O . PHE A 1 876 ? 15.228 66.283 85.516 1.00 87.47 1038 PHE A O 1
ATOM 6150 N N . MET A 1 877 ? 13.995 66.068 87.397 1.00 85.07 1039 MET A N 1
ATOM 6151 C CA . MET A 1 877 ? 13.462 64.751 87.068 1.00 73.50 1039 MET A CA 1
ATOM 6152 C C . MET A 1 877 ? 12.098 64.932 86.412 1.00 82.74 1039 MET A C 1
ATOM 6153 O O . MET A 1 877 ? 11.118 65.268 87.085 1.00 86.84 1039 MET A O 1
ATOM 6158 N N . MET A 1 878 ? 12.032 64.706 85.099 1.00 78.47 1040 MET A N 1
ATOM 6159 C CA . MET A 1 878 ? 10.808 64.962 84.350 1.00 71.21 1040 MET A CA 1
ATOM 6160 C C . MET A 1 878 ? 9.795 63.827 84.442 1.00 83.56 1040 MET A C 1
ATOM 6161 O O . MET A 1 878 ? 8.674 63.988 83.950 1.00 117.47 1040 MET A O 1
ATOM 6166 N N . ASP A 1 879 ? 10.152 62.696 85.056 1.00 79.15 1041 ASP A N 1
ATOM 6167 C CA . ASP A 1 879 ? 9.241 61.562 85.171 1.00 75.74 1041 ASP A CA 1
ATOM 6168 C C . ASP A 1 879 ? 9.776 60.524 86.150 1.00 83.39 1041 ASP A C 1
ATOM 6169 O O . ASP A 1 879 ? 10.996 60.382 86.305 1.00 106.51 1041 ASP A O 1
ATOM 6174 N N . PRO A 1 880 ? 8.903 59.791 86.834 1.00 71.21 1042 PRO A N 1
ATOM 6175 C CA . PRO A 1 880 ? 9.357 58.718 87.719 1.00 82.31 1042 PRO A CA 1
ATOM 6176 C C . PRO A 1 880 ? 9.423 57.375 87.005 1.00 91.61 1042 PRO A C 1
ATOM 6177 O O . PRO A 1 880 ? 8.841 57.172 85.938 1.00 97.77 1042 PRO A O 1
ATOM 6181 N N . TRP A 1 881 ? 10.147 56.448 87.631 1.00 92.70 1043 TRP A N 1
ATOM 6182 C CA . TRP A 1 881 ? 10.336 55.110 87.093 1.00 85.57 1043 TRP A CA 1
ATOM 6183 C C . TRP A 1 881 ? 10.036 54.078 88.173 1.00 89.04 1043 TRP A C 1
ATOM 6184 O O . TRP A 1 881 ? 9.958 54.396 89.362 1.00 108.12 1043 TRP A O 1
ATOM 6195 N N . TRP A 1 882 ? 9.875 52.824 87.736 1.00 81.84 1044 TRP A N 1
ATOM 6196 C CA . TRP A 1 882 ? 9.469 51.754 88.643 1.00 74.99 1044 TRP A CA 1
ATOM 6197 C C . TRP A 1 882 ? 10.484 51.530 89.753 1.00 97.33 1044 TRP A C 1
ATOM 6198 O O . TRP A 1 882 ? 10.109 51.168 90.874 1.00 88.09 1044 TRP A O 1
ATOM 6209 N N . SER A 1 883 ? 11.753 51.731 89.468 1.00 103.97 1045 SER A N 1
ATOM 6210 C CA . SER A 1 883 ? 12.766 51.475 90.479 1.00 95.07 1045 SER A CA 1
ATOM 6211 C C . SER A 1 883 ? 13.238 52.778 91.091 1.00 89.67 1045 SER A C 1
ATOM 6212 O O . SER A 1 883 ? 13.533 53.730 90.354 1.00 103.94 1045 SER A O 1
ATOM 6215 N N . PRO A 1 884 ? 13.318 52.866 92.419 1.00 84.02 1046 PRO A N 1
ATOM 6216 C CA . PRO A 1 884 ? 13.943 54.047 93.023 1.00 103.81 1046 PRO A CA 1
ATOM 6217 C C . PRO A 1 884 ? 15.445 54.072 92.825 1.00 106.81 1046 PRO A C 1
ATOM 6218 O O . PRO A 1 884 ? 16.045 55.154 92.835 1.00 99.12 1046 PRO A O 1
ATOM 6222 N N . GLY A 1 885 ? 16.064 52.906 92.628 1.00 97.46 1047 GLY A N 1
ATOM 6223 C CA . GLY A 1 885 ? 17.512 52.853 92.527 1.00 95.47 1047 GLY A CA 1
ATOM 6224 C C . GLY A 1 885 ? 18.055 53.575 91.309 1.00 85.84 1047 GLY A C 1
ATOM 6225 O O . GLY A 1 885 ? 19.086 54.248 91.389 1.00 122.82 1047 GLY A O 1
ATOM 6226 N N . MET A 1 886 ? 17.374 53.453 90.168 1.00 75.51 1048 MET A N 1
ATOM 6227 C CA . MET A 1 886 ? 17.873 54.088 88.952 1.00 87.59 1048 MET A CA 1
ATOM 6228 C C . MET A 1 886 ? 17.835 55.607 89.064 1.00 86.89 1048 MET A C 1
ATOM 6229 O O . MET A 1 886 ? 18.786 56.288 88.664 1.00 95.30 1048 MET A O 1
ATOM 6234 N N . GLU A 1 887 ? 16.750 56.156 89.613 1.00 89.53 1049 GLU A N 1
ATOM 6235 C CA . GLU A 1 887 ? 16.672 57.602 89.798 1.00 101.66 1049 GLU A CA 1
ATOM 6236 C C . GLU A 1 887 ? 17.668 58.075 90.850 1.00 102.52 1049 GLU A C 1
ATOM 6237 O O . GLU A 1 887 ? 18.371 59.072 90.649 1.00 105.06 1049 GLU A O 1
ATOM 6243 N N . ASP A 1 888 ? 17.746 57.367 91.981 1.00 85.13 1050 ASP A N 1
ATOM 6244 C CA . ASP A 1 888 ? 18.712 57.729 93.014 1.00 82.39 1050 ASP A CA 1
ATOM 6245 C C . ASP A 1 888 ? 20.138 57.673 92.480 1.00 97.51 1050 ASP A C 1
ATOM 6246 O O . ASP A 1 888 ? 20.949 58.564 92.758 1.00 98.09 1050 ASP A O 1
ATOM 6251 N N . GLN A 1 889 ? 20.459 56.633 91.707 1.00 106.65 1051 GLN A N 1
ATOM 6252 C CA . GLN A 1 889 ? 21.821 56.467 91.210 1.00 84.18 1051 GLN A CA 1
ATOM 6253 C C . GLN A 1 889 ? 22.206 57.598 90.266 1.00 76.45 1051 GLN A C 1
ATOM 6254 O O . GLN A 1 889 ? 23.354 58.057 90.272 1.00 111.53 1051 GLN A O 1
ATOM 6260 N N . ALA A 1 890 ? 21.259 58.063 89.450 1.00 65.32 1052 ALA A N 1
ATOM 6261 C CA . ALA A 1 890 ? 21.541 59.180 88.556 1.00 68.45 1052 ALA A CA 1
ATOM 6262 C C . ALA A 1 890 ? 21.846 60.447 89.341 1.00 76.01 1052 ALA A C 1
ATOM 6263 O O . ALA A 1 890 ? 22.802 61.166 89.029 1.00 98.53 1052 ALA A O 1
ATOM 6265 N N . ILE A 1 891 ? 21.046 60.733 90.368 1.00 79.49 1053 ILE A N 1
ATOM 6266 C CA . ILE A 1 891 ? 21.258 61.930 91.173 1.00 79.98 1053 ILE A CA 1
ATOM 6267 C C . ILE A 1 891 ? 22.565 61.831 91.950 1.00 78.28 1053 ILE A C 1
ATOM 6268 O O . ILE A 1 891 ? 23.293 62.821 92.097 1.00 88.09 1053 ILE A O 1
ATOM 6273 N N . ASP A 1 892 ? 22.895 60.636 92.443 1.00 79.59 1054 ASP A N 1
ATOM 6274 C CA . ASP A 1 892 ? 24.058 60.470 93.306 1.00 71.88 1054 ASP A CA 1
ATOM 6275 C C . ASP A 1 892 ? 25.384 60.579 92.565 1.00 82.84 1054 ASP A C 1
ATOM 6276 O O . ASP A 1 892 ? 26.429 60.646 93.219 1.00 87.41 1054 ASP A O 1
ATOM 6281 N N . ARG A 1 893 ? 25.380 60.591 91.236 1.00 92.74 1055 ARG A N 1
ATOM 6282 C CA . ARG A 1 893 ? 26.610 60.771 90.480 1.00 118.11 1055 ARG A CA 1
ATOM 6283 C C . ARG A 1 893 ? 26.921 62.237 90.213 1.00 115.12 1055 ARG A C 1
ATOM 6284 O O . ARG A 1 893 ? 27.944 62.539 89.590 1.00 122.84 1055 ARG A O 1
ATOM 6292 N N . ILE A 1 894 ? 26.072 63.146 90.681 1.00 85.40 1056 ILE A N 1
ATOM 6293 C CA . ILE A 1 894 ? 26.300 64.577 90.517 1.00 82.28 1056 ILE A CA 1
ATOM 6294 C C . ILE A 1 894 ? 27.085 65.150 91.688 1.00 119.63 1056 ILE A C 1
ATOM 6295 O O . ILE A 1 894 ? 28.051 65.894 91.498 1.00 132.30 1056 ILE A O 1
ATOM 6300 N N . HIS A 1 895 ? 26.691 64.817 92.915 1.00 136.61 1057 HIS A N 1
ATOM 6301 C CA . HIS A 1 895 ? 27.344 65.358 94.098 1.00 142.62 1057 HIS A CA 1
ATOM 6302 C C . HIS A 1 895 ? 28.544 64.501 94.478 1.00 138.26 1057 HIS A C 1
ATOM 6303 O O . HIS A 1 895 ? 28.458 63.269 94.510 1.00 146.16 1057 HIS A O 1
ATOM 6310 N N . ARG A 1 896 ? 29.664 65.162 94.750 1.00 136.64 1058 ARG A N 1
ATOM 6311 C CA . ARG A 1 896 ? 30.845 64.534 95.318 1.00 149.12 1058 ARG A CA 1
ATOM 6312 C C . ARG A 1 896 ? 31.238 65.311 96.563 1.00 146.28 1058 ARG A C 1
ATOM 6313 O O . ARG A 1 896 ? 31.155 66.543 96.582 1.00 135.16 1058 ARG A O 1
ATOM 6321 N N . ILE A 1 897 ? 31.643 64.586 97.609 1.00 151.07 1059 ILE A N 1
ATOM 6322 C CA . ILE A 1 897 ? 31.985 65.235 98.868 1.00 144.82 1059 ILE A CA 1
ATOM 6323 C C . ILE A 1 897 ? 33.115 66.229 98.636 1.00 139.32 1059 ILE A C 1
ATOM 6324 O O . ILE A 1 897 ? 34.072 65.957 97.900 1.00 125.64 1059 ILE A O 1
ATOM 6329 N N . GLY A 1 898 ? 32.990 67.404 99.247 1.00 140.53 1060 GLY A N 1
ATOM 6330 C CA . GLY A 1 898 ? 33.926 68.482 99.005 1.00 132.48 1060 GLY A CA 1
ATOM 6331 C C . GLY A 1 898 ? 33.486 69.339 97.838 1.00 130.50 1060 GLY A C 1
ATOM 6332 O O . GLY A 1 898 ? 34.285 69.669 96.957 1.00 143.12 1060 GLY A O 1
ATOM 6333 N N . GLN A 1 899 ? 32.206 69.694 97.820 1.00 130.13 1061 GLN A N 1
ATOM 6334 C CA . GLN A 1 899 ? 31.624 70.496 96.759 1.00 154.56 1061 GLN A CA 1
ATOM 6335 C C . GLN A 1 899 ? 31.182 71.847 97.305 1.00 181.64 1061 GLN A C 1
ATOM 6336 O O . GLN A 1 899 ? 30.842 71.982 98.483 1.00 189.17 1061 GLN A O 1
ATOM 6342 N N . GLN A 1 900 ? 31.187 72.848 96.422 1.00 210.06 1062 GLN A N 1
ATOM 6343 C CA . GLN A 1 900 ? 30.852 74.213 96.812 1.00 218.21 1062 GLN A CA 1
ATOM 6344 C C . GLN A 1 900 ? 29.350 74.421 96.948 1.00 209.62 1062 GLN A C 1
ATOM 6345 O O . GLN A 1 900 ? 28.918 75.306 97.695 1.00 218.34 1062 GLN A O 1
ATOM 6351 N N . GLN A 1 901 ? 28.545 73.632 96.240 1.00 185.23 1063 GLN A N 1
ATOM 6352 C CA . GLN A 1 901 ? 27.100 73.800 96.233 1.00 171.37 1063 GLN A CA 1
ATOM 6353 C C . GLN A 1 901 ? 26.414 72.452 96.380 1.00 168.98 1063 GLN A C 1
ATOM 6354 O O . GLN A 1 901 ? 26.818 71.467 95.757 1.00 166.47 1063 GLN A O 1
ATOM 6360 N N . THR A 1 902 ? 25.371 72.422 97.202 1.00 164.67 1064 THR A N 1
ATOM 6361 C CA . THR A 1 902 ? 24.519 71.247 97.276 1.00 141.80 1064 THR A CA 1
ATOM 6362 C C . THR A 1 902 ? 23.726 71.098 95.982 1.00 123.53 1064 THR A C 1
ATOM 6363 O O . THR A 1 902 ? 23.432 72.076 95.289 1.00 121.76 1064 THR A O 1
ATOM 6367 N N . VAL A 1 903 ? 23.390 69.856 95.651 1.00 99.33 1065 VAL A N 1
ATOM 6368 C CA . VAL A 1 903 ? 22.691 69.552 94.407 1.00 96.78 1065 VAL A CA 1
ATOM 6369 C C . VAL A 1 903 ? 21.192 69.664 94.662 1.00 99.24 1065 VAL A C 1
ATOM 6370 O O . VAL A 1 903 ? 20.617 68.868 95.410 1.00 96.54 1065 VAL A O 1
ATOM 6374 N N . LYS A 1 904 ? 20.560 70.653 94.038 1.00 73.99 1066 LYS A N 1
ATOM 6375 C CA . LYS A 1 904 ? 19.132 70.891 94.194 1.00 67.18 1066 LYS A CA 1
ATOM 6376 C C . LYS A 1 904 ? 18.375 70.105 93.130 1.00 72.83 1066 LYS A C 1
ATOM 6377 O O . LYS A 1 904 ? 18.554 70.339 91.931 1.00 67.95 1066 LYS A O 1
ATOM 6383 N N . VAL A 1 905 ? 17.530 69.177 93.570 1.00 79.47 1067 VAL A N 1
ATOM 6384 C CA . VAL A 1 905 ? 16.794 68.289 92.679 1.00 70.28 1067 VAL A CA 1
ATOM 6385 C C . VAL A 1 905 ? 15.308 68.588 92.805 1.00 69.78 1067 VAL A C 1
ATOM 6386 O O . VAL A 1 905 ? 14.797 68.780 93.914 1.00 80.87 1067 VAL A O 1
ATOM 6390 N N . VAL A 1 906 ? 14.618 68.628 91.667 1.00 73.94 1068 VAL A N 1
ATOM 6391 C CA . VAL A 1 906 ? 13.177 68.848 91.623 1.00 77.58 1068 VAL A CA 1
ATOM 6392 C C . VAL A 1 906 ? 12.545 67.715 90.826 1.00 84.61 1068 VAL A C 1
ATOM 6393 O O . VAL A 1 906 ? 12.967 67.432 89.699 1.00 70.79 1068 VAL A O 1
ATOM 6397 N N . ARG A 1 907 ? 11.536 67.072 91.408 1.00 86.22 1069 ARG A N 1
ATOM 6398 C CA . ARG A 1 907 ? 10.800 65.993 90.762 1.00 73.29 1069 ARG A CA 1
ATOM 6399 C C . ARG A 1 907 ? 9.408 66.496 90.404 1.00 79.05 1069 ARG A C 1
ATOM 6400 O O . ARG A 1 907 ? 8.618 66.828 91.295 1.00 79.67 1069 ARG A O 1
ATOM 6408 N N . PHE A 1 908 ? 9.109 66.549 89.110 1.00 71.11 1070 PHE A N 1
ATOM 6409 C CA . PHE A 1 908 ? 7.797 66.968 88.636 1.00 79.09 1070 PHE A CA 1
ATOM 6410 C C . PHE A 1 908 ? 6.862 65.765 88.643 1.00 82.86 1070 PHE A C 1
ATOM 6411 O O . PHE A 1 908 ? 7.124 64.766 87.965 1.00 91.15 1070 PHE A O 1
ATOM 6419 N N . ILE A 1 909 ? 5.780 65.860 89.412 1.00 87.31 1071 ILE A N 1
ATOM 6420 C CA . ILE A 1 909 ? 4.815 64.777 89.562 1.00 74.81 1071 ILE A CA 1
ATOM 6421 C C . ILE A 1 909 ? 3.423 65.340 89.324 1.00 78.57 1071 ILE A C 1
ATOM 6422 O O . ILE A 1 909 ? 3.007 66.283 90.008 1.00 75.31 1071 ILE A O 1
ATOM 6427 N N . ILE A 1 910 ? 2.704 64.765 88.363 1.00 70.61 1072 ILE A N 1
ATOM 6428 C CA . ILE A 1 910 ? 1.347 65.214 88.071 1.00 76.08 1072 ILE A CA 1
ATOM 6429 C C . ILE A 1 910 ? 0.420 64.745 89.186 1.00 80.30 1072 ILE A C 1
ATOM 6430 O O . ILE A 1 910 ? 0.320 63.545 89.467 1.00 92.77 1072 ILE A O 1
ATOM 6435 N N . ASP A 1 911 ? -0.266 65.692 89.822 1.00 89.22 1073 ASP A N 1
ATOM 6436 C CA . ASP A 1 911 ? -1.050 65.389 91.012 1.00 101.13 1073 ASP A CA 1
ATOM 6437 C C . ASP A 1 911 ? -2.208 64.453 90.682 1.00 104.92 1073 ASP A C 1
ATOM 6438 O O . ASP A 1 911 ? -2.843 64.570 89.630 1.00 121.08 1073 ASP A O 1
ATOM 6443 N N . ASN A 1 912 ? -2.474 63.520 91.600 1.00 101.00 1074 ASN A N 1
ATOM 6444 C CA . ASN A 1 912 ? -3.568 62.553 91.468 1.00 104.02 1074 ASN A CA 1
ATOM 6445 C C . ASN A 1 912 ? -3.498 61.809 90.138 1.00 103.95 1074 ASN A C 1
ATOM 6446 O O . ASN A 1 912 ? -4.508 61.606 89.461 1.00 127.61 1074 ASN A O 1
ATOM 6451 N N . SER A 1 913 ? -2.290 61.398 89.758 1.00 85.81 1075 SER A N 1
ATOM 6452 C CA . SER A 1 913 ? -2.054 60.685 88.511 1.00 78.09 1075 SER A CA 1
ATOM 6453 C C . SER A 1 913 ? -1.258 59.419 88.797 1.00 73.26 1075 SER A C 1
ATOM 6454 O O . SER A 1 913 ? -0.941 59.103 89.948 1.00 81.76 1075 SER A O 1
ATOM 6457 N N . VAL A 1 914 ? -0.928 58.691 87.727 1.00 82.70 1076 VAL A N 1
ATOM 6458 C CA . VAL A 1 914 ? -0.169 57.452 87.868 1.00 83.90 1076 VAL A CA 1
ATOM 6459 C C . VAL A 1 914 ? 1.219 57.730 88.422 1.00 96.55 1076 VAL A C 1
ATOM 6460 O O . VAL A 1 914 ? 1.794 56.893 89.127 1.00 106.48 1076 VAL A O 1
ATOM 6464 N N . GLU A 1 915 ? 1.785 58.899 88.107 1.00 92.33 1077 GLU A N 1
ATOM 6465 C CA . GLU A 1 915 ? 3.116 59.232 88.603 1.00 84.64 1077 GLU A CA 1
ATOM 6466 C C . GLU A 1 915 ? 3.135 59.290 90.123 1.00 88.71 1077 GLU A C 1
ATOM 6467 O O . GLU A 1 915 ? 4.081 58.811 90.760 1.00 102.35 1077 GLU A O 1
ATOM 6473 N N . GLU A 1 916 ? 2.095 59.871 90.721 1.00 64.43 1078 GLU A N 1
ATOM 6474 C CA . GLU A 1 916 ? 1.963 59.838 92.172 1.00 65.36 1078 GLU A CA 1
ATOM 6475 C C . GLU A 1 916 ? 1.865 58.406 92.681 1.00 72.90 1078 GLU A C 1
ATOM 6476 O O . GLU A 1 916 ? 2.340 58.101 93.781 1.00 69.71 1078 GLU A O 1
ATOM 6482 N N . LYS A 1 917 ? 1.267 57.512 91.887 1.00 84.99 1079 LYS A N 1
ATOM 6483 C CA . LYS A 1 917 ? 1.187 56.109 92.275 1.00 81.77 1079 LYS A CA 1
ATOM 6484 C C . LYS A 1 917 ? 2.547 55.430 92.181 1.00 83.82 1079 LYS A C 1
ATOM 6485 O O . LYS A 1 917 ? 2.903 54.623 93.048 1.00 79.88 1079 LYS A O 1
ATOM 6491 N N . MET A 1 918 ? 3.320 55.738 91.135 1.00 83.33 1080 MET A N 1
ATOM 6492 C CA . MET A 1 918 ? 4.627 55.106 90.975 1.00 81.66 1080 MET A CA 1
ATOM 6493 C C . MET A 1 918 ? 5.577 55.513 92.094 1.00 88.80 1080 MET A C 1
ATOM 6494 O O . MET A 1 918 ? 6.422 54.716 92.519 1.00 70.35 1080 MET A O 1
ATOM 6499 N N . LEU A 1 919 ? 5.451 56.749 92.584 1.00 89.02 1081 LEU A N 1
ATOM 6500 C CA . LEU A 1 919 ? 6.230 57.168 93.744 1.00 81.62 1081 LEU A CA 1
ATOM 6501 C C . LEU A 1 919 ? 5.935 56.284 94.948 1.00 85.12 1081 LEU A C 1
ATOM 6502 O O . LEU A 1 919 ? 6.845 55.931 95.706 1.00 99.11 1081 LEU A O 1
ATOM 6507 N N . ARG A 1 920 ? 4.667 55.913 95.136 1.00 93.28 1082 ARG A N 1
ATOM 6508 C CA . ARG A 1 920 ? 4.310 55.012 96.225 1.00 100.62 1082 ARG A CA 1
ATOM 6509 C C . ARG A 1 920 ? 4.860 53.610 95.994 1.00 98.10 1082 ARG A C 1
ATOM 6510 O O . ARG A 1 920 ? 5.125 52.884 96.960 1.00 89.26 1082 ARG A O 1
ATOM 6518 N N . ILE A 1 921 ? 5.032 53.210 94.732 1.00 89.28 1083 ILE A N 1
ATOM 6519 C CA . ILE A 1 921 ? 5.668 51.929 94.447 1.00 78.71 1083 ILE A CA 1
ATOM 6520 C C . ILE A 1 921 ? 7.152 51.986 94.788 1.00 78.61 1083 ILE A C 1
ATOM 6521 O O . ILE A 1 921 ? 7.703 51.048 95.376 1.00 77.40 1083 ILE A O 1
ATOM 6526 N N . GLN A 1 922 ? 7.819 53.089 94.432 1.00 91.23 1084 GLN A N 1
ATOM 6527 C CA . GLN A 1 922 ? 9.218 53.270 94.807 1.00 66.91 1084 GLN A CA 1
ATOM 6528 C C . GLN A 1 922 ? 9.388 53.228 96.319 1.00 69.34 1084 GLN A C 1
ATOM 6529 O O . GLN A 1 922 ? 10.305 52.579 96.835 1.00 75.55 1084 GLN A O 1
ATOM 6535 N N . GLU A 1 923 ? 8.513 53.931 97.045 1.00 72.99 1085 GLU A N 1
ATOM 6536 C CA . GLU A 1 923 ? 8.547 53.891 98.503 1.00 87.68 1085 GLU A CA 1
ATOM 6537 C C . GLU A 1 923 ? 8.422 52.466 99.022 1.00 88.38 1085 GLU A C 1
ATOM 6538 O O . GLU A 1 923 ? 8.983 52.135 100.073 1.00 94.05 1085 GLU A O 1
ATOM 6544 N N . ARG A 1 924 ? 7.688 51.614 98.303 1.00 82.75 1086 ARG A N 1
ATOM 6545 C CA . ARG A 1 924 ? 7.611 50.206 98.672 1.00 92.09 1086 ARG A CA 1
ATOM 6546 C C . ARG A 1 924 ? 8.941 49.506 98.429 1.00 96.53 1086 ARG A C 1
ATOM 6547 O O . ARG A 1 924 ? 9.438 48.779 99.298 1.00 85.00 1086 ARG A O 1
ATOM 6555 N N . LYS A 1 925 ? 9.531 49.714 97.248 1.00 87.77 1087 LYS A N 1
ATOM 6556 C CA . LYS A 1 925 ? 10.805 49.081 96.924 1.00 76.79 1087 LYS A CA 1
ATOM 6557 C C . LYS A 1 925 ? 11.880 49.444 97.942 1.00 84.84 1087 LYS A C 1
ATOM 6558 O O . LYS A 1 925 ? 12.652 48.585 98.380 1.00 98.56 1087 LYS A O 1
ATOM 6564 N N . ARG A 1 926 ? 11.946 50.720 98.331 1.00 82.67 1088 ARG A N 1
ATOM 6565 C CA . ARG A 1 926 ? 12.929 51.133 99.327 1.00 91.88 1088 ARG A CA 1
ATOM 6566 C C . ARG A 1 926 ? 12.725 50.411 100.652 1.00 92.04 1088 ARG A C 1
ATOM 6567 O O . ARG A 1 926 ? 13.692 50.169 101.383 1.00 111.79 1088 ARG A O 1
ATOM 6575 N N . MET A 1 927 ? 11.482 50.055 100.975 1.00 90.22 1089 MET A N 1
ATOM 6576 C CA . MET A 1 927 ? 11.209 49.359 102.226 1.00 97.25 1089 MET A CA 1
ATOM 6577 C C . MET A 1 927 ? 11.628 47.896 102.160 1.00 105.99 1089 MET A C 1
ATOM 6578 O O . MET A 1 927 ? 12.175 47.360 103.129 1.00 126.70 1089 MET A O 1
ATOM 6583 N N . LEU A 1 928 ? 11.396 47.238 101.028 1.00 102.11 1090 LEU A N 1
ATOM 6584 C CA . LEU A 1 928 ? 11.639 45.810 100.888 1.00 96.67 1090 LEU A CA 1
ATOM 6585 C C . LEU A 1 928 ? 12.806 45.491 99.968 1.00 110.21 1090 LEU A C 1
ATOM 6586 O O . LEU A 1 928 ? 13.676 44.692 100.325 1.00 141.32 1090 LEU A O 1
ATOM 6591 N N . GLY A 1 929 ? 12.841 46.093 98.787 1.00 115.43 1091 GLY A N 1
ATOM 6592 C CA . GLY A 1 929 ? 13.875 45.803 97.814 1.00 124.63 1091 GLY A CA 1
ATOM 6593 C C . GLY A 1 929 ? 13.321 45.851 96.410 1.00 147.48 1091 GLY A C 1
ATOM 6594 O O . GLY A 1 929 ? 12.101 45.857 96.211 1.00 144.26 1091 GLY A O 1
ATOM 6595 N N . ASP A 1 930 ? 14.208 45.894 95.426 1.00 172.12 1092 ASP A N 1
ATOM 6596 C CA . ASP A 1 930 ? 13.770 45.904 94.040 1.00 174.35 1092 ASP A CA 1
ATOM 6597 C C . ASP A 1 930 ? 13.613 44.490 93.492 1.00 178.60 1092 ASP A C 1
ATOM 6598 O O . ASP A 1 930 ? 12.732 44.244 92.659 1.00 187.19 1092 ASP A O 1
ATOM 6603 N N . ILE A 1 931 ? 14.468 43.561 93.932 1.00 170.37 1093 ILE A N 1
ATOM 6604 C CA . ILE A 1 931 ? 14.402 42.157 93.531 1.00 178.37 1093 ILE A CA 1
ATOM 6605 C C . ILE A 1 931 ? 14.405 41.338 94.819 1.00 202.19 1093 ILE A C 1
ATOM 6606 O O . ILE A 1 931 ? 15.465 40.994 95.349 1.00 207.68 1093 ILE A O 1
ATOM 6611 N N . VAL A 1 932 ? 13.223 41.032 95.328 1.00 212.78 1094 VAL A N 1
ATOM 6612 C CA . VAL A 1 932 ? 13.058 40.042 96.382 1.00 224.41 1094 VAL A CA 1
ATOM 6613 C C . VAL A 1 932 ? 12.552 38.775 95.705 1.00 225.97 1094 VAL A C 1
ATOM 6614 O O . VAL A 1 932 ? 11.403 38.718 95.252 1.00 220.96 1094 VAL A O 1
ATOM 6618 N N . GLU A 1 933 ? 13.410 37.761 95.627 1.00 227.06 1095 GLU A N 1
ATOM 6619 C CA . GLU A 1 933 ? 13.124 36.590 94.814 1.00 222.93 1095 GLU A CA 1
ATOM 6620 C C . GLU A 1 933 ? 11.955 35.788 95.385 1.00 213.96 1095 GLU A C 1
ATOM 6621 O O . GLU A 1 933 ? 11.427 36.068 96.465 1.00 210.75 1095 GLU A O 1
ATOM 6627 N N . GLY A 1 934 ? 11.561 34.774 94.632 1.00 203.26 1096 GLY A N 1
ATOM 6628 C CA . GLY A 1 934 ? 10.431 33.933 94.964 1.00 191.26 1096 GLY A CA 1
ATOM 6629 C C . GLY A 1 934 ? 9.870 33.278 93.725 1.00 176.73 1096 GLY A C 1
ATOM 6630 O O . GLY A 1 934 ? 10.047 33.749 92.599 1.00 179.33 1096 GLY A O 1
ATOM 6631 N N . ASP A 1 935 ? 9.178 32.162 93.939 1.00 162.53 1097 ASP A N 1
ATOM 6632 C CA . ASP A 1 935 ? 8.602 31.417 92.830 1.00 180.08 1097 ASP A CA 1
ATOM 6633 C C . ASP A 1 935 ? 7.468 32.215 92.187 1.00 183.86 1097 ASP A C 1
ATOM 6634 O O . ASP A 1 935 ? 7.138 33.330 92.598 1.00 182.54 1097 ASP A O 1
ATOM 6639 N N . GLU A 1 936 ? 6.860 31.625 91.156 1.00 201.92 1098 GLU A N 1
ATOM 6640 C CA . GLU A 1 936 ? 5.720 32.258 90.506 1.00 206.77 1098 GLU A CA 1
ATOM 6641 C C . GLU A 1 936 ? 4.501 32.349 91.413 1.00 198.66 1098 GLU A C 1
ATOM 6642 O O . GLU A 1 936 ? 3.566 33.088 91.089 1.00 209.53 1098 GLU A O 1
ATOM 6648 N N . ALA A 1 937 ? 4.484 31.621 92.532 1.00 180.96 1099 ALA A N 1
ATOM 6649 C CA . ALA A 1 937 ? 3.387 31.755 93.485 1.00 161.56 1099 ALA A CA 1
ATOM 6650 C C . ALA A 1 937 ? 3.495 33.064 94.258 1.00 160.35 1099 ALA A C 1
ATOM 6651 O O . ALA A 1 937 ? 2.507 33.794 94.408 1.00 151.32 1099 ALA A O 1
ATOM 6653 N N . GLU A 1 938 ? 4.692 33.382 94.754 1.00 167.74 1100 GLU A N 1
ATOM 6654 C CA . GLU A 1 938 ? 4.901 34.623 95.488 1.00 160.35 1100 GLU A CA 1
ATOM 6655 C C . GLU A 1 938 ? 4.989 35.837 94.573 1.00 145.47 1100 GLU A C 1
ATOM 6656 O O . GLU A 1 938 ? 4.772 36.962 95.034 1.00 152.53 1100 GLU A O 1
ATOM 6662 N N . ARG A 1 939 ? 5.292 35.632 93.291 1.00 136.99 1101 ARG A N 1
ATOM 6663 C CA . ARG A 1 939 ? 5.499 36.745 92.373 1.00 127.90 1101 ARG A CA 1
ATOM 6664 C C . ARG A 1 939 ? 4.187 37.306 91.838 1.00 142.67 1101 ARG A C 1
ATOM 6665 O O . ARG A 1 939 ? 4.112 38.502 91.535 1.00 158.65 1101 ARG A O 1
ATOM 6673 N N . ARG A 1 940 ? 3.152 36.471 91.716 1.00 138.01 1102 ARG A N 1
ATOM 6674 C CA . ARG A 1 940 ? 1.858 36.968 91.258 1.00 138.93 1102 ARG A CA 1
ATOM 6675 C C . ARG A 1 940 ? 1.288 37.996 92.226 1.00 139.50 1102 ARG A C 1
ATOM 6676 O O . ARG A 1 940 ? 0.638 38.961 91.807 1.00 150.98 1102 ARG A O 1
ATOM 6684 N N . GLN A 1 941 ? 1.522 37.806 93.528 1.00 134.61 1103 GLN A N 1
ATOM 6685 C CA . GLN A 1 941 ? 1.022 38.758 94.516 1.00 143.81 1103 GLN A CA 1
ATOM 6686 C C . GLN A 1 941 ? 1.632 40.139 94.314 1.00 139.49 1103 GLN A C 1
ATOM 6687 O O . GLN A 1 941 ? 0.930 41.154 94.399 1.00 153.14 1103 GLN A O 1
ATOM 6693 N N . LYS A 1 942 ? 2.938 40.200 94.046 1.00 131.66 1104 LYS A N 1
ATOM 6694 C CA . LYS A 1 942 ? 3.572 41.484 93.767 1.00 138.46 1104 LYS A CA 1
ATOM 6695 C C . LYS A 1 942 ? 3.012 42.106 92.494 1.00 136.06 1104 LYS A C 1
ATOM 6696 O O . LYS A 1 942 ? 2.748 43.313 92.447 1.00 155.42 1104 LYS A O 1
ATOM 6702 N N . ARG A 1 943 ? 2.820 41.292 91.451 1.00 117.29 1105 ARG A N 1
ATOM 6703 C CA . ARG A 1 943 ? 2.247 41.797 90.207 1.00 119.93 1105 ARG A CA 1
ATOM 6704 C C . ARG A 1 943 ? 0.846 42.348 90.430 1.00 125.68 1105 ARG A C 1
ATOM 6705 O O . ARG A 1 943 ? 0.491 43.403 89.891 1.00 135.24 1105 ARG A O 1
ATOM 6713 N N . ILE A 1 944 ? 0.035 41.647 91.222 1.00 125.94 1106 ILE A N 1
ATOM 6714 C CA . ILE A 1 944 ? -1.320 42.113 91.491 1.00 132.50 1106 ILE A CA 1
ATOM 6715 C C . ILE A 1 944 ? -1.294 43.355 92.371 1.00 138.32 1106 ILE A C 1
ATOM 6716 O O . ILE A 1 944 ? -2.020 44.324 92.119 1.00 151.40 1106 ILE A O 1
ATOM 6721 N N . GLU A 1 945 ? -0.445 43.358 93.402 1.00 124.23 1107 GLU A N 1
ATOM 6722 C CA . GLU A 1 945 ? -0.399 44.496 94.314 1.00 108.92 1107 GLU A CA 1
ATOM 6723 C C . GLU A 1 945 ? 0.062 45.761 93.600 1.00 107.11 1107 GLU A C 1
ATOM 6724 O O . GLU A 1 945 ? -0.467 46.851 93.850 1.00 115.13 1107 GLU A O 1
ATOM 6730 N N . GLU A 1 946 ? 1.045 45.638 92.703 1.00 96.46 1108 GLU A N 1
ATOM 6731 C CA . GLU A 1 946 ? 1.499 46.799 91.942 1.00 109.22 1108 GLU A CA 1
ATOM 6732 C C . GLU A 1 946 ? 0.360 47.406 91.131 1.00 115.77 1108 GLU A C 1
ATOM 6733 O O . GLU A 1 946 ? 0.208 48.633 91.080 1.00 107.16 1108 GLU A O 1
ATOM 6739 N N . ILE A 1 947 ? -0.458 46.563 90.496 1.00 110.58 1109 ILE A N 1
ATOM 6740 C CA . ILE A 1 947 ? -1.587 47.068 89.721 1.00 101.77 1109 ILE A CA 1
ATOM 6741 C C . ILE A 1 947 ? -2.625 47.701 90.640 1.00 98.10 1109 ILE A C 1
ATOM 6742 O O . ILE A 1 947 ? -3.221 48.733 90.307 1.00 108.31 1109 ILE A O 1
ATOM 6747 N N . GLN A 1 948 ? -2.858 47.098 91.808 1.00 82.64 1110 GLN A N 1
ATOM 6748 C CA . GLN A 1 948 ? -3.764 47.701 92.780 1.00 97.95 1110 GLN A CA 1
ATOM 6749 C C . GLN A 1 948 ? -3.252 49.061 93.237 1.00 118.35 1110 GLN A C 1
ATOM 6750 O O . GLN A 1 948 ? -4.036 50.003 93.407 1.00 127.69 1110 GLN A O 1
ATOM 6756 N N . MET A 1 949 ? -1.937 49.184 93.437 1.00 114.08 1111 MET A N 1
ATOM 6757 C CA . MET A 1 949 ? -1.374 50.465 93.847 1.00 106.49 1111 MET A CA 1
ATOM 6758 C C . MET A 1 949 ? -1.486 51.510 92.743 1.00 115.60 1111 MET A C 1
ATOM 6759 O O . MET A 1 949 ? -1.487 52.711 93.032 1.00 135.22 1111 MET A O 1
ATOM 6764 N N . LEU A 1 950 ? -1.588 51.079 91.483 1.00 107.46 1112 LEU A N 1
ATOM 6765 C CA . LEU A 1 950 ? -1.698 52.027 90.380 1.00 98.12 1112 LEU A CA 1
ATOM 6766 C C . LEU A 1 950 ? -3.117 52.554 90.202 1.00 107.43 1112 LEU A C 1
ATOM 6767 O O . LEU A 1 950 ? -3.297 53.684 89.736 1.00 120.74 1112 LEU A O 1
ATOM 6772 N N . PHE A 1 951 ? -4.130 51.765 90.563 1.00 98.33 1113 PHE A N 1
ATOM 6773 C CA . PHE A 1 951 ? -5.511 52.100 90.250 1.00 90.38 1113 PHE A CA 1
ATOM 6774 C C . PHE A 1 951 ? -6.343 52.519 91.453 1.00 88.25 1113 PHE A C 1
ATOM 6775 O O . PHE A 1 951 ? -7.451 53.033 91.262 1.00 116.53 1113 PHE A O 1
ATOM 6783 N N . GLN A 1 952 ? -5.850 52.324 92.672 1.00 85.60 1114 GLN A N 1
ATOM 6784 C CA . GLN A 1 952 ? -6.631 52.628 93.870 1.00 95.18 1114 GLN A CA 1
ATOM 6785 C C . GLN A 1 952 ? -6.929 54.120 93.990 1.00 100.49 1114 GLN A C 1
ATOM 6786 O O . GLN A 1 952 ? -6.236 54.950 93.403 1.00 117.31 1114 GLN A O 1
#

Foldseek 3Di:
DDKAWFFKFKFKWWFDDKDPFWDDQFFFWAWAQDVHWTFTGGDPVRDTTTTGDPVVRVLVNLVVVVCQAKPKTKTWHDTPRDIDDRTDMTIIMITIMGHCVLAQPDVPCVVVQQSLLQSVQSVCVRRVFAFDADDPDGDDGDFHHPPDPPQADFDDQWAAPVRQVVLCCQLQPDPDLLPQDFQDDDCQWWPDDAARVLSRVLSLLCVLQVVPVRDDPDAQLQKTKGAGDDPCVGTWIARSLRSYTYRDDDRDDDDFRGFEEAEAPPNCPLVSVLSNCSVPLFDPVVVCVVPVPDFELRREEEEEEAPLCQVVSQVVNVVITNPPLADEEECPPCPPVQLSCQSVDPSHHSYYYYYLVVLLLCQVVVNPSDQQSHAYAEYEYAQQLVLLPVPDSSLVSLLSGHHRHYYYYHNPCDFTGPSSCQSVCLSSVQPPSVPVVSCCRQAVSCVSSPVHVRNSSVVSSRRNSRYHYDAQQDAHPVGHRSDDFDQADEAEDAFAWDPVLVVVLVVLVCQLVVLQVVCVVVVHSCVCLVVNVVSQVQSQVSQQPNVVPPPDDPAFPVRQVVLQVVLCVVQDDDPDDTAAAALPPRDGHDPDLQQWKAWLVGHTHGVVVLVVQVVVCVVVPHQDADSHPGHRTDLQRIWGFDPPADPSPGTGTDTPDDDDDTRLLVVVCSVQVSVLSSAFQAEEEEEDADLVSLVVSVSSCPRHDDCQAEAEAEDNVPDDPVVNVVSVVVRLRGRRRYYYYYYYYLVVACVVHQQQRHQEYEYSADDQEPCSVVRNSSNHGDPPDRHHYYYYYYAHPPGQRVLSVVNNVVCVVPHDDDDDDPVVVVVVSVVSSVSRND